Protein AF-A0A442WU80-F1 (afdb_monomer)

Secondary structure (DSSP, 8-state):
-HHHHHHHHHHHHHHHTT------S-TTS-EEEEESSTTTIIIIIHHHHHHHGGGS----EEE------S-TTTT-HHHHHHHHHHHHHHHHHTT--S--EE--PPTT-GGG-HHHHHHHHHHHHHHH--SEEEEE-TT--SHHHHHHHHHHHHHHHHH-S--EEEEE-S-GGGGGGS-STT-SSHHHHHHHHHHHHHHHHHHHHHHHHTTSSS----------S--PPPPPGGGGGGSS---HHHHHHHHHHHHHHHHHHHTTSS--S---B-SS---EEEEEEESS--SEEEEE-SSSSSS-EEEEE-STTSPEEEE-TTT--EEEEE--SS-EEEEEEEE-SSSSSS-EEEEEETTSSS-EEEEE--TTTS-TTSGGG-EEEEEE--SS--EEEEEE-SSSSSSPEEEEEETTEEEEEEEEETTEEEEEEE-SS---SB--EEE-SSSSSSPEEEETTEEEE---GGGGG-TTT-EEEE-----SBEEEEEE-SSSSSS-EEEEEESSSEEEEEEEEESSSTTS-EEEEEEEEEEE-EEEEEEE-SSSSSS-EEEEEE-TTSSS--EEEEE-TTSSSS--EEEEEESS--SS-EEE-SSSSSSPEEEE---TT-PPEEEEEE-SS-TTPPPS--EEEEEEES-----S-EEEE--SSSSPPEEEEBTEEEEPPSS-TTSPPEEEE--TT-EEEEEE-SSSSSSPEEEEEE-SSSEEEEEEEEESSTT---EEEEEEEEEEPPSSSS--S-EEEE--STTSSPEEEEEETTEEEEE---SSTTSSSPPEEE--SSEEEEEEEEE-SSSSSSPEEEEEETTTTEEEEEE--SSS-S-PEEEEEEE-TT-SEEEEEEEE-SSSSSS-EEEEEEE---SS-EEEEEEE--SSTTSPPEEEEEEEES---EEEEE-SSSSSS-EEEEE-SSTT--EEEEEE-STT-EEEEEEESSS--EEEEEEE-SSSSSSPEEEEE-SSSTT-EEEEEE-SEEE-TTS-EEE-

Nearest PDB structures (foldseek):
  8bgo-assembly1_C  TM=6.823E-01  e=4.270E-05  Thermococcus chitonophagus
  4xm0-assembly1_C  TM=6.322E-01  e=7.912E-05  Pyrococcus furiosus DSM 3638
  5bmo-assembly1_A  TM=6.542E-01  e=2.716E-04  Streptomyces atroolivaceus
  5b2e-assembly1_A  TM=6.205E-01  e=1.896E-04  Pyrococcus horikoshii OT3
  6vw9-assembly1_A-2  TM=5.152E-01  e=9.043E-02  Caenorhabditis elegans

Structure (mmCIF, N/CA/C/O backbone):
data_AF-A0A442WU80-F1
#
_entry.id   AF-A0A442WU80-F1
#
loop_
_atom_site.group_PDB
_atom_site.id
_atom_site.type_symbol
_atom_site.label_atom_id
_atom_site.label_alt_id
_atom_site.label_comp_id
_atom_site.label_asym_id
_atom_site.label_entity_id
_atom_site.label_seq_id
_atom_site.pdbx_PDB_ins_code
_atom_site.Cartn_x
_atom_site.Cartn_y
_atom_site.Cartn_z
_atom_site.occupancy
_atom_site.B_iso_or_equiv
_atom_site.auth_seq_id
_atom_site.auth_comp_id
_atom_site.auth_asym_id
_atom_site.auth_atom_id
_atom_site.pdbx_PDB_model_num
ATOM 1 N N . MET A 1 1 ? 24.934 41.112 -0.570 1.00 31.86 1 MET A N 1
ATOM 2 C CA . MET A 1 1 ? 24.767 39.639 -0.599 1.00 31.86 1 MET A CA 1
ATOM 3 C C . MET A 1 1 ? 25.919 38.930 -1.301 1.00 31.86 1 MET A C 1
ATOM 5 O O . MET A 1 1 ? 26.468 38.017 -0.704 1.00 31.86 1 MET A O 1
ATOM 9 N N . TRP A 1 2 ? 26.358 39.385 -2.480 1.00 26.98 2 TRP A N 1
ATOM 10 C CA . TRP A 1 2 ? 27.470 38.781 -3.233 1.00 26.98 2 TRP A CA 1
ATOM 11 C C . TRP A 1 2 ? 28.799 38.711 -2.445 1.00 26.98 2 TRP A C 1
ATOM 13 O O . TRP A 1 2 ? 29.273 37.617 -2.181 1.00 26.98 2 TRP A O 1
ATOM 23 N N . ILE A 1 3 ? 29.297 39.828 -1.887 1.00 30.05 3 ILE A N 1
ATOM 24 C CA . ILE A 1 3 ? 30.523 39.859 -1.046 1.00 30.05 3 ILE A CA 1
ATOM 25 C C . ILE A 1 3 ? 30.436 38.919 0.177 1.00 30.05 3 ILE A C 1
ATOM 27 O O . ILE A 1 3 ? 31.436 38.325 0.567 1.00 30.05 3 ILE A O 1
ATOM 31 N N . ARG A 1 4 ? 29.240 38.738 0.764 1.00 33.38 4 ARG A N 1
ATOM 32 C CA . ARG A 1 4 ? 29.003 37.819 1.898 1.00 33.38 4 ARG A CA 1
ATOM 33 C C . ARG A 1 4 ? 29.084 36.348 1.478 1.00 33.38 4 ARG A C 1
ATOM 35 O O . ARG A 1 4 ? 29.643 35.558 2.230 1.00 33.38 4 ARG A O 1
ATOM 42 N N . ARG A 1 5 ? 28.561 35.988 0.299 1.00 34.16 5 ARG A N 1
ATOM 43 C CA . ARG A 1 5 ? 28.655 34.626 -0.254 1.00 34.16 5 ARG A CA 1
ATOM 44 C C . ARG A 1 5 ? 30.109 34.315 -0.615 1.00 34.16 5 ARG A C 1
ATOM 46 O O . ARG A 1 5 ? 30.650 33.350 -0.097 1.00 34.16 5 ARG A O 1
ATOM 53 N N . THR A 1 6 ? 30.783 35.206 -1.344 1.00 34.53 6 THR A N 1
ATOM 54 C CA . THR A 1 6 ? 32.167 35.003 -1.807 1.00 34.53 6 THR A CA 1
ATOM 55 C C . THR A 1 6 ? 33.175 34.863 -0.657 1.00 34.53 6 THR A C 1
ATOM 57 O O . THR A 1 6 ? 34.039 33.993 -0.713 1.00 34.53 6 THR A O 1
ATOM 60 N N . PHE A 1 7 ? 33.049 35.643 0.428 1.00 34.81 7 PHE A N 1
ATOM 61 C CA . PHE A 1 7 ? 33.939 35.524 1.599 1.00 34.81 7 PHE A CA 1
ATOM 62 C C . PHE A 1 7 ? 33.657 34.280 2.453 1.00 34.81 7 PHE A C 1
ATOM 64 O O . PHE A 1 7 ? 34.583 33.700 3.019 1.00 34.81 7 PHE A O 1
ATOM 71 N N . SER A 1 8 ? 32.391 33.854 2.539 1.00 37.12 8 SER A N 1
ATOM 72 C CA . SER A 1 8 ? 32.007 32.651 3.282 1.00 37.12 8 SER A CA 1
ATOM 73 C C . SER A 1 8 ? 32.473 31.385 2.567 1.00 37.12 8 SER A C 1
ATOM 75 O O . SER A 1 8 ? 32.979 30.472 3.219 1.00 37.12 8 SER A O 1
ATOM 77 N N . THR A 1 9 ? 32.396 31.366 1.234 1.00 39.72 9 THR A N 1
ATOM 78 C CA . THR A 1 9 ? 33.007 30.320 0.412 1.00 39.72 9 THR A CA 1
ATOM 79 C C . THR A 1 9 ? 34.523 30.348 0.579 1.00 39.72 9 THR A C 1
ATOM 81 O O . THR A 1 9 ? 35.099 29.325 0.895 1.00 39.72 9 THR A O 1
ATOM 84 N N . MET A 1 10 ? 35.177 31.512 0.516 1.00 36.22 10 MET A N 1
ATOM 85 C CA . MET A 1 10 ? 36.639 31.622 0.635 1.00 36.22 10 MET A CA 1
ATOM 86 C C . MET A 1 10 ? 37.195 31.173 2.005 1.00 36.22 10 MET A C 1
ATOM 88 O O . MET A 1 10 ? 38.254 30.546 2.052 1.00 36.22 10 MET A O 1
ATOM 92 N N . LEU A 1 11 ? 36.483 31.428 3.113 1.00 38.72 11 LEU A N 1
ATOM 93 C CA . LEU A 1 11 ? 36.855 30.955 4.457 1.00 38.72 11 LEU A CA 1
ATOM 94 C C . LEU A 1 11 ? 36.619 29.443 4.622 1.00 38.72 11 LEU A C 1
ATOM 96 O O . LEU A 1 11 ? 37.481 28.752 5.162 1.00 38.72 11 LEU A O 1
ATOM 100 N N . ALA A 1 12 ? 35.498 28.919 4.112 1.00 41.97 12 ALA A N 1
ATOM 101 C CA . ALA A 1 12 ? 35.227 27.480 4.076 1.00 41.97 12 ALA A CA 1
ATOM 102 C C . ALA A 1 12 ? 36.238 26.734 3.186 1.00 41.97 12 ALA A C 1
ATOM 104 O O . ALA A 1 12 ? 36.711 25.664 3.563 1.00 41.97 12 ALA A O 1
ATOM 105 N N . SER A 1 13 ? 36.644 27.329 2.060 1.00 40.22 13 SER A N 1
ATOM 106 C CA . SER A 1 13 ? 37.677 26.811 1.158 1.00 40.22 13 SER A CA 1
ATOM 107 C C . SER A 1 13 ? 39.065 26.836 1.795 1.00 40.22 13 SER A C 1
ATOM 109 O O . SER A 1 13 ? 39.786 25.848 1.708 1.00 40.22 13 SER A O 1
ATOM 111 N N . GLN A 1 14 ? 39.452 27.924 2.475 1.00 38.31 14 GLN A N 1
ATOM 112 C CA . GLN A 1 14 ? 40.739 28.000 3.183 1.00 38.31 14 GLN A CA 1
ATOM 113 C C . GLN A 1 14 ? 40.821 27.046 4.381 1.00 38.31 14 GLN A C 1
ATOM 115 O O . GLN A 1 14 ? 41.902 26.527 4.663 1.00 38.31 14 GLN A O 1
ATOM 120 N N . LEU A 1 15 ? 39.701 26.798 5.067 1.00 41.19 15 LEU A N 1
ATOM 121 C CA . LEU A 1 15 ? 39.614 25.779 6.110 1.00 41.19 15 LEU A CA 1
ATOM 122 C C . LEU A 1 15 ? 39.694 24.374 5.493 1.00 41.19 15 LEU A C 1
ATOM 124 O O . LEU A 1 15 ? 40.549 23.602 5.906 1.00 41.19 15 LEU A O 1
ATOM 128 N N . ARG A 1 16 ? 38.927 24.060 4.438 1.00 40.31 16 ARG A N 1
ATOM 129 C CA . ARG A 1 16 ? 38.999 22.761 3.732 1.00 40.31 16 ARG A CA 1
ATOM 130 C C . ARG A 1 16 ? 40.387 22.454 3.147 1.00 40.31 16 ARG A C 1
ATOM 132 O O . ARG A 1 16 ? 40.828 21.318 3.232 1.00 40.31 16 ARG A O 1
ATOM 139 N N . LEU A 1 17 ? 41.113 23.451 2.632 1.00 36.78 17 LEU A N 1
ATOM 140 C CA . LEU A 1 17 ? 42.459 23.284 2.052 1.00 36.78 17 LEU A CA 1
ATOM 141 C C . LEU A 1 17 ? 43.568 22.988 3.080 1.00 36.78 17 LEU A C 1
ATOM 143 O O . LEU A 1 17 ? 44.657 22.565 2.695 1.00 36.78 17 LEU A O 1
ATOM 147 N N . ARG A 1 18 ? 43.335 23.231 4.378 1.00 37.75 18 ARG A N 1
ATOM 148 C CA . ARG A 1 18 ? 44.318 22.991 5.456 1.00 37.75 18 ARG A CA 1
ATOM 149 C C . ARG A 1 18 ? 43.954 21.830 6.380 1.00 37.75 18 ARG A C 1
ATOM 151 O O . ARG A 1 18 ? 44.746 21.499 7.260 1.00 37.75 18 ARG A O 1
ATOM 158 N N . LEU A 1 19 ? 42.783 21.227 6.197 1.00 40.38 19 LEU A N 1
ATOM 159 C CA . LEU A 1 19 ? 42.244 20.173 7.051 1.00 40.38 19 LEU A CA 1
ATOM 160 C C . LEU A 1 19 ? 42.282 18.846 6.285 1.00 40.38 19 LEU A C 1
ATOM 162 O O . LEU A 1 19 ? 41.737 18.746 5.191 1.00 40.38 19 LEU A O 1
ATOM 166 N N . ARG A 1 20 ? 42.930 17.820 6.849 1.00 36.91 20 ARG A N 1
ATOM 167 C CA . ARG A 1 20 ? 42.794 16.446 6.340 1.00 36.91 20 ARG A CA 1
ATOM 168 C C . ARG A 1 20 ? 41.479 15.851 6.865 1.00 36.91 20 ARG A C 1
ATOM 170 O O . ARG A 1 20 ? 41.198 16.048 8.049 1.00 36.91 20 ARG A O 1
ATOM 177 N N . PRO A 1 21 ? 40.704 15.116 6.048 1.00 38.59 21 PRO A N 1
ATOM 178 C CA . PRO A 1 21 ? 39.615 14.283 6.548 1.00 38.59 21 PRO A CA 1
ATOM 179 C C . PRO A 1 21 ? 40.170 13.284 7.569 1.00 38.59 21 PRO A C 1
ATOM 181 O O . PRO A 1 21 ? 41.242 12.715 7.360 1.00 38.59 21 PRO A O 1
ATOM 184 N N . PHE A 1 22 ? 39.475 13.109 8.690 1.00 43.66 22 PHE A N 1
ATOM 185 C CA . PHE A 1 22 ? 39.847 12.140 9.716 1.00 43.66 22 PHE A CA 1
ATOM 186 C C . PHE A 1 22 ? 38.821 11.013 9.725 1.00 43.66 22 PHE A C 1
ATOM 188 O O . PHE A 1 22 ? 37.701 11.185 10.204 1.00 43.66 22 PHE A O 1
ATOM 195 N N . GLU A 1 23 ? 39.215 9.868 9.177 1.00 45.03 23 GLU A N 1
ATOM 196 C CA . GLU A 1 23 ? 38.469 8.621 9.291 1.00 45.03 23 GLU A CA 1
ATOM 197 C C . GLU A 1 23 ? 38.860 7.935 10.598 1.00 45.03 23 GLU A C 1
ATOM 199 O O . GLU A 1 23 ? 39.982 7.451 10.766 1.00 45.03 23 GLU A O 1
ATOM 204 N N . VAL A 1 24 ? 37.935 7.903 11.556 1.00 50.47 24 VAL A N 1
ATOM 205 C CA . VAL A 1 24 ? 38.026 6.926 12.637 1.00 50.47 24 VAL A CA 1
ATOM 206 C C . VAL A 1 24 ? 37.652 5.591 12.009 1.00 50.47 24 VAL A C 1
ATOM 208 O O . VAL A 1 24 ? 36.506 5.403 11.614 1.00 50.47 24 VAL A O 1
ATOM 211 N N . GLY A 1 25 ? 38.624 4.688 11.873 1.00 48.47 25 GLY A N 1
ATOM 212 C CA . GLY A 1 25 ? 38.346 3.306 11.503 1.00 48.47 25 GLY A CA 1
ATOM 213 C C . GLY A 1 25 ? 37.405 2.708 12.545 1.00 48.47 25 GLY A C 1
ATOM 214 O O . GLY A 1 25 ? 37.832 2.488 13.679 1.00 48.47 25 GLY A O 1
ATOM 215 N N . ASP A 1 26 ? 36.153 2.491 12.134 1.00 54.31 26 ASP A N 1
ATOM 216 C CA . ASP A 1 26 ? 35.024 1.934 12.890 1.00 54.31 26 ASP A CA 1
ATOM 217 C C . ASP A 1 26 ? 34.220 2.926 13.770 1.00 54.31 26 ASP A C 1
ATOM 219 O O . ASP A 1 26 ? 34.484 3.126 14.961 1.00 54.31 26 ASP A O 1
ATOM 223 N N . TRP A 1 27 ? 33.184 3.530 13.168 1.00 55.00 27 TRP A N 1
ATOM 224 C CA . TRP A 1 27 ? 32.216 4.427 13.822 1.00 55.00 27 TRP A CA 1
ATOM 225 C C . TRP A 1 27 ? 31.140 3.699 14.650 1.00 55.00 27 TRP A C 1
ATOM 227 O O . TRP A 1 27 ? 30.403 4.369 15.371 1.00 55.00 27 TRP A O 1
ATOM 237 N N . SER A 1 28 ? 31.081 2.362 14.603 1.00 52.53 28 SER A N 1
ATOM 238 C CA . SER A 1 28 ? 30.081 1.539 15.308 1.00 52.53 28 SER A CA 1
ATOM 239 C C . SER A 1 28 ? 30.478 1.157 16.746 1.00 52.53 28 SER A C 1
ATOM 241 O O . SER A 1 28 ? 29.714 0.539 17.483 1.00 52.53 28 SER A O 1
ATOM 243 N N . ALA A 1 29 ? 31.686 1.526 17.186 1.00 61.47 29 ALA A N 1
ATOM 244 C CA . ALA A 1 29 ? 32.219 1.120 18.484 1.00 61.47 29 ALA A CA 1
ATOM 245 C C . ALA A 1 29 ? 31.664 1.940 19.670 1.00 61.47 29 ALA A C 1
ATOM 247 O O . ALA A 1 29 ? 31.342 3.123 19.539 1.00 61.47 29 ALA A O 1
ATOM 248 N N . SER A 1 30 ? 31.687 1.372 20.880 1.00 68.06 30 SER A N 1
ATOM 249 C CA . SER A 1 30 ? 31.224 2.030 22.113 1.00 68.06 30 SER A CA 1
ATOM 250 C C . SER A 1 30 ? 32.090 3.233 22.534 1.00 68.06 30 SER A C 1
ATOM 252 O O . SER A 1 30 ? 33.324 3.227 22.403 1.00 68.06 30 SER A O 1
ATOM 254 N N . ALA A 1 31 ? 31.456 4.285 23.064 1.00 71.62 31 ALA A N 1
ATOM 255 C CA . ALA A 1 31 ? 32.131 5.464 23.617 1.00 71.62 31 ALA A CA 1
ATOM 256 C C . ALA A 1 31 ? 31.453 6.018 24.863 1.00 71.62 31 ALA A C 1
ATOM 258 O O . ALA A 1 31 ? 30.249 5.885 25.016 1.00 71.62 31 ALA A O 1
ATOM 259 N N . VAL A 1 32 ? 32.241 6.714 25.685 1.00 76.25 32 VAL A N 1
ATOM 260 C CA . VAL A 1 32 ? 31.763 7.540 26.804 1.00 76.25 32 VAL A CA 1
ATOM 261 C C . VAL A 1 32 ? 31.979 9.015 26.473 1.00 76.25 32 VAL A C 1
ATOM 263 O O . VAL A 1 32 ? 33.061 9.393 26.018 1.00 76.25 32 VAL A O 1
ATOM 266 N N . VAL A 1 33 ? 30.982 9.863 26.726 1.00 74.19 33 VAL A N 1
ATOM 267 C CA . VAL A 1 33 ? 31.077 11.317 26.505 1.00 74.19 33 VAL A CA 1
ATOM 268 C C . VAL A 1 33 ? 31.028 12.037 27.847 1.00 74.19 33 VAL A C 1
ATOM 270 O O . VAL A 1 33 ? 30.100 11.849 28.624 1.00 74.19 33 VAL A O 1
ATOM 273 N N . VAL A 1 34 ? 32.018 12.877 28.144 1.00 77.94 34 VAL A N 1
ATOM 274 C CA . VAL A 1 34 ? 32.085 13.628 29.405 1.00 77.94 34 VAL A CA 1
ATOM 275 C C . VAL A 1 34 ? 31.955 15.113 29.113 1.00 77.94 34 VAL A C 1
ATOM 277 O O . VAL A 1 34 ? 32.796 15.681 28.409 1.00 77.94 34 VAL A O 1
ATOM 280 N N . VAL A 1 35 ? 30.911 15.741 29.659 1.00 75.50 35 VAL A N 1
ATOM 281 C CA . VAL A 1 35 ? 30.597 17.157 29.464 1.00 75.50 35 VAL A CA 1
ATOM 282 C C . VAL A 1 35 ? 30.637 17.932 30.792 1.00 75.50 35 VAL A C 1
ATOM 284 O O . VAL A 1 35 ? 29.986 17.548 31.766 1.00 75.50 35 VAL A O 1
ATOM 287 N N . PRO A 1 36 ? 31.389 19.049 30.849 1.00 73.62 36 PRO A N 1
ATOM 288 C CA . PRO A 1 36 ? 31.490 19.875 32.052 1.00 73.62 36 PRO A CA 1
ATOM 289 C C . PRO A 1 36 ? 30.188 20.583 32.457 1.00 73.62 36 PRO A C 1
ATOM 291 O O . PRO A 1 36 ? 29.924 20.705 33.647 1.00 73.62 36 PRO A O 1
ATOM 294 N N . HIS A 1 37 ? 29.357 21.034 31.507 1.00 70.06 37 HIS A N 1
ATOM 295 C CA . HIS A 1 37 ? 28.097 21.729 31.815 1.00 70.06 37 HIS A CA 1
ATOM 296 C C . HIS A 1 37 ? 26.953 21.346 30.862 1.00 70.06 37 HIS A C 1
ATOM 298 O O . HIS A 1 37 ? 27.220 21.171 29.678 1.00 70.06 37 HIS A O 1
ATOM 304 N N . PRO A 1 38 ? 25.687 21.319 31.332 1.00 60.00 38 PRO A N 1
ATOM 305 C CA . PRO A 1 38 ? 24.490 21.097 30.504 1.00 60.00 38 PRO A CA 1
ATOM 306 C C . PRO A 1 38 ? 24.124 22.216 29.513 1.00 60.00 38 PRO A C 1
ATOM 308 O O . PRO A 1 38 ? 22.971 22.302 29.113 1.00 60.00 38 PRO A O 1
ATOM 311 N N . ASP A 1 39 ? 25.031 23.137 29.203 1.00 59.28 39 ASP A N 1
ATOM 312 C CA . ASP A 1 39 ? 24.936 24.067 28.073 1.00 59.28 39 ASP A CA 1
ATOM 313 C C . ASP A 1 39 ? 26.131 23.942 27.104 1.00 59.28 39 ASP A C 1
ATOM 315 O O . ASP A 1 39 ? 26.150 24.564 26.038 1.00 59.28 39 ASP A O 1
ATOM 319 N N . ASP A 1 40 ? 27.126 23.119 27.452 1.00 59.78 40 ASP A N 1
ATOM 320 C CA . ASP A 1 40 ? 28.317 22.858 26.642 1.00 59.78 40 ASP A CA 1
ATOM 321 C C . ASP A 1 40 ? 28.070 21.732 25.612 1.00 59.78 40 ASP A C 1
ATOM 323 O O . ASP A 1 40 ? 28.811 21.611 24.629 1.00 59.78 40 ASP A O 1
ATOM 327 N N . GLU A 1 41 ? 27.017 20.924 25.786 1.00 56.38 41 GLU A N 1
ATOM 328 C CA . GLU A 1 41 ? 26.603 19.889 24.834 1.00 56.38 41 GLU A CA 1
ATOM 329 C C . GLU A 1 41 ? 26.148 20.491 23.504 1.00 56.38 41 GLU A C 1
ATOM 331 O O . GLU A 1 41 ? 26.484 19.950 22.457 1.00 56.38 41 GLU A O 1
ATOM 336 N N . MET A 1 42 ? 25.495 21.655 23.510 1.00 50.59 42 MET A N 1
ATOM 337 C CA . MET A 1 42 ? 24.954 22.279 22.293 1.00 50.59 42 MET A CA 1
ATOM 338 C C . MET A 1 42 ? 26.019 22.936 21.403 1.00 50.59 42 MET A C 1
ATOM 340 O O . MET A 1 42 ? 25.807 23.082 20.202 1.00 50.59 42 MET A O 1
ATOM 344 N N . LEU A 1 43 ? 27.153 23.361 21.973 1.00 47.22 43 LEU A N 1
ATOM 345 C CA . LEU A 1 43 ? 28.149 24.203 21.286 1.00 47.22 43 LEU A CA 1
ATOM 346 C C . LEU A 1 43 ? 29.399 23.448 20.812 1.00 47.22 43 LEU A C 1
ATOM 348 O O . LEU A 1 43 ? 30.212 24.016 20.082 1.00 47.22 43 LEU A O 1
ATOM 352 N N . GLY A 1 44 ? 29.556 22.180 21.200 1.00 53.25 44 GLY A N 1
ATOM 353 C CA . GLY A 1 44 ? 30.695 21.364 20.771 1.00 53.25 44 GLY A CA 1
ATOM 354 C C . GLY A 1 44 ? 30.415 19.866 20.700 1.00 53.25 44 GLY A C 1
ATOM 355 O O . GLY A 1 44 ? 30.752 19.224 19.709 1.00 53.25 44 GLY A O 1
ATOM 356 N N . CYS A 1 45 ? 29.789 19.299 21.733 1.00 52.44 45 CYS A N 1
ATOM 357 C CA . CYS A 1 45 ? 29.610 17.850 21.872 1.00 52.44 45 CYS A CA 1
ATOM 358 C C . CYS A 1 45 ? 28.470 17.258 21.030 1.00 52.44 45 CYS A C 1
ATOM 360 O O . CYS A 1 45 ? 28.565 16.116 20.584 1.00 52.44 45 CYS A O 1
ATOM 362 N N . GLY A 1 46 ? 27.409 18.027 20.792 1.00 52.66 46 GLY A N 1
ATOM 363 C CA . GLY A 1 46 ? 26.170 17.553 20.181 1.00 52.66 46 GLY A CA 1
ATOM 364 C C . GLY A 1 46 ? 26.351 17.094 18.739 1.00 52.66 46 GLY A C 1
ATOM 365 O O . GLY A 1 46 ? 25.833 16.049 18.369 1.00 52.66 46 GLY A O 1
ATOM 366 N N . GLY A 1 47 ? 27.179 17.792 17.954 1.00 51.75 47 GLY A N 1
ATOM 367 C CA . GLY A 1 47 ? 27.492 17.383 16.577 1.00 51.75 47 GLY A CA 1
ATOM 368 C C . GLY A 1 47 ? 28.354 16.120 16.482 1.00 51.75 47 GLY A C 1
ATOM 369 O O . GLY A 1 47 ? 28.196 15.325 15.562 1.00 51.75 47 GLY A O 1
ATOM 370 N N . VAL A 1 48 ? 29.244 15.910 17.454 1.00 51.84 48 VAL A N 1
ATOM 371 C CA . VAL A 1 48 ? 30.109 14.720 17.541 1.00 51.84 48 VAL A CA 1
ATOM 372 C C . VAL A 1 48 ? 29.292 13.493 17.957 1.00 51.84 48 VAL A C 1
ATOM 374 O O . VAL A 1 48 ? 29.462 12.412 17.396 1.00 51.84 48 VAL A O 1
ATOM 377 N N . ALA A 1 49 ? 28.403 13.671 18.939 1.00 52.19 49 ALA A N 1
ATOM 378 C CA . ALA A 1 49 ? 27.491 12.639 19.410 1.00 52.19 49 ALA A CA 1
ATOM 379 C C . ALA A 1 49 ? 26.490 12.249 18.309 1.00 52.19 49 ALA A C 1
ATOM 381 O O . ALA A 1 49 ? 26.421 11.075 17.962 1.00 52.19 49 ALA A O 1
ATOM 382 N N . ALA A 1 50 ? 25.823 13.216 17.668 1.00 51.53 50 ALA A N 1
ATOM 383 C CA . ALA A 1 50 ? 24.851 12.961 16.597 1.00 51.53 50 ALA A CA 1
ATOM 384 C C . ALA A 1 50 ? 25.427 12.209 15.390 1.00 51.53 50 ALA A C 1
ATOM 386 O O . ALA A 1 50 ? 24.728 11.418 14.773 1.00 51.53 50 ALA A O 1
ATOM 387 N N . LYS A 1 51 ? 26.712 12.397 15.056 1.00 50.84 51 LYS A N 1
ATOM 388 C CA . LYS A 1 51 ? 27.344 11.658 13.949 1.00 50.84 51 LYS A CA 1
ATOM 389 C C . LYS A 1 51 ? 27.655 10.192 14.297 1.00 50.84 51 LYS A C 1
ATOM 391 O O . LYS A 1 51 ? 27.833 9.374 13.399 1.00 50.84 51 LYS A O 1
ATOM 396 N N . ARG A 1 52 ? 27.753 9.858 15.588 1.00 52.97 52 ARG A N 1
ATOM 397 C CA . ARG A 1 52 ? 28.105 8.518 16.088 1.00 52.97 52 ARG A CA 1
ATOM 398 C C . ARG A 1 52 ? 26.889 7.673 16.469 1.00 52.97 52 ARG A C 1
ATOM 400 O O . ARG A 1 52 ? 26.963 6.453 16.416 1.00 52.97 52 ARG A O 1
ATOM 407 N N . LEU A 1 53 ? 25.800 8.320 16.868 1.00 49.72 53 LEU A N 1
ATOM 408 C CA . LEU A 1 53 ? 24.616 7.677 17.438 1.00 49.72 53 LEU A CA 1
ATOM 409 C C . LEU A 1 53 ? 23.733 6.860 16.465 1.00 49.72 53 LEU A C 1
ATOM 411 O O . LEU A 1 53 ? 23.148 5.891 16.934 1.00 49.72 53 LEU A O 1
ATOM 415 N N . PRO A 1 54 ? 23.692 7.106 15.140 1.00 46.12 54 PRO A N 1
ATOM 416 C CA . PRO A 1 54 ? 22.841 6.326 14.232 1.00 46.12 54 PRO A CA 1
ATOM 417 C C . PRO A 1 54 ? 23.302 4.886 13.906 1.00 46.12 54 PRO A C 1
ATOM 419 O O . PRO A 1 54 ? 22.664 4.253 13.076 1.00 46.12 54 PRO A O 1
ATOM 422 N N . ARG A 1 55 ? 24.427 4.364 14.439 1.00 49.06 55 ARG A N 1
ATOM 423 C CA . ARG A 1 55 ? 25.073 3.130 13.905 1.00 49.06 55 ARG A CA 1
ATOM 424 C C . ARG A 1 55 ? 25.543 2.062 14.930 1.00 49.06 55 ARG A C 1
ATOM 426 O O . ARG A 1 55 ? 26.567 1.424 14.695 1.00 49.06 55 ARG A O 1
ATOM 433 N N . GLY A 1 56 ? 24.825 1.814 16.035 1.00 45.28 56 GLY A N 1
ATOM 434 C CA . GLY A 1 56 ? 25.034 0.624 16.908 1.00 45.28 56 GLY A CA 1
ATOM 435 C C . GLY A 1 56 ? 25.245 0.895 18.419 1.00 45.28 56 GLY A C 1
ATOM 436 O O . GLY A 1 56 ? 25.370 2.052 18.821 1.00 45.28 56 GLY A O 1
ATOM 437 N N . PRO A 1 57 ? 25.255 -0.140 19.299 1.00 44.59 57 PRO A N 1
ATOM 438 C CA . PRO A 1 57 ? 24.842 0.011 20.703 1.00 44.59 57 PRO A CA 1
ATOM 439 C C . PRO A 1 57 ? 25.917 0.527 21.700 1.00 44.59 57 PRO A C 1
ATOM 441 O O . PRO A 1 57 ? 27.023 -0.011 21.777 1.00 44.59 57 PRO A O 1
ATOM 444 N N . ARG A 1 58 ? 25.474 1.468 22.570 1.00 53.84 58 ARG A N 1
ATOM 445 C CA . ARG A 1 58 ? 25.854 1.764 23.991 1.00 53.84 58 ARG A CA 1
ATOM 446 C C . ARG A 1 58 ? 27.195 2.496 24.316 1.00 53.84 58 ARG A C 1
ATOM 448 O O . ARG A 1 58 ? 28.258 2.005 23.956 1.00 53.84 58 ARG A O 1
ATOM 455 N N . SER A 1 59 ? 27.350 3.601 25.083 1.00 56.22 59 SER A N 1
ATOM 456 C CA . SER A 1 59 ? 26.465 4.545 25.801 1.00 56.22 59 SER A CA 1
ATOM 457 C C . SER A 1 59 ? 27.191 5.829 26.294 1.00 56.22 59 SER A C 1
ATOM 459 O O . SER A 1 59 ? 28.215 5.760 26.963 1.00 56.22 59 SER A O 1
ATOM 461 N N . VAL A 1 60 ? 26.553 6.981 26.063 1.00 54.16 60 VAL A N 1
ATOM 462 C CA . VAL A 1 60 ? 26.102 8.004 27.037 1.00 54.16 60 VAL A CA 1
ATOM 463 C C . VAL A 1 60 ? 27.049 8.985 27.768 1.00 54.16 60 VAL A C 1
ATOM 465 O O . VAL A 1 60 ? 28.139 8.701 28.265 1.00 54.16 60 VAL A O 1
ATOM 468 N N . LEU A 1 61 ? 26.492 10.200 27.807 1.00 54.88 61 LEU A N 1
ATOM 469 C CA . LEU A 1 61 ? 26.880 11.490 28.339 1.00 54.88 61 LEU A CA 1
ATOM 470 C C . LEU A 1 61 ? 26.844 11.600 29.875 1.00 54.88 61 LEU A C 1
ATOM 472 O O . LEU A 1 61 ? 25.830 11.347 30.527 1.00 54.88 61 LEU A O 1
ATOM 476 N N . PHE A 1 62 ? 27.937 12.102 30.437 1.00 54.03 62 PHE A N 1
ATOM 477 C CA . PHE A 1 62 ? 28.054 12.523 31.828 1.00 54.03 62 PHE A CA 1
ATOM 478 C C . PHE A 1 62 ? 28.029 14.048 31.936 1.00 54.03 62 PHE A C 1
ATOM 480 O O . PHE A 1 62 ? 28.824 14.712 31.270 1.00 54.03 62 PHE A O 1
ATOM 487 N N . LEU A 1 63 ? 27.170 14.598 32.797 1.00 54.62 63 LEU A N 1
ATOM 488 C CA . LEU A 1 63 ? 27.008 16.044 32.987 1.00 54.62 63 LEU A CA 1
ATOM 489 C C . LEU A 1 63 ? 27.237 16.449 34.447 1.00 54.62 63 LEU A C 1
ATOM 491 O O . LEU A 1 63 ? 26.481 16.053 35.334 1.00 54.62 63 LEU A O 1
ATOM 495 N N . SER A 1 64 ? 28.249 17.280 34.727 1.00 50.69 64 SER A N 1
ATOM 496 C CA . SER A 1 64 ? 28.382 17.915 36.050 1.00 50.69 64 SER A CA 1
ATOM 497 C C . SER A 1 64 ? 29.363 19.105 36.116 1.00 50.69 64 SER A C 1
ATOM 499 O O . SER A 1 64 ? 30.537 18.873 35.825 1.00 50.69 64 SER A O 1
ATOM 501 N N . PRO A 1 65 ? 29.009 20.277 36.711 1.00 50.94 65 PRO A N 1
ATOM 502 C CA . PRO A 1 65 ? 27.666 20.803 36.989 1.00 50.94 65 PRO A CA 1
ATOM 503 C C . PRO A 1 65 ? 27.414 22.319 36.725 1.00 50.94 65 PRO A C 1
ATOM 505 O O . PRO A 1 65 ? 28.281 23.109 36.386 1.00 50.94 65 PRO A O 1
ATOM 508 N N . MET A 1 66 ? 26.175 22.714 37.036 1.00 53.31 66 MET A N 1
ATOM 509 C CA . MET A 1 66 ? 25.438 23.973 36.865 1.00 53.31 66 MET A CA 1
ATOM 510 C C . MET A 1 66 ? 26.022 25.245 37.509 1.00 53.31 66 MET A C 1
ATOM 512 O O . MET A 1 66 ? 26.161 25.342 38.726 1.00 53.31 66 MET A O 1
ATOM 516 N N . ALA A 1 67 ? 26.217 26.287 36.697 1.00 39.09 67 ALA A N 1
ATOM 517 C CA . ALA A 1 67 ? 26.712 27.604 37.105 1.00 39.09 67 ALA A CA 1
ATOM 518 C C . ALA A 1 67 ? 25.998 28.247 38.323 1.00 39.09 67 ALA A C 1
ATOM 520 O O . ALA A 1 67 ? 24.769 28.369 38.313 1.00 39.09 67 ALA A O 1
ATOM 521 N N . PRO A 1 68 ? 26.737 28.869 39.265 1.00 38.81 68 PRO A N 1
ATOM 522 C CA . PRO A 1 68 ? 26.211 29.957 40.070 1.00 38.81 68 PRO A CA 1
ATOM 523 C C . PRO A 1 68 ? 26.226 31.229 39.211 1.00 38.81 68 PRO A C 1
ATOM 525 O O . PRO A 1 68 ? 27.249 31.880 39.013 1.00 38.81 68 PRO A O 1
ATOM 528 N N . SER A 1 69 ? 25.072 31.618 38.670 1.00 37.09 69 SER A N 1
ATOM 529 C CA . SER A 1 69 ? 24.851 33.043 38.396 1.00 37.09 69 SER A CA 1
ATOM 530 C C . SER A 1 69 ? 24.585 33.743 39.731 1.00 37.09 69 SER A C 1
ATOM 532 O O . SER A 1 69 ? 23.921 33.142 40.571 1.00 37.09 69 SER A O 1
ATOM 534 N N . PRO A 1 70 ? 24.980 35.010 39.938 1.00 36.69 70 PRO A N 1
ATOM 535 C CA . PRO A 1 70 ? 24.782 35.723 41.209 1.00 36.69 70 PRO A CA 1
ATOM 536 C C . PRO A 1 70 ? 23.307 36.033 41.552 1.00 36.69 70 PRO A C 1
ATOM 538 O O . PRO A 1 70 ? 23.032 36.819 42.456 1.00 36.69 70 PRO A O 1
ATOM 541 N N . HIS A 1 71 ? 22.341 35.439 40.848 1.00 36.53 71 HIS A N 1
ATOM 542 C CA . HIS A 1 71 ? 20.918 35.674 41.059 1.00 36.53 71 HIS A CA 1
ATOM 543 C C . HIS A 1 71 ? 20.374 34.722 42.129 1.00 36.53 71 HIS A C 1
ATOM 545 O O . HIS A 1 71 ? 20.473 33.501 42.009 1.00 36.53 71 HIS A O 1
ATOM 551 N N . ARG A 1 72 ? 19.807 35.312 43.188 1.00 36.59 72 ARG A N 1
ATOM 552 C CA . ARG A 1 72 ? 19.286 34.637 44.389 1.00 36.59 72 ARG A CA 1
ATOM 553 C C . ARG A 1 72 ? 18.158 33.622 44.121 1.00 36.59 72 ARG A C 1
ATOM 555 O O . ARG A 1 72 ? 17.938 32.784 44.989 1.00 36.59 72 ARG A O 1
ATOM 562 N N . ASP A 1 73 ? 17.540 33.630 42.938 1.00 40.78 73 ASP A N 1
ATOM 563 C CA . ASP A 1 73 ? 16.353 32.817 42.609 1.00 40.78 73 ASP A CA 1
ATOM 564 C C . ASP A 1 73 ? 16.649 31.409 42.055 1.00 40.78 73 ASP A C 1
ATOM 566 O O . ASP A 1 73 ? 15.739 30.616 41.838 1.00 40.78 73 ASP A O 1
ATOM 570 N N . LEU A 1 74 ? 17.919 31.036 41.856 1.00 43.16 74 LEU A N 1
ATOM 571 C CA . LEU A 1 74 ? 18.299 29.730 41.279 1.00 43.16 74 LEU A CA 1
ATOM 572 C C . LEU A 1 74 ? 18.476 28.604 42.316 1.00 43.16 74 LEU A C 1
ATOM 574 O O . LEU A 1 74 ? 19.103 27.590 42.029 1.00 43.16 74 LEU A O 1
ATOM 578 N N . ARG A 1 75 ? 17.926 28.769 43.524 1.00 44.94 75 ARG A N 1
ATOM 579 C CA . ARG A 1 75 ? 17.942 27.739 44.583 1.00 44.94 75 ARG A CA 1
ATOM 580 C C . ARG A 1 75 ? 16.709 26.825 44.559 1.00 44.94 75 ARG A C 1
ATOM 582 O O . ARG A 1 75 ? 16.595 25.961 45.421 1.00 44.94 75 ARG A O 1
ATOM 589 N N . HIS A 1 76 ? 15.790 27.025 43.610 1.00 47.88 76 HIS A N 1
ATOM 590 C CA . HIS A 1 76 ? 14.540 26.269 43.527 1.00 47.88 76 HIS A CA 1
ATOM 591 C C . HIS A 1 76 ? 14.744 24.902 42.833 1.00 47.88 76 HIS A C 1
ATOM 593 O O . HIS A 1 76 ? 15.257 24.872 41.710 1.00 47.88 76 HIS A O 1
ATOM 599 N N . PRO A 1 77 ? 14.314 23.777 43.443 1.00 49.28 77 PRO A N 1
ATOM 600 C CA . PRO A 1 77 ? 14.409 22.430 42.860 1.00 49.28 77 PRO A CA 1
ATOM 601 C C . PRO A 1 77 ? 13.753 22.285 41.478 1.00 49.28 77 PRO A C 1
ATOM 603 O O . PRO A 1 77 ? 14.191 21.482 40.659 1.00 49.28 77 PRO A O 1
ATOM 606 N N . GLU A 1 78 ? 12.724 23.081 41.192 1.00 42.56 78 GLU A N 1
ATOM 607 C CA . GLU A 1 78 ? 11.983 23.057 39.923 1.00 42.56 78 GLU A CA 1
ATOM 608 C C . GLU A 1 78 ? 12.824 23.559 38.737 1.00 42.56 78 GLU A C 1
ATOM 610 O O . GLU A 1 78 ? 12.778 22.992 37.642 1.00 42.56 78 GLU A O 1
ATOM 615 N N . THR A 1 79 ? 13.682 24.558 38.958 1.00 50.50 79 THR A N 1
ATOM 616 C CA . THR A 1 79 ? 14.600 25.079 37.932 1.00 50.50 79 THR A CA 1
ATOM 617 C C . THR A 1 79 ? 15.709 24.075 37.602 1.00 50.50 79 THR A C 1
ATOM 619 O O . THR A 1 79 ? 16.190 24.034 36.468 1.00 50.50 79 THR A O 1
ATOM 622 N N . LEU A 1 80 ? 16.089 23.240 38.577 1.00 52.94 80 LEU A N 1
ATOM 623 C CA . LEU A 1 80 ? 17.062 22.156 38.411 1.00 52.94 80 LEU A CA 1
ATOM 624 C C . LEU A 1 80 ? 16.490 21.028 37.545 1.00 52.94 80 LEU A C 1
ATOM 626 O O . LEU A 1 80 ? 17.097 20.674 36.534 1.00 52.94 80 LEU A O 1
ATOM 630 N N . ARG A 1 81 ? 15.278 20.548 37.869 1.00 56.56 81 ARG A N 1
ATOM 631 C CA . ARG A 1 81 ? 14.572 19.527 37.069 1.00 56.56 81 ARG A CA 1
ATOM 632 C C . ARG A 1 81 ? 14.362 19.977 35.623 1.00 56.56 81 ARG A C 1
ATOM 634 O O . ARG A 1 81 ? 14.567 19.202 34.698 1.00 56.56 81 ARG A O 1
ATOM 641 N N . THR A 1 82 ? 14.039 21.255 35.419 1.00 56.28 82 THR A N 1
ATOM 642 C CA . THR A 1 82 ? 13.810 21.824 34.080 1.00 56.28 82 THR A CA 1
ATOM 643 C C . THR A 1 82 ? 15.069 21.808 33.199 1.00 56.28 82 THR A C 1
ATOM 645 O O . THR A 1 82 ? 14.964 21.651 31.981 1.00 56.28 82 THR A O 1
ATOM 648 N N . ARG A 1 83 ? 16.265 21.966 33.788 1.00 55.47 83 ARG A N 1
ATOM 649 C CA . ARG A 1 83 ? 17.544 21.942 33.054 1.00 55.47 83 ARG A CA 1
ATOM 650 C C . ARG A 1 83 ? 18.035 20.528 32.764 1.00 55.47 83 ARG A C 1
ATOM 652 O O . ARG A 1 83 ? 18.461 20.285 31.641 1.00 55.47 83 ARG A O 1
ATOM 659 N N . GLU A 1 84 ? 17.930 19.608 33.725 1.00 65.56 84 GLU A N 1
ATOM 660 C CA . GLU A 1 84 ? 18.247 18.187 33.495 1.00 65.56 84 GLU A CA 1
ATOM 661 C C . GLU A 1 84 ? 17.331 17.604 32.404 1.00 65.56 84 GLU A C 1
ATOM 663 O O . GLU A 1 84 ? 17.825 17.003 31.454 1.00 65.56 84 GLU A O 1
ATOM 668 N N . ALA A 1 85 ? 16.026 17.908 32.445 1.00 59.69 85 ALA A N 1
ATOM 669 C CA . ALA A 1 85 ? 15.079 17.534 31.390 1.00 59.69 85 ALA A CA 1
ATOM 670 C C . ALA A 1 85 ? 15.427 18.152 30.024 1.00 59.69 85 ALA A C 1
ATOM 672 O O . ALA A 1 85 ? 15.206 17.542 28.984 1.00 59.69 85 ALA A O 1
ATOM 673 N N . GLY A 1 86 ? 15.981 19.370 30.004 1.00 57.31 86 GLY A N 1
ATOM 674 C CA . GLY A 1 86 ? 16.451 20.009 28.774 1.00 57.31 86 GLY A CA 1
ATOM 675 C C . GLY A 1 86 ? 17.647 19.307 28.137 1.00 57.31 86 GLY A C 1
ATOM 676 O O . GLY A 1 86 ? 17.659 19.130 26.922 1.00 57.31 86 GLY A O 1
ATOM 677 N N . ALA A 1 87 ? 18.613 18.883 28.950 1.00 60.06 87 ALA A N 1
ATOM 678 C CA . ALA A 1 87 ? 19.793 18.171 28.475 1.00 60.06 87 ALA A CA 1
ATOM 679 C C . ALA A 1 87 ? 19.473 16.730 28.048 1.00 60.06 87 ALA A C 1
ATOM 681 O O . ALA A 1 87 ? 19.982 16.283 27.026 1.00 60.06 87 ALA A O 1
ATOM 682 N N . ILE A 1 88 ? 18.593 16.026 28.772 1.00 65.00 88 ILE A N 1
ATOM 683 C CA . ILE A 1 88 ? 18.112 14.687 28.386 1.00 65.00 88 ILE A CA 1
ATOM 684 C C . ILE A 1 88 ? 17.404 14.746 27.027 1.00 65.00 88 ILE A C 1
ATOM 686 O O . ILE A 1 88 ? 17.742 13.989 26.126 1.00 65.00 88 ILE A O 1
ATOM 690 N N . GLU A 1 89 ? 16.486 15.695 26.843 1.00 57.97 89 GLU A N 1
ATOM 691 C CA . GLU A 1 89 ? 15.774 15.898 25.574 1.00 57.97 89 GLU A CA 1
ATOM 692 C C . GLU A 1 89 ? 16.726 16.223 24.411 1.00 57.97 89 GLU A C 1
ATOM 694 O O . GLU A 1 89 ? 16.563 15.709 23.307 1.00 57.97 89 GLU A O 1
ATOM 699 N N . ALA A 1 90 ? 17.741 17.063 24.645 1.00 56.94 90 ALA A N 1
ATOM 700 C CA . ALA A 1 90 ? 18.749 17.361 23.632 1.00 56.94 90 ALA A CA 1
ATOM 701 C C . ALA A 1 90 ? 19.535 16.102 23.236 1.00 56.94 90 ALA A C 1
ATOM 703 O O . ALA A 1 90 ? 19.785 15.894 22.057 1.00 56.94 90 ALA A O 1
ATOM 704 N N . VAL A 1 91 ? 19.880 15.241 24.197 1.00 59.78 91 VAL A N 1
ATOM 705 C CA . VAL A 1 91 ? 20.555 13.955 23.951 1.00 59.78 91 VAL A CA 1
ATOM 706 C C . VAL A 1 91 ? 19.659 12.982 23.176 1.00 59.78 91 VAL A C 1
ATOM 708 O O . VAL A 1 91 ? 20.135 12.380 22.215 1.00 59.78 91 VAL A O 1
ATOM 711 N N . HIS A 1 92 ? 18.369 12.896 23.519 1.00 57.84 92 HIS A N 1
ATOM 712 C CA . HIS A 1 92 ? 17.386 12.082 22.791 1.00 57.84 92 HIS A CA 1
ATOM 713 C C . HIS A 1 92 ? 17.257 12.510 21.328 1.00 57.84 92 HIS A C 1
ATOM 715 O O . HIS A 1 92 ? 17.365 11.680 20.432 1.00 57.84 92 HIS A O 1
ATOM 721 N N . ARG A 1 93 ? 17.118 13.815 21.063 1.00 53.50 93 ARG A N 1
ATOM 722 C CA . ARG A 1 93 ? 17.029 14.349 19.690 1.00 53.50 93 ARG A CA 1
ATOM 723 C C . ARG A 1 93 ? 18.293 14.144 18.861 1.00 53.50 93 ARG A C 1
ATOM 725 O O . ARG A 1 93 ? 18.242 14.257 17.644 1.00 53.50 93 ARG A O 1
ATOM 732 N N . LEU A 1 94 ? 19.426 13.883 19.508 1.00 51.66 94 LEU A N 1
ATOM 733 C CA . LEU A 1 94 ? 20.681 13.551 18.837 1.00 51.66 94 LEU A CA 1
ATOM 734 C C . LEU A 1 94 ? 20.836 12.032 18.619 1.00 51.66 94 LEU A C 1
ATOM 736 O O . LEU A 1 94 ? 21.888 11.609 18.148 1.00 51.66 94 LEU A O 1
ATOM 740 N N . GLY A 1 95 ? 19.818 11.222 18.944 1.00 48.81 95 GLY A N 1
ATOM 741 C CA . GLY A 1 95 ? 19.773 9.777 18.691 1.00 48.81 95 GLY A CA 1
ATOM 742 C C . GLY A 1 95 ? 20.348 8.895 19.807 1.00 48.81 95 GLY A C 1
ATOM 743 O O . GLY A 1 95 ? 20.644 7.731 19.564 1.00 48.81 95 GLY A O 1
ATOM 744 N N . ALA A 1 96 ? 20.561 9.418 21.021 1.00 54.88 96 ALA A N 1
ATOM 745 C CA . ALA A 1 96 ? 21.049 8.630 22.161 1.00 54.88 96 ALA A CA 1
ATOM 746 C C . ALA A 1 96 ? 19.897 8.202 23.079 1.00 54.88 96 ALA A C 1
ATOM 748 O O . ALA A 1 96 ? 19.220 9.057 23.644 1.00 54.88 96 ALA A O 1
ATOM 749 N N . SER A 1 97 ? 19.732 6.889 23.276 1.00 50.38 97 SER A N 1
ATOM 750 C CA . SER A 1 97 ? 18.597 6.280 23.992 1.00 50.38 97 SER A CA 1
ATOM 751 C C . SER A 1 97 ? 18.910 5.680 25.378 1.00 50.38 97 SER A C 1
ATOM 753 O O . SER A 1 97 ? 18.006 5.159 26.019 1.00 50.38 97 SER A O 1
ATOM 755 N N . GLU A 1 98 ? 20.144 5.769 25.905 1.00 54.66 98 GLU A N 1
ATOM 756 C CA . GLU A 1 98 ? 20.494 5.198 27.229 1.00 54.66 98 GLU A CA 1
ATOM 757 C C . GLU A 1 98 ? 21.040 6.236 28.261 1.00 54.66 98 GLU A C 1
ATOM 759 O O . GLU A 1 98 ? 21.197 7.418 27.970 1.00 54.66 98 GLU A O 1
ATOM 764 N N . SER A 1 99 ? 21.327 5.787 29.495 1.00 58.62 99 SER A N 1
ATOM 765 C CA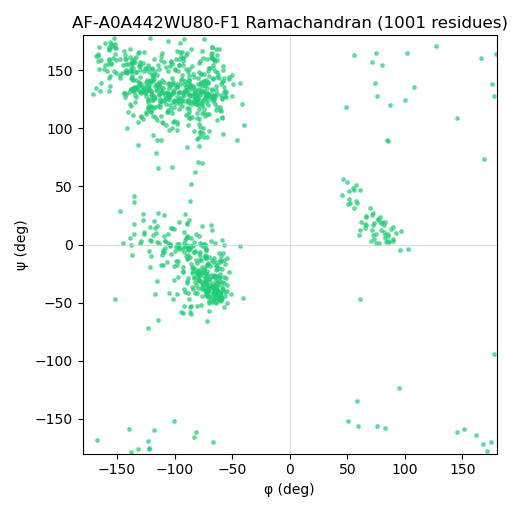 . SER A 1 99 ? 21.492 6.460 30.814 1.00 58.62 99 SER A CA 1
ATOM 766 C C . SER A 1 99 ? 22.326 7.761 30.975 1.00 58.62 99 SER A C 1
ATOM 768 O O . SER A 1 99 ? 23.513 7.709 31.318 1.00 58.62 99 SER A O 1
ATOM 770 N N . VAL A 1 100 ? 21.729 8.959 30.828 1.00 68.31 100 VAL A N 1
ATOM 771 C CA . VAL A 1 100 ? 22.405 10.242 31.157 1.00 68.31 100 VAL A CA 1
ATOM 772 C C . VAL A 1 100 ? 22.646 10.332 32.664 1.00 68.31 100 VAL A C 1
ATOM 774 O O . VAL A 1 100 ? 21.709 10.263 33.457 1.00 68.31 100 VAL A O 1
ATOM 777 N N . THR A 1 101 ? 23.903 10.513 33.079 1.00 71.00 101 THR A N 1
ATOM 778 C CA . THR A 1 101 ? 24.260 10.598 34.506 1.00 71.00 101 THR A CA 1
ATOM 779 C C . THR A 1 101 ? 24.673 12.014 34.887 1.00 71.00 101 THR A C 1
ATOM 781 O O . THR A 1 101 ? 25.630 12.565 34.337 1.00 71.00 101 THR A O 1
ATOM 784 N N . PHE A 1 102 ? 23.988 12.583 35.883 1.00 73.12 102 PHE A N 1
ATOM 785 C CA . PHE A 1 102 ? 24.327 13.878 36.471 1.00 73.12 102 PHE A CA 1
ATOM 786 C C . PHE A 1 102 ? 25.009 13.691 37.835 1.00 73.12 102 PHE A C 1
ATOM 788 O O . PHE A 1 102 ? 24.374 13.165 38.747 1.00 73.12 102 PHE A O 1
ATOM 795 N N . LEU A 1 103 ? 26.255 14.159 38.037 1.00 70.38 103 LEU A N 1
ATOM 796 C CA . LEU A 1 103 ? 26.832 14.171 39.406 1.00 70.38 103 LEU A CA 1
ATOM 797 C C . LEU A 1 103 ? 26.292 15.307 40.276 1.00 70.38 103 LEU A C 1
ATOM 799 O O . LEU A 1 103 ? 26.513 15.304 41.483 1.00 70.38 103 LEU A O 1
ATOM 803 N N . ARG A 1 104 ? 25.615 16.298 39.681 1.00 70.69 104 ARG A N 1
ATOM 804 C CA . ARG A 1 104 ? 24.978 17.408 40.413 1.00 70.69 104 ARG A CA 1
ATOM 805 C C . ARG A 1 104 ? 25.923 18.138 41.376 1.00 70.69 104 ARG A C 1
ATOM 807 O O . ARG A 1 104 ? 25.505 18.594 42.440 1.00 70.69 104 ARG A O 1
ATOM 814 N N . LEU A 1 105 ? 27.194 18.274 41.001 1.00 68.38 105 LEU A N 1
ATOM 815 C CA . LEU A 1 105 ? 28.156 19.070 41.762 1.00 68.38 105 LEU A CA 1
ATOM 816 C C . LEU A 1 105 ? 27.708 20.564 41.812 1.00 68.38 105 LEU A C 1
ATOM 818 O O . LEU A 1 105 ? 26.800 20.980 41.098 1.00 68.38 105 LEU A O 1
ATOM 822 N N . PRO A 1 106 ? 28.300 21.439 42.632 1.00 62.03 106 PRO A N 1
ATOM 823 C CA . PRO A 1 106 ? 28.074 22.887 42.516 1.00 62.03 106 PRO A CA 1
ATOM 824 C C . PRO A 1 106 ? 28.881 23.502 41.354 1.00 62.03 106 PRO A C 1
ATOM 826 O O . PRO A 1 106 ? 30.049 23.164 41.175 1.00 62.03 106 PRO A O 1
ATOM 829 N N . GLY A 1 107 ? 28.311 24.420 40.563 1.00 62.06 107 GLY A N 1
ATOM 830 C CA . GLY A 1 107 ? 29.059 25.075 39.475 1.00 62.06 107 GLY A CA 1
ATOM 831 C C . GLY A 1 107 ? 30.257 25.879 39.968 1.00 62.06 107 GLY A C 1
ATOM 832 O O . GLY A 1 107 ? 30.205 26.525 41.017 1.00 62.06 107 GLY A O 1
ATOM 833 N N . GLY A 1 108 ? 31.337 25.856 39.196 1.00 64.56 108 GLY A N 1
ATOM 834 C CA . GLY A 1 108 ? 32.637 26.410 39.565 1.00 64.56 108 GLY A CA 1
ATOM 835 C C . GLY A 1 108 ? 33.420 25.563 40.571 1.00 64.56 108 GLY A C 1
ATOM 836 O O . GLY A 1 108 ? 34.491 25.998 40.996 1.00 64.56 108 GLY A O 1
ATOM 837 N N . ALA A 1 109 ? 32.895 24.408 40.999 1.00 69.75 109 ALA A N 1
ATOM 838 C CA . ALA A 1 109 ? 33.510 23.569 42.023 1.00 69.75 109 ALA A CA 1
ATOM 839 C C . ALA A 1 109 ? 34.119 22.268 41.483 1.00 69.75 109 ALA A C 1
ATOM 841 O O . ALA A 1 109 ? 34.635 21.487 42.281 1.00 69.75 109 ALA A O 1
ATOM 842 N N . ALA A 1 110 ? 34.126 22.004 40.169 1.00 74.12 110 ALA A N 1
ATOM 843 C CA . ALA A 1 110 ? 34.634 20.728 39.647 1.00 74.12 110 ALA A CA 1
ATOM 844 C C . ALA A 1 110 ? 36.117 20.496 40.009 1.00 74.12 110 ALA A C 1
ATOM 846 O O . ALA A 1 110 ? 36.545 19.363 40.222 1.00 74.12 110 ALA A O 1
ATOM 847 N N . ASN A 1 111 ? 36.887 21.573 40.186 1.00 77.19 111 ASN A N 1
ATOM 848 C CA . ASN A 1 111 ? 38.264 21.550 40.690 1.00 77.19 111 ASN A CA 1
ATOM 849 C C . ASN A 1 111 ? 38.415 21.001 42.125 1.00 77.19 111 ASN A C 1
ATOM 851 O O . ASN A 1 111 ? 39.466 20.449 42.445 1.00 77.19 111 ASN A O 1
ATOM 855 N N . HIS A 1 112 ? 37.389 21.104 42.972 1.00 79.31 112 HIS A N 1
ATOM 856 C CA . HIS A 1 112 ? 37.370 20.538 44.328 1.00 79.31 112 HIS A CA 1
ATOM 857 C C . HIS A 1 112 ? 36.848 19.092 44.361 1.00 79.31 112 HIS A C 1
ATOM 859 O O . HIS A 1 112 ? 37.020 18.401 45.361 1.00 79.31 112 HIS A O 1
ATOM 865 N N . HIS A 1 113 ? 36.263 18.615 43.258 1.00 79.06 113 HIS A N 1
ATOM 866 C CA . HIS A 1 113 ? 35.625 17.300 43.135 1.00 79.06 113 HIS A CA 1
ATOM 867 C C . HIS A 1 113 ? 36.310 16.398 42.093 1.00 79.06 113 HIS A C 1
ATOM 869 O O . HIS A 1 113 ? 35.739 15.416 41.625 1.00 79.06 113 HIS A O 1
ATOM 875 N N . VAL A 1 114 ? 37.572 16.684 41.747 1.00 81.69 114 VAL A N 1
ATOM 876 C CA . VAL A 1 114 ? 38.346 15.917 40.751 1.00 81.69 114 VAL A CA 1
ATOM 877 C C . VAL A 1 114 ? 38.388 14.423 41.084 1.00 81.69 114 VAL A C 1
ATOM 879 O O . VAL A 1 114 ? 38.256 13.599 40.182 1.00 81.69 114 VAL A O 1
ATOM 882 N N . HIS A 1 115 ? 38.527 14.053 42.362 1.00 81.50 115 HIS A N 1
ATOM 883 C CA . HIS A 1 115 ? 38.510 12.649 42.793 1.00 81.50 115 HIS A CA 1
ATOM 884 C C . HIS A 1 115 ? 37.157 11.964 42.545 1.00 81.50 115 HIS A C 1
ATOM 886 O O . HIS A 1 115 ? 37.129 10.814 42.114 1.00 81.50 115 HIS A O 1
ATOM 892 N N . GLU A 1 116 ? 36.048 12.666 42.772 1.00 81.00 116 GLU A N 1
ATOM 893 C CA . GLU A 1 116 ? 34.688 12.158 42.567 1.00 81.00 116 GLU A CA 1
ATOM 894 C C . GLU A 1 116 ? 34.391 11.953 41.077 1.00 81.00 116 GLU A C 1
ATOM 896 O O . GLU A 1 116 ? 33.982 10.865 40.671 1.00 81.00 116 GLU A O 1
ATOM 901 N N . ILE A 1 117 ? 34.725 12.949 40.248 1.00 83.69 117 ILE A N 1
ATOM 902 C CA . ILE A 1 117 ? 34.622 12.868 38.783 1.00 83.69 117 ILE A CA 1
ATOM 903 C C . ILE A 1 117 ? 35.500 11.725 38.255 1.00 83.69 117 ILE A C 1
ATOM 905 O O . ILE A 1 117 ? 35.052 10.916 37.446 1.00 83.69 117 ILE A O 1
ATOM 909 N N . THR A 1 118 ? 36.738 11.611 38.749 1.00 87.88 118 THR A N 1
ATOM 910 C CA . THR A 1 118 ? 37.666 10.537 38.359 1.00 87.88 118 THR A CA 1
ATOM 911 C C . THR A 1 118 ? 37.087 9.161 38.687 1.00 87.88 118 THR A C 1
ATOM 913 O O . THR A 1 118 ? 37.089 8.283 37.828 1.00 87.88 118 THR A O 1
ATOM 916 N N . ASN A 1 119 ? 36.562 8.960 39.899 1.00 85.19 119 ASN A N 1
ATOM 917 C CA . ASN A 1 119 ? 35.996 7.676 40.320 1.00 85.19 119 ASN A CA 1
ATOM 918 C C . ASN A 1 119 ? 34.752 7.292 39.510 1.00 85.19 119 ASN A C 1
ATOM 920 O O . ASN A 1 119 ? 34.625 6.132 39.114 1.00 85.19 119 ASN A O 1
ATOM 924 N N . ALA A 1 120 ? 33.873 8.255 39.222 1.00 82.12 120 ALA A N 1
ATOM 925 C CA . ALA A 1 120 ? 32.695 8.028 38.391 1.00 82.12 120 ALA A CA 1
ATOM 926 C C . ALA A 1 120 ? 33.087 7.576 36.975 1.00 82.12 120 ALA A C 1
ATOM 928 O O . ALA A 1 120 ? 32.606 6.549 36.494 1.00 82.12 120 ALA A O 1
ATOM 929 N N . VAL A 1 121 ? 34.052 8.265 36.355 1.00 84.12 121 VAL A N 1
ATOM 930 C CA . VAL A 1 121 ? 34.565 7.892 35.029 1.00 84.12 121 VAL A CA 1
ATOM 931 C C . VAL A 1 121 ? 35.263 6.525 35.073 1.00 84.12 121 VAL A C 1
ATOM 933 O O . VAL A 1 121 ? 35.023 5.703 34.196 1.00 84.12 121 VAL A O 1
ATOM 936 N N . VAL A 1 122 ? 36.066 6.210 36.100 1.00 87.94 122 VAL A N 1
ATOM 937 C CA . VAL A 1 122 ? 36.683 4.871 36.255 1.00 87.94 122 VAL A CA 1
ATOM 938 C C . VAL A 1 122 ? 35.627 3.770 36.357 1.00 87.94 122 VAL A C 1
ATOM 940 O O . VAL A 1 122 ? 35.798 2.715 35.743 1.00 87.94 122 VAL A O 1
ATOM 943 N N . SER A 1 123 ? 34.555 3.994 37.121 1.00 82.88 123 SER A N 1
ATOM 944 C CA . SER A 1 123 ? 33.449 3.039 37.257 1.00 82.88 123 SER A CA 1
ATOM 945 C C . SER A 1 123 ? 32.809 2.744 35.898 1.00 82.88 123 SER A C 1
ATOM 947 O O . SER A 1 123 ? 32.670 1.583 35.510 1.00 82.88 123 SER A O 1
ATOM 949 N N . MET A 1 124 ? 32.539 3.791 35.111 1.00 77.56 124 MET A N 1
ATOM 950 C CA . MET A 1 124 ? 31.982 3.653 33.764 1.00 77.56 124 MET A CA 1
ATOM 951 C C . MET A 1 124 ? 32.947 2.945 32.810 1.00 77.56 124 MET A C 1
ATOM 953 O O . MET A 1 124 ? 32.558 1.995 32.138 1.00 77.56 124 MET A O 1
ATOM 957 N N . LEU A 1 125 ? 34.226 3.324 32.790 1.00 83.50 125 LEU A N 1
ATOM 958 C CA . LEU A 1 125 ? 35.225 2.654 31.951 1.00 83.50 125 LEU A CA 1
ATOM 959 C C . LEU A 1 125 ? 35.328 1.151 32.273 1.00 83.50 125 LEU A C 1
ATOM 961 O O . LEU A 1 125 ? 35.463 0.326 31.367 1.00 83.50 125 LEU A O 1
ATOM 965 N N . LYS A 1 126 ? 35.230 0.771 33.554 1.00 84.06 126 LYS A N 1
ATOM 966 C CA . LYS A 1 126 ? 35.239 -0.635 33.996 1.00 84.06 126 LYS A CA 1
ATOM 967 C C . LYS A 1 126 ? 33.980 -1.397 33.605 1.00 84.06 126 LYS A C 1
ATOM 969 O O . LYS A 1 126 ? 34.115 -2.529 33.142 1.00 84.06 126 LYS A O 1
ATOM 974 N N . SER A 1 127 ? 32.812 -0.785 33.784 1.00 78.00 127 SER A N 1
ATOM 975 C CA . SER A 1 127 ? 31.518 -1.405 33.490 1.00 78.00 127 SER A CA 1
ATOM 976 C C . SER A 1 127 ? 31.294 -1.559 31.982 1.00 78.00 127 SER A C 1
ATOM 978 O O . SER A 1 127 ? 30.959 -2.640 31.514 1.00 78.00 127 SER A O 1
ATOM 980 N N . TRP A 1 128 ? 31.582 -0.514 31.202 1.00 75.19 128 TRP A N 1
ATOM 981 C CA . TRP A 1 128 ? 31.191 -0.433 29.789 1.00 75.19 128 TRP A CA 1
ATOM 982 C C . TRP A 1 128 ? 32.315 -0.763 28.805 1.00 75.19 128 TRP A C 1
ATOM 984 O O . TRP A 1 128 ? 32.050 -1.056 27.646 1.00 75.19 128 TRP A O 1
ATOM 994 N N . ARG A 1 129 ? 33.578 -0.713 29.250 1.00 80.75 129 ARG A N 1
ATOM 995 C CA . ARG A 1 129 ? 34.770 -0.991 28.427 1.00 80.75 129 ARG A CA 1
ATOM 996 C C . ARG A 1 129 ? 34.748 -0.297 27.047 1.00 80.75 129 ARG A C 1
ATOM 998 O O . ARG A 1 129 ? 34.873 -0.981 26.031 1.00 80.75 129 ARG A O 1
ATOM 1005 N N . PRO A 1 130 ? 34.612 1.044 26.989 1.00 78.81 130 PRO A N 1
ATOM 1006 C CA . PRO A 1 130 ? 34.458 1.748 25.723 1.00 78.81 130 PRO A CA 1
ATOM 1007 C C . PRO A 1 130 ? 35.742 1.749 24.889 1.00 78.81 130 PRO A C 1
ATOM 1009 O O . PRO A 1 130 ? 36.852 1.770 25.430 1.00 78.81 130 PRO A O 1
ATOM 1012 N N . ARG A 1 131 ? 35.597 1.814 23.561 1.00 75.31 131 ARG A N 1
ATOM 1013 C CA . ARG A 1 131 ? 36.730 1.949 22.629 1.00 75.31 131 ARG A CA 1
ATOM 1014 C C . ARG A 1 131 ? 37.251 3.387 22.556 1.00 75.31 131 ARG A C 1
ATOM 1016 O O . ARG A 1 131 ? 38.420 3.604 22.233 1.00 75.31 131 ARG A O 1
ATOM 1023 N N . SER A 1 132 ? 36.412 4.376 22.878 1.00 75.00 132 SER A N 1
ATOM 1024 C CA . SER A 1 132 ? 36.802 5.796 22.946 1.00 75.00 132 SER A CA 1
ATOM 1025 C C . SER A 1 132 ? 36.131 6.592 24.067 1.00 75.00 132 SER A C 1
ATOM 1027 O O . SER A 1 132 ? 35.078 6.226 24.580 1.00 75.00 132 SER A O 1
ATOM 1029 N N . VAL A 1 133 ? 36.745 7.719 24.430 1.00 78.81 133 VAL A N 1
ATOM 1030 C CA . VAL A 1 133 ? 36.198 8.724 25.347 1.00 78.81 133 VAL A CA 1
ATOM 1031 C C . VAL A 1 133 ? 36.264 10.100 24.701 1.00 78.81 133 VAL A C 1
ATOM 1033 O O . VAL A 1 133 ? 37.323 10.499 24.214 1.00 78.81 133 VAL A O 1
ATOM 1036 N N . PHE A 1 134 ? 35.161 10.841 24.762 1.00 75.88 134 PHE A N 1
ATOM 1037 C CA . PHE A 1 134 ? 35.098 12.248 24.381 1.00 75.88 134 PHE A CA 1
ATOM 1038 C C . PHE A 1 134 ? 35.140 13.148 25.612 1.00 75.88 134 PHE A C 1
ATOM 1040 O O . PHE A 1 134 ? 34.410 12.926 26.578 1.00 75.88 134 PHE A O 1
ATOM 1047 N N . VAL A 1 135 ? 35.972 14.185 25.576 1.00 78.06 135 VAL A N 1
ATOM 1048 C CA . VAL A 1 135 ? 36.108 15.160 26.666 1.00 78.06 135 VAL A CA 1
ATOM 1049 C C . VAL A 1 135 ? 36.382 16.558 26.116 1.00 78.06 135 VAL A C 1
ATOM 1051 O O . VAL A 1 135 ? 36.889 16.707 25.008 1.00 78.06 135 VAL A O 1
ATOM 1054 N N . ASN A 1 136 ? 36.029 17.608 26.856 1.00 76.06 136 ASN A N 1
ATOM 1055 C CA . ASN A 1 136 ? 36.292 18.982 26.431 1.00 76.06 136 ASN A CA 1
ATOM 1056 C C . ASN A 1 136 ? 37.793 19.213 26.186 1.00 76.06 136 ASN A C 1
ATOM 1058 O O . ASN A 1 136 ? 38.636 18.576 26.814 1.00 76.06 136 ASN A O 1
ATOM 1062 N N . TYR A 1 137 ? 38.138 20.170 25.329 1.00 72.94 137 TYR A N 1
ATOM 1063 C CA . TYR A 1 137 ? 39.526 20.512 25.019 1.00 72.94 137 TYR A CA 1
ATOM 1064 C C . TYR A 1 137 ? 40.338 20.883 26.269 1.00 72.94 137 TYR A C 1
ATOM 1066 O O . TYR A 1 137 ? 39.910 21.717 27.072 1.00 72.94 137 TYR A O 1
ATOM 1074 N N . ALA A 1 138 ? 41.537 20.305 26.415 1.00 68.19 138 ALA A N 1
ATOM 1075 C CA . ALA A 1 138 ? 42.367 20.464 27.615 1.00 68.19 138 ALA A CA 1
ATOM 1076 C C . ALA A 1 138 ? 42.824 21.906 27.891 1.00 68.19 138 ALA A C 1
ATOM 1078 O O . ALA A 1 138 ? 43.190 22.219 29.023 1.00 68.19 138 ALA A O 1
ATOM 1079 N N . LYS A 1 139 ? 42.835 22.784 26.877 1.00 65.69 139 LYS A N 1
ATOM 1080 C CA . LYS A 1 139 ? 43.218 24.200 27.032 1.00 65.69 139 LYS A CA 1
ATOM 1081 C C . LYS A 1 139 ? 42.026 25.160 27.043 1.00 65.69 139 LYS A C 1
ATOM 1083 O O . LYS A 1 139 ? 42.226 26.363 26.882 1.00 65.69 139 LYS A O 1
ATOM 1088 N N . ASP A 1 140 ? 40.800 24.662 27.202 1.00 68.50 140 ASP A N 1
ATOM 1089 C CA . ASP A 1 140 ? 39.655 25.535 27.465 1.00 68.50 140 ASP A CA 1
ATOM 1090 C C . ASP A 1 140 ? 39.850 26.214 28.840 1.00 68.50 140 ASP A C 1
ATOM 1092 O O . ASP A 1 140 ? 40.021 25.514 29.837 1.00 68.50 140 ASP A O 1
ATOM 1096 N N . PRO A 1 141 ? 39.890 27.558 28.923 1.00 62.41 141 PRO A N 1
ATOM 1097 C CA . PRO A 1 141 ? 40.444 28.282 30.071 1.00 62.41 141 PRO A CA 1
ATOM 1098 C C . PRO A 1 141 ? 39.544 28.302 31.316 1.00 62.41 141 PRO A C 1
ATOM 1100 O O . PRO A 1 141 ? 39.893 28.930 32.316 1.00 62.41 141 PRO A O 1
ATOM 1103 N N . THR A 1 142 ? 38.372 27.670 31.277 1.00 69.88 142 THR A N 1
ATOM 1104 C CA . THR A 1 142 ? 37.434 27.679 32.406 1.00 69.88 142 THR A CA 1
ATOM 1105 C C . THR A 1 142 ? 37.803 26.619 33.450 1.00 69.88 142 THR A C 1
ATOM 1107 O O . THR A 1 142 ? 38.085 25.470 33.120 1.00 69.88 142 THR A O 1
ATOM 1110 N N . SER A 1 143 ? 37.790 27.008 34.734 1.00 71.69 143 SER A N 1
ATOM 1111 C CA . SER A 1 143 ? 38.229 26.164 35.864 1.00 71.69 143 SER A CA 1
ATOM 1112 C C . SER A 1 143 ? 37.580 24.774 35.871 1.00 71.69 143 SER A C 1
ATOM 1114 O O . SER A 1 143 ? 38.273 23.778 36.072 1.00 71.69 143 SER A O 1
ATOM 1116 N N . ASP A 1 144 ? 36.275 24.692 35.596 1.00 73.00 144 ASP A N 1
ATOM 1117 C CA . ASP A 1 144 ? 35.560 23.414 35.583 1.00 73.00 144 ASP A CA 1
ATOM 1118 C C . ASP A 1 144 ? 35.947 22.532 34.394 1.00 73.00 144 ASP A C 1
ATOM 1120 O O . ASP A 1 144 ? 36.162 21.333 34.555 1.00 73.00 144 ASP A O 1
ATOM 1124 N N . ARG A 1 145 ? 36.134 23.115 33.207 1.00 78.69 145 ARG A N 1
ATOM 1125 C CA . ARG A 1 145 ? 36.529 22.370 32.004 1.00 78.69 145 ARG A CA 1
ATOM 1126 C C . ARG A 1 145 ? 37.969 21.860 32.103 1.00 78.69 145 ARG A C 1
ATOM 1128 O O . ARG A 1 145 ? 38.247 20.728 31.703 1.00 78.69 145 ARG A O 1
ATOM 1135 N N . VAL A 1 146 ? 38.875 22.636 32.704 1.00 78.69 146 VAL A N 1
ATOM 1136 C CA . VAL A 1 146 ? 40.236 22.171 33.031 1.00 78.69 146 VAL A CA 1
ATOM 1137 C C . VAL A 1 146 ? 40.184 20.995 34.010 1.00 78.69 146 VAL A C 1
ATOM 1139 O O . VAL A 1 146 ? 40.846 19.978 33.792 1.00 78.69 146 VAL A O 1
ATOM 1142 N N . ALA A 1 147 ? 39.379 21.108 35.071 1.00 79.44 147 ALA A N 1
ATOM 1143 C CA . ALA A 1 147 ? 39.247 20.072 36.090 1.00 79.44 147 ALA A CA 1
ATOM 1144 C C . ALA A 1 147 ? 38.643 18.769 35.540 1.00 79.44 147 ALA A C 1
ATOM 1146 O O . ALA A 1 147 ? 39.163 17.690 35.826 1.00 79.44 147 ALA A O 1
ATOM 1147 N N . VAL A 1 148 ? 37.599 18.856 34.711 1.00 83.50 148 VAL A N 1
ATOM 1148 C CA . VAL A 1 148 ? 36.939 17.694 34.092 1.00 83.50 148 VAL A CA 1
ATOM 1149 C C . VAL A 1 148 ? 37.875 16.972 33.122 1.00 83.50 148 VAL A C 1
ATOM 1151 O O . VAL A 1 148 ? 38.025 15.754 33.225 1.00 83.50 148 VAL A O 1
ATOM 1154 N N . ASN A 1 149 ? 38.588 17.690 32.245 1.00 85.25 149 ASN A N 1
ATOM 1155 C CA . ASN A 1 149 ? 39.578 17.059 31.361 1.00 85.25 149 ASN A CA 1
ATOM 1156 C C . ASN A 1 149 ? 40.686 16.356 32.165 1.00 85.25 149 ASN A C 1
ATOM 1158 O O . ASN A 1 149 ? 41.017 15.196 31.897 1.00 85.25 149 ASN A O 1
ATOM 1162 N N . ALA A 1 150 ? 41.217 17.015 33.201 1.00 84.56 150 ALA A N 1
ATOM 1163 C CA . ALA A 1 150 ? 42.229 16.425 34.073 1.00 84.56 150 ALA A CA 1
ATOM 1164 C C . ALA A 1 150 ? 41.722 15.159 34.792 1.00 84.56 150 ALA A C 1
ATOM 1166 O O . ALA A 1 150 ? 42.459 14.169 34.866 1.00 84.56 150 ALA A O 1
ATOM 1167 N N . ALA A 1 151 ? 40.470 15.165 35.265 1.00 86.88 151 ALA A N 1
ATOM 1168 C CA . ALA A 1 151 ? 39.821 14.025 35.914 1.00 86.88 151 ALA A CA 1
ATOM 1169 C C . ALA A 1 151 ? 39.641 12.836 34.956 1.00 86.88 151 ALA A C 1
ATOM 1171 O O . ALA A 1 151 ? 40.008 11.712 35.296 1.00 86.88 151 ALA A O 1
ATOM 1172 N N . VAL A 1 152 ? 39.180 13.070 33.722 1.00 88.12 152 VAL A N 1
ATOM 1173 C CA . VAL A 1 152 ? 39.058 12.016 32.695 1.00 88.12 152 VAL A CA 1
ATOM 1174 C C . VAL A 1 152 ? 40.421 11.403 32.375 1.00 88.12 152 VAL A C 1
ATOM 1176 O O . VAL A 1 152 ? 40.566 10.181 32.315 1.00 88.12 152 VAL A O 1
ATOM 1179 N N . ARG A 1 153 ? 41.469 12.225 32.245 1.00 90.06 153 ARG A N 1
ATOM 1180 C CA . ARG A 1 153 ? 42.837 11.729 32.019 1.00 90.06 153 ARG A CA 1
ATOM 1181 C C . ARG A 1 153 ? 43.374 10.928 33.205 1.00 90.06 153 ARG A C 1
ATOM 1183 O O . ARG A 1 153 ? 44.115 9.967 32.998 1.00 90.06 153 ARG A O 1
ATOM 1190 N N . ALA A 1 154 ? 43.030 11.305 34.435 1.00 89.00 154 ALA A N 1
ATOM 1191 C CA . ALA A 1 154 ? 43.360 10.524 35.626 1.00 89.00 154 ALA A CA 1
ATOM 1192 C C . ALA A 1 154 ? 42.610 9.185 35.652 1.00 89.00 154 ALA A C 1
ATOM 1194 O O . ALA A 1 154 ? 43.223 8.156 35.940 1.00 89.00 154 ALA A O 1
ATOM 1195 N N . ALA A 1 155 ? 41.334 9.180 35.263 1.00 90.31 155 ALA A N 1
ATOM 1196 C CA . ALA A 1 155 ? 40.511 7.978 35.193 1.00 90.31 155 ALA A CA 1
ATOM 1197 C C . ALA A 1 155 ? 41.050 6.972 34.170 1.00 90.31 155 ALA A C 1
ATOM 1199 O O . ALA A 1 155 ? 41.163 5.787 34.468 1.00 90.31 155 ALA A O 1
ATOM 1200 N N . LEU A 1 156 ? 41.481 7.446 33.000 1.00 89.00 156 LEU A N 1
ATOM 1201 C CA . LEU A 1 156 ? 42.102 6.607 31.971 1.00 89.00 156 LEU A CA 1
ATOM 1202 C C . LEU A 1 156 ? 43.414 5.963 32.448 1.00 89.00 156 LEU A C 1
ATOM 1204 O O . LEU A 1 156 ? 43.644 4.781 32.195 1.00 89.00 156 LEU A O 1
ATOM 1208 N N . ARG A 1 157 ? 44.250 6.697 33.201 1.00 90.44 157 ARG A N 1
ATOM 1209 C CA . ARG A 1 157 ? 45.460 6.126 33.828 1.00 90.44 157 ARG A CA 1
ATOM 1210 C C . ARG A 1 157 ? 45.117 5.044 34.854 1.00 90.44 157 ARG A C 1
ATOM 1212 O O . ARG A 1 157 ? 45.801 4.029 34.903 1.00 90.44 157 ARG A O 1
ATOM 1219 N N . ALA A 1 158 ? 44.063 5.248 35.643 1.00 88.38 158 ALA A N 1
ATOM 1220 C CA . ALA A 1 158 ? 43.585 4.271 36.622 1.00 88.38 158 ALA A CA 1
ATOM 1221 C C . ALA A 1 158 ? 42.870 3.064 35.980 1.00 88.38 158 ALA A C 1
ATOM 1223 O O . ALA A 1 158 ? 42.820 1.991 36.581 1.00 88.38 158 ALA A O 1
ATOM 1224 N N . TYR A 1 159 ? 42.324 3.221 34.771 1.00 93.19 159 TYR A N 1
ATOM 1225 C CA . TYR A 1 159 ? 41.659 2.154 34.023 1.00 93.19 159 TYR A CA 1
ATOM 1226 C C . TYR A 1 159 ? 42.647 1.125 33.448 1.00 93.19 159 TYR A C 1
ATOM 1228 O O . TYR A 1 159 ? 42.328 -0.060 33.376 1.00 93.19 159 TYR A O 1
ATOM 1236 N N . GLY A 1 160 ? 43.859 1.557 33.080 1.00 83.19 160 GLY A N 1
ATOM 1237 C CA . GLY A 1 160 ? 44.967 0.660 32.724 1.00 83.19 160 GLY A CA 1
ATOM 1238 C C . GLY A 1 160 ? 44.821 -0.078 31.385 1.00 83.19 160 GLY A C 1
ATOM 1239 O O . GLY A 1 160 ? 45.590 -0.998 31.119 1.00 83.19 160 GLY A O 1
ATOM 1240 N N . ARG A 1 161 ? 43.859 0.312 30.536 1.00 82.62 161 ARG A N 1
ATOM 1241 C CA . ARG A 1 161 ? 43.650 -0.219 29.177 1.00 82.62 161 ARG A CA 1
ATOM 1242 C C . ARG A 1 161 ? 43.704 0.900 28.129 1.00 82.62 161 ARG A C 1
ATOM 1244 O O . ARG A 1 161 ? 43.313 2.026 28.442 1.00 82.62 161 ARG A O 1
ATOM 1251 N N . PRO A 1 162 ? 44.166 0.615 26.898 1.00 77.75 162 PRO A N 1
ATOM 1252 C CA . PRO A 1 162 ? 44.184 1.602 25.824 1.00 77.75 162 PRO A CA 1
ATOM 1253 C C . PRO A 1 162 ? 42.755 1.957 25.389 1.00 77.75 162 PRO A C 1
ATOM 1255 O O . PRO A 1 162 ? 41.971 1.079 25.045 1.00 77.75 162 PRO A O 1
ATOM 1258 N N . VAL A 1 163 ? 42.438 3.253 25.401 1.00 78.81 163 VAL A N 1
ATOM 1259 C CA . VAL A 1 163 ? 41.161 3.828 24.951 1.00 78.81 163 VAL A CA 1
ATOM 1260 C C . VAL A 1 163 ? 41.475 5.091 24.153 1.00 78.81 163 VAL A C 1
ATOM 1262 O O . VAL A 1 163 ? 42.306 5.897 24.583 1.00 78.81 163 VAL A O 1
ATOM 1265 N N . ALA A 1 164 ? 40.846 5.274 22.992 1.00 74.81 164 ALA A N 1
ATOM 1266 C CA . ALA A 1 164 ? 41.066 6.469 22.179 1.00 74.81 164 ALA A CA 1
ATOM 1267 C C . ALA A 1 164 ? 40.438 7.703 22.852 1.00 74.81 164 ALA A C 1
ATOM 1269 O O . ALA A 1 164 ? 39.264 7.686 23.209 1.00 74.81 164 ALA A O 1
ATOM 1270 N N . VAL A 1 165 ? 41.209 8.779 23.030 1.00 75.25 165 VAL A N 1
ATOM 1271 C CA . VAL A 1 165 ? 40.729 10.025 23.653 1.00 75.25 165 VAL A CA 1
ATOM 1272 C C . VAL A 1 165 ? 40.527 11.080 22.583 1.00 75.25 165 VAL A C 1
ATOM 1274 O O . VAL A 1 165 ? 41.460 11.399 21.847 1.00 75.25 165 VAL A O 1
ATOM 1277 N N . LEU A 1 166 ? 39.324 11.637 22.528 1.00 69.88 166 LEU A N 1
ATOM 1278 C CA . LEU A 1 166 ? 38.914 12.624 21.541 1.00 69.88 166 LEU A CA 1
ATOM 1279 C C . LEU A 1 166 ? 38.497 13.907 22.260 1.00 69.88 166 LEU A C 1
ATOM 1281 O O . LEU A 1 166 ? 37.704 13.878 23.200 1.00 69.88 166 LEU A O 1
ATOM 1285 N N . GLU A 1 167 ? 39.063 15.037 21.839 1.00 70.06 167 GLU A N 1
ATOM 1286 C CA . GLU A 1 167 ? 38.808 16.332 22.467 1.00 70.06 167 GLU A CA 1
ATOM 1287 C C . GLU A 1 167 ? 37.911 17.213 21.596 1.00 70.06 167 GLU A C 1
ATOM 1289 O O . GLU A 1 167 ? 38.191 17.385 20.410 1.00 70.06 167 GLU A O 1
ATOM 1294 N N . TYR A 1 168 ? 36.865 17.806 22.181 1.00 67.44 168 TYR A N 1
ATOM 1295 C CA . TYR A 1 168 ? 35.975 18.743 21.485 1.00 67.44 168 TYR A CA 1
ATOM 1296 C C . TYR A 1 168 ? 36.100 20.171 22.051 1.00 67.44 168 TYR A C 1
ATOM 1298 O O . TYR A 1 168 ? 36.221 20.356 23.268 1.00 67.44 168 TYR A O 1
ATOM 1306 N N . PRO A 1 169 ? 36.088 21.213 21.199 1.00 60.50 169 PRO A N 1
ATOM 1307 C CA . PRO A 1 169 ? 36.092 22.593 21.663 1.00 60.50 169 PRO A CA 1
ATOM 1308 C C . PRO A 1 169 ? 34.690 23.036 22.089 1.00 60.50 169 PRO A C 1
ATOM 1310 O O . PRO A 1 169 ? 33.711 22.705 21.431 1.00 60.50 169 PRO A O 1
ATOM 1313 N N . VAL A 1 170 ? 34.604 23.844 23.147 1.00 60.03 170 VAL A N 1
ATOM 1314 C CA . VAL A 1 170 ? 33.346 24.487 23.566 1.00 60.03 170 VAL A CA 1
ATOM 1315 C C . VAL A 1 170 ? 33.348 25.975 23.192 1.00 60.03 170 VAL A C 1
ATOM 1317 O O . VAL A 1 170 ? 32.367 26.490 22.667 1.00 60.03 170 VAL A O 1
ATOM 1320 N N . TRP A 1 171 ? 34.475 26.675 23.387 1.00 58.84 171 TRP A N 1
ATOM 1321 C CA . TRP A 1 171 ? 34.649 28.073 22.963 1.00 58.84 171 TRP A CA 1
ATOM 1322 C C . TRP A 1 171 ? 35.658 28.184 21.814 1.00 58.84 171 TRP A C 1
ATOM 1324 O O . TRP A 1 171 ? 36.875 28.108 22.005 1.00 58.84 171 TRP A O 1
ATOM 1334 N N . ILE A 1 172 ? 35.141 28.411 20.602 1.00 49.19 172 ILE A N 1
ATOM 1335 C CA . ILE A 1 172 ? 35.917 28.442 19.346 1.00 49.19 172 ILE A CA 1
ATOM 1336 C C . ILE A 1 172 ? 36.930 29.604 19.304 1.00 49.19 172 ILE A C 1
ATOM 1338 O O . ILE A 1 172 ? 38.003 29.473 18.716 1.00 49.19 172 ILE A O 1
ATOM 1342 N N . GLY A 1 173 ? 36.651 30.724 19.986 1.00 47.22 173 GLY A N 1
ATOM 1343 C CA . GLY A 1 173 ? 37.532 31.904 20.017 1.00 47.22 173 GLY A CA 1
ATOM 1344 C C . GLY A 1 173 ? 38.928 31.654 20.609 1.00 47.22 173 GLY A C 1
ATOM 1345 O O . GLY A 1 173 ? 39.863 32.396 20.321 1.00 47.22 173 GLY A O 1
ATOM 1346 N N . THR A 1 174 ? 39.088 30.585 21.389 1.00 46.84 174 THR A N 1
ATOM 1347 C CA . THR A 1 174 ? 40.344 30.189 22.047 1.00 46.84 174 THR A CA 1
ATOM 1348 C C . THR A 1 174 ? 41.262 29.321 21.176 1.00 46.84 174 THR A C 1
ATOM 1350 O O . THR A 1 174 ? 42.423 29.125 21.523 1.00 46.84 174 THR A O 1
ATOM 1353 N N . ILE A 1 175 ? 40.778 28.824 20.029 1.00 46.22 175 ILE A N 1
ATOM 1354 C CA . ILE A 1 175 ? 41.525 27.930 19.118 1.00 46.22 175 ILE A CA 1
ATOM 1355 C C . ILE A 1 175 ? 42.504 28.716 18.228 1.00 46.22 175 ILE A C 1
ATOM 1357 O O . ILE A 1 175 ? 43.517 28.179 17.785 1.00 46.22 175 ILE A O 1
ATOM 1361 N N . ALA A 1 176 ? 42.261 30.015 18.023 1.00 41.09 176 ALA A N 1
ATOM 1362 C CA . ALA A 1 176 ? 43.031 30.868 17.113 1.00 41.09 176 ALA A CA 1
ATOM 1363 C C . ALA A 1 176 ? 44.488 31.155 17.548 1.00 41.09 176 ALA A C 1
ATOM 1365 O O . ALA A 1 176 ? 45.186 31.910 16.873 1.00 41.09 176 ALA A O 1
ATOM 1366 N N . SER A 1 177 ? 44.967 30.574 18.653 1.00 40.53 177 SER A N 1
ATOM 1367 C CA . SER A 1 177 ? 46.306 30.817 19.205 1.00 40.53 177 SER A CA 1
ATOM 1368 C C . SER A 1 177 ? 47.157 29.561 19.453 1.00 40.53 177 SER A C 1
ATOM 1370 O O . SER A 1 177 ? 48.215 29.679 20.072 1.00 40.53 177 SER A O 1
ATOM 1372 N N . SER A 1 178 ? 46.778 28.362 18.980 1.00 36.97 178 SER A N 1
ATOM 1373 C CA . SER A 1 178 ? 47.623 27.164 19.178 1.00 36.97 178 SER A CA 1
ATOM 1374 C C . SER A 1 178 ? 47.664 26.165 18.005 1.00 36.97 178 SER A C 1
ATOM 1376 O O . SER A 1 178 ? 46.896 26.261 17.057 1.00 36.97 178 SER A O 1
ATOM 1378 N N . THR A 1 179 ? 48.681 25.294 18.035 1.00 37.56 179 THR A N 1
ATOM 1379 C CA . THR A 1 179 ? 49.358 24.608 16.914 1.00 37.56 179 THR A CA 1
ATOM 1380 C C . THR A 1 179 ? 48.547 23.561 16.111 1.00 37.56 179 THR A C 1
ATOM 1382 O O . THR A 1 179 ? 47.567 23.017 16.614 1.00 37.56 179 THR A O 1
ATOM 1385 N N . PRO A 1 180 ? 48.991 23.211 14.875 1.00 35.47 180 PRO A N 1
ATOM 1386 C CA . PRO A 1 180 ? 48.169 22.586 13.819 1.00 35.47 180 PRO A CA 1
ATOM 1387 C C . PRO A 1 180 ? 47.670 21.148 14.048 1.00 35.47 180 PRO A C 1
ATOM 1389 O O . PRO A 1 180 ? 46.784 20.699 13.330 1.00 35.47 180 PRO A O 1
ATOM 1392 N N . ASN A 1 181 ? 48.192 20.408 15.027 1.00 35.31 181 ASN A N 1
ATOM 1393 C CA . ASN A 1 181 ? 47.974 18.954 15.119 1.00 35.31 181 ASN A CA 1
ATOM 1394 C C . ASN A 1 181 ? 46.697 18.529 15.878 1.00 35.31 181 ASN A C 1
ATOM 1396 O O . ASN A 1 181 ? 46.621 17.402 16.353 1.00 35.31 181 ASN A O 1
ATOM 1400 N N . SER A 1 182 ? 45.697 19.405 16.021 1.00 37.84 182 SER A N 1
ATOM 1401 C CA . SER A 1 182 ? 44.423 19.077 16.706 1.00 37.84 182 SER A CA 1
ATOM 1402 C C . SER A 1 182 ? 43.165 19.561 15.964 1.00 37.84 182 SER A C 1
ATOM 1404 O O . SER A 1 182 ? 42.082 19.635 16.532 1.00 37.84 182 SER A O 1
ATOM 1406 N N . LEU A 1 183 ? 43.291 19.870 14.671 1.00 43.66 183 LEU A N 1
ATOM 1407 C CA . LEU A 1 18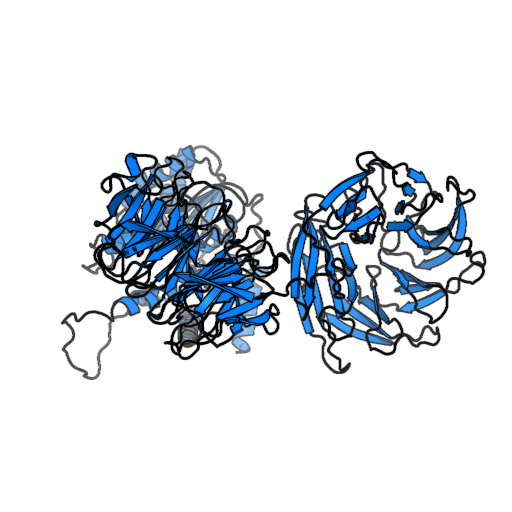3 ? 42.228 20.434 13.839 1.00 43.66 183 LEU A CA 1
ATOM 1408 C C . LEU A 1 183 ? 41.778 19.418 12.783 1.00 43.66 183 LEU A C 1
ATOM 1410 O O . LEU A 1 183 ? 42.326 19.382 11.687 1.00 43.66 183 LEU A O 1
ATOM 1414 N N . ALA A 1 184 ? 40.788 18.589 13.118 1.00 39.88 184 ALA A N 1
ATOM 1415 C CA . ALA A 1 184 ? 40.196 17.636 12.172 1.00 39.88 184 ALA A CA 1
ATOM 1416 C C . ALA A 1 184 ? 38.658 17.510 12.252 1.00 39.88 184 ALA A C 1
ATOM 1418 O O . ALA A 1 184 ? 38.090 16.681 11.556 1.00 39.88 184 ALA A O 1
ATOM 1419 N N . TYR A 1 185 ? 37.963 18.321 13.065 1.00 46.44 185 TYR A N 1
ATOM 1420 C CA . TYR A 1 185 ? 36.560 18.037 13.429 1.00 46.44 185 TYR A CA 1
ATOM 1421 C C . TYR A 1 185 ? 35.558 19.201 13.253 1.00 46.44 185 TYR A C 1
ATOM 1423 O O . TYR A 1 185 ? 34.384 19.063 13.567 1.00 46.44 185 TYR A O 1
ATOM 1431 N N . LEU A 1 186 ? 35.971 20.377 12.762 1.00 41.03 186 LEU A N 1
ATOM 1432 C CA . LEU A 1 186 ? 35.110 21.577 12.810 1.00 41.03 186 LEU A CA 1
ATOM 1433 C C . LEU A 1 186 ? 34.080 21.717 11.672 1.00 41.03 186 LEU A C 1
ATOM 1435 O O . LEU A 1 186 ? 33.131 22.476 11.835 1.00 41.03 186 LEU A O 1
ATOM 1439 N N . GLY A 1 187 ? 34.244 21.024 10.539 1.00 40.84 187 GLY A N 1
ATOM 1440 C CA . GLY A 1 187 ? 33.334 21.156 9.389 1.00 40.84 187 GLY A CA 1
ATOM 1441 C C . GLY A 1 187 ? 31.922 20.638 9.674 1.00 40.84 187 GLY A C 1
ATOM 1442 O O . GLY A 1 187 ? 30.949 21.354 9.452 1.00 40.84 187 GLY A O 1
ATOM 1443 N N . ASP A 1 188 ? 31.834 19.439 10.247 1.00 42.84 188 ASP A N 1
ATOM 1444 C CA . ASP A 1 188 ? 30.561 18.756 10.513 1.00 42.84 188 ASP A CA 1
ATOM 1445 C C . ASP A 1 188 ? 29.854 19.308 11.760 1.00 42.84 188 ASP A C 1
ATOM 1447 O O . ASP A 1 188 ? 28.629 19.386 11.817 1.00 42.84 188 ASP A O 1
ATOM 1451 N N . VAL A 1 189 ? 30.625 19.793 12.741 1.00 42.72 189 VAL A N 1
ATOM 1452 C CA . VAL A 1 189 ? 30.090 20.389 13.975 1.00 42.72 189 VAL A CA 1
ATOM 1453 C C . VAL A 1 189 ? 29.287 21.657 13.685 1.00 42.72 189 VAL A C 1
ATOM 1455 O O . VAL A 1 189 ? 28.271 21.884 14.333 1.00 42.72 189 VAL A O 1
ATOM 1458 N N . ILE A 1 190 ? 29.679 22.475 12.704 1.00 43.31 190 ILE A N 1
ATOM 1459 C CA . ILE A 1 190 ? 29.001 23.752 12.414 1.00 43.31 190 ILE A CA 1
ATOM 1460 C C . ILE A 1 190 ? 27.590 23.543 11.839 1.00 43.31 190 ILE A C 1
ATOM 1462 O O . ILE A 1 190 ? 26.687 24.304 12.188 1.00 43.31 190 ILE A O 1
ATOM 1466 N N . GLY A 1 191 ? 27.390 22.524 10.996 1.00 43.72 191 GLY A N 1
ATOM 1467 C CA . GLY A 1 191 ? 26.076 22.190 10.430 1.00 43.72 191 GLY A CA 1
ATOM 1468 C C . GLY A 1 191 ? 25.081 21.761 11.508 1.00 43.72 191 GLY A C 1
ATOM 1469 O O . GLY A 1 191 ? 24.022 22.365 11.646 1.00 43.72 191 GLY A O 1
ATOM 1470 N N . VAL A 1 192 ? 25.485 20.821 12.363 1.00 43.03 192 VAL A N 1
ATOM 1471 C CA . VAL A 1 192 ? 24.631 20.277 13.433 1.00 43.03 192 VAL A CA 1
ATOM 1472 C C . VAL A 1 192 ? 24.441 21.273 14.589 1.00 43.03 192 VAL A C 1
ATOM 1474 O O . VAL A 1 192 ? 23.363 21.368 15.171 1.00 43.03 192 VAL A O 1
ATOM 1477 N N . THR A 1 193 ? 25.439 22.122 14.876 1.00 40.97 193 THR A N 1
ATOM 1478 C CA . THR A 1 193 ? 25.281 23.241 15.833 1.00 40.97 193 THR A CA 1
ATOM 1479 C C . THR A 1 193 ? 24.182 24.212 15.375 1.00 40.97 193 THR A C 1
ATOM 1481 O O . THR A 1 193 ? 23.485 24.795 16.205 1.00 40.97 193 THR A O 1
ATOM 1484 N N . ARG A 1 194 ? 23.978 24.373 14.057 1.00 44.88 194 ARG A N 1
ATOM 1485 C CA . ARG A 1 194 ? 22.916 25.219 13.485 1.00 44.88 194 ARG A CA 1
ATOM 1486 C C . ARG A 1 194 ? 21.521 24.669 13.800 1.00 44.88 194 ARG A C 1
ATOM 1488 O O . ARG A 1 194 ? 20.634 25.443 14.154 1.00 44.88 194 ARG A O 1
ATOM 1495 N N . GLU A 1 195 ? 21.346 23.355 13.718 1.00 43.50 195 GLU A N 1
ATOM 1496 C CA . GLU A 1 195 ? 20.086 22.658 14.017 1.00 43.50 195 GLU A CA 1
ATOM 1497 C C . GLU A 1 195 ? 19.782 22.641 15.519 1.00 43.50 195 GLU A C 1
ATOM 1499 O O . GLU A 1 195 ? 18.668 22.973 15.936 1.00 43.50 195 GLU A O 1
ATOM 1504 N N . ALA A 1 196 ? 20.794 22.371 16.346 1.00 41.41 196 ALA A N 1
ATOM 1505 C CA . ALA A 1 196 ? 20.680 22.405 17.801 1.00 41.41 196 ALA A CA 1
ATOM 1506 C C . ALA A 1 196 ? 20.305 23.814 18.313 1.00 41.41 196 ALA A C 1
ATOM 1508 O O . ALA A 1 196 ? 19.393 23.975 19.130 1.00 41.41 196 ALA A O 1
ATOM 1509 N N . LEU A 1 197 ? 20.938 24.870 17.786 1.00 41.16 197 LEU A N 1
ATOM 1510 C CA . LEU A 1 197 ? 20.594 26.258 18.124 1.00 41.16 197 LEU A CA 1
ATOM 1511 C C . LEU A 1 197 ? 19.171 26.640 17.682 1.00 41.16 197 LEU A C 1
ATOM 1513 O O . LEU A 1 197 ? 18.484 27.352 18.418 1.00 41.16 197 LEU A O 1
ATOM 1517 N N . ALA A 1 198 ? 18.702 26.142 16.533 1.00 42.03 198 ALA A N 1
ATOM 1518 C CA . ALA A 1 198 ? 17.323 26.338 16.082 1.00 42.03 198 ALA A CA 1
ATOM 1519 C C . ALA A 1 198 ? 16.311 25.671 17.034 1.00 42.03 198 ALA A C 1
ATOM 1521 O O . ALA A 1 198 ? 15.293 26.273 17.377 1.00 42.03 198 ALA A O 1
ATOM 1522 N N . ALA A 1 199 ? 16.619 24.475 17.547 1.00 38.56 199 ALA A N 1
ATOM 1523 C CA . ALA A 1 199 ? 15.795 23.793 18.548 1.00 38.56 199 ALA A CA 1
ATOM 1524 C C . ALA A 1 199 ? 15.742 24.544 19.893 1.00 38.56 199 ALA A C 1
ATOM 1526 O O . ALA A 1 199 ? 14.672 24.681 20.488 1.00 38.56 199 ALA A O 1
ATOM 1527 N N . HIS A 1 200 ? 16.865 25.106 20.354 1.00 37.25 200 HIS A N 1
ATOM 1528 C CA . HIS A 1 200 ? 16.901 25.927 21.571 1.00 37.25 200 HIS A CA 1
ATOM 1529 C C . HIS A 1 200 ? 16.104 27.238 21.424 1.00 37.25 200 HIS A C 1
ATOM 1531 O O . HIS A 1 200 ? 15.399 27.655 22.351 1.00 37.25 200 HIS A O 1
ATOM 1537 N N . ALA A 1 201 ? 16.163 27.869 20.246 1.00 37.78 201 ALA A N 1
ATOM 1538 C CA . ALA A 1 201 ? 15.399 29.076 19.933 1.00 37.78 201 ALA A CA 1
ATOM 1539 C C . ALA A 1 201 ? 13.877 28.827 19.958 1.00 37.78 201 ALA A C 1
ATOM 1541 O O . ALA A 1 201 ? 13.148 29.624 20.553 1.00 37.78 201 ALA A O 1
ATOM 1542 N N . ARG A 1 202 ? 13.416 27.682 19.426 1.00 38.91 202 ARG A N 1
ATOM 1543 C CA . ARG A 1 202 ? 12.007 27.230 19.479 1.00 38.91 202 ARG A CA 1
ATOM 1544 C C . ARG A 1 202 ? 11.471 27.039 20.905 1.00 38.91 202 ARG A C 1
ATOM 1546 O O . ARG A 1 202 ? 10.279 27.168 21.145 1.00 38.91 202 ARG A O 1
ATOM 1553 N N . ARG A 1 203 ? 12.341 26.782 21.885 1.00 35.59 203 ARG A N 1
ATOM 1554 C CA . ARG A 1 203 ? 11.944 26.581 23.290 1.00 35.59 203 ARG A CA 1
ATOM 1555 C C . ARG A 1 203 ? 11.907 27.881 24.100 1.00 35.59 203 ARG A C 1
ATOM 1557 O O . ARG A 1 203 ? 11.079 28.027 24.999 1.00 35.59 203 ARG A O 1
ATOM 1564 N N . CYS A 1 204 ? 12.762 28.854 23.775 1.00 31.34 204 CYS A N 1
ATOM 1565 C CA . CYS A 1 204 ? 12.709 30.184 24.395 1.00 31.34 204 CYS A CA 1
ATOM 1566 C C . CYS A 1 204 ? 11.419 30.951 24.048 1.00 31.34 204 CYS A C 1
ATOM 1568 O O . CYS A 1 204 ? 10.983 31.782 24.848 1.00 31.34 204 CYS A O 1
ATOM 1570 N N . SER A 1 205 ? 10.794 30.673 22.896 1.00 32.41 205 SER A N 1
ATOM 1571 C CA . SER A 1 205 ? 9.471 31.213 22.556 1.00 32.41 205 SER A CA 1
ATOM 1572 C C . SER A 1 205 ? 8.360 30.555 23.384 1.00 32.41 205 SER A C 1
ATOM 1574 O O . SER A 1 205 ? 7.564 31.279 23.977 1.00 32.41 205 SER A O 1
ATOM 1576 N N . ALA A 1 206 ? 8.383 29.226 23.548 1.00 29.48 206 ALA A N 1
ATOM 1577 C CA . ALA A 1 206 ? 7.415 28.470 24.357 1.00 29.48 206 ALA A CA 1
ATOM 1578 C C . ALA A 1 206 ? 7.416 28.854 25.854 1.00 29.48 206 ALA A C 1
ATOM 1580 O O . ALA A 1 206 ? 6.391 28.787 26.532 1.00 29.48 206 ALA A O 1
ATOM 1581 N N . TRP A 1 207 ? 8.553 29.321 26.385 1.00 27.22 207 TRP A N 1
ATOM 1582 C CA . TRP A 1 207 ? 8.645 29.802 27.770 1.00 27.22 207 TRP A CA 1
ATOM 1583 C C . TRP A 1 207 ? 7.992 31.177 27.995 1.00 27.22 207 TRP A C 1
ATOM 1585 O O . TRP A 1 207 ? 7.630 31.499 29.126 1.00 27.22 207 TRP A O 1
ATOM 1595 N N . ARG A 1 208 ? 7.812 31.999 26.948 1.00 26.62 208 ARG A N 1
ATOM 1596 C CA . ARG A 1 208 ? 7.090 33.283 27.063 1.00 26.62 208 ARG A CA 1
ATOM 1597 C C . ARG A 1 208 ? 5.577 33.097 27.057 1.00 26.62 208 ARG A C 1
ATOM 1599 O O . ARG A 1 208 ? 4.882 33.869 27.710 1.00 26.62 208 ARG A O 1
ATOM 1606 N N . THR A 1 209 ? 5.072 32.069 26.382 1.00 29.09 209 THR A N 1
ATOM 1607 C CA . THR A 1 209 ? 3.631 31.807 26.270 1.00 29.09 209 THR A CA 1
ATOM 1608 C C . THR A 1 209 ? 3.018 31.308 27.585 1.00 29.09 209 THR A C 1
ATOM 1610 O O . THR A 1 209 ? 1.872 31.632 27.876 1.00 29.09 209 THR A O 1
ATOM 1613 N N . LYS A 1 210 ? 3.802 30.654 28.460 1.00 31.03 210 LYS A N 1
ATOM 1614 C CA . LYS A 1 210 ? 3.363 30.216 29.805 1.00 31.03 210 LYS A CA 1
ATOM 1615 C C . LYS A 1 210 ? 3.233 31.328 30.865 1.00 31.03 210 LYS A C 1
ATOM 1617 O O . LYS A 1 210 ? 2.808 31.036 31.976 1.00 31.03 210 LYS A O 1
ATOM 1622 N N . MET A 1 211 ? 3.550 32.594 30.559 1.00 27.67 211 MET A N 1
ATOM 1623 C CA . MET A 1 211 ? 3.329 33.726 31.486 1.00 27.67 211 MET A CA 1
ATOM 1624 C C . MET A 1 211 ? 2.055 34.544 31.206 1.00 27.67 211 MET A C 1
ATOM 1626 O O . MET A 1 211 ? 1.758 35.467 31.963 1.00 27.67 211 MET A O 1
ATOM 1630 N N . ASN A 1 212 ? 1.283 34.225 30.160 1.00 30.92 212 ASN A N 1
ATOM 1631 C CA . ASN A 1 212 ? 0.126 35.038 29.754 1.00 30.92 212 ASN A CA 1
ATOM 1632 C C . ASN A 1 212 ? -1.226 34.633 30.376 1.00 30.92 212 ASN A C 1
ATOM 1634 O O . ASN A 1 212 ? -2.255 35.185 29.996 1.00 30.92 212 ASN A O 1
ATOM 1638 N N . GLY A 1 213 ? -1.242 33.758 31.383 1.00 33.19 213 GLY A N 1
ATOM 1639 C CA . GLY A 1 213 ? -2.456 33.389 32.116 1.00 33.19 213 GLY A CA 1
ATOM 1640 C C . GLY A 1 213 ? -2.249 33.436 33.627 1.00 33.19 213 GLY A C 1
ATOM 1641 O O . GLY A 1 213 ? -1.932 32.423 34.234 1.00 33.19 213 GLY A O 1
ATOM 1642 N N . GLY A 1 214 ? -2.413 34.608 34.249 1.00 28.22 214 GLY A N 1
ATOM 1643 C CA . GLY A 1 214 ? -2.433 34.732 35.713 1.00 28.22 214 GLY A CA 1
ATOM 1644 C C . GLY A 1 214 ? -1.814 36.026 36.238 1.00 28.22 214 GLY A C 1
ATOM 1645 O O . GLY A 1 214 ? -0.605 36.225 36.208 1.00 28.22 214 GLY A O 1
ATOM 1646 N N . ARG A 1 215 ? -2.658 36.924 36.755 1.00 29.88 215 ARG A N 1
ATOM 1647 C CA . ARG A 1 215 ? -2.274 38.220 37.337 1.00 29.88 215 ARG A CA 1
ATOM 1648 C C . ARG A 1 215 ? -1.310 38.037 38.521 1.00 29.88 215 ARG A C 1
ATOM 1650 O O . ARG A 1 215 ? -1.755 37.674 39.605 1.00 29.88 215 ARG A O 1
ATOM 1657 N N . CYS A 1 216 ? -0.037 38.408 38.365 1.00 25.36 216 CYS A N 1
ATOM 1658 C CA . CYS A 1 216 ? 0.863 38.661 39.494 1.00 25.36 216 CYS A CA 1
ATOM 1659 C C . CYS A 1 216 ? 1.233 40.153 39.557 1.00 25.36 216 CYS A C 1
ATOM 1661 O O . CYS A 1 216 ? 1.731 40.747 38.601 1.00 25.36 216 CYS A O 1
ATOM 1663 N N . ARG A 1 217 ? 0.900 40.783 40.689 1.00 26.91 217 ARG A N 1
ATOM 1664 C CA . ARG A 1 217 ? 1.013 42.222 40.960 1.00 26.91 217 ARG A CA 1
ATOM 1665 C C . ARG A 1 217 ? 2.455 42.607 41.315 1.00 26.91 217 ARG A C 1
ATOM 1667 O O . ARG A 1 217 ? 2.789 42.617 42.492 1.00 26.91 217 ARG A O 1
ATOM 1674 N N . THR A 1 218 ? 3.284 42.996 40.350 1.00 25.17 218 THR A N 1
ATOM 1675 C CA . THR A 1 218 ? 4.549 43.716 40.650 1.00 25.17 218 THR A CA 1
ATOM 1676 C C . THR A 1 218 ? 4.956 44.783 39.630 1.00 25.17 218 THR A C 1
ATOM 1678 O O . THR A 1 218 ? 5.952 45.467 39.846 1.00 25.17 218 THR A O 1
ATOM 1681 N N . CYS A 1 219 ? 4.178 45.026 38.572 1.00 25.08 219 CYS A N 1
ATOM 1682 C CA . CYS A 1 219 ? 4.487 46.073 37.593 1.00 25.08 219 CYS A CA 1
ATOM 1683 C C . CYS A 1 219 ? 3.419 47.175 37.576 1.00 25.08 219 CYS A C 1
ATOM 1685 O O . CYS A 1 219 ? 2.574 47.235 36.689 1.00 25.08 219 CYS A O 1
ATOM 1687 N N . GLN A 1 220 ? 3.490 48.078 38.552 1.00 24.45 220 GLN A N 1
ATOM 1688 C CA . GLN A 1 220 ? 3.087 49.472 38.361 1.00 24.45 220 GLN A CA 1
ATOM 1689 C C . GLN A 1 220 ? 4.305 50.350 38.656 1.00 24.45 220 GLN A C 1
ATOM 1691 O O . GLN A 1 220 ? 4.844 50.313 39.758 1.00 24.45 220 GLN A O 1
ATOM 1696 N N . GLY A 1 221 ? 4.752 51.093 37.643 1.00 22.97 221 GLY A N 1
ATOM 1697 C CA . GLY A 1 221 ? 5.918 51.971 37.716 1.00 22.97 221 GLY A CA 1
ATOM 1698 C C . GLY A 1 221 ? 6.344 52.480 36.339 1.00 22.97 221 GLY A C 1
ATOM 1699 O O . GLY A 1 221 ? 7.323 52.001 35.789 1.00 22.97 221 GLY A O 1
ATOM 1700 N N . GLU A 1 222 ? 5.541 53.404 35.810 1.00 22.56 222 GLU A N 1
ATOM 1701 C CA . GLU A 1 222 ? 5.877 54.504 34.891 1.00 22.56 222 GLU A CA 1
ATOM 1702 C C . GLU A 1 222 ? 6.719 54.257 33.624 1.00 22.56 222 GLU A C 1
ATOM 1704 O O . GLU A 1 222 ? 7.925 54.018 33.629 1.00 22.56 222 GLU A O 1
ATOM 1709 N N . ILE A 1 223 ? 6.060 54.537 32.497 1.00 29.27 223 ILE A N 1
ATOM 1710 C CA . ILE A 1 223 ? 6.680 55.012 31.264 1.00 29.27 223 ILE A CA 1
ATOM 1711 C C . ILE A 1 223 ? 7.312 56.379 31.563 1.00 29.27 223 ILE A C 1
ATOM 1713 O O . ILE A 1 223 ? 6.608 57.379 31.683 1.00 29.27 223 ILE A O 1
ATOM 1717 N N . SER A 1 224 ? 8.640 56.444 31.639 1.00 21.94 224 SER A N 1
ATOM 1718 C CA . SER A 1 224 ? 9.374 57.671 31.338 1.00 21.94 224 SER A CA 1
ATOM 1719 C C . SER A 1 224 ? 10.745 57.366 30.731 1.00 21.94 224 SER A C 1
ATOM 1721 O O . SER A 1 224 ? 11.406 56.368 31.006 1.00 21.94 224 SER A O 1
ATOM 1723 N N . SER A 1 225 ? 11.102 58.233 29.798 1.00 26.62 225 SER A N 1
ATOM 1724 C CA . SER A 1 225 ? 12.313 58.305 28.992 1.00 26.62 225 SER A CA 1
ATOM 1725 C C . SER A 1 225 ? 13.636 58.063 29.734 1.00 26.62 225 SER A C 1
ATOM 1727 O O . SER A 1 225 ? 13.898 58.684 30.757 1.00 26.62 225 SER A O 1
ATOM 1729 N N . GLY A 1 226 ? 14.539 57.312 29.090 1.00 28.59 226 GLY A N 1
ATOM 1730 C CA . GLY A 1 226 ? 15.990 57.419 29.285 1.00 28.59 226 GLY A CA 1
ATOM 1731 C C . GLY A 1 226 ? 16.582 56.620 30.452 1.00 28.59 226 GLY A C 1
ATOM 1732 O O . GLY A 1 226 ? 16.806 57.155 31.528 1.00 28.59 226 GLY A O 1
ATOM 1733 N N . GLY A 1 227 ? 16.970 55.364 30.211 1.00 21.55 227 GLY A N 1
ATOM 1734 C CA . GLY A 1 227 ? 17.770 54.593 31.170 1.00 21.55 227 GLY A CA 1
ATOM 1735 C C . GLY A 1 227 ? 18.047 53.161 30.712 1.00 21.55 227 GLY A C 1
ATOM 1736 O O . GLY A 1 227 ? 17.139 52.440 30.319 1.00 21.55 227 GLY A O 1
ATOM 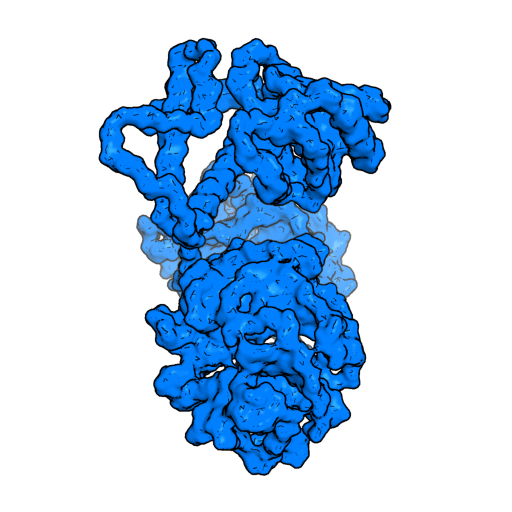1737 N N . ARG A 1 228 ? 19.322 52.755 30.726 1.00 24.55 228 ARG A N 1
ATOM 1738 C CA . ARG A 1 228 ? 19.817 51.420 30.342 1.00 24.55 228 ARG A CA 1
ATOM 1739 C C . ARG A 1 228 ? 19.165 50.299 31.164 1.00 24.55 228 ARG A C 1
ATOM 1741 O O . ARG A 1 228 ? 19.264 50.320 32.386 1.00 24.55 228 ARG A O 1
ATOM 1748 N N . TRP A 1 229 ? 18.674 49.256 30.493 1.00 20.19 229 TRP A N 1
ATOM 1749 C CA . TRP A 1 229 ? 18.472 47.937 31.103 1.00 20.19 229 TRP A CA 1
ATOM 1750 C C . TRP A 1 229 ? 19.768 47.100 31.021 1.00 20.19 229 TRP A C 1
ATOM 1752 O O . TRP A 1 229 ? 20.436 47.119 29.981 1.00 20.19 229 TRP A O 1
ATOM 1762 N N . PRO A 1 230 ? 20.164 46.373 32.086 1.00 23.89 230 PRO A N 1
ATOM 1763 C CA . PRO A 1 230 ? 21.337 45.511 32.077 1.00 23.89 230 PRO A CA 1
ATOM 1764 C C . PRO A 1 230 ? 21.038 44.213 31.321 1.00 23.89 230 PRO A C 1
ATOM 1766 O O . PRO A 1 230 ? 20.169 43.429 31.685 1.00 23.89 230 PRO A O 1
ATOM 1769 N N . THR A 1 231 ? 21.804 44.000 30.259 1.00 26.08 231 THR A N 1
ATOM 1770 C CA . THR A 1 231 ? 21.863 42.793 29.429 1.00 26.08 231 THR A CA 1
ATOM 1771 C C . THR A 1 231 ? 22.027 41.509 30.249 1.00 26.08 231 THR A C 1
ATOM 1773 O O . THR A 1 231 ? 22.985 41.383 31.016 1.00 26.08 231 THR A O 1
ATOM 1776 N N . THR A 1 232 ? 21.154 40.537 30.000 1.00 27.14 232 THR A N 1
ATOM 1777 C CA . THR A 1 232 ? 21.334 39.115 30.314 1.00 27.14 232 THR A CA 1
ATOM 1778 C C . THR A 1 232 ? 22.520 38.522 29.530 1.00 27.14 232 THR A C 1
ATOM 1780 O O . THR A 1 232 ? 22.978 39.078 28.532 1.00 27.14 232 THR A O 1
ATOM 1783 N N . LYS A 1 233 ? 23.054 37.409 30.046 1.00 28.03 233 LYS A N 1
ATOM 1784 C CA . LYS A 1 233 ? 24.383 36.780 29.859 1.00 28.03 233 LYS A CA 1
ATOM 1785 C C . LYS A 1 233 ? 25.041 36.663 28.463 1.00 28.03 233 LYS A C 1
ATOM 1787 O O . LYS A 1 233 ? 26.196 36.250 28.422 1.00 28.03 233 LYS A O 1
ATOM 1792 N N . CYS A 1 234 ? 24.441 37.089 27.353 1.00 27.52 234 CYS A N 1
ATOM 1793 C CA . CYS A 1 234 ? 25.127 37.157 26.049 1.00 27.52 234 CYS A CA 1
ATOM 1794 C C . CYS A 1 234 ? 26.163 38.300 25.941 1.00 27.52 234 CYS A C 1
ATOM 1796 O O . CYS A 1 234 ? 26.962 38.319 25.010 1.00 27.52 234 CYS A O 1
ATOM 1798 N N . SER A 1 235 ? 26.197 39.255 26.879 1.00 26.20 235 SER A N 1
ATOM 1799 C CA . SER A 1 235 ? 27.066 40.444 26.790 1.00 26.20 235 SER A CA 1
ATOM 1800 C C . SER A 1 235 ? 28.401 40.359 27.544 1.00 26.20 235 SER A C 1
ATOM 1802 O O . SER A 1 235 ? 29.214 41.281 27.449 1.00 26.20 235 SER A O 1
ATOM 1804 N N . HIS A 1 236 ? 28.675 39.284 28.290 1.00 25.81 236 HIS A N 1
ATOM 1805 C CA . HIS A 1 236 ? 29.923 39.181 29.066 1.00 25.81 236 HIS A CA 1
ATOM 1806 C C . HIS A 1 236 ? 31.140 38.699 28.263 1.00 25.81 236 HIS A C 1
ATOM 1808 O O . HIS A 1 236 ? 32.262 38.814 28.748 1.00 25.81 236 HIS A O 1
ATOM 1814 N N . ALA A 1 237 ? 30.966 38.298 27.001 1.00 29.55 237 ALA A N 1
ATOM 1815 C CA . ALA A 1 237 ? 32.085 38.035 26.091 1.00 29.55 237 ALA A CA 1
ATOM 1816 C C . ALA A 1 237 ? 32.803 39.317 25.599 1.00 29.55 237 ALA A C 1
ATOM 1818 O O . ALA A 1 237 ? 33.819 39.234 24.916 1.00 29.55 237 ALA A O 1
ATOM 1819 N N . ALA A 1 238 ? 32.308 40.516 25.936 1.00 27.41 238 ALA A N 1
ATOM 1820 C CA . ALA A 1 238 ? 32.778 41.776 25.348 1.00 27.41 238 ALA A CA 1
ATOM 1821 C C . ALA A 1 238 ? 33.730 42.614 26.230 1.00 27.41 238 ALA A C 1
ATOM 1823 O O . ALA A 1 238 ? 33.937 43.793 25.935 1.00 27.41 238 ALA A O 1
ATOM 1824 N N . LYS A 1 239 ? 34.308 42.066 27.312 1.00 26.34 239 LYS A N 1
ATOM 1825 C CA . LYS A 1 239 ? 35.178 42.843 28.227 1.00 26.34 239 LYS A CA 1
ATOM 1826 C C . LYS A 1 239 ? 36.614 42.349 28.416 1.00 26.34 239 LYS A C 1
ATOM 1828 O O . LYS A 1 239 ? 37.310 42.881 29.275 1.00 26.34 239 LYS A O 1
ATOM 1833 N N . SER A 1 240 ? 37.115 41.459 27.565 1.00 29.31 240 SER A N 1
ATOM 1834 C CA . SER A 1 240 ? 38.564 41.301 27.390 1.00 29.31 240 SER A CA 1
ATOM 1835 C C . SER A 1 240 ? 38.966 41.800 26.006 1.00 29.31 240 SER A C 1
ATOM 1837 O O . SER A 1 240 ? 38.329 41.480 25.009 1.00 29.31 240 SER A O 1
ATOM 1839 N N . THR A 1 241 ? 39.994 42.638 25.968 1.00 31.30 241 THR A N 1
ATOM 1840 C CA . THR A 1 241 ? 40.595 43.292 24.798 1.00 31.30 241 THR A CA 1
ATOM 1841 C C . THR A 1 241 ? 40.695 42.388 23.561 1.00 31.30 241 THR A C 1
ATOM 1843 O O . THR A 1 241 ? 41.600 41.565 23.470 1.00 31.30 241 THR A O 1
ATOM 1846 N N . PHE A 1 242 ? 39.802 42.583 22.586 1.00 29.16 242 PHE A N 1
ATOM 1847 C CA . PHE A 1 242 ? 39.876 41.973 21.253 1.00 29.16 242 PHE A CA 1
ATOM 1848 C C . PHE A 1 242 ? 39.977 43.053 20.169 1.00 29.16 242 PHE A C 1
ATOM 1850 O O . PHE A 1 242 ? 39.346 44.111 20.260 1.00 29.16 242 PHE A O 1
ATOM 1857 N N . SER A 1 243 ? 40.807 42.787 19.157 1.00 37.34 243 SER A N 1
ATOM 1858 C CA . SER A 1 243 ? 41.112 43.708 18.059 1.00 37.34 243 SER A CA 1
ATOM 1859 C C . SER A 1 243 ? 39.913 43.934 17.128 1.00 37.34 243 SER A C 1
ATOM 1861 O O . SER A 1 243 ? 38.935 43.184 17.122 1.00 37.34 243 SER A O 1
ATOM 1863 N N . MET A 1 244 ? 40.010 44.991 16.318 1.00 29.66 244 MET A N 1
ATOM 1864 C CA . MET A 1 244 ? 38.966 45.518 15.430 1.00 29.66 244 MET A CA 1
ATOM 1865 C C . MET A 1 244 ? 38.345 44.467 14.480 1.00 29.66 244 MET A C 1
ATOM 1867 O O . MET A 1 244 ? 37.187 44.611 14.098 1.00 29.66 244 MET A O 1
ATOM 1871 N N . PHE A 1 245 ? 39.054 43.370 14.182 1.00 32.72 245 PHE A N 1
ATOM 1872 C CA . PHE A 1 245 ? 38.557 42.256 13.360 1.00 32.72 245 PHE A CA 1
ATOM 1873 C C . PHE A 1 245 ? 37.461 41.414 14.048 1.00 32.72 245 PHE A C 1
ATOM 1875 O O . PHE A 1 245 ? 36.563 40.909 13.378 1.00 32.72 245 PHE A O 1
ATOM 1882 N N . GLY A 1 246 ? 37.461 41.313 15.383 1.00 30.62 246 GLY A N 1
ATOM 1883 C CA . GLY A 1 246 ? 36.465 40.532 16.135 1.00 30.62 246 GLY A CA 1
ATOM 1884 C C . GLY A 1 246 ? 35.080 41.188 16.218 1.00 30.62 246 GLY A C 1
ATOM 1885 O O . GLY A 1 246 ? 34.071 40.502 16.371 1.00 30.62 246 GLY A O 1
ATOM 1886 N N . ARG A 1 247 ? 34.999 42.518 16.064 1.00 32.06 247 ARG A N 1
ATOM 1887 C CA . ARG A 1 247 ? 33.725 43.261 16.129 1.00 32.06 247 ARG A CA 1
ATOM 1888 C C . ARG A 1 247 ? 32.850 43.063 14.890 1.00 32.06 247 ARG A C 1
ATOM 1890 O O . ARG A 1 247 ? 31.630 43.113 15.011 1.00 32.06 247 ARG A O 1
ATOM 1897 N N . LEU A 1 248 ? 33.447 42.800 13.726 1.00 31.48 248 LEU A N 1
ATOM 1898 C CA . LEU A 1 248 ? 32.698 42.612 12.479 1.00 31.48 248 LEU A CA 1
ATOM 1899 C C . LEU A 1 248 ? 31.928 41.279 12.473 1.00 31.48 248 LEU A C 1
ATOM 1901 O O . LEU A 1 248 ? 30.790 41.226 12.016 1.00 31.48 248 LEU A O 1
ATOM 1905 N N . ILE A 1 249 ? 32.515 40.227 13.056 1.00 35.06 249 ILE A N 1
ATOM 1906 C CA . ILE A 1 249 ? 31.909 38.890 13.161 1.00 35.06 249 ILE A CA 1
ATOM 1907 C C . ILE A 1 249 ? 30.747 38.893 14.170 1.00 35.06 249 ILE A C 1
ATOM 1909 O O . ILE A 1 249 ? 29.687 38.343 13.885 1.00 35.06 249 ILE A O 1
ATOM 1913 N N . ALA A 1 250 ? 30.884 39.589 15.304 1.00 31.62 250 ALA A N 1
ATOM 1914 C CA . ALA A 1 250 ? 29.830 39.672 16.322 1.00 31.62 250 ALA A CA 1
ATOM 1915 C C . ALA A 1 250 ? 28.570 40.426 15.843 1.00 31.62 250 ALA A C 1
ATOM 1917 O O . ALA A 1 250 ? 27.451 40.028 16.161 1.00 31.62 250 ALA A O 1
ATOM 1918 N N . VAL A 1 251 ? 28.731 41.479 15.032 1.00 30.84 251 VAL A N 1
ATOM 1919 C CA . VAL A 1 251 ? 27.599 42.219 14.436 1.00 30.84 251 VAL A CA 1
ATOM 1920 C C . VAL A 1 251 ? 26.910 41.403 13.328 1.00 30.84 251 VAL A C 1
ATOM 1922 O O . VAL A 1 251 ? 25.698 41.509 13.149 1.00 30.84 251 VAL A O 1
ATOM 1925 N N . LEU A 1 252 ? 27.646 40.532 12.628 1.00 33.38 252 LEU A N 1
ATOM 1926 C CA . LEU A 1 252 ? 27.099 39.627 11.608 1.00 33.38 252 LEU A CA 1
ATOM 1927 C C . LEU A 1 252 ? 26.276 38.472 12.201 1.00 33.38 252 LEU A C 1
ATOM 1929 O O . LEU A 1 252 ? 25.274 38.095 11.600 1.00 33.38 252 LEU A O 1
ATOM 1933 N N . VAL A 1 253 ? 26.641 37.963 13.383 1.00 33.56 253 VAL A N 1
ATOM 1934 C CA . VAL A 1 253 ? 25.896 36.893 14.077 1.00 33.56 253 VAL A CA 1
ATOM 1935 C C . VAL A 1 253 ? 24.579 37.411 14.666 1.00 33.56 253 VAL A C 1
ATOM 1937 O O . VAL A 1 253 ? 23.552 36.760 14.500 1.00 33.56 253 VAL A O 1
ATOM 1940 N N . ILE A 1 254 ? 24.573 38.614 15.258 1.00 32.31 254 ILE A N 1
ATOM 1941 C CA . ILE A 1 254 ? 23.356 39.253 15.805 1.00 32.31 254 ILE A CA 1
ATOM 1942 C C . ILE A 1 254 ? 22.383 39.659 14.683 1.00 32.31 254 ILE A C 1
ATOM 1944 O O . ILE A 1 254 ? 21.168 39.524 14.825 1.00 32.31 254 ILE A O 1
ATOM 1948 N N . GLY A 1 255 ? 22.907 40.101 13.533 1.00 26.52 255 GLY A N 1
ATOM 1949 C CA . GLY A 1 255 ? 22.091 40.383 12.348 1.00 26.52 255 GLY A CA 1
ATOM 1950 C C . GLY A 1 255 ? 21.435 39.137 11.737 1.00 26.52 255 GLY A C 1
ATOM 1951 O O . GLY A 1 255 ? 20.367 39.248 11.147 1.00 26.52 255 GLY A O 1
ATOM 1952 N N . TYR A 1 256 ? 22.037 37.955 11.909 1.00 29.25 256 TYR A N 1
ATOM 1953 C CA . TYR A 1 256 ? 21.471 36.675 11.464 1.00 29.25 256 TYR A CA 1
ATOM 1954 C C . TYR A 1 256 ? 20.355 36.177 12.406 1.00 29.25 256 TYR A C 1
ATOM 1956 O O . TYR A 1 256 ? 19.388 35.562 11.962 1.00 29.25 256 TYR A O 1
ATOM 1964 N N . THR A 1 257 ? 20.440 36.494 13.706 1.00 28.80 257 THR A N 1
ATOM 1965 C CA . THR A 1 257 ? 19.442 36.083 14.714 1.00 28.80 257 THR A CA 1
ATOM 1966 C C . THR A 1 257 ? 18.149 36.897 14.638 1.00 28.80 257 THR A C 1
ATOM 1968 O O . THR A 1 257 ? 17.076 36.350 14.867 1.00 28.80 257 THR A O 1
ATOM 1971 N N . LEU A 1 258 ? 18.222 38.186 14.284 1.00 25.56 258 LEU A N 1
ATOM 1972 C CA . LEU A 1 258 ? 17.032 39.036 14.135 1.00 25.56 258 LEU A CA 1
ATOM 1973 C C . LEU A 1 258 ? 16.194 38.666 12.899 1.00 25.56 258 LEU A C 1
ATOM 1975 O O . LEU A 1 258 ? 14.975 38.602 13.010 1.00 25.56 258 LEU A O 1
ATOM 1979 N N . ALA A 1 259 ? 16.831 38.313 11.777 1.00 26.36 259 ALA A N 1
ATOM 1980 C CA . ALA A 1 259 ? 16.131 37.841 10.575 1.00 26.36 259 ALA A CA 1
ATOM 1981 C C . ALA A 1 259 ? 15.464 36.461 10.767 1.00 26.36 259 ALA A C 1
ATOM 1983 O O . ALA A 1 259 ? 14.439 36.177 10.158 1.00 26.36 259 ALA A O 1
ATOM 1984 N N . SER A 1 260 ? 16.004 35.625 11.663 1.00 29.66 260 SER A N 1
ATOM 1985 C CA . SER A 1 260 ? 15.433 34.308 11.996 1.00 29.66 260 SER A CA 1
ATOM 1986 C C . SER A 1 260 ? 14.193 34.397 12.907 1.00 29.66 260 SER A C 1
ATOM 1988 O O . SER A 1 260 ? 13.411 33.456 12.969 1.00 29.66 260 SER A O 1
ATOM 1990 N N . CYS A 1 261 ? 13.994 35.519 13.612 1.00 25.53 261 CYS A N 1
ATOM 1991 C CA . CYS A 1 261 ? 12.821 35.750 14.468 1.00 25.53 261 CYS A CA 1
ATOM 1992 C C . CYS A 1 261 ? 11.604 36.295 13.704 1.00 25.53 261 CYS A C 1
ATOM 1994 O O . CYS A 1 261 ? 10.480 36.123 14.168 1.00 25.53 261 CYS A O 1
ATOM 1996 N N . GLU A 1 262 ? 11.803 36.955 12.560 1.00 25.72 262 GLU A N 1
ATOM 1997 C CA . GLU A 1 262 ? 10.700 37.449 11.721 1.00 25.72 262 GLU A CA 1
ATOM 1998 C C . GLU A 1 262 ? 10.078 36.338 10.860 1.00 25.72 262 GLU A C 1
ATOM 2000 O O . GLU A 1 262 ? 8.874 36.367 10.633 1.00 25.72 262 GLU A O 1
ATOM 2005 N N . ALA A 1 263 ? 10.847 35.303 10.500 1.00 27.95 263 ALA A N 1
ATOM 2006 C CA . ALA A 1 263 ? 10.348 34.104 9.813 1.00 27.95 263 ALA A CA 1
ATOM 2007 C C . ALA A 1 263 ? 9.533 33.147 10.715 1.00 27.95 263 ALA A C 1
ATOM 2009 O O . ALA A 1 263 ? 8.884 32.241 10.215 1.00 27.95 263 ALA A O 1
ATOM 2010 N N . ALA A 1 264 ? 9.534 33.344 12.040 1.00 29.28 264 ALA A N 1
ATOM 2011 C CA . ALA A 1 264 ? 8.818 32.502 13.009 1.00 29.28 264 ALA A CA 1
ATOM 2012 C C . ALA A 1 264 ? 7.435 33.062 13.410 1.00 29.28 264 ALA A C 1
ATOM 2014 O O . ALA A 1 264 ? 6.921 32.736 14.481 1.00 29.28 264 ALA A O 1
ATOM 2015 N N . ARG A 1 265 ? 6.858 33.969 12.607 1.00 26.45 265 ARG A N 1
ATOM 2016 C CA . ARG A 1 265 ? 5.598 34.673 12.916 1.00 26.45 265 ARG A CA 1
ATOM 2017 C C . ARG A 1 265 ? 4.365 34.220 12.130 1.00 26.45 265 ARG A C 1
ATOM 2019 O O . ARG A 1 265 ? 3.318 34.835 12.294 1.00 26.45 265 ARG A O 1
ATOM 2026 N N . GLY A 1 266 ? 4.428 33.141 11.366 1.00 29.48 266 GLY A N 1
ATOM 2027 C CA . GLY A 1 266 ? 3.236 32.570 10.749 1.00 29.48 266 GLY A CA 1
ATOM 2028 C C . GLY A 1 266 ? 3.584 31.401 9.846 1.00 29.48 266 GLY A C 1
ATOM 2029 O O . GLY A 1 266 ? 4.539 31.507 9.087 1.00 29.48 266 GLY A O 1
ATOM 2030 N N . GLN A 1 267 ? 2.757 30.361 9.937 1.00 27.73 267 GLN A N 1
ATOM 2031 C CA . GLN A 1 267 ? 2.768 29.098 9.191 1.00 27.73 267 GLN A CA 1
ATOM 2032 C C . GLN A 1 267 ? 3.649 27.992 9.799 1.00 27.73 267 GLN A C 1
ATOM 2034 O O . GLN A 1 267 ? 4.847 28.161 10.027 1.00 27.73 267 GLN A O 1
ATOM 2039 N N . GLY A 1 268 ? 2.986 26.878 10.137 1.00 29.86 268 GLY A N 1
ATOM 2040 C CA . GLY A 1 268 ? 3.608 25.591 10.447 1.00 29.86 268 GLY A CA 1
ATOM 2041 C C . GLY A 1 268 ? 4.287 24.992 9.206 1.00 29.86 268 GLY A C 1
ATOM 2042 O O . GLY A 1 268 ? 4.456 25.708 8.215 1.00 29.86 268 GLY A O 1
ATOM 2043 N N . PRO A 1 269 ? 4.727 23.719 9.243 1.00 30.42 269 PRO A N 1
ATOM 2044 C CA . PRO A 1 269 ? 5.184 23.054 8.024 1.00 30.42 269 PRO A CA 1
ATOM 2045 C C . PRO A 1 269 ? 4.099 23.181 6.936 1.00 30.42 269 PRO A C 1
ATOM 2047 O O . PRO A 1 269 ? 2.916 23.194 7.284 1.00 30.42 269 PRO A O 1
ATOM 2050 N N . PRO A 1 270 ? 4.479 23.374 5.660 1.00 33.34 270 PRO A N 1
ATOM 2051 C CA . PRO A 1 270 ? 3.509 23.459 4.577 1.00 33.34 270 PRO A CA 1
ATOM 2052 C C . PRO A 1 270 ? 2.651 22.191 4.569 1.00 33.34 270 PRO A C 1
ATOM 2054 O O . PRO A 1 270 ? 3.182 21.087 4.626 1.00 33.34 270 PRO A O 1
ATOM 2057 N N . GLU A 1 271 ? 1.336 22.391 4.568 1.00 40.34 271 GLU A N 1
ATOM 2058 C CA . GLU A 1 271 ? 0.332 21.346 4.398 1.00 40.34 271 GLU A CA 1
ATOM 2059 C C . GLU A 1 271 ? 0.520 20.766 2.990 1.00 40.34 271 GLU A C 1
ATOM 2061 O O . GLU A 1 271 ? 0.395 21.492 2.000 1.00 40.34 271 GLU A O 1
ATOM 2066 N N . GLU A 1 272 ? 0.894 19.492 2.893 1.00 38.84 272 GLU A N 1
ATOM 2067 C CA . GLU A 1 272 ? 0.916 18.771 1.623 1.00 38.84 272 GLU A CA 1
ATOM 2068 C C . GLU A 1 272 ? -0.534 18.371 1.322 1.00 38.84 272 GLU A C 1
ATOM 2070 O O . GLU A 1 272 ? -1.028 17.325 1.740 1.00 38.84 272 GLU A O 1
ATOM 2075 N N . ILE A 1 273 ? -1.267 19.309 0.715 1.00 38.94 273 ILE A N 1
ATOM 2076 C CA . ILE A 1 273 ? -2.615 19.063 0.201 1.00 38.94 273 ILE A CA 1
ATOM 2077 C C . ILE A 1 273 ? -2.446 18.238 -1.069 1.00 38.94 273 ILE A C 1
ATOM 2079 O O . ILE A 1 273 ? -1.866 18.723 -2.044 1.00 38.94 273 ILE A O 1
ATOM 2083 N N . LEU A 1 274 ? -2.961 17.012 -1.054 1.00 42.41 274 LEU A N 1
ATOM 2084 C CA . LEU A 1 274 ? -2.944 16.141 -2.223 1.00 42.41 274 LEU A CA 1
ATOM 2085 C C . LEU A 1 274 ? -3.784 16.763 -3.352 1.00 42.41 274 LEU A C 1
ATOM 2087 O O . LEU A 1 274 ? -4.920 17.187 -3.130 1.00 42.41 274 LEU A O 1
ATOM 2091 N N . GLN A 1 275 ? -3.212 16.849 -4.559 1.00 35.84 275 GLN A N 1
ATOM 2092 C CA . GLN A 1 275 ? -3.924 17.323 -5.756 1.00 35.84 275 GLN A CA 1
ATOM 2093 C C . GLN A 1 275 ? -4.810 16.225 -6.374 1.00 35.84 275 GLN A C 1
ATOM 2095 O O . GLN A 1 275 ? -5.825 16.545 -6.991 1.00 35.84 275 GLN A O 1
ATOM 2100 N N . SER A 1 276 ? -4.466 14.955 -6.142 1.00 45.56 276 SER A N 1
ATOM 2101 C CA . SER A 1 276 ? -5.243 13.750 -6.446 1.00 45.56 276 SER A CA 1
ATOM 2102 C C . SER A 1 276 ? -5.165 12.804 -5.241 1.00 45.56 276 SER A C 1
ATOM 2104 O O . SER A 1 276 ? -4.101 12.608 -4.660 1.00 45.56 276 SER A O 1
ATOM 2106 N N . GLY A 1 277 ? -6.310 12.285 -4.811 1.00 60.03 277 GLY A N 1
ATOM 2107 C CA . GLY A 1 277 ? -6.453 11.423 -3.639 1.00 60.03 277 GLY A CA 1
ATOM 2108 C C . GLY A 1 277 ? -7.285 10.184 -3.975 1.00 60.03 277 GLY A C 1
ATOM 2109 O O . GLY A 1 277 ? -7.651 10.011 -5.137 1.00 60.03 277 GLY A O 1
ATOM 2110 N N . LEU A 1 278 ? -7.590 9.331 -2.995 1.00 77.00 278 LEU A N 1
ATOM 2111 C CA . LEU A 1 278 ? -8.536 8.223 -3.173 1.00 77.00 278 LEU A CA 1
ATOM 2112 C C . LEU A 1 278 ? -9.867 8.727 -3.739 1.00 77.00 278 LEU A C 1
ATOM 2114 O O . LEU A 1 278 ? -10.324 9.835 -3.423 1.00 77.00 278 LEU A O 1
ATOM 2118 N N . VAL A 1 279 ? -10.487 7.928 -4.598 1.00 80.88 279 VAL A N 1
ATOM 2119 C CA . VAL A 1 279 ? -11.768 8.272 -5.212 1.00 80.88 279 VAL A CA 1
ATOM 2120 C C . VAL A 1 279 ? -12.875 7.639 -4.388 1.00 80.88 279 VAL A C 1
ATOM 2122 O O . VAL A 1 279 ? -12.874 6.438 -4.180 1.00 80.88 279 VAL A O 1
ATOM 2125 N N . PHE A 1 280 ? -13.843 8.449 -3.961 1.00 86.56 280 PHE A N 1
ATOM 2126 C CA . PHE A 1 280 ? -14.987 7.961 -3.200 1.00 86.56 280 PHE A CA 1
ATOM 2127 C C . PHE A 1 280 ? -16.285 8.084 -3.995 1.00 86.56 280 PHE A C 1
ATOM 2129 O O . PHE A 1 280 ? -16.632 9.166 -4.486 1.00 86.56 280 PHE A O 1
ATOM 2136 N N . GLU A 1 281 ? -17.057 7.002 -4.056 1.00 89.19 281 GLU A N 1
ATOM 2137 C CA . GLU A 1 281 ? -18.444 7.027 -4.507 1.00 89.19 281 GLU A CA 1
ATOM 2138 C C . GLU A 1 281 ? -19.374 7.279 -3.316 1.00 89.19 281 GLU A C 1
ATOM 2140 O O . GLU A 1 281 ? -19.485 6.483 -2.389 1.00 89.19 281 GLU A O 1
ATOM 2145 N N . ARG A 1 282 ? -20.103 8.396 -3.340 1.00 91.19 282 ARG A N 1
ATOM 2146 C CA . ARG A 1 282 ? -21.022 8.754 -2.254 1.00 91.19 282 ARG A CA 1
ATOM 2147 C C . ARG A 1 282 ? -22.447 8.286 -2.539 1.00 91.19 282 ARG A C 1
ATOM 2149 O O . ARG A 1 282 ? -23.063 8.752 -3.500 1.00 91.19 282 ARG A O 1
ATOM 2156 N N . LYS A 1 283 ? -23.026 7.492 -1.636 1.00 91.69 283 LYS A N 1
ATOM 2157 C CA . LYS A 1 283 ? -24.413 7.001 -1.719 1.00 91.69 283 LYS A CA 1
ATOM 2158 C C . LYS A 1 283 ? -25.209 7.348 -0.463 1.00 91.69 283 LYS A C 1
ATOM 2160 O O . LYS A 1 283 ? -24.714 7.235 0.652 1.00 91.69 283 LYS A O 1
ATOM 2165 N N . GLU A 1 284 ? -26.456 7.784 -0.638 1.00 92.38 284 GLU A N 1
ATOM 2166 C CA . GLU A 1 284 ? -27.383 7.993 0.483 1.00 92.38 284 GLU A CA 1
ATOM 2167 C C . GLU A 1 284 ? -28.043 6.662 0.873 1.00 92.38 284 GLU A C 1
ATOM 2169 O O . GLU A 1 284 ? -28.546 5.939 0.012 1.00 92.38 284 GLU A O 1
ATOM 2174 N N . ILE A 1 285 ? -28.027 6.348 2.169 1.00 90.50 285 ILE A N 1
ATOM 2175 C CA . ILE A 1 285 ? -28.516 5.084 2.742 1.00 90.50 285 ILE A CA 1
ATOM 2176 C C . ILE A 1 285 ? -29.897 5.269 3.365 1.00 90.50 285 ILE A C 1
ATOM 2178 O O . ILE A 1 285 ? -30.812 4.492 3.109 1.00 90.50 285 ILE A O 1
ATOM 2182 N N . ALA A 1 286 ? -30.062 6.334 4.151 1.00 88.31 286 ALA A N 1
ATOM 2183 C CA . ALA A 1 286 ? -31.301 6.645 4.848 1.00 88.31 286 ALA A CA 1
ATOM 2184 C C . ALA A 1 286 ? -31.602 8.148 4.769 1.00 88.31 286 ALA A C 1
ATOM 2186 O O . ALA A 1 286 ? -30.675 8.961 4.751 1.00 88.31 286 ALA A O 1
ATOM 2187 N N . PRO A 1 287 ? -32.885 8.554 4.759 1.00 87.06 287 PRO A N 1
ATOM 2188 C CA . PRO A 1 287 ? -33.264 9.959 4.611 1.00 87.06 287 PRO A CA 1
ATOM 2189 C C . PRO A 1 287 ? -33.086 10.803 5.888 1.00 87.06 287 PRO A C 1
ATOM 2191 O O . PRO A 1 287 ? -33.386 11.994 5.856 1.00 87.06 287 PRO A O 1
ATOM 2194 N N . TYR A 1 288 ? -32.624 10.206 6.990 1.00 85.62 288 TYR A N 1
ATOM 2195 C CA . TYR A 1 288 ? -32.447 10.824 8.309 1.00 85.62 288 TYR A CA 1
ATOM 2196 C C . TYR A 1 288 ? -31.189 10.277 8.991 1.00 85.62 288 TYR A C 1
ATOM 2198 O O . TYR A 1 288 ? -30.844 9.118 8.769 1.00 85.62 288 TYR A O 1
ATOM 2206 N N . SER A 1 289 ? -30.528 11.096 9.817 1.00 77.75 289 SER A N 1
ATOM 2207 C CA . SER A 1 289 ? -29.161 10.882 10.311 1.00 77.75 289 SER A CA 1
ATOM 2208 C C . SER A 1 289 ? -29.052 9.841 11.415 1.00 77.75 289 SER A C 1
ATOM 2210 O O . SER A 1 289 ? -28.047 9.136 11.482 1.00 77.75 289 SER A O 1
ATOM 2212 N N . GLY A 1 290 ? -30.054 9.795 12.301 1.00 77.62 290 GLY A N 1
ATOM 2213 C CA . GLY A 1 290 ? -29.951 9.112 13.591 1.00 77.62 290 GLY A CA 1
ATOM 2214 C C . GLY A 1 290 ? -28.771 9.605 14.450 1.00 77.62 290 GLY A C 1
ATOM 2215 O O . GLY A 1 290 ? -27.824 10.249 13.985 1.00 77.62 290 GLY A O 1
ATOM 2216 N N . ASP A 1 291 ? -28.824 9.292 15.734 1.00 80.44 291 ASP A N 1
ATOM 2217 C CA . ASP A 1 291 ? -27.745 9.552 16.681 1.00 80.44 291 ASP A CA 1
ATOM 2218 C C . ASP A 1 291 ? -26.813 8.333 16.760 1.00 80.44 291 ASP A C 1
ATOM 2220 O O . ASP A 1 291 ? -25.626 8.468 16.447 1.00 80.44 291 ASP A O 1
ATOM 2224 N N . VAL A 1 292 ? -27.370 7.144 17.010 1.00 87.19 292 VAL A N 1
ATOM 2225 C CA . VAL A 1 292 ? -26.727 5.827 16.888 1.00 87.19 292 VAL A CA 1
ATOM 2226 C C . VAL A 1 292 ? -26.416 5.517 15.424 1.00 87.19 292 VAL A C 1
ATOM 2228 O O . VAL A 1 292 ? -27.312 5.561 14.578 1.00 87.19 292 VAL A O 1
ATOM 2231 N N . LYS A 1 293 ? -25.160 5.158 15.143 1.00 89.94 293 LYS A N 1
ATOM 2232 C CA . LYS A 1 293 ? -24.667 4.710 13.832 1.00 89.94 293 LYS A CA 1
ATOM 2233 C C . LYS A 1 293 ? -23.765 3.502 14.047 1.00 89.94 293 LYS A C 1
ATOM 2235 O O . LYS A 1 293 ? -22.699 3.654 14.632 1.00 89.94 293 LYS A O 1
ATOM 2240 N N . LEU A 1 294 ? -24.201 2.324 13.610 1.00 93.56 294 LEU A N 1
ATOM 2241 C CA . LEU A 1 294 ? -23.429 1.081 13.723 1.00 93.56 294 LEU A CA 1
ATOM 2242 C C . LEU A 1 294 ? -23.380 0.371 12.374 1.00 93.56 294 LEU A C 1
ATOM 2244 O O . LEU A 1 294 ? -24.279 0.553 11.547 1.00 93.56 294 LEU A O 1
ATOM 2248 N N . VAL A 1 295 ? -22.340 -0.438 12.195 1.00 94.75 295 VAL A N 1
ATOM 2249 C CA . VAL A 1 295 ? -22.113 -1.271 11.014 1.00 94.75 295 VAL A CA 1
ATOM 2250 C C . VAL A 1 295 ? -21.817 -2.698 11.477 1.00 94.75 295 VAL A C 1
ATOM 2252 O O . VAL A 1 295 ? -21.008 -2.871 12.388 1.00 94.75 295 VAL A O 1
ATOM 2255 N N . GLY A 1 296 ? -22.475 -3.705 10.899 1.00 94.31 296 GLY A N 1
ATOM 2256 C CA . GLY A 1 296 ? -22.278 -5.117 11.260 1.00 94.31 296 GLY A CA 1
ATOM 2257 C C . GLY A 1 296 ? -23.168 -6.081 10.472 1.00 94.31 296 GLY A C 1
ATOM 2258 O O . GLY A 1 296 ? -24.137 -5.650 9.861 1.00 94.31 296 GLY A O 1
ATOM 2259 N N . ASP A 1 297 ? -22.850 -7.376 10.487 1.00 93.81 297 ASP A N 1
ATOM 2260 C CA . ASP A 1 297 ? -23.614 -8.420 9.781 1.00 93.81 297 ASP A CA 1
ATOM 2261 C C . ASP A 1 297 ? -24.865 -8.847 10.577 1.00 93.81 297 ASP A C 1
ATOM 2263 O O . ASP A 1 297 ? -24.822 -9.739 11.435 1.00 93.81 297 ASP A O 1
ATOM 2267 N N . ILE A 1 298 ? -25.991 -8.177 10.316 1.00 94.88 298 ILE A N 1
ATOM 2268 C CA . ILE A 1 298 ? -27.228 -8.335 11.093 1.00 94.88 298 ILE A CA 1
ATOM 2269 C C . ILE A 1 298 ? -28.055 -9.536 10.627 1.00 94.88 298 ILE A C 1
ATOM 2271 O O . ILE A 1 298 ? -28.732 -10.153 11.457 1.00 94.88 298 ILE A O 1
ATOM 2275 N N . ASP A 1 299 ? -27.991 -9.947 9.354 1.00 93.06 299 ASP A N 1
ATOM 2276 C CA . ASP A 1 299 ? -28.782 -11.073 8.819 1.00 93.06 299 ASP A CA 1
ATOM 2277 C C . ASP A 1 299 ? -28.002 -12.358 8.483 1.00 93.06 299 ASP A C 1
ATOM 2279 O O . ASP A 1 299 ? -28.621 -13.410 8.297 1.00 93.06 299 ASP A O 1
ATOM 2283 N N . GLY A 1 300 ? -26.675 -12.324 8.577 1.00 91.44 300 GLY A N 1
ATOM 2284 C CA . GLY A 1 300 ? -25.796 -13.492 8.566 1.00 91.44 300 GLY A CA 1
ATOM 2285 C C . GLY A 1 300 ? -25.403 -13.866 7.150 1.00 91.44 300 GLY A C 1
ATOM 2286 O O . GLY A 1 300 ? -24.906 -14.970 6.910 1.00 91.44 300 GLY A O 1
ATOM 2287 N N . ASP A 1 301 ? -25.666 -12.970 6.200 1.00 90.75 301 ASP A N 1
ATOM 2288 C CA . ASP A 1 301 ? -25.319 -13.125 4.799 1.00 90.75 301 ASP A CA 1
ATOM 2289 C C . ASP A 1 301 ? -23.840 -12.847 4.528 1.00 90.75 301 ASP A C 1
ATOM 2291 O O . ASP A 1 301 ? -23.390 -12.984 3.386 1.00 90.75 301 ASP A O 1
ATOM 2295 N N . SER A 1 302 ? -23.071 -12.530 5.577 1.00 87.56 302 SER A N 1
ATOM 2296 C CA . SER A 1 302 ? -21.692 -12.107 5.443 1.00 87.56 302 SER A CA 1
ATOM 2297 C C . SER A 1 302 ? -21.609 -10.873 4.543 1.00 87.56 302 SER A C 1
ATOM 2299 O O . SER A 1 302 ? -20.829 -10.835 3.598 1.00 87.56 302 SER A O 1
ATOM 2301 N N . ARG A 1 303 ? -22.397 -9.842 4.824 1.00 90.12 303 ARG A N 1
ATOM 2302 C CA . ARG A 1 303 ? -22.207 -8.461 4.368 1.00 90.12 303 ARG A CA 1
ATOM 2303 C C . ARG A 1 303 ? -22.457 -7.543 5.553 1.00 90.12 303 ARG A C 1
ATOM 2305 O O . ARG A 1 303 ? -23.142 -7.905 6.503 1.00 90.12 303 ARG A O 1
ATOM 2312 N N . LEU A 1 304 ? -21.809 -6.383 5.555 1.00 94.56 304 LEU A N 1
ATOM 2313 C CA . LEU A 1 304 ? -22.013 -5.432 6.637 1.00 94.56 304 LEU A CA 1
ATOM 2314 C C . LEU A 1 304 ? -23.237 -4.571 6.335 1.00 94.56 304 LEU A C 1
ATOM 2316 O O . LEU A 1 304 ? -23.342 -3.956 5.276 1.00 94.56 304 LEU A O 1
ATOM 2320 N N . ASP A 1 305 ? -24.143 -4.513 7.298 1.00 94.06 305 ASP A N 1
ATOM 2321 C CA . ASP A 1 305 ? -25.360 -3.722 7.252 1.00 94.06 305 ASP A CA 1
ATOM 2322 C C . ASP A 1 305 ? -25.267 -2.492 8.146 1.00 94.06 305 ASP A C 1
ATOM 2324 O O . ASP A 1 305 ? -24.332 -2.326 8.927 1.00 94.06 305 ASP A O 1
ATOM 2328 N N . PHE A 1 306 ? -26.297 -1.649 8.091 1.00 94.25 306 PHE A N 1
ATOM 2329 C CA . PHE A 1 306 ? -26.347 -0.403 8.839 1.00 94.25 306 PHE A CA 1
ATOM 2330 C C . PHE A 1 306 ? -27.442 -0.401 9.901 1.00 94.25 306 PHE A C 1
ATOM 2332 O O . PHE A 1 306 ? -28.599 -0.725 9.623 1.00 94.25 306 PHE A O 1
ATOM 2339 N N . VAL A 1 307 ? -27.113 0.075 11.102 1.00 92.94 307 VAL A N 1
ATOM 2340 C CA . VAL A 1 307 ? -28.086 0.368 12.165 1.00 92.94 307 VAL A CA 1
ATOM 2341 C C . VAL A 1 307 ? -28.097 1.866 12.457 1.00 92.94 307 VAL A C 1
ATOM 2343 O O . VAL A 1 307 ? -27.049 2.500 12.605 1.00 92.94 307 VAL A O 1
ATOM 2346 N N . LEU A 1 308 ? -29.305 2.425 12.541 1.00 90.44 308 LEU A N 1
ATOM 2347 C CA . LEU A 1 308 ? -29.585 3.840 12.770 1.00 90.44 308 LEU A CA 1
ATOM 2348 C C . LEU A 1 308 ? -30.677 4.018 13.816 1.00 90.44 308 LEU A C 1
ATOM 2350 O O . LEU A 1 308 ? -31.762 3.473 13.651 1.00 90.44 308 LEU A O 1
ATOM 2354 N N . GLY A 1 309 ? -30.459 4.835 14.841 1.00 80.12 309 GLY A N 1
ATOM 2355 C CA . GLY A 1 309 ? -31.485 5.180 15.838 1.00 80.12 309 GLY A CA 1
ATOM 2356 C C . GLY A 1 309 ? -31.185 6.518 16.498 1.00 80.12 309 GLY A C 1
ATOM 2357 O O . GLY A 1 309 ? -30.044 6.945 16.474 1.00 80.12 309 GLY A O 1
ATOM 2358 N N . GLY A 1 310 ? -32.166 7.232 17.050 1.00 70.94 310 GLY A N 1
ATOM 2359 C CA . GLY A 1 310 ? -31.876 8.509 17.717 1.00 70.94 310 GLY A CA 1
ATOM 2360 C C . GLY A 1 310 ? -33.117 9.209 18.240 1.00 70.94 310 GLY A C 1
ATOM 2361 O O . GLY A 1 310 ? -33.569 8.907 19.344 1.00 70.94 310 GLY A O 1
ATOM 2362 N N . PHE A 1 311 ? -33.673 10.113 17.428 1.00 69.06 311 PHE A N 1
ATOM 2363 C CA . PHE A 1 311 ? -34.733 11.026 17.848 1.00 69.06 311 PHE A CA 1
ATOM 2364 C C . PHE A 1 311 ? -35.985 10.313 18.389 1.00 69.06 311 PHE A C 1
ATOM 2366 O O . PHE A 1 311 ? -36.323 9.228 17.920 1.00 69.06 311 PHE A O 1
ATOM 2373 N N . PRO A 1 312 ? -36.737 10.933 19.320 1.00 65.81 312 PRO A N 1
ATOM 2374 C CA . PRO A 1 312 ? -37.921 10.324 19.940 1.00 65.81 312 PRO A CA 1
ATOM 2375 C C . PRO A 1 312 ? -38.983 9.823 18.941 1.00 65.81 312 PRO A C 1
ATOM 2377 O O . PRO A 1 312 ? -39.669 8.825 19.178 1.00 65.81 312 PRO A O 1
ATOM 2380 N N . GLU A 1 313 ? -39.149 10.523 17.818 1.00 70.25 313 GLU A N 1
ATOM 2381 C CA . GLU A 1 313 ? -40.040 10.150 16.715 1.00 70.25 313 GLU A CA 1
ATOM 2382 C C . GLU A 1 313 ? -39.496 9.028 15.810 1.00 70.25 313 GLU A C 1
ATOM 2384 O O . GLU A 1 313 ? -40.287 8.295 15.191 1.00 70.25 313 GLU A O 1
ATOM 2389 N N . ASP A 1 314 ? -38.176 8.856 15.777 1.00 77.06 314 ASP A N 1
ATOM 2390 C CA . ASP A 1 314 ? -37.467 7.947 14.888 1.00 77.06 314 ASP A CA 1
ATOM 2391 C C . ASP A 1 314 ? -37.181 6.620 15.595 1.00 77.06 314 ASP A C 1
ATOM 2393 O O . ASP A 1 314 ? -36.722 6.536 16.732 1.00 77.06 314 ASP A O 1
ATOM 2397 N N . ALA A 1 315 ? -37.503 5.527 14.912 1.00 87.31 315 ALA A N 1
ATOM 2398 C CA . ALA A 1 315 ? -37.236 4.207 15.449 1.00 87.31 315 ALA A CA 1
ATOM 2399 C C . ALA A 1 315 ? -35.784 3.811 15.166 1.00 87.31 315 ALA A C 1
ATOM 2401 O O . ALA A 1 315 ? -35.279 4.070 14.069 1.00 87.31 315 ALA A O 1
ATOM 2402 N N . MET A 1 316 ? -35.156 3.102 16.105 1.00 91.75 316 MET A N 1
ATOM 2403 C CA . MET A 1 316 ? -33.956 2.345 15.786 1.00 91.75 316 MET A CA 1
ATOM 2404 C C . MET A 1 316 ? -34.298 1.346 14.683 1.00 91.75 316 MET A C 1
ATOM 2406 O O . MET A 1 316 ? -35.283 0.609 14.772 1.00 91.75 316 MET A O 1
ATOM 2410 N N . SER A 1 317 ? -33.530 1.402 13.610 1.00 91.69 317 SER A N 1
ATOM 2411 C CA . SER A 1 317 ? -33.811 0.783 12.330 1.00 91.69 317 SER A CA 1
ATOM 2412 C C . SER A 1 317 ? -32.553 0.136 11.782 1.00 91.69 317 SER A C 1
ATOM 2414 O O . SER A 1 317 ? -31.466 0.697 11.889 1.00 91.69 317 SER A O 1
ATOM 2416 N N . TRP A 1 318 ? -32.734 -1.007 11.146 1.00 93.12 318 TRP A N 1
ATOM 2417 C CA . TRP A 1 318 ? -31.719 -1.711 10.383 1.00 93.12 318 TRP A CA 1
ATOM 2418 C C . TRP A 1 318 ? -31.985 -1.514 8.885 1.00 93.12 318 TRP A C 1
ATOM 2420 O O . TRP A 1 318 ? -33.143 -1.518 8.449 1.00 93.12 318 TRP A O 1
ATOM 2430 N N . TRP A 1 319 ? -30.919 -1.302 8.119 1.00 93.44 319 TRP A N 1
ATOM 2431 C CA . TRP A 1 319 ? -30.920 -1.182 6.666 1.00 93.44 319 TRP A CA 1
ATOM 2432 C C . TRP A 1 319 ? -29.939 -2.192 6.091 1.00 93.44 319 TRP A C 1
ATOM 2434 O O . TRP A 1 319 ? -28.730 -2.045 6.273 1.00 93.44 319 TRP A O 1
ATOM 2444 N N . ARG A 1 320 ? -30.469 -3.188 5.381 1.00 93.56 320 ARG A N 1
ATOM 2445 C CA . ARG A 1 320 ? -29.649 -4.225 4.760 1.00 93.56 320 ARG A CA 1
ATOM 2446 C C . ARG A 1 320 ? -28.868 -3.690 3.570 1.00 93.56 320 ARG A C 1
ATOM 2448 O O . ARG A 1 320 ? -29.446 -3.024 2.710 1.00 93.56 320 ARG A O 1
ATOM 2455 N N . TRP A 1 321 ? -27.589 -4.003 3.461 1.00 91.44 321 TRP A N 1
ATOM 2456 C CA . TRP A 1 321 ? -26.804 -3.681 2.273 1.00 91.44 321 TRP A CA 1
ATOM 2457 C C . TRP A 1 321 ? -26.794 -4.855 1.274 1.00 91.44 321 TRP A C 1
ATOM 2459 O O . TRP A 1 321 ? -26.743 -6.007 1.685 1.00 91.44 321 TRP A O 1
ATOM 2469 N N . PRO A 1 322 ? -26.839 -4.624 -0.057 1.00 90.12 322 PRO A N 1
ATOM 2470 C CA . PRO A 1 322 ? -26.923 -3.344 -0.766 1.00 90.12 322 PRO A CA 1
ATOM 2471 C C . PRO A 1 322 ? -28.337 -2.919 -1.176 1.00 90.12 322 PRO A C 1
ATOM 2473 O O . PRO A 1 322 ? -28.505 -1.850 -1.775 1.00 90.12 322 PRO A O 1
ATOM 2476 N N . ASP A 1 323 ? -29.346 -3.750 -0.908 1.00 91.75 323 ASP A N 1
ATOM 2477 C CA . ASP A 1 323 ? -30.717 -3.542 -1.385 1.00 91.75 323 ASP A CA 1
ATOM 2478 C C . ASP A 1 323 ? -31.550 -2.584 -0.522 1.00 91.75 323 ASP A C 1
ATOM 2480 O O . ASP A 1 323 ? -32.645 -2.184 -0.928 1.00 91.75 323 ASP A O 1
ATOM 2484 N N . LEU A 1 324 ? -30.998 -2.161 0.615 1.00 91.94 324 LEU A N 1
ATOM 2485 C CA . LEU A 1 324 ? -31.548 -1.176 1.542 1.00 91.94 324 LEU A CA 1
ATOM 2486 C C . LEU A 1 324 ? -32.924 -1.576 2.077 1.00 91.94 324 LEU A C 1
ATOM 2488 O O . LEU A 1 324 ? -33.789 -0.722 2.296 1.00 91.94 324 LEU A O 1
ATOM 2492 N N . VAL A 1 325 ? -33.140 -2.877 2.306 1.00 92.62 325 VAL A N 1
ATOM 2493 C CA . VAL A 1 325 ? -34.336 -3.348 3.014 1.00 92.62 325 VAL A CA 1
ATOM 2494 C C . VAL A 1 325 ? -34.350 -2.748 4.417 1.00 92.62 325 VAL A C 1
ATOM 2496 O O . VAL A 1 325 ? -33.457 -2.985 5.226 1.00 92.62 325 VAL A O 1
ATOM 2499 N N . HIS A 1 326 ? -35.388 -1.958 4.690 1.00 92.44 326 HIS A N 1
ATOM 2500 C CA . HIS A 1 326 ? -35.570 -1.237 5.946 1.00 92.44 326 HIS A CA 1
ATOM 2501 C C . HIS A 1 326 ? -36.422 -2.037 6.928 1.00 92.44 326 HIS A C 1
ATOM 2503 O O . HIS A 1 326 ? -37.568 -2.385 6.628 1.00 92.44 326 HIS A O 1
ATOM 2509 N N . THR A 1 327 ? -35.896 -2.240 8.133 1.00 92.94 327 THR A N 1
ATOM 2510 C CA . THR A 1 327 ? -36.622 -2.851 9.246 1.00 92.94 327 THR A CA 1
ATOM 2511 C C . THR A 1 327 ? -36.567 -1.962 10.476 1.00 92.94 327 THR A C 1
ATOM 2513 O O . THR A 1 327 ? -35.508 -1.504 10.887 1.00 92.94 327 THR A O 1
ATOM 2516 N N . VAL A 1 328 ? -37.718 -1.745 11.109 1.00 92.44 328 VAL A N 1
ATOM 2517 C CA . VAL A 1 328 ? -37.793 -1.073 12.410 1.00 92.44 328 VAL A CA 1
ATOM 2518 C C . VAL A 1 328 ? -37.558 -2.095 13.522 1.00 92.44 328 VAL A C 1
ATOM 2520 O O . VAL A 1 328 ? -38.340 -3.035 13.649 1.00 92.44 328 VAL A O 1
ATOM 2523 N N . ILE A 1 329 ? -36.528 -1.873 14.338 1.00 92.31 329 ILE A N 1
ATOM 2524 C CA . ILE A 1 329 ? -36.139 -2.727 15.469 1.00 92.31 329 ILE A CA 1
ATOM 2525 C C . ILE A 1 329 ? -36.918 -2.324 16.721 1.00 92.31 329 ILE A C 1
ATOM 2527 O O . ILE A 1 329 ? -37.657 -3.117 17.299 1.00 92.31 329 ILE A O 1
ATOM 2531 N N . ALA A 1 330 ? -36.795 -1.061 17.133 1.00 90.69 330 ALA A N 1
ATOM 2532 C CA . ALA A 1 330 ? -37.406 -0.580 18.364 1.00 90.69 330 ALA A CA 1
ATOM 2533 C C . ALA A 1 330 ? -37.648 0.927 18.340 1.00 90.69 330 ALA A C 1
ATOM 2535 O O . ALA A 1 330 ? -36.966 1.678 17.650 1.00 90.69 330 ALA A O 1
ATOM 2536 N N . ARG A 1 331 ? -38.619 1.386 19.131 1.00 89.12 331 ARG A N 1
ATOM 2537 C CA . ARG A 1 331 ? -38.828 2.816 19.390 1.00 89.12 331 ARG A CA 1
ATOM 2538 C C . ARG A 1 331 ? -38.261 3.168 20.763 1.00 89.12 331 ARG A C 1
ATOM 2540 O O . ARG A 1 331 ? -38.482 2.376 21.685 1.00 89.12 331 ARG A O 1
ATOM 2547 N N . PRO A 1 332 ? -37.578 4.315 20.909 1.00 87.81 332 PRO A N 1
ATOM 2548 C CA . PRO A 1 332 ? -37.086 4.736 22.212 1.00 87.81 332 PRO A CA 1
ATOM 2549 C C . PRO A 1 332 ? -38.265 5.014 23.151 1.00 87.81 332 PRO A C 1
ATOM 2551 O O . PRO A 1 332 ? -39.343 5.430 22.710 1.00 87.81 332 PRO A O 1
ATOM 2554 N N . ARG A 1 333 ? -38.084 4.790 24.455 1.00 86.12 333 ARG A N 1
ATOM 2555 C CA . ARG A 1 333 ? -39.042 5.273 25.464 1.00 86.12 333 ARG A CA 1
ATOM 2556 C C . ARG A 1 333 ? -38.887 6.773 25.665 1.00 86.12 333 ARG A C 1
ATOM 2558 O O . ARG A 1 333 ? -39.885 7.452 25.912 1.00 86.12 333 ARG A O 1
ATOM 2565 N N . VAL A 1 334 ? -37.654 7.265 25.562 1.00 85.56 334 VAL A N 1
ATOM 2566 C CA . VAL A 1 334 ? -37.303 8.679 25.671 1.00 85.56 334 VAL A CA 1
ATOM 2567 C C . VAL A 1 334 ? -36.580 9.126 24.406 1.00 85.56 334 VAL A C 1
ATOM 2569 O O . VAL A 1 334 ? -37.166 9.864 23.622 1.00 85.56 334 VAL A O 1
ATOM 2572 N N . GLU A 1 335 ? -35.339 8.684 24.211 1.00 86.56 335 GLU A N 1
ATOM 2573 C CA . GLU A 1 335 ? -34.467 9.049 23.086 1.00 86.56 335 GLU A CA 1
ATOM 2574 C C . GLU A 1 335 ? -33.227 8.151 23.131 1.00 86.56 335 GLU A C 1
ATOM 2576 O O . GLU A 1 335 ? -32.610 8.028 24.193 1.00 86.56 335 GLU A O 1
ATOM 2581 N N . PHE A 1 336 ? -32.859 7.516 22.016 1.00 86.88 336 PHE A N 1
ATOM 2582 C CA . PHE A 1 336 ? -31.612 6.750 21.980 1.00 86.88 336 PHE A CA 1
ATOM 2583 C C . PHE A 1 336 ? -30.423 7.712 21.946 1.00 86.88 336 PHE A C 1
ATOM 2585 O O . PHE A 1 336 ? -30.475 8.728 21.260 1.00 86.88 336 PHE A O 1
ATOM 2592 N N . THR A 1 337 ? -29.360 7.425 22.698 1.00 83.31 337 THR A N 1
ATOM 2593 C CA . THR A 1 337 ? -28.181 8.302 22.734 1.00 83.31 337 THR A CA 1
ATOM 2594 C C . THR A 1 337 ? -27.331 8.183 21.469 1.00 83.31 337 THR A C 1
ATOM 2596 O O . THR A 1 337 ? -27.604 7.393 20.575 1.00 83.31 337 THR A O 1
ATOM 2599 N N . THR A 1 338 ? -26.276 8.992 21.371 1.00 79.69 338 THR A N 1
ATOM 2600 C CA . THR A 1 338 ? -25.376 9.061 20.207 1.00 79.69 338 THR A CA 1
ATOM 2601 C C . THR A 1 338 ? -24.490 7.846 20.001 1.00 79.69 338 THR A C 1
ATOM 2603 O O . THR A 1 338 ? -23.845 7.744 18.959 1.00 79.69 338 THR A O 1
ATOM 2606 N N . ASP A 1 339 ? -24.431 6.948 20.978 1.00 87.75 339 ASP A N 1
ATOM 2607 C CA . ASP A 1 339 ? -23.484 5.847 20.996 1.00 87.75 339 ASP A CA 1
ATOM 2608 C C . ASP A 1 339 ? -24.210 4.512 21.188 1.00 87.75 339 ASP A C 1
ATOM 2610 O O . ASP A 1 339 ? -25.258 4.402 21.833 1.00 87.75 339 ASP A O 1
ATOM 2614 N N . GLY A 1 340 ? -23.616 3.478 20.615 1.00 92.25 340 GLY A N 1
ATOM 2615 C CA . GLY A 1 340 ? -24.049 2.101 20.738 1.00 92.25 340 GLY A CA 1
ATOM 2616 C C . GLY A 1 340 ? -22.903 1.175 20.369 1.00 92.25 340 GLY A C 1
ATOM 2617 O O . GLY A 1 340 ? -21.845 1.624 19.922 1.00 92.25 340 GLY A O 1
ATOM 2618 N N . VAL A 1 341 ? -23.116 -0.115 20.564 1.00 95.62 341 VAL A N 1
ATOM 2619 C CA . VAL A 1 341 ? -22.153 -1.149 20.195 1.00 95.62 341 VAL A CA 1
ATOM 2620 C C . VAL A 1 341 ? -22.903 -2.397 19.747 1.00 95.62 341 VAL A C 1
ATOM 2622 O O . VAL A 1 341 ? -24.013 -2.652 20.221 1.00 95.62 341 VAL A O 1
ATOM 2625 N N . LEU A 1 342 ? -22.305 -3.131 18.810 1.00 96.44 342 LEU A N 1
ATOM 2626 C CA . LEU A 1 342 ? -22.757 -4.460 18.422 1.00 96.44 342 LEU A CA 1
ATOM 2627 C C . LEU A 1 342 ? -21.957 -5.507 19.191 1.00 96.44 342 LEU A C 1
ATOM 2629 O O . LEU A 1 342 ? -20.729 -5.418 19.229 1.00 96.44 342 LEU A O 1
ATOM 2633 N N . ALA A 1 343 ? -22.635 -6.474 19.799 1.00 96.62 343 ALA A N 1
ATOM 2634 C CA . ALA A 1 343 ? -21.998 -7.601 20.473 1.00 96.62 343 ALA A CA 1
ATOM 2635 C C . ALA A 1 343 ? -22.974 -8.771 20.612 1.00 96.62 343 ALA A C 1
ATOM 2637 O O . ALA A 1 343 ? -24.164 -8.536 20.761 1.00 96.62 343 ALA A O 1
ATOM 2638 N N . ASP A 1 344 ? -22.471 -10.002 20.595 1.00 96.25 344 ASP A N 1
ATOM 2639 C CA . ASP A 1 344 ? -23.255 -11.209 20.889 1.00 96.25 344 ASP A CA 1
ATOM 2640 C C . ASP A 1 344 ? -23.434 -11.329 22.413 1.00 96.25 344 ASP A C 1
ATOM 2642 O O . ASP A 1 344 ? -22.510 -11.726 23.131 1.00 96.25 344 ASP A O 1
ATOM 2646 N N . ILE A 1 345 ? -24.576 -10.870 22.931 1.00 97.31 345 ILE A N 1
ATOM 2647 C CA . ILE A 1 345 ? -24.812 -10.778 24.377 1.00 97.31 345 ILE A CA 1
ATOM 2648 C C . ILE A 1 345 ? -25.223 -12.130 24.948 1.00 97.31 345 ILE A C 1
ATOM 2650 O O . ILE A 1 345 ? -24.863 -12.420 26.092 1.00 97.31 345 ILE A O 1
ATOM 2654 N N . ASP A 1 346 ? -25.969 -12.945 24.200 1.00 95.06 346 ASP A N 1
ATOM 2655 C CA . ASP A 1 346 ? -26.485 -14.228 24.682 1.00 95.06 346 ASP A CA 1
ATOM 2656 C C . ASP A 1 346 ? -25.759 -15.484 24.177 1.00 95.06 346 ASP A C 1
ATOM 2658 O O . ASP A 1 346 ? -26.040 -16.589 24.665 1.00 95.06 346 ASP A O 1
ATOM 2662 N N . GLY A 1 347 ? -24.726 -15.302 23.357 1.00 94.69 347 GLY A N 1
ATOM 2663 C CA . GLY A 1 347 ? -23.782 -16.330 22.932 1.00 94.69 347 GLY A CA 1
ATOM 2664 C C . GLY A 1 347 ? -24.328 -17.235 21.833 1.00 94.69 347 GLY A C 1
ATOM 2665 O O . GLY A 1 347 ? -23.906 -18.398 21.744 1.00 94.69 347 GLY A O 1
ATOM 2666 N N . ASP A 1 348 ? -25.303 -16.769 21.056 1.00 93.81 348 ASP A N 1
ATOM 2667 C CA . ASP A 1 348 ? -25.937 -17.542 19.989 1.00 93.81 348 ASP A CA 1
ATOM 2668 C C . ASP A 1 348 ? -25.282 -17.361 18.608 1.00 93.81 348 ASP A C 1
ATOM 2670 O O . ASP A 1 348 ? -25.593 -18.108 17.669 1.00 93.81 348 ASP A O 1
ATOM 2674 N N . GLY A 1 349 ? -24.265 -16.499 18.529 1.00 91.94 349 GLY A N 1
ATOM 2675 C CA . GLY A 1 349 ? -23.439 -16.271 17.353 1.00 91.94 349 GLY A CA 1
ATOM 2676 C C . GLY A 1 349 ? -23.931 -15.139 16.458 1.00 91.94 349 GLY A C 1
ATOM 2677 O O . GLY A 1 349 ? -23.412 -15.003 15.343 1.00 91.94 349 GLY A O 1
ATOM 2678 N N . ASP A 1 350 ? -24.902 -14.337 16.898 1.00 93.12 350 ASP A N 1
ATOM 2679 C CA . ASP A 1 350 ? -25.333 -13.144 16.181 1.00 93.12 350 ASP A CA 1
ATOM 2680 C C . ASP A 1 350 ? -25.176 -11.829 16.957 1.00 93.12 350 ASP A C 1
ATOM 2682 O O . ASP A 1 350 ? -25.245 -11.796 18.179 1.00 93.12 350 ASP A O 1
ATOM 2686 N N . PRO A 1 351 ? -24.858 -10.718 16.261 1.00 95.38 351 PRO A N 1
ATOM 2687 C CA . PRO A 1 351 ? -24.634 -9.452 16.937 1.00 95.38 351 PRO A CA 1
ATOM 2688 C C . PRO A 1 351 ? -25.959 -8.824 17.374 1.00 95.38 351 PRO A C 1
ATOM 2690 O O . PRO A 1 351 ? -26.822 -8.510 16.545 1.00 95.38 351 PRO A O 1
ATOM 2693 N N . ASP A 1 352 ? -26.056 -8.537 18.667 1.00 96.62 352 ASP A N 1
ATOM 2694 C CA . ASP A 1 352 ? -27.107 -7.731 19.272 1.00 96.62 352 ASP A CA 1
ATOM 2695 C C . ASP A 1 352 ? -26.750 -6.249 19.286 1.00 96.62 352 ASP A C 1
ATOM 2697 O O . ASP A 1 352 ? -25.590 -5.859 19.156 1.00 96.62 352 ASP A O 1
ATOM 2701 N N . ILE A 1 353 ? -27.751 -5.396 19.516 1.00 96.25 353 ILE A N 1
ATOM 2702 C CA . ILE A 1 353 ? -27.551 -3.944 19.589 1.00 96.25 353 ILE A CA 1
ATOM 2703 C C . ILE A 1 353 ? -27.667 -3.465 21.029 1.00 96.25 353 ILE A C 1
ATOM 2705 O O . ILE A 1 353 ? -28.738 -3.561 21.628 1.00 96.25 353 ILE A O 1
ATOM 2709 N N . VAL A 1 354 ? -26.609 -2.850 21.556 1.00 96.06 354 VAL A N 1
ATOM 2710 C CA . VAL A 1 354 ? -26.607 -2.203 22.874 1.00 96.06 354 VAL A CA 1
ATOM 2711 C C . VAL A 1 354 ? -26.600 -0.686 22.720 1.00 96.06 354 VAL A C 1
ATOM 2713 O O . VAL A 1 354 ? -25.770 -0.124 22.006 1.00 96.06 354 VAL A O 1
ATOM 2716 N N . THR A 1 355 ? -27.506 0.001 23.417 1.00 94.00 355 THR A N 1
ATOM 2717 C CA . THR A 1 355 ? -27.565 1.471 23.453 1.00 94.00 355 THR A CA 1
ATOM 2718 C C . THR A 1 355 ? -28.214 1.980 24.748 1.00 94.00 355 THR A C 1
ATOM 2720 O O . THR A 1 355 ? -28.741 1.203 25.549 1.00 94.00 355 THR A O 1
ATOM 2723 N N . ALA A 1 356 ? -28.176 3.292 24.981 1.00 91.69 356 ALA A N 1
ATOM 2724 C CA . ALA A 1 356 ? -28.879 3.934 26.084 1.00 91.69 356 ALA A CA 1
ATOM 2725 C C . ALA A 1 356 ? -30.141 4.664 25.589 1.00 91.69 356 ALA A C 1
ATOM 2727 O O . ALA A 1 356 ? -30.116 5.341 24.569 1.00 91.69 356 ALA A O 1
ATOM 2728 N N . ASP A 1 357 ? -31.239 4.547 26.335 1.00 89.56 357 ASP A N 1
ATOM 2729 C CA . ASP A 1 357 ? -32.556 5.130 26.050 1.00 89.56 357 ASP A CA 1
ATOM 2730 C C . ASP A 1 357 ? -32.928 6.165 27.125 1.00 89.56 357 ASP A C 1
ATOM 2732 O O . ASP A 1 357 ? -33.520 5.851 28.164 1.00 89.56 357 ASP A O 1
ATOM 2736 N N . GLY A 1 358 ? -32.545 7.417 26.883 1.00 82.25 358 GLY A N 1
ATOM 2737 C CA . GLY A 1 358 ? -32.868 8.567 27.719 1.00 82.25 358 GLY A CA 1
ATOM 2738 C C . GLY A 1 358 ? -32.077 8.669 29.018 1.00 82.25 358 GLY A C 1
ATOM 2739 O O . GLY A 1 358 ? -30.977 8.142 29.165 1.00 82.25 358 GLY A O 1
ATOM 2740 N N . SER A 1 359 ? -32.660 9.378 29.989 1.00 79.12 359 SER A N 1
ATOM 2741 C CA . SER A 1 359 ? -32.081 9.625 31.323 1.00 79.12 359 SER A CA 1
ATOM 2742 C C . SER A 1 359 ? -32.877 8.986 32.471 1.00 79.12 359 SER A C 1
ATOM 2744 O O . SER A 1 359 ? -32.701 9.352 33.635 1.00 79.12 359 SER A O 1
ATOM 2746 N N . ASP A 1 360 ? -33.758 8.037 32.144 1.00 78.06 360 ASP A N 1
ATOM 2747 C CA . ASP A 1 360 ? -34.599 7.324 33.107 1.00 78.06 360 ASP A CA 1
ATOM 2748 C C . ASP A 1 360 ? -33.791 6.401 34.039 1.00 78.06 360 ASP A C 1
ATOM 2750 O O . ASP A 1 360 ? -32.598 6.158 33.859 1.00 78.06 360 ASP A O 1
ATOM 2754 N N . ALA A 1 361 ? -34.457 5.879 35.077 1.00 71.75 361 ALA A N 1
ATOM 2755 C CA . ALA A 1 361 ? -33.808 5.113 36.141 1.00 71.75 361 ALA A CA 1
ATOM 2756 C C . ALA A 1 361 ? -33.136 3.814 35.662 1.00 71.75 361 ALA A C 1
ATOM 2758 O O . ALA A 1 361 ? -32.134 3.434 36.249 1.00 71.75 361 ALA A O 1
ATOM 2759 N N . VAL A 1 362 ? -33.662 3.144 34.632 1.00 82.38 362 VAL A N 1
ATOM 2760 C CA . VAL A 1 362 ? -33.024 2.006 33.950 1.00 82.38 362 VAL A CA 1
ATOM 2761 C C . VAL A 1 362 ? -33.060 2.325 32.473 1.00 82.38 362 VAL A C 1
ATOM 2763 O O . VAL A 1 362 ? -34.142 2.381 31.899 1.00 82.38 362 VAL A O 1
ATOM 2766 N N . ASN A 1 363 ? -31.907 2.608 31.883 1.00 90.19 363 ASN A N 1
ATOM 2767 C CA . ASN A 1 363 ? -31.830 3.187 30.548 1.00 90.19 363 ASN A CA 1
ATOM 2768 C C . ASN A 1 363 ? -30.763 2.554 29.657 1.00 90.19 363 ASN A C 1
ATOM 2770 O O . ASN A 1 363 ? -30.786 2.829 28.469 1.00 90.19 363 ASN A O 1
ATOM 2774 N N . LEU A 1 364 ? -29.879 1.695 30.170 1.00 95.06 364 LEU A N 1
ATOM 2775 C CA . LEU A 1 364 ? -29.027 0.872 29.313 1.00 95.06 364 LEU A CA 1
ATOM 2776 C C . LEU A 1 364 ? -29.809 -0.374 28.891 1.00 95.06 364 LEU A C 1
ATOM 2778 O O . LEU A 1 364 ? -30.299 -1.118 29.750 1.00 95.06 364 LEU A O 1
ATOM 2782 N N . VAL A 1 365 ? -29.949 -0.577 27.586 1.00 94.31 365 VAL A N 1
ATOM 2783 C CA . VAL A 1 365 ? -30.771 -1.634 26.991 1.00 94.31 365 VAL A CA 1
ATOM 2784 C C . VAL A 1 365 ? -30.007 -2.344 25.881 1.00 94.31 365 VAL A C 1
ATOM 2786 O O . VAL A 1 365 ? -29.197 -1.731 25.187 1.00 94.31 365 VAL A O 1
ATOM 2789 N N . TRP A 1 366 ? -30.295 -3.628 25.702 1.00 95.94 366 TRP A N 1
ATOM 2790 C CA . TRP A 1 366 ? -29.880 -4.377 24.523 1.00 95.94 366 TRP A CA 1
ATOM 2791 C C . TRP A 1 366 ? -31.091 -4.920 23.776 1.00 95.94 366 TRP A C 1
ATOM 2793 O O . TRP A 1 366 ? -32.149 -5.146 24.370 1.00 95.94 366 TRP A O 1
ATOM 2803 N N . PHE A 1 367 ? -30.954 -5.078 22.468 1.00 96.06 367 PHE A N 1
ATOM 2804 C CA . PHE A 1 367 ? -31.986 -5.594 21.584 1.00 96.06 367 PHE A CA 1
ATOM 2805 C C . PHE A 1 367 ? -31.489 -6.887 20.959 1.00 96.06 367 PHE A C 1
ATOM 2807 O O . PHE A 1 367 ? -30.587 -6.842 20.128 1.00 96.06 367 PHE A O 1
ATOM 2814 N N . GLU A 1 368 ? -32.110 -7.988 21.384 1.00 96.62 368 GLU A N 1
ATOM 2815 C CA . GLU A 1 368 ? -31.827 -9.351 20.927 1.00 96.62 368 GLU A CA 1
ATOM 2816 C C . GLU A 1 368 ? -32.132 -9.461 19.442 1.00 96.62 368 GLU A C 1
ATOM 2818 O O . GLU A 1 368 ? -33.287 -9.241 19.028 1.00 96.62 368 GLU A O 1
ATOM 2823 N N . ASN A 1 369 ? -31.097 -9.772 18.668 1.00 96.50 369 ASN A N 1
ATOM 2824 C CA . ASN A 1 369 ? -31.240 -10.145 17.280 1.00 96.50 369 ASN A CA 1
ATOM 2825 C C . ASN A 1 369 ? -32.016 -11.474 17.233 1.00 96.50 369 ASN A C 1
ATOM 2827 O O . ASN A 1 369 ? -31.761 -12.402 17.990 1.00 96.50 369 ASN A O 1
ATOM 2831 N N . PRO A 1 370 ? -33.107 -11.551 16.451 1.00 95.81 370 PRO A N 1
ATOM 2832 C CA . PRO A 1 370 ? -34.002 -12.700 16.510 1.00 95.81 370 PRO A CA 1
ATOM 2833 C C . PRO A 1 370 ? -33.421 -13.973 15.888 1.00 95.81 370 PRO A C 1
ATOM 2835 O O . PRO A 1 370 ? -34.107 -15.005 15.899 1.00 95.81 370 PRO A O 1
ATOM 2838 N N . ARG A 1 371 ? -32.220 -13.913 15.305 1.00 94.25 371 ARG A N 1
ATOM 2839 C CA . ARG A 1 371 ? -31.525 -15.094 14.809 1.00 94.25 371 ARG A CA 1
ATOM 2840 C C . ARG A 1 371 ? -31.110 -16.001 15.991 1.00 94.25 371 ARG A C 1
ATOM 2842 O O . ARG A 1 371 ? -31.548 -15.813 17.122 1.00 94.25 371 ARG A O 1
ATOM 2849 N N . PRO A 1 372 ? -30.655 -17.223 15.679 1.00 89.25 372 PRO A N 1
ATOM 2850 C CA . PRO A 1 372 ? -31.015 -17.992 14.482 1.00 89.25 372 PRO A CA 1
ATOM 2851 C C . PRO A 1 372 ? -32.508 -18.397 14.438 1.00 89.25 372 PRO A C 1
ATOM 2853 O O . PRO A 1 372 ? -32.934 -19.114 13.528 1.00 89.25 372 PRO A O 1
ATOM 2856 N N . ASN A 1 373 ? -33.312 -18.013 15.434 1.00 89.94 373 ASN A N 1
ATOM 2857 C CA . ASN A 1 373 ? -34.647 -18.573 15.658 1.00 89.94 373 ASN A CA 1
ATOM 2858 C C . ASN A 1 373 ? -35.751 -17.961 14.780 1.00 89.94 373 ASN A C 1
ATOM 2860 O O . ASN A 1 373 ? -36.779 -18.605 14.552 1.00 89.94 373 ASN A O 1
ATOM 2864 N N . ASP A 1 374 ? -35.565 -16.735 14.303 1.00 91.56 374 ASP A N 1
ATOM 2865 C CA . ASP A 1 374 ? -36.494 -15.996 13.454 1.00 91.56 374 ASP A CA 1
ATOM 2866 C C . ASP A 1 374 ? -35.729 -14.999 12.556 1.00 91.56 374 ASP A C 1
ATOM 2868 O O . ASP A 1 374 ? -34.513 -14.842 12.647 1.00 91.56 374 ASP A O 1
ATOM 2872 N N . ASN A 1 375 ? -36.429 -14.368 11.616 1.00 88.69 375 ASN A N 1
ATOM 2873 C CA . ASN A 1 375 ? -35.829 -13.493 10.615 1.00 88.69 375 ASN A CA 1
ATOM 2874 C C . ASN A 1 375 ? -35.719 -12.040 11.131 1.00 88.69 375 ASN A C 1
ATOM 2876 O O . ASN A 1 375 ? -36.749 -11.467 11.507 1.00 88.69 375 ASN A O 1
ATOM 2880 N N . PRO A 1 376 ? -34.537 -11.391 11.061 1.00 90.62 376 PRO A N 1
ATOM 2881 C CA . PRO A 1 376 ? -34.344 -10.017 11.532 1.00 90.62 376 PRO A CA 1
ATOM 2882 C C . PRO A 1 376 ? -35.171 -8.977 10.774 1.00 90.62 376 PRO A C 1
ATOM 2884 O O . PRO A 1 376 ? -35.408 -7.900 11.316 1.00 90.62 376 PRO A O 1
ATOM 2887 N N . THR A 1 377 ? -35.695 -9.293 9.579 1.00 89.38 377 THR A N 1
ATOM 2888 C CA . THR A 1 377 ? -36.610 -8.410 8.820 1.00 89.38 377 THR A CA 1
ATOM 2889 C C . THR A 1 377 ? -38.001 -8.310 9.442 1.00 89.38 377 THR A C 1
ATOM 2891 O O . THR A 1 377 ? -38.767 -7.383 9.157 1.00 89.38 377 THR A O 1
ATOM 2894 N N . HIS A 1 378 ? -38.356 -9.242 10.326 1.00 87.62 378 HIS A N 1
ATOM 2895 C CA . HIS A 1 378 ? -39.595 -9.181 11.081 1.00 87.62 378 HIS A CA 1
ATOM 2896 C C . HIS A 1 378 ? -39.365 -8.401 12.380 1.00 87.62 378 HIS A C 1
ATOM 2898 O O . HIS A 1 378 ? -39.155 -8.975 13.441 1.00 87.62 378 HIS A O 1
ATOM 2904 N N . GLY A 1 379 ? -39.448 -7.069 12.298 1.00 83.94 379 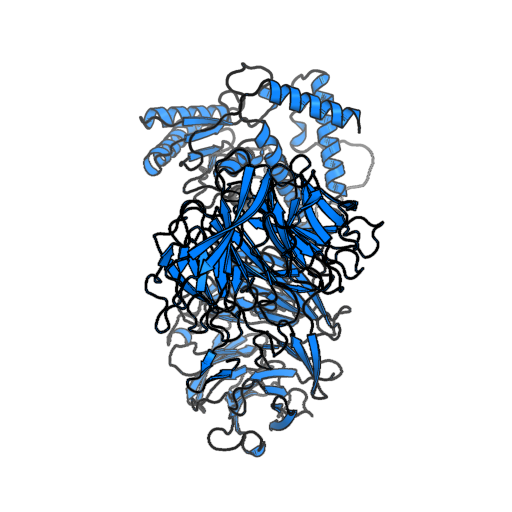GLY A N 1
ATOM 2905 C CA . GLY A 1 379 ? -39.215 -6.145 13.423 1.00 83.94 379 GLY A CA 1
ATOM 2906 C C . GLY A 1 379 ? -39.779 -6.577 14.794 1.00 83.94 379 GLY A C 1
ATOM 2907 O O . GLY A 1 379 ? -39.041 -6.536 15.772 1.00 83.94 379 GLY A O 1
ATOM 2908 N N . PRO A 1 380 ? -41.039 -7.055 14.912 1.00 88.38 380 PRO A N 1
ATOM 2909 C CA . PRO A 1 380 ? -41.599 -7.535 16.184 1.00 88.38 380 PRO A CA 1
ATOM 2910 C C . PRO A 1 380 ? -40.885 -8.726 16.844 1.00 88.38 380 PRO A C 1
ATOM 2912 O O . PRO A 1 380 ? -41.207 -9.042 17.991 1.00 88.38 380 PRO A O 1
ATOM 2915 N N . SER A 1 381 ? -39.992 -9.415 16.134 1.00 91.62 381 SER A N 1
ATOM 2916 C CA . SER A 1 381 ? -39.198 -10.523 16.671 1.00 91.62 381 SER A CA 1
ATOM 2917 C C . SER A 1 381 ? -38.009 -10.047 17.507 1.00 91.62 381 SER A C 1
ATOM 2919 O O . SER A 1 381 ? -37.572 -10.791 18.384 1.00 91.62 381 SER A O 1
ATOM 2921 N N . TRP A 1 382 ? -37.553 -8.804 17.315 1.00 94.94 382 TRP A N 1
ATOM 2922 C CA . TRP A 1 382 ? -36.529 -8.174 18.148 1.00 94.94 382 TRP A CA 1
ATOM 2923 C C . TRP A 1 382 ? -37.055 -7.920 19.562 1.00 94.94 382 TRP A C 1
ATOM 2925 O O . TRP A 1 382 ? -38.155 -7.383 19.750 1.00 94.94 382 TRP A O 1
ATOM 2935 N N . LYS A 1 383 ? -36.267 -8.277 20.581 1.00 93.81 383 LYS A N 1
ATOM 2936 C CA . LYS A 1 383 ? -36.670 -8.125 21.990 1.00 93.81 383 LYS A CA 1
ATOM 2937 C C . LYS A 1 383 ? -35.726 -7.195 22.732 1.00 93.81 383 LYS A C 1
ATOM 2939 O O . LYS A 1 383 ? -34.562 -7.507 22.932 1.00 93.81 383 LYS A O 1
ATOM 2944 N N . GLY A 1 384 ? -36.264 -6.077 23.213 1.00 93.50 384 GLY A N 1
ATOM 2945 C CA . GLY A 1 384 ? -35.546 -5.184 24.120 1.00 93.50 384 GLY A CA 1
ATOM 2946 C C . GLY A 1 384 ? -35.449 -5.763 25.532 1.00 93.50 384 GLY A C 1
ATOM 2947 O O . GLY A 1 384 ? -36.454 -6.196 26.107 1.00 93.50 384 GLY A O 1
ATOM 2948 N N . ARG A 1 385 ? -34.249 -5.733 26.106 1.00 93.88 385 ARG A N 1
ATOM 2949 C CA . ARG A 1 385 ? -33.922 -6.208 27.452 1.00 93.88 385 ARG A CA 1
ATOM 2950 C C . ARG A 1 385 ? -33.129 -5.141 28.193 1.00 93.88 385 ARG A C 1
ATOM 2952 O O . ARG A 1 385 ? -32.264 -4.476 27.635 1.00 93.88 385 ARG A O 1
ATOM 2959 N N . GLU A 1 386 ? -33.452 -4.955 29.466 1.00 93.50 386 GLU A N 1
ATOM 2960 C CA . GLU A 1 386 ? -32.775 -3.972 30.308 1.00 93.50 386 GLU A CA 1
ATOM 2961 C C . GLU A 1 386 ? -31.476 -4.559 30.871 1.00 93.50 386 GLU A C 1
ATOM 2963 O O . GLU A 1 386 ? -31.487 -5.640 31.461 1.00 93.50 386 GLU A O 1
ATOM 2968 N N . ILE A 1 387 ? -30.371 -3.826 30.718 1.00 95.69 387 ILE A N 1
ATOM 2969 C CA . ILE A 1 387 ? -29.083 -4.140 31.352 1.00 95.69 387 ILE A CA 1
ATOM 2970 C C . ILE A 1 387 ? -29.054 -3.516 32.744 1.00 95.69 387 ILE A C 1
ATOM 2972 O O . ILE A 1 387 ? -28.833 -4.188 33.751 1.00 95.69 387 ILE A O 1
ATOM 2976 N N . GLY A 1 388 ? -29.320 -2.209 32.823 1.00 93.81 388 GLY A N 1
ATOM 2977 C CA . GLY A 1 388 ? -29.322 -1.526 34.105 1.00 93.81 388 GLY A CA 1
ATOM 2978 C C . GLY A 1 388 ? -29.354 -0.003 34.053 1.00 93.81 388 GLY A C 1
ATOM 2979 O O . GLY A 1 388 ? -29.579 0.644 33.031 1.00 93.81 388 GLY A O 1
ATOM 2980 N N . ALA A 1 389 ? -29.180 0.566 35.241 1.00 92.12 389 ALA A N 1
ATOM 2981 C CA . ALA A 1 389 ? -29.276 1.990 35.514 1.00 92.12 389 ALA A CA 1
ATOM 2982 C C . ALA A 1 389 ? -27.949 2.717 35.265 1.00 92.12 389 ALA A C 1
ATOM 2984 O O . ALA A 1 389 ? -27.024 2.605 36.080 1.00 92.12 389 ALA A O 1
ATOM 2985 N N . VAL A 1 390 ? -27.872 3.531 34.206 1.00 90.56 390 VAL A N 1
ATOM 2986 C CA . VAL A 1 390 ? -26.791 4.525 34.065 1.00 90.56 390 VAL A CA 1
ATOM 2987 C C . VAL A 1 390 ? -27.037 5.687 35.030 1.00 90.56 390 VAL A C 1
ATOM 2989 O O . VAL A 1 390 ? -26.108 6.177 35.668 1.00 90.56 390 VAL A O 1
ATOM 2992 N N . GLY A 1 391 ? -28.302 6.098 35.194 1.00 82.62 391 GLY A N 1
ATOM 2993 C CA . GLY A 1 391 ? -28.708 7.187 36.096 1.00 82.62 391 GLY A CA 1
ATOM 2994 C C . GLY A 1 391 ? -28.546 8.597 35.510 1.00 82.62 391 GLY A C 1
ATOM 2995 O O . GLY A 1 391 ? -28.700 9.583 36.229 1.00 82.62 391 GLY A O 1
ATOM 2996 N N . SER A 1 392 ? -28.220 8.692 34.219 1.00 86.62 392 SER A N 1
ATOM 2997 C CA . SER A 1 392 ? -28.202 9.903 33.385 1.00 86.62 392 SER A CA 1
ATOM 2998 C C . SER A 1 392 ? -28.067 9.487 31.909 1.00 86.62 392 SER A C 1
ATOM 3000 O O . SER A 1 392 ? -28.187 8.301 31.615 1.00 86.62 392 SER A O 1
ATOM 3002 N N . TRP A 1 393 ? -27.789 10.420 30.994 1.00 87.06 393 TRP A N 1
ATOM 3003 C CA . TRP A 1 393 ? -27.465 10.103 29.599 1.00 87.06 393 TRP A CA 1
ATOM 3004 C C . TRP A 1 393 ? -26.209 9.222 29.505 1.00 87.06 393 TRP A C 1
ATOM 3006 O O . TRP A 1 393 ? -25.124 9.665 29.885 1.00 87.06 393 TRP A O 1
ATOM 3016 N N . GLY A 1 394 ? -26.365 7.989 29.018 1.00 88.44 394 GLY A N 1
ATOM 3017 C CA . GLY A 1 394 ? -25.249 7.080 28.746 1.00 88.44 394 GLY A CA 1
ATOM 3018 C C . GLY A 1 394 ? -24.585 7.407 27.413 1.00 88.44 394 GLY A C 1
ATOM 3019 O O . GLY A 1 394 ? -25.262 7.447 26.387 1.00 88.44 394 GLY A O 1
ATOM 3020 N N . LYS A 1 395 ? -23.276 7.652 27.434 1.00 89.75 395 LYS A N 1
ATOM 3021 C CA . LYS A 1 395 ? -22.447 7.961 26.261 1.00 89.75 395 LYS A CA 1
ATOM 3022 C C . LYS A 1 395 ? -21.237 7.029 26.182 1.00 89.75 395 LYS A C 1
ATOM 3024 O O . LYS A 1 395 ? -20.896 6.374 27.169 1.00 89.75 395 LYS A O 1
ATOM 3029 N N . ASP A 1 396 ? -20.593 7.012 25.018 1.00 91.00 396 ASP A N 1
ATOM 3030 C CA . ASP A 1 396 ? -19.355 6.279 24.727 1.00 91.00 396 ASP A CA 1
ATOM 3031 C C . ASP A 1 396 ? -19.436 4.781 25.114 1.00 91.00 396 ASP A C 1
ATOM 3033 O O . ASP A 1 396 ? -18.545 4.249 25.764 1.00 91.00 396 ASP A O 1
ATOM 3037 N N . ILE A 1 397 ? -20.526 4.094 24.755 1.00 94.75 397 ILE A N 1
ATOM 3038 C CA . ILE A 1 397 ? -20.757 2.680 25.112 1.00 94.75 397 ILE A CA 1
ATOM 3039 C C . ILE A 1 397 ? -19.755 1.771 24.382 1.00 94.75 397 ILE A C 1
ATOM 3041 O O . ILE A 1 397 ? -19.556 1.922 23.175 1.00 94.75 397 ILE A O 1
ATOM 3045 N N . LYS A 1 398 ? -19.143 0.821 25.100 1.00 96.81 398 LYS A N 1
ATOM 3046 C CA . LYS A 1 398 ? -18.233 -0.200 24.548 1.00 96.81 398 LYS A CA 1
ATOM 3047 C C . LYS A 1 398 ? -18.520 -1.574 25.160 1.00 96.81 398 LYS A C 1
ATOM 3049 O O . LYS A 1 398 ? -19.033 -1.656 26.275 1.00 96.81 398 LYS A O 1
ATOM 3054 N N . ALA A 1 399 ? -18.169 -2.627 24.427 1.00 97.62 399 ALA A N 1
ATOM 3055 C CA . ALA A 1 399 ? -18.350 -4.019 24.823 1.00 97.62 399 ALA A CA 1
ATOM 3056 C C . ALA A 1 399 ? -17.001 -4.749 24.827 1.00 97.62 399 ALA A C 1
ATOM 3058 O O . ALA A 1 399 ? -16.218 -4.573 23.893 1.00 97.62 399 ALA A O 1
ATOM 3059 N N . ALA A 1 400 ? -16.734 -5.524 25.875 1.00 97.38 400 ALA A N 1
ATOM 3060 C CA . ALA A 1 400 ? -15.559 -6.385 26.025 1.00 97.38 400 ALA A CA 1
ATOM 3061 C C . ALA A 1 400 ? -15.782 -7.360 27.190 1.00 97.38 400 ALA A C 1
ATOM 3063 O O . ALA A 1 400 ? -16.625 -7.098 28.036 1.00 97.38 400 ALA A O 1
ATOM 3064 N N . ASP A 1 401 ? -15.017 -8.444 27.261 1.00 97.00 401 ASP A N 1
ATOM 3065 C CA . ASP A 1 401 ? -14.925 -9.280 28.465 1.00 97.00 401 ASP A CA 1
ATOM 3066 C C . ASP A 1 401 ? -13.894 -8.645 29.417 1.00 97.00 401 ASP A C 1
ATOM 3068 O O . ASP A 1 401 ? -12.686 -8.756 29.196 1.00 97.00 401 ASP A O 1
ATOM 3072 N N . PHE A 1 402 ? -14.349 -7.879 30.416 1.00 97.75 402 PHE A N 1
ATOM 3073 C CA . PHE A 1 402 ? -13.451 -7.128 31.303 1.00 97.75 402 PHE A CA 1
ATOM 3074 C C . PHE A 1 402 ? -12.930 -7.972 32.467 1.00 97.75 402 PHE A C 1
ATOM 3076 O O . PHE A 1 402 ? -11.938 -7.576 33.084 1.00 97.75 402 PHE A O 1
ATOM 3083 N N . ASP A 1 403 ? -13.586 -9.080 32.815 1.00 97.00 403 ASP A N 1
ATOM 3084 C CA . ASP A 1 403 ? -13.192 -9.947 33.930 1.00 97.00 403 ASP A CA 1
ATOM 3085 C C . ASP A 1 403 ? -12.772 -11.367 33.522 1.00 97.00 403 ASP A C 1
ATOM 3087 O O . ASP A 1 403 ? -12.536 -12.212 34.396 1.00 97.00 403 ASP A O 1
ATOM 3091 N N . GLY A 1 404 ? -12.616 -11.611 32.223 1.00 95.75 404 GLY A N 1
ATOM 3092 C CA . GLY A 1 404 ? -12.083 -12.840 31.649 1.00 95.75 404 GLY A CA 1
ATOM 3093 C C . GLY A 1 404 ? -12.973 -14.059 31.883 1.00 95.75 404 GLY A C 1
ATOM 3094 O O . GLY A 1 404 ? -12.450 -15.179 31.960 1.00 95.75 404 GLY A O 1
ATOM 3095 N N . ASP A 1 405 ? -14.279 -13.868 32.091 1.00 95.81 405 ASP A N 1
ATOM 3096 C CA . ASP A 1 405 ? -15.223 -14.959 32.351 1.00 95.81 405 ASP A CA 1
ATOM 3097 C C . ASP A 1 405 ? -15.837 -15.564 31.074 1.00 95.81 405 ASP A C 1
ATOM 3099 O O . ASP A 1 405 ? -16.481 -16.622 31.131 1.00 95.81 405 ASP A O 1
ATOM 3103 N N . GLY A 1 406 ? -15.532 -14.973 29.916 1.00 94.44 406 GLY A N 1
ATOM 3104 C CA . GLY A 1 406 ? -15.995 -15.375 28.594 1.00 94.44 406 GLY A CA 1
ATOM 3105 C C . GLY A 1 406 ? -17.357 -14.801 28.207 1.00 94.44 406 GLY A C 1
ATOM 3106 O O . GLY A 1 406 ? -17.861 -15.159 27.140 1.00 94.44 406 GLY A O 1
ATOM 3107 N N . LEU A 1 407 ? -17.970 -13.959 29.043 1.00 96.69 407 LEU A N 1
ATOM 3108 C CA . LEU A 1 407 ? -19.192 -13.227 28.729 1.00 96.69 407 LEU A CA 1
ATOM 3109 C C . LEU A 1 407 ? -18.867 -11.788 28.318 1.00 96.69 407 LEU A C 1
ATOM 3111 O O . LEU A 1 407 ? -17.884 -11.188 28.740 1.00 96.69 407 LEU A O 1
ATOM 3115 N N . VAL A 1 408 ? -19.722 -11.210 27.475 1.00 97.38 408 VAL A N 1
ATOM 3116 C CA . VAL A 1 408 ? -19.566 -9.814 27.063 1.00 97.38 408 VAL A CA 1
ATOM 3117 C C . VAL A 1 408 ? -20.093 -8.887 28.153 1.00 97.38 408 VAL A C 1
ATOM 3119 O O . VAL A 1 408 ? -21.291 -8.891 28.452 1.00 97.38 408 VAL A O 1
ATOM 3122 N N . ASP A 1 409 ? -19.226 -8.027 28.673 1.00 98.25 409 ASP A N 1
ATOM 3123 C CA . ASP A 1 409 ? -19.573 -6.939 29.578 1.00 98.25 409 ASP A CA 1
ATOM 3124 C C . ASP A 1 409 ? -19.741 -5.616 28.826 1.00 98.25 409 ASP A C 1
ATOM 3126 O O . ASP A 1 409 ? -19.198 -5.406 27.737 1.00 98.25 409 ASP A O 1
ATOM 3130 N N . ILE A 1 410 ? -20.456 -4.672 29.443 1.00 98.25 410 ILE A N 1
ATOM 3131 C CA . ILE A 1 410 ? -20.719 -3.356 28.849 1.00 98.25 410 ILE A CA 1
ATOM 3132 C C . ILE A 1 410 ? -20.163 -2.245 29.729 1.00 98.25 410 ILE A C 1
ATOM 3134 O O . ILE A 1 410 ? -20.622 -2.043 30.855 1.00 98.25 410 ILE A O 1
ATOM 3138 N N . VAL A 1 411 ? -19.233 -1.457 29.190 1.00 97.50 411 VAL A N 1
ATOM 3139 C CA . VAL A 1 411 ? -18.779 -0.210 29.813 1.00 97.50 411 VAL A CA 1
ATOM 3140 C C . VAL A 1 411 ? -19.496 0.980 29.186 1.00 97.50 411 VAL A C 1
ATOM 3142 O O . VAL A 1 411 ? -19.659 1.082 27.970 1.00 97.50 411 VAL A O 1
ATOM 3145 N N . VAL A 1 412 ? -19.951 1.901 30.027 1.00 95.75 412 VAL A N 1
ATOM 3146 C CA . VAL A 1 412 ? -20.643 3.120 29.608 1.00 95.75 412 VAL A CA 1
ATOM 3147 C C . VAL A 1 412 ? -20.222 4.284 30.488 1.00 95.75 412 VAL A C 1
ATOM 3149 O O . VAL A 1 412 ? -19.918 4.128 31.675 1.00 95.75 412 VAL A O 1
ATOM 3152 N N . ARG A 1 413 ? -20.214 5.476 29.898 1.00 91.81 413 ARG A N 1
ATOM 3153 C CA . ARG A 1 413 ? -19.896 6.720 30.585 1.00 91.81 413 ARG A CA 1
ATOM 3154 C C . ARG A 1 413 ? -21.158 7.532 30.867 1.00 91.81 413 ARG A C 1
ATOM 3156 O O . ARG A 1 413 ? -22.011 7.730 30.007 1.00 91.81 413 ARG A O 1
ATOM 3163 N N . ALA A 1 414 ? -21.221 8.073 32.075 1.00 88.25 414 ALA A N 1
ATOM 3164 C CA . ALA A 1 414 ? -22.102 9.153 32.500 1.00 88.25 414 ALA A CA 1
ATOM 3165 C C . ALA A 1 414 ? -21.265 10.425 32.773 1.00 88.25 414 ALA A C 1
ATOM 3167 O O . ALA A 1 414 ? -20.054 10.328 32.980 1.00 88.25 414 ALA A O 1
ATOM 3168 N N . PRO A 1 415 ? -21.863 11.632 32.875 1.00 82.56 415 PRO A N 1
ATOM 3169 C CA . PRO A 1 415 ? -21.111 12.876 33.094 1.00 82.56 415 PRO A CA 1
ATOM 3170 C C . PRO A 1 415 ? -20.200 12.920 34.337 1.00 82.56 415 PRO A C 1
ATOM 3172 O O . PRO A 1 415 ? -19.356 13.805 34.436 1.00 82.56 415 PRO A O 1
ATOM 3175 N N . GLY A 1 416 ? -20.377 12.020 35.312 1.00 83.25 416 GLY A N 1
ATOM 3176 C CA . GLY A 1 416 ? -19.583 11.986 36.547 1.00 83.25 416 GLY A CA 1
ATOM 3177 C C . GLY A 1 416 ? -19.105 10.598 36.976 1.00 83.25 416 GLY A C 1
ATOM 3178 O O . GLY A 1 416 ? -18.627 10.458 38.100 1.00 83.25 416 GLY A O 1
ATOM 3179 N N . GLU A 1 417 ? -19.268 9.583 36.132 1.00 89.44 417 GLU A N 1
ATOM 3180 C CA . GLU A 1 417 ? -18.929 8.192 36.442 1.00 89.44 417 GLU A CA 1
ATOM 3181 C C . GLU A 1 417 ? -18.699 7.424 35.140 1.00 89.44 417 GLU A C 1
ATOM 3183 O O . GLU A 1 417 ? -19.423 7.627 34.168 1.00 89.44 417 GLU A O 1
ATOM 3188 N N . VAL A 1 418 ? -17.735 6.510 35.143 1.00 93.81 418 VAL A N 1
ATOM 3189 C CA . VAL A 1 418 ? -17.695 5.399 34.187 1.00 93.81 418 VAL A CA 1
ATOM 3190 C C . VAL A 1 418 ? -18.124 4.149 34.935 1.00 93.81 418 VAL A C 1
ATOM 3192 O O . VAL A 1 418 ? -17.686 3.931 36.064 1.00 93.81 418 VAL A O 1
ATOM 3195 N N . MET A 1 419 ? -18.994 3.341 34.346 1.00 94.62 419 MET A N 1
ATOM 3196 C CA . MET A 1 419 ? -19.466 2.105 34.959 1.00 94.62 419 MET A CA 1
ATOM 3197 C C . MET A 1 419 ? -19.340 0.932 34.000 1.00 94.62 419 MET A C 1
ATOM 3199 O O . MET A 1 419 ? -19.574 1.081 32.804 1.00 94.62 419 MET A O 1
ATOM 3203 N N . ILE A 1 420 ? -19.018 -0.229 34.560 1.00 97.75 420 ILE A N 1
ATOM 3204 C CA . ILE A 1 420 ? -19.010 -1.515 33.869 1.00 97.75 420 ILE A CA 1
ATOM 3205 C C . ILE A 1 420 ? -20.196 -2.325 34.396 1.00 97.75 420 ILE A C 1
ATOM 3207 O O . ILE A 1 420 ? -20.397 -2.450 35.609 1.00 97.75 420 ILE A O 1
ATOM 3211 N N . PHE A 1 421 ? -21.013 -2.832 33.485 1.00 98.12 421 PHE A N 1
ATOM 3212 C CA . PHE A 1 421 ? -22.049 -3.818 33.745 1.00 98.12 421 PHE A CA 1
ATOM 3213 C C . PHE A 1 421 ? -21.475 -5.177 33.383 1.00 98.12 421 PHE A C 1
ATOM 3215 O O . PHE A 1 421 ? -21.453 -5.540 32.210 1.00 98.12 421 PHE A O 1
ATOM 3222 N N . PHE A 1 422 ? -21.010 -5.892 34.403 1.00 98.38 422 PHE A N 1
ATOM 3223 C CA . PHE A 1 422 ? -20.505 -7.243 34.241 1.00 98.38 422 PHE A CA 1
ATOM 3224 C C . PHE A 1 422 ? -21.660 -8.207 34.008 1.00 98.38 422 PHE A C 1
ATOM 3226 O O . PHE A 1 422 ? -22.643 -8.179 34.768 1.00 98.38 422 PHE A O 1
ATOM 3233 N N . GLN A 1 423 ? -21.571 -9.036 32.978 1.00 98.06 423 GLN A N 1
ATOM 3234 C CA . GLN A 1 423 ? -22.609 -10.005 32.679 1.00 98.06 423 GLN A CA 1
ATOM 3235 C C . GLN A 1 423 ? -22.545 -11.173 33.674 1.00 98.06 423 GLN A C 1
ATOM 3237 O O . GLN A 1 423 ? -21.488 -11.612 34.104 1.00 98.06 423 GLN A O 1
ATOM 3242 N N . GLU A 1 424 ? -23.708 -11.658 34.106 1.00 97.19 424 GLU A N 1
ATOM 3243 C CA . GLU A 1 424 ? -23.833 -12.929 34.847 1.00 97.19 424 GLU A CA 1
ATOM 3244 C C . GLU A 1 424 ? -24.635 -13.951 34.031 1.00 97.19 424 GLU A C 1
ATOM 3246 O O . GLU A 1 424 ? -24.509 -15.166 34.174 1.00 97.19 424 GLU A O 1
ATOM 3251 N N . SER A 1 425 ? -25.567 -13.427 33.237 1.00 95.56 425 SER A N 1
ATOM 3252 C CA . SER A 1 425 ? -26.371 -14.110 32.229 1.00 95.56 425 SER A CA 1
ATOM 3253 C C . SER A 1 425 ? -27.033 -13.033 31.356 1.00 95.56 425 SER A C 1
ATOM 3255 O O . SER A 1 425 ? -27.146 -11.893 31.820 1.00 95.56 425 SER A O 1
ATOM 3257 N N . PRO A 1 426 ? -27.667 -13.386 30.225 1.00 92.19 426 PRO A N 1
ATOM 3258 C CA . PRO A 1 426 ? -28.327 -12.410 29.339 1.00 92.19 426 PRO A CA 1
ATOM 3259 C C . PRO A 1 426 ? -29.458 -11.585 29.991 1.00 92.19 426 PRO A C 1
ATOM 3261 O O . PRO A 1 426 ? -29.997 -10.638 29.417 1.00 92.19 426 PRO A O 1
ATOM 3264 N N . SER A 1 427 ? -29.868 -11.957 31.208 1.00 91.69 427 SER A N 1
ATOM 3265 C CA . SER A 1 427 ? -30.923 -11.297 31.986 1.00 91.69 427 SER A CA 1
ATOM 3266 C C . SER A 1 427 ? -30.475 -10.775 33.357 1.00 91.69 427 SER A C 1
ATOM 3268 O O . SER A 1 427 ? -31.311 -10.293 34.121 1.00 91.69 427 SER A O 1
ATOM 3270 N N . SER A 1 428 ? -29.188 -10.887 33.702 1.00 95.81 428 SER A N 1
ATOM 3271 C CA . SER A 1 428 ? -28.666 -10.507 35.019 1.00 95.81 428 SER A CA 1
ATOM 3272 C C . SER A 1 428 ? -27.277 -9.896 34.898 1.00 95.81 428 SER A C 1
ATOM 3274 O O . SER A 1 428 ? -26.387 -10.505 34.314 1.00 95.81 428 SER A O 1
ATOM 3276 N N . TRP A 1 429 ? -27.100 -8.734 35.525 1.00 97.81 429 TRP A N 1
ATOM 3277 C CA . TRP A 1 429 ? -25.905 -7.905 35.398 1.00 97.81 429 TRP A CA 1
ATOM 3278 C C . TRP A 1 429 ? -25.469 -7.353 36.753 1.00 97.81 429 TRP A C 1
ATOM 3280 O O . TRP A 1 429 ? -26.303 -6.952 37.575 1.00 97.81 429 TRP A O 1
ATOM 3290 N N . THR A 1 430 ? -24.160 -7.266 36.962 1.00 97.56 430 THR A N 1
ATOM 3291 C CA . THR A 1 430 ? -23.549 -6.635 38.132 1.00 97.56 430 THR A CA 1
ATOM 3292 C C . THR A 1 430 ? -22.945 -5.292 37.734 1.00 97.56 430 THR A C 1
ATOM 3294 O O . THR A 1 430 ? -21.970 -5.219 36.998 1.00 97.56 430 THR A O 1
ATOM 3297 N N . ARG A 1 431 ? -23.501 -4.194 38.257 1.00 96.12 431 ARG A N 1
ATOM 3298 C CA . ARG A 1 431 ? -22.997 -2.836 38.001 1.00 96.12 431 ARG A CA 1
ATOM 3299 C C . ARG A 1 431 ? -21.847 -2.481 38.946 1.00 96.12 431 ARG A C 1
ATOM 3301 O O . ARG A 1 431 ? -22.049 -2.414 40.161 1.00 96.12 431 ARG A O 1
ATOM 3308 N N . VAL A 1 432 ? -20.697 -2.121 38.389 1.00 96.62 432 VAL A N 1
ATOM 3309 C CA . VAL A 1 432 ? -19.524 -1.602 39.106 1.00 96.62 432 VAL A CA 1
ATOM 3310 C C . VAL A 1 432 ? -19.199 -0.199 38.604 1.00 96.62 432 VAL A C 1
ATOM 3312 O O . VAL A 1 432 ? -19.073 0.030 37.409 1.00 96.62 432 VAL A O 1
ATOM 3315 N N . GLY A 1 433 ? -19.086 0.756 39.527 1.00 94.06 433 GLY A N 1
ATOM 3316 C CA . GLY A 1 433 ? -18.771 2.148 39.210 1.00 94.06 433 GLY A CA 1
ATOM 3317 C C . GLY A 1 433 ? -17.312 2.502 39.478 1.00 94.06 433 GLY A C 1
ATOM 3318 O O . GLY A 1 433 ? -16.802 2.279 40.580 1.00 94.06 433 GLY A O 1
ATOM 3319 N N . LEU A 1 434 ? -16.663 3.114 38.494 1.00 92.00 434 LEU A N 1
ATOM 3320 C CA . LEU A 1 434 ? -15.341 3.719 38.581 1.00 92.00 434 LEU A CA 1
ATOM 3321 C C . LEU A 1 434 ? -15.532 5.227 38.791 1.00 92.00 434 LEU A C 1
ATOM 3323 O O . LEU A 1 434 ? -15.866 5.950 37.860 1.00 92.00 434 LEU A O 1
ATOM 3327 N N . PHE A 1 435 ? -15.342 5.715 40.023 1.00 84.56 435 PHE A N 1
ATOM 3328 C CA . PHE A 1 435 ? -15.643 7.112 40.406 1.00 84.56 435 PHE A CA 1
ATOM 3329 C C . PHE A 1 435 ? -14.409 7.974 40.702 1.00 84.56 435 PHE A C 1
ATOM 3331 O O . PHE A 1 435 ? -14.528 9.173 40.950 1.00 84.56 435 PHE A O 1
ATOM 3338 N N . PHE A 1 436 ? -13.223 7.367 40.767 1.00 84.81 436 PHE A N 1
ATOM 3339 C CA . PHE A 1 436 ? -12.018 8.022 41.289 1.00 84.81 436 PHE A CA 1
ATOM 3340 C C . PHE A 1 436 ? -11.157 8.687 40.208 1.00 84.81 436 PHE A C 1
ATOM 3342 O O . PHE A 1 436 ? -10.154 9.323 40.540 1.00 84.81 436 PHE A O 1
ATOM 3349 N N . PHE A 1 437 ? -11.533 8.550 38.934 1.00 85.38 437 PHE A N 1
ATOM 3350 C CA . PHE A 1 437 ? -10.799 9.111 37.804 1.00 85.38 437 PHE A CA 1
ATOM 3351 C C . PHE A 1 437 ? -11.331 10.486 37.393 1.00 85.38 437 PHE A C 1
ATOM 3353 O O . PHE A 1 437 ? -12.404 10.930 37.798 1.00 85.38 437 PHE A O 1
ATOM 3360 N N . ASN A 1 438 ? -10.541 11.182 36.581 1.00 84.69 438 ASN A N 1
ATOM 3361 C CA . ASN A 1 438 ? -10.991 12.369 35.876 1.00 84.69 438 ASN A CA 1
ATOM 3362 C C . ASN A 1 438 ? -11.611 11.925 34.546 1.00 84.69 438 ASN A C 1
ATOM 3364 O O . ASN A 1 438 ? -10.904 11.396 33.697 1.00 84.69 438 ASN A O 1
ATOM 3368 N N . PHE A 1 439 ? -12.914 12.138 34.376 1.00 85.81 439 PHE A N 1
ATOM 3369 C CA . PHE A 1 439 ? -13.663 11.663 33.205 1.00 85.81 439 PHE A CA 1
ATOM 3370 C C . PHE A 1 439 ? -13.815 12.712 32.100 1.00 85.81 439 PHE A C 1
ATOM 3372 O O . PHE A 1 439 ? -14.481 12.437 31.105 1.00 85.81 439 PHE A O 1
ATOM 3379 N N . GLY A 1 440 ? -13.263 13.917 32.289 1.00 88.69 440 GLY A N 1
ATOM 3380 C CA . GLY A 1 440 ? -13.443 15.021 31.345 1.00 88.69 440 GLY A CA 1
ATOM 3381 C C . GLY A 1 440 ? -14.914 15.406 31.146 1.00 88.69 440 GLY A C 1
ATOM 3382 O O . GLY A 1 440 ? -15.765 15.165 32.002 1.00 88.69 440 GLY A O 1
ATOM 3383 N N . GLU A 1 441 ? -15.198 16.013 30.005 1.00 91.00 441 GLU A N 1
ATOM 3384 C CA . GLU A 1 441 ? -16.532 16.362 29.516 1.00 91.00 441 GLU A CA 1
ATOM 3385 C C . GLU A 1 441 ? -17.114 15.232 28.658 1.00 91.00 441 GLU A C 1
ATOM 3387 O O . GLU A 1 441 ? -18.271 14.859 28.875 1.00 91.00 441 GLU A O 1
ATOM 3392 N N . GLU A 1 442 ? -16.298 14.602 27.803 1.00 89.62 442 GLU A N 1
ATOM 3393 C CA . GLU A 1 442 ? -16.656 13.498 26.892 1.00 89.62 442 GLU A CA 1
ATOM 3394 C C . GLU A 1 442 ? -15.451 12.615 26.565 1.00 89.62 442 GLU A C 1
ATOM 3396 O O . GLU A 1 442 ? -14.320 13.072 26.720 1.00 89.62 442 GLU A O 1
ATOM 3401 N N . GLY A 1 443 ? -15.701 11.390 26.089 1.00 92.06 443 GLY A N 1
ATOM 3402 C CA . GLY A 1 443 ? -14.672 10.512 25.547 1.00 92.06 443 GLY A CA 1
ATOM 3403 C C . GLY A 1 443 ? -14.336 9.326 26.440 1.00 92.06 443 GLY A C 1
ATOM 3404 O O . GLY A 1 443 ? -14.139 9.454 27.653 1.00 92.06 443 GLY A O 1
ATOM 3405 N N . MET A 1 444 ? -14.229 8.163 25.805 1.00 95.12 444 MET A N 1
ATOM 3406 C CA . MET A 1 444 ? -13.656 6.939 26.352 1.00 95.12 444 MET A CA 1
ATOM 3407 C C . MET A 1 444 ? -13.192 6.060 25.187 1.00 95.12 444 MET A C 1
ATOM 3409 O O . MET A 1 444 ? -13.841 6.025 24.140 1.00 95.12 444 MET A O 1
ATOM 3413 N N . ALA A 1 445 ? -12.094 5.335 25.375 1.00 96.56 445 ALA A N 1
ATOM 3414 C CA . ALA A 1 445 ? -11.697 4.243 24.489 1.00 96.56 445 ALA A CA 1
ATOM 3415 C C . ALA A 1 445 ? -11.329 3.011 25.312 1.00 96.56 445 ALA A C 1
ATOM 3417 O O . ALA A 1 445 ? -11.130 3.116 26.524 1.00 96.56 445 ALA A O 1
ATOM 3418 N N . ILE A 1 446 ? -11.255 1.865 24.646 1.00 97.69 446 ILE A N 1
ATOM 3419 C CA . ILE A 1 446 ? -10.847 0.594 25.241 1.00 97.69 446 ILE A CA 1
ATOM 3420 C C . ILE A 1 446 ? -9.773 -0.051 24.370 1.00 97.69 446 ILE A C 1
ATOM 3422 O O . ILE A 1 446 ? -9.730 0.216 23.168 1.00 97.69 446 ILE A O 1
ATOM 3426 N N . GLY A 1 447 ? -8.922 -0.872 24.970 1.00 96.62 447 GLY A N 1
ATOM 3427 C CA . GLY A 1 447 ? -7.887 -1.630 24.270 1.00 96.62 447 GLY A CA 1
ATOM 3428 C C . GLY A 1 447 ? -6.871 -2.205 25.247 1.00 96.62 447 GLY A C 1
ATOM 3429 O O . GLY A 1 447 ? -6.782 -1.728 26.372 1.00 96.62 447 GLY A O 1
ATOM 3430 N N . ASP A 1 448 ? -6.122 -3.217 24.824 1.00 95.75 448 ASP A N 1
ATOM 3431 C CA . ASP A 1 448 ? -4.997 -3.758 25.593 1.00 95.75 448 ASP A CA 1
ATOM 3432 C C . ASP A 1 448 ? -3.786 -2.826 25.421 1.00 95.75 448 ASP A C 1
ATOM 3434 O O . ASP A 1 448 ? -3.178 -2.766 24.348 1.00 95.75 448 ASP A O 1
ATOM 3438 N N . ILE A 1 449 ? -3.487 -2.019 26.442 1.00 96.44 449 ILE A N 1
ATOM 3439 C CA . ILE A 1 449 ? -2.463 -0.967 26.352 1.00 96.44 449 ILE A CA 1
ATOM 3440 C C . ILE A 1 449 ? -1.098 -1.468 26.832 1.00 96.44 449 ILE A C 1
ATOM 3442 O O . ILE A 1 449 ? -0.066 -0.907 26.439 1.00 96.44 449 ILE A O 1
ATOM 3446 N N . ASP A 1 450 ? -1.058 -2.507 27.668 1.00 94.25 450 ASP A N 1
ATOM 3447 C CA . ASP A 1 450 ? 0.180 -3.062 28.220 1.00 94.25 450 ASP A CA 1
ATOM 3448 C C . ASP A 1 450 ? 0.558 -4.473 27.780 1.00 94.25 450 ASP A C 1
ATOM 3450 O O . ASP A 1 450 ? 1.668 -4.926 28.096 1.00 94.25 450 ASP A O 1
ATOM 3454 N N . GLY A 1 451 ? -0.250 -5.072 26.913 1.00 93.50 451 GLY A N 1
ATOM 3455 C CA . GLY A 1 451 ? 0.003 -6.356 26.279 1.00 93.50 451 GLY A CA 1
ATOM 3456 C C . GLY A 1 451 ? -0.249 -7.533 27.214 1.00 93.50 451 GLY A C 1
ATOM 3457 O O . GLY A 1 451 ? 0.366 -8.589 27.018 1.00 93.50 451 GLY A O 1
ATOM 3458 N N . ASP A 1 452 ? -1.056 -7.354 28.263 1.00 94.25 452 ASP A N 1
ATOM 3459 C CA . ASP A 1 452 ? -1.408 -8.414 29.210 1.00 94.25 452 ASP A CA 1
ATOM 3460 C C . ASP A 1 452 ? -2.685 -9.188 28.834 1.00 94.25 452 ASP A C 1
ATOM 3462 O O . ASP A 1 452 ? -2.975 -10.212 29.460 1.00 94.25 452 ASP A O 1
ATOM 3466 N N . ALA A 1 453 ? -3.328 -8.794 27.727 1.00 93.31 453 ALA A N 1
ATOM 3467 C CA . ALA A 1 453 ? -4.577 -9.314 27.175 1.00 93.31 453 ALA A CA 1
ATOM 3468 C C . ALA A 1 453 ? -5.847 -8.984 27.977 1.00 93.31 453 ALA A C 1
ATOM 3470 O O . ALA A 1 453 ? -6.932 -9.404 27.564 1.00 93.31 453 ALA A O 1
ATOM 3471 N N . ASP A 1 454 ? -5.750 -8.219 29.065 1.00 95.81 454 ASP A N 1
ATOM 3472 C CA . ASP A 1 454 ? -6.909 -7.660 29.748 1.00 95.81 454 ASP A CA 1
ATOM 3473 C C . ASP A 1 454 ? -7.297 -6.320 29.087 1.00 95.81 454 ASP A C 1
ATOM 3475 O O . ASP A 1 454 ? -6.467 -5.477 28.750 1.00 95.81 454 ASP A O 1
ATOM 3479 N N . VAL A 1 455 ? -8.594 -6.099 28.851 1.00 97.25 455 VAL A N 1
ATOM 3480 C CA . VAL A 1 455 ? -9.043 -4.871 28.174 1.00 97.25 455 VAL A CA 1
ATOM 3481 C C . VAL A 1 455 ? -9.007 -3.689 29.140 1.00 97.25 455 VAL A C 1
ATOM 3483 O O . VAL A 1 455 ? -9.719 -3.675 30.149 1.00 97.25 455 VAL A O 1
ATOM 3486 N N . ASP A 1 456 ? -8.234 -2.661 28.793 1.00 97.50 456 ASP A N 1
ATOM 3487 C CA . ASP A 1 456 ? -8.086 -1.440 29.580 1.00 97.50 456 ASP A CA 1
ATOM 3488 C C . ASP A 1 456 ? -9.018 -0.309 29.132 1.00 97.50 456 ASP A C 1
ATOM 3490 O O . ASP A 1 456 ? -9.690 -0.381 28.101 1.00 97.50 456 ASP A O 1
ATOM 3494 N N . LEU A 1 457 ? -9.020 0.792 29.898 1.00 97.38 457 LEU A N 1
ATOM 3495 C CA . LEU A 1 457 ? -9.755 2.014 29.569 1.00 97.38 457 LEU A CA 1
ATOM 3496 C C . LEU A 1 457 ? -8.819 3.204 29.318 1.00 97.38 457 LEU A C 1
ATOM 3498 O O . LEU A 1 457 ? -7.908 3.486 30.099 1.00 97.38 457 LEU A O 1
ATOM 3502 N N . VAL A 1 458 ? -9.127 4.002 28.297 1.00 96.81 458 VAL A N 1
ATOM 3503 C CA . VAL A 1 458 ? -8.578 5.351 28.100 1.00 96.81 458 VAL A CA 1
ATOM 3504 C C . VAL A 1 458 ? -9.612 6.375 28.535 1.00 96.81 458 VAL A C 1
ATOM 3506 O O . VAL A 1 458 ? -10.721 6.434 28.003 1.00 96.81 458 VAL A O 1
ATOM 3509 N N . LEU A 1 459 ? -9.223 7.218 29.485 1.00 94.69 459 LEU A N 1
ATOM 3510 C CA . LEU A 1 459 ? -10.014 8.327 30.012 1.00 94.69 459 LEU A CA 1
ATOM 3511 C C . LEU A 1 459 ? -9.237 9.641 29.822 1.00 94.69 459 LEU A C 1
ATOM 3513 O O . LEU A 1 459 ? -8.162 9.668 29.226 1.00 94.69 459 LEU A O 1
ATOM 3517 N N . HIS A 1 460 ? -9.764 10.757 30.330 1.00 93.62 460 HIS A N 1
ATOM 3518 C CA . HIS A 1 460 ? -9.205 12.097 30.113 1.00 93.62 460 HIS A CA 1
ATOM 3519 C C . HIS A 1 460 ? -7.740 12.230 30.592 1.00 93.62 460 HIS A C 1
ATOM 3521 O O . HIS A 1 460 ? -7.457 12.519 31.760 1.00 93.62 460 HIS A O 1
ATOM 3527 N N . GLY A 1 461 ? -6.809 12.043 29.651 1.00 93.56 461 GLY A N 1
ATOM 3528 C CA . GLY A 1 461 ? -5.359 12.124 29.825 1.00 93.56 461 GLY A CA 1
ATOM 3529 C C . GLY A 1 461 ? -4.721 10.939 30.549 1.00 93.56 461 GLY A C 1
ATOM 3530 O O . GLY A 1 461 ? -3.542 11.012 30.915 1.00 93.56 461 GLY A O 1
ATOM 3531 N N . VAL A 1 462 ? -5.480 9.869 30.795 1.00 94.25 462 VAL A N 1
ATOM 3532 C CA . VAL A 1 462 ? -5.030 8.724 31.591 1.00 94.25 462 VAL A CA 1
ATOM 3533 C C . VAL A 1 462 ? -5.425 7.401 30.954 1.00 94.25 462 VAL A C 1
ATOM 3535 O O . VAL A 1 462 ? -6.506 7.265 30.390 1.00 94.25 462 VAL A O 1
ATOM 3538 N N . TRP A 1 463 ? -4.557 6.417 31.129 1.00 94.88 463 TRP A N 1
ATOM 3539 C CA . TRP A 1 463 ? -4.854 5.008 30.919 1.00 94.88 463 TRP A CA 1
ATOM 3540 C C . TRP A 1 463 ? -5.201 4.393 32.277 1.00 94.88 463 TRP A C 1
ATOM 3542 O O . TRP A 1 463 ? -4.439 4.549 33.235 1.00 94.88 463 TRP A O 1
ATOM 3552 N N . ALA A 1 464 ? -6.368 3.766 32.390 1.00 96.12 464 ALA A N 1
ATOM 3553 C CA . ALA A 1 464 ? -6.785 3.004 33.554 1.00 96.12 464 ALA A CA 1
ATOM 3554 C C . ALA A 1 464 ? -6.605 1.509 33.267 1.00 96.12 464 ALA A C 1
ATOM 3556 O O . ALA A 1 464 ? -7.394 0.924 32.531 1.00 96.12 464 ALA A O 1
ATOM 3557 N N . SER A 1 465 ? -5.566 0.941 33.878 1.00 96.75 465 SER A N 1
ATOM 3558 C CA . SER A 1 465 ? -5.191 -0.468 33.782 1.00 96.75 465 SER A CA 1
ATOM 3559 C C . SER A 1 465 ? -6.204 -1.345 34.510 1.00 96.75 465 SER A C 1
ATOM 3561 O O . SER A 1 465 ? -6.530 -1.087 35.687 1.00 96.75 465 SER A O 1
ATOM 3563 N N . ASN A 1 466 ? -6.682 -2.355 33.793 1.00 97.38 466 ASN A N 1
ATOM 3564 C CA . ASN A 1 466 ? -7.537 -3.414 34.285 1.00 97.38 466 ASN A CA 1
ATOM 3565 C C . ASN A 1 466 ? -6.700 -4.372 35.153 1.00 97.38 466 ASN A C 1
ATOM 3567 O O . ASN A 1 466 ? -5.650 -4.838 34.731 1.00 97.38 466 ASN A O 1
ATOM 3571 N N . PRO A 1 467 ? -7.100 -4.660 36.406 1.00 96.56 467 PRO A N 1
ATOM 3572 C CA . PRO A 1 467 ? -6.365 -5.599 37.258 1.00 96.56 467 PRO A CA 1
ATOM 3573 C C . PRO A 1 467 ? -6.512 -7.077 36.845 1.00 96.56 467 PRO A C 1
ATOM 3575 O O . PRO A 1 467 ? -5.907 -7.929 37.507 1.00 96.56 467 PRO A O 1
ATOM 3578 N N . GLY A 1 468 ? -7.341 -7.364 35.837 1.00 94.19 468 GLY A N 1
ATOM 3579 C CA . GLY A 1 468 ? -7.532 -8.679 35.243 1.00 94.19 468 GLY A CA 1
ATOM 3580 C C . GLY A 1 468 ? -8.451 -9.604 36.031 1.00 94.19 468 GLY A C 1
ATOM 3581 O O . GLY A 1 468 ? -8.586 -9.523 37.263 1.00 94.19 468 GLY A O 1
ATOM 3582 N N . ALA A 1 469 ? -9.065 -10.543 35.315 1.00 93.50 469 ALA A N 1
ATOM 3583 C CA . ALA A 1 469 ? -9.945 -11.566 35.871 1.00 93.50 469 ALA A CA 1
ATOM 3584 C C . ALA A 1 469 ? -11.052 -10.986 36.800 1.00 93.50 469 ALA A C 1
ATOM 3586 O O . ALA A 1 469 ? -11.416 -9.811 36.758 1.00 93.50 469 ALA A O 1
ATOM 3587 N N . ALA A 1 470 ? -11.515 -11.774 37.777 1.00 93.56 470 ALA A N 1
ATOM 3588 C CA . ALA A 1 470 ? -12.482 -11.332 38.790 1.00 93.56 470 ALA A CA 1
ATOM 3589 C C . ALA A 1 470 ? -12.043 -10.102 39.627 1.00 93.56 470 ALA A C 1
ATOM 3591 O O . ALA A 1 470 ? -12.866 -9.535 40.352 1.00 93.56 470 ALA A O 1
ATOM 3592 N N . ALA A 1 471 ? -10.766 -9.690 39.581 1.00 96.88 471 ALA A N 1
ATOM 3593 C CA . ALA A 1 471 ? -10.304 -8.476 40.254 1.00 96.88 471 ALA A CA 1
ATOM 3594 C C . ALA A 1 471 ? -10.808 -7.200 39.559 1.00 96.88 471 ALA A C 1
ATOM 3596 O O . ALA A 1 471 ? -10.944 -6.175 40.232 1.00 96.88 471 ALA A O 1
ATOM 3597 N N . ALA A 1 472 ? -11.160 -7.269 38.268 1.00 96.88 472 ALA A N 1
ATOM 3598 C CA . ALA A 1 472 ? -11.761 -6.172 37.505 1.00 96.88 472 ALA A CA 1
ATOM 3599 C C . ALA A 1 472 ? -13.059 -5.655 38.147 1.00 96.88 472 ALA A C 1
ATOM 3601 O O . ALA A 1 472 ? -13.377 -4.465 38.081 1.00 96.88 472 ALA A O 1
ATOM 3602 N N . ARG A 1 473 ? -13.771 -6.527 38.872 1.00 96.94 473 ARG A N 1
ATOM 3603 C CA . ARG A 1 473 ? -15.008 -6.196 39.593 1.00 96.94 473 ARG A CA 1
ATOM 3604 C C . ARG A 1 473 ? -14.792 -5.359 40.861 1.00 96.94 473 ARG A C 1
ATOM 3606 O O . ARG A 1 473 ? -15.766 -4.861 41.428 1.00 96.94 473 ARG A O 1
ATOM 3613 N N . ASP A 1 474 ? -13.552 -5.190 41.331 1.00 96.25 474 ASP A N 1
ATOM 3614 C CA . ASP A 1 474 ? -13.223 -4.314 42.462 1.00 96.25 474 ASP A CA 1
ATOM 3615 C C . ASP A 1 474 ? -12.648 -2.969 41.966 1.00 96.25 474 ASP A C 1
ATOM 3617 O O . ASP A 1 474 ? -11.473 -2.885 41.591 1.00 96.25 474 ASP A O 1
ATOM 3621 N N . PRO A 1 475 ? -13.420 -1.866 42.030 1.00 94.00 475 PRO A N 1
ATOM 3622 C CA . PRO A 1 475 ? -12.990 -0.563 41.525 1.00 94.00 475 PRO A CA 1
ATOM 3623 C C . PRO A 1 475 ? -11.773 0.008 42.274 1.00 94.00 475 PRO A C 1
ATOM 3625 O O . PRO A 1 475 ? -11.141 0.946 41.792 1.00 94.00 475 PRO A O 1
ATOM 3628 N N . ALA A 1 476 ? -11.421 -0.522 43.453 1.00 94.69 476 ALA A N 1
ATOM 3629 C CA . ALA A 1 476 ? -10.236 -0.098 44.200 1.00 94.69 476 ALA A CA 1
ATOM 3630 C C . ALA A 1 476 ? -8.917 -0.673 43.646 1.00 94.69 476 ALA A C 1
ATOM 3632 O O . ALA A 1 476 ? -7.836 -0.218 44.050 1.00 94.69 476 ALA A O 1
ATOM 3633 N N . LEU A 1 477 ? -8.994 -1.678 42.770 1.00 96.25 477 LEU A N 1
ATOM 3634 C CA . LEU A 1 477 ? -7.833 -2.357 42.196 1.00 96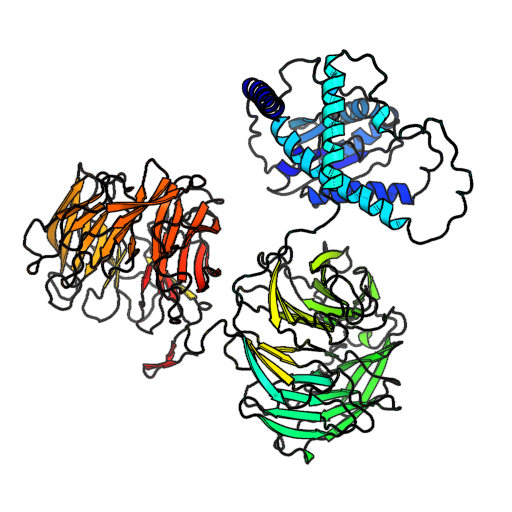.25 477 LEU A CA 1
ATOM 3635 C C . LEU A 1 477 ? -7.376 -1.753 40.866 1.00 96.25 477 LEU A C 1
ATOM 3637 O O . LEU A 1 477 ? -6.186 -1.836 40.570 1.00 96.25 477 LEU A O 1
ATOM 3641 N N . TRP A 1 478 ? -8.262 -1.055 40.155 1.00 96.00 478 TRP A N 1
ATOM 3642 C CA . TRP A 1 478 ? -7.933 -0.300 38.945 1.00 96.00 478 TRP A CA 1
ATOM 3643 C C . TRP A 1 478 ? -6.888 0.790 39.216 1.00 96.00 478 TRP A C 1
ATOM 3645 O O . TRP A 1 478 ? -6.934 1.506 40.229 1.00 96.00 478 TRP A O 1
ATOM 3655 N N . ARG A 1 479 ? -5.923 0.934 38.304 1.00 94.81 479 ARG A N 1
ATOM 3656 C CA . ARG A 1 479 ? -4.803 1.883 38.435 1.00 94.81 479 ARG A CA 1
ATOM 3657 C C . ARG A 1 479 ? -4.763 2.838 37.257 1.00 94.81 479 ARG A C 1
ATOM 3659 O O . ARG A 1 479 ? -4.813 2.403 36.125 1.00 94.81 479 ARG A O 1
ATOM 3666 N N . SER A 1 480 ? -4.606 4.136 37.519 1.00 93.25 480 SER A N 1
ATOM 3667 C CA . SER A 1 480 ? -4.401 5.129 36.458 1.00 93.25 480 SER A CA 1
ATOM 3668 C C . SER A 1 480 ? -2.930 5.470 36.259 1.00 93.25 480 SER A C 1
ATOM 3670 O O . SER A 1 480 ? -2.229 5.770 37.234 1.00 93.25 480 SER A O 1
ATOM 3672 N N . TYR A 1 481 ? -2.525 5.583 35.003 1.00 94.12 481 TYR A N 1
ATOM 3673 C CA . TYR A 1 481 ? -1.230 6.080 34.560 1.00 94.12 481 TYR A CA 1
ATOM 3674 C C . TYR A 1 481 ? -1.427 7.304 33.662 1.00 94.12 481 TYR A C 1
ATOM 3676 O O . TYR A 1 481 ? -2.380 7.384 32.891 1.00 94.12 481 TYR A O 1
ATOM 3684 N N . GLU A 1 482 ? -0.550 8.297 33.801 1.00 93.31 482 GLU A N 1
ATOM 3685 C CA . GLU A 1 482 ? -0.621 9.528 33.010 1.00 93.31 482 GLU A CA 1
ATOM 3686 C C . GLU A 1 482 ? -0.112 9.268 31.590 1.00 93.31 482 GLU A C 1
ATOM 3688 O O . GLU A 1 482 ? 1.035 8.859 31.410 1.00 93.31 482 GLU A O 1
ATOM 3693 N N . VAL A 1 483 ? -0.952 9.562 30.597 1.00 94.75 483 VAL A N 1
ATOM 3694 C CA . VAL A 1 483 ? -0.585 9.503 29.177 1.00 94.75 483 VAL A CA 1
ATOM 3695 C C . VAL A 1 483 ? -0.147 10.893 28.728 1.00 94.75 483 VAL A C 1
ATOM 3697 O O . VAL A 1 483 ? 0.993 11.121 28.329 1.00 94.75 483 VAL A O 1
ATOM 3700 N N . GLY A 1 484 ? -1.022 11.884 28.873 1.00 90.19 484 GLY A N 1
ATOM 3701 C CA . GLY A 1 484 ? -0.699 13.244 28.477 1.00 90.19 484 GLY A CA 1
ATOM 3702 C C . GLY A 1 484 ? -1.887 14.192 28.533 1.00 90.19 484 GLY A C 1
ATOM 3703 O O . GLY A 1 484 ? -2.975 13.817 28.959 1.00 90.19 484 GLY A O 1
ATOM 3704 N N . PRO A 1 485 ? -1.688 15.460 28.142 1.00 89.94 485 PRO A N 1
ATOM 3705 C CA . PRO A 1 485 ? -2.767 16.433 28.132 1.00 89.94 485 PRO A CA 1
ATOM 3706 C C . PRO A 1 485 ? -3.738 16.114 26.996 1.00 89.94 485 PRO A C 1
ATOM 3708 O O . PRO A 1 485 ? -3.384 16.264 25.827 1.00 89.94 485 PRO A O 1
ATOM 3711 N N . PHE A 1 486 ? -4.949 15.697 27.351 1.00 91.69 486 PHE A N 1
ATOM 3712 C CA . PHE A 1 486 ? -6.061 15.562 26.415 1.00 91.69 486 PHE A CA 1
ATOM 3713 C C . PHE A 1 486 ? -6.965 16.789 26.527 1.00 91.69 486 PHE A C 1
ATOM 3715 O O . PHE A 1 486 ? -6.958 17.499 27.540 1.00 91.69 486 PHE A O 1
ATOM 3722 N N . ASN A 1 487 ? -7.755 17.032 25.488 1.00 94.06 487 ASN A N 1
ATOM 3723 C CA . ASN A 1 487 ? -8.892 17.926 25.612 1.00 94.06 487 ASN A CA 1
ATOM 3724 C C . ASN A 1 487 ? -9.932 17.288 26.558 1.00 94.06 487 ASN A C 1
ATOM 3726 O O . ASN A 1 487 ? -10.096 16.069 26.519 1.00 94.06 487 ASN A O 1
ATOM 3730 N N . PRO A 1 488 ? -10.643 18.052 27.406 1.00 92.88 488 PRO A N 1
ATOM 3731 C CA . PRO A 1 488 ? -11.680 17.475 28.258 1.00 92.88 488 PRO A CA 1
ATOM 3732 C C . PRO A 1 488 ? -12.837 16.860 27.462 1.00 92.88 488 PRO A C 1
ATOM 3734 O O . PRO A 1 488 ? -13.420 15.894 27.939 1.00 92.88 488 PRO A O 1
ATOM 3737 N N . ALA A 1 489 ? -13.161 17.385 26.280 1.00 93.50 489 ALA A N 1
ATOM 3738 C CA . ALA A 1 489 ? -14.104 16.776 25.348 1.00 93.50 489 ALA A CA 1
ATOM 3739 C C . ALA A 1 489 ? -13.300 16.156 24.201 1.00 93.50 489 ALA A C 1
ATOM 3741 O O . ALA A 1 489 ? -12.826 16.877 23.311 1.00 93.50 489 ALA A O 1
ATOM 3742 N N . PHE A 1 490 ? -13.063 14.845 24.277 1.00 94.69 490 PHE A N 1
ATOM 3743 C CA . PHE A 1 490 ? -12.186 14.138 23.349 1.00 94.69 490 PHE A CA 1
ATOM 3744 C C . PHE A 1 490 ? -12.857 12.922 22.710 1.00 94.69 490 PHE A C 1
ATOM 3746 O O . PHE A 1 490 ? -13.779 12.330 23.265 1.00 94.69 490 PHE A O 1
ATOM 3753 N N . LYS A 1 491 ? -12.348 12.523 21.544 1.00 95.38 491 LYS A N 1
ATOM 3754 C CA . LYS A 1 491 ? -12.440 11.139 21.065 1.00 95.38 491 LYS A CA 1
ATOM 3755 C C . LYS A 1 491 ? -11.069 10.497 21.204 1.00 95.38 491 LYS A C 1
ATOM 3757 O O . LYS A 1 491 ? -10.057 11.199 21.135 1.00 95.38 491 LYS A O 1
ATOM 3762 N N . ALA A 1 492 ? -11.043 9.191 21.441 1.00 96.19 492 ALA A N 1
ATOM 3763 C CA . ALA A 1 492 ? -9.808 8.429 21.511 1.00 96.19 492 ALA A CA 1
ATOM 3764 C C . ALA A 1 492 ? -9.948 7.065 20.842 1.00 96.19 492 ALA A C 1
ATOM 3766 O O . ALA A 1 492 ? -11.050 6.519 20.772 1.00 96.19 492 ALA A O 1
ATOM 3767 N N . LEU A 1 493 ? -8.815 6.529 20.400 1.00 97.00 493 LEU A N 1
ATOM 3768 C CA . LEU A 1 493 ? -8.651 5.168 19.901 1.00 97.00 493 LEU A CA 1
ATOM 3769 C C . LEU A 1 493 ? -7.340 4.598 20.434 1.00 97.00 493 LEU A C 1
ATOM 3771 O O . LEU A 1 493 ? -6.384 5.348 20.644 1.00 97.00 493 LEU A O 1
ATOM 3775 N N . VAL A 1 494 ? -7.316 3.283 20.624 1.00 97.38 494 VAL A N 1
ATOM 3776 C CA . VAL A 1 494 ? -6.103 2.521 20.916 1.00 97.38 494 VAL A CA 1
ATOM 3777 C C . VAL A 1 494 ? -5.735 1.765 19.644 1.00 97.38 494 VAL A C 1
ATOM 3779 O O . VAL A 1 494 ? -6.532 0.961 19.171 1.00 97.38 494 VAL A O 1
ATOM 3782 N N . THR A 1 495 ? -4.587 2.078 19.052 1.00 95.50 495 THR A N 1
ATOM 3783 C CA . THR A 1 495 ? -4.102 1.459 17.806 1.00 95.50 495 THR A CA 1
ATOM 3784 C C . THR A 1 495 ? -2.585 1.629 17.705 1.00 95.50 495 THR A C 1
ATOM 3786 O O . THR A 1 495 ? -2.050 2.534 18.333 1.00 95.50 495 THR A O 1
ATOM 3789 N N . ASP A 1 496 ? -1.893 0.768 16.967 1.00 94.31 496 ASP A N 1
ATOM 3790 C CA . ASP A 1 496 ? -0.458 0.895 16.680 1.00 94.31 496 ASP A CA 1
ATOM 3791 C C . ASP A 1 496 ? -0.284 1.758 15.416 1.00 94.31 496 ASP A C 1
ATOM 3793 O O . ASP A 1 496 ? -0.589 1.311 14.307 1.00 94.31 496 ASP A O 1
ATOM 3797 N N . LEU A 1 497 ? 0.100 3.029 15.585 1.00 94.38 497 LEU A N 1
ATOM 3798 C CA . LEU A 1 497 ? 0.240 3.990 14.477 1.00 94.38 497 LEU A CA 1
ATOM 3799 C C . LEU A 1 497 ? 1.658 4.034 13.909 1.00 94.38 497 LEU A C 1
ATOM 3801 O O . LEU A 1 497 ? 1.853 4.542 12.802 1.00 94.38 497 LEU A O 1
ATOM 3805 N N . ASP A 1 498 ? 2.649 3.561 14.663 1.00 91.50 498 ASP A N 1
ATOM 3806 C CA . ASP A 1 498 ? 4.046 3.540 14.231 1.00 91.50 498 ASP A CA 1
ATOM 3807 C C . ASP A 1 498 ? 4.603 2.146 13.922 1.00 91.50 498 ASP A C 1
ATOM 3809 O O . ASP A 1 498 ? 5.799 2.011 13.631 1.00 91.50 498 ASP A O 1
ATOM 3813 N N . GLN A 1 499 ? 3.717 1.147 13.936 1.00 88.69 499 GLN A N 1
ATOM 3814 C CA . GLN A 1 499 ? 3.972 -0.259 13.638 1.00 88.69 499 GLN A CA 1
ATOM 3815 C C . GLN A 1 499 ? 5.080 -0.868 14.499 1.00 88.69 499 GLN A C 1
ATOM 3817 O O . GLN A 1 499 ? 5.833 -1.747 14.058 1.00 88.69 499 GLN A O 1
ATOM 3822 N N . ASP A 1 500 ? 5.235 -0.391 15.733 1.00 88.38 500 ASP A N 1
ATOM 3823 C CA . ASP A 1 500 ? 6.271 -0.887 16.633 1.00 88.38 500 ASP A CA 1
ATOM 3824 C C . ASP A 1 500 ? 5.817 -2.053 17.528 1.00 88.38 500 ASP A C 1
ATOM 3826 O O . ASP A 1 500 ? 6.599 -2.573 18.343 1.00 88.38 500 ASP A O 1
ATOM 3830 N N . GLY A 1 501 ? 4.582 -2.514 17.316 1.00 89.25 501 GLY A N 1
ATOM 3831 C CA . GLY A 1 501 ? 3.936 -3.620 18.007 1.00 89.25 501 GLY A CA 1
ATOM 3832 C C . GLY A 1 501 ? 3.403 -3.240 19.384 1.00 89.25 501 GLY A C 1
ATOM 3833 O O . GLY A 1 501 ? 3.114 -4.137 20.181 1.00 89.25 501 GLY A O 1
ATOM 3834 N N . ARG A 1 502 ? 3.328 -1.945 19.717 1.00 91.00 502 ARG A N 1
ATOM 3835 C CA . ARG A 1 502 ? 2.760 -1.452 20.979 1.00 91.00 502 ARG A CA 1
ATOM 3836 C C . ARG A 1 502 ? 1.563 -0.558 20.706 1.00 91.00 502 ARG A C 1
ATOM 3838 O O . ARG A 1 502 ? 1.519 0.183 19.739 1.00 91.00 502 ARG A O 1
ATOM 3845 N N . ALA A 1 503 ? 0.603 -0.609 21.619 1.00 94.38 503 ALA A N 1
ATOM 3846 C CA . ALA A 1 503 ? -0.571 0.238 21.559 1.00 94.38 503 ALA A CA 1
ATOM 3847 C C . ALA A 1 503 ? -0.210 1.722 21.749 1.00 94.38 503 ALA A C 1
ATOM 3849 O O . ALA A 1 503 ? 0.346 2.115 22.783 1.00 94.38 503 ALA A O 1
ATOM 3850 N N . ASP A 1 504 ? -0.611 2.552 20.789 1.00 96.81 504 ASP A N 1
ATOM 3851 C CA . ASP A 1 504 ? -0.636 4.003 20.910 1.00 96.81 504 ASP A CA 1
ATOM 3852 C C . ASP A 1 504 ? -2.032 4.505 21.278 1.00 96.81 504 ASP A C 1
ATOM 3854 O O . ASP A 1 504 ? -3.033 3.794 21.188 1.00 96.81 504 ASP A O 1
ATOM 3858 N N . ILE A 1 505 ? -2.110 5.774 21.687 1.00 97.88 505 ILE A N 1
ATOM 3859 C CA . ILE A 1 505 ? -3.389 6.438 21.956 1.00 97.88 505 ILE A CA 1
ATOM 3860 C C . ILE A 1 505 ? -3.551 7.632 21.021 1.00 97.88 505 ILE A C 1
ATOM 3862 O O . ILE A 1 505 ? -2.872 8.650 21.176 1.00 97.88 505 ILE A O 1
ATOM 3866 N N . LEU A 1 506 ? -4.478 7.524 20.073 1.00 98.12 506 LEU A N 1
ATOM 3867 C CA . LEU A 1 506 ? -4.873 8.588 19.151 1.00 98.12 506 LEU A CA 1
ATOM 3868 C C . LEU A 1 506 ? -6.006 9.413 19.765 1.00 98.12 506 LEU A C 1
ATOM 3870 O O . LEU A 1 506 ? -6.914 8.857 20.372 1.00 98.12 506 LEU A O 1
ATOM 3874 N N . THR A 1 507 ? -5.963 10.738 19.618 1.00 97.50 507 THR A N 1
ATOM 3875 C CA . THR A 1 507 ? -6.929 11.660 20.229 1.00 97.50 507 THR A CA 1
ATOM 3876 C C . THR A 1 507 ? -7.305 12.828 19.317 1.00 97.50 507 THR A C 1
ATOM 3878 O O . THR A 1 507 ? -6.483 13.335 18.549 1.00 97.50 507 THR A O 1
ATOM 3881 N N . SER A 1 508 ? -8.539 13.305 19.461 1.00 96.69 508 SER A N 1
ATOM 3882 C CA . SER A 1 508 ? -9.043 14.555 18.877 1.00 96.69 508 SER A CA 1
ATOM 3883 C C . SER A 1 508 ? -9.910 15.303 19.892 1.00 96.69 508 SER A C 1
ATOM 3885 O O . SER A 1 508 ? -10.293 14.738 20.917 1.00 96.69 508 SER A O 1
ATOM 3887 N N . SER A 1 509 ? -10.250 16.568 19.618 1.00 94.75 509 SER A N 1
ATOM 3888 C CA . SER A 1 509 ? -11.262 17.283 20.404 1.00 94.75 509 SER A CA 1
ATOM 3889 C C . SER A 1 509 ? -12.638 17.198 19.750 1.00 94.75 509 SER A C 1
ATOM 3891 O O . SER A 1 509 ? -12.811 17.660 18.622 1.00 94.75 509 SER A O 1
ATOM 3893 N N . SER A 1 510 ? -13.613 16.645 20.476 1.00 92.12 510 SER A N 1
ATOM 3894 C CA . SER A 1 510 ? -14.979 16.433 19.986 1.00 92.12 510 SER A CA 1
ATOM 3895 C C . SER A 1 510 ? -15.804 17.723 19.956 1.00 92.12 510 SER A C 1
ATOM 3897 O O . SER A 1 510 ? -16.530 17.951 18.995 1.00 92.12 510 SER A O 1
ATOM 3899 N N . GLU A 1 511 ? -15.636 18.597 20.955 1.00 91.25 511 GLU A N 1
ATOM 3900 C CA . GLU A 1 511 ? -16.473 19.799 21.150 1.00 91.25 511 GLU A CA 1
ATOM 3901 C C . GLU A 1 511 ? -15.692 21.125 21.118 1.00 91.25 511 GLU A C 1
ATOM 3903 O O . GLU A 1 511 ? -16.272 22.214 21.086 1.00 91.25 511 GLU A O 1
ATOM 3908 N N . HIS A 1 512 ? -14.358 21.069 21.118 1.00 91.81 512 HIS A N 1
ATOM 3909 C CA . HIS A 1 512 ? -13.499 22.252 21.146 1.00 91.81 512 HIS A CA 1
ATOM 3910 C C . HIS A 1 512 ? -12.550 22.300 19.946 1.00 91.81 512 HIS A C 1
ATOM 3912 O O . HIS A 1 512 ? -12.622 21.498 19.018 1.00 91.81 512 HIS A O 1
ATOM 3918 N N . THR A 1 513 ? -11.672 23.303 19.949 1.00 92.19 513 THR A N 1
ATOM 3919 C CA . THR A 1 513 ? -10.548 23.397 19.018 1.00 92.19 513 THR A CA 1
ATOM 3920 C C . THR A 1 513 ? -9.279 22.936 19.715 1.00 92.19 513 THR A C 1
ATOM 3922 O O . THR A 1 513 ? -8.849 23.563 20.686 1.00 92.19 513 THR A O 1
ATOM 3925 N N . ASP A 1 514 ? -8.673 21.872 19.202 1.00 94.25 514 ASP A N 1
ATOM 3926 C CA . ASP A 1 514 ? -7.393 21.332 19.668 1.00 94.25 514 ASP A CA 1
ATOM 3927 C C . ASP A 1 514 ? -6.688 20.600 18.517 1.00 94.25 514 ASP A C 1
ATOM 3929 O O . ASP A 1 514 ? -7.220 20.522 17.413 1.00 94.25 514 ASP A O 1
ATOM 3933 N N . ASP A 1 515 ? -5.483 20.085 18.732 1.00 95.50 515 ASP A N 1
ATOM 3934 C CA . ASP A 1 515 ? -4.834 19.265 17.705 1.00 95.50 515 ASP A CA 1
ATOM 3935 C C . ASP A 1 515 ? -5.433 17.848 17.662 1.00 95.50 515 ASP A C 1
ATOM 3937 O O . ASP A 1 515 ? -5.755 17.272 18.702 1.00 95.50 515 ASP A O 1
ATOM 3941 N N . VAL A 1 516 ? -5.477 17.255 16.469 1.00 97.62 516 VAL A N 1
ATOM 3942 C CA . VAL A 1 516 ? -5.516 15.797 16.300 1.00 97.62 516 VAL A CA 1
ATOM 3943 C C . VAL A 1 516 ? -4.095 15.283 16.522 1.00 97.62 516 VAL A C 1
ATOM 3945 O O . VAL A 1 516 ? -3.147 15.743 15.873 1.00 97.62 516 VAL A O 1
ATOM 3948 N N . ALA A 1 517 ? -3.923 14.392 17.492 1.00 97.06 517 ALA A N 1
ATOM 3949 C CA . ALA A 1 517 ? -2.611 13.982 17.976 1.00 97.06 517 ALA A CA 1
ATOM 3950 C C . ALA A 1 517 ? -2.636 12.563 18.538 1.00 97.06 517 ALA A C 1
ATOM 3952 O O . ALA A 1 517 ? -3.629 12.157 19.142 1.00 97.06 517 ALA A O 1
ATOM 3953 N N . TRP A 1 518 ? -1.514 11.861 18.425 1.00 97.19 518 TRP A N 1
ATOM 3954 C CA . TRP A 1 518 ? -1.321 10.543 19.018 1.00 97.19 518 TRP A CA 1
ATOM 3955 C C . TRP A 1 518 ? -0.194 10.543 20.052 1.00 97.19 518 TRP A C 1
ATOM 3957 O O . TRP A 1 518 ? 0.637 11.460 20.106 1.00 97.19 518 TRP A O 1
ATOM 3967 N N . PHE A 1 519 ? -0.209 9.544 20.926 1.00 97.12 519 PHE A N 1
ATOM 3968 C CA . PHE A 1 519 ? 0.725 9.390 22.029 1.00 97.12 519 PHE A CA 1
ATOM 3969 C C . PHE A 1 519 ? 1.425 8.038 21.931 1.00 97.12 519 PHE A C 1
ATOM 3971 O O . PHE A 1 519 ? 0.756 7.017 21.991 1.00 97.12 519 PHE A O 1
ATOM 3978 N N . GLN A 1 520 ? 2.759 8.069 21.879 1.00 95.12 520 GLN A N 1
ATOM 3979 C CA . GLN A 1 520 ? 3.639 6.904 21.761 1.00 95.12 520 GLN A CA 1
ATOM 3980 C C . GLN A 1 520 ? 4.269 6.514 23.110 1.00 95.12 520 GLN A C 1
ATOM 3982 O O . GLN A 1 520 ? 4.892 7.383 23.749 1.00 95.12 520 GLN A O 1
ATOM 3987 N N . PRO A 1 521 ? 4.227 5.244 23.548 1.00 92.31 521 PRO A N 1
ATOM 3988 C CA . PRO A 1 521 ? 4.907 4.796 24.759 1.00 92.31 521 PRO A CA 1
ATOM 3989 C C . PRO A 1 521 ? 6.407 4.522 24.512 1.00 92.31 521 PRO A C 1
ATOM 3991 O O . PRO A 1 521 ? 6.789 3.654 23.729 1.00 92.31 521 PRO A O 1
ATOM 3994 N N . LEU A 1 522 ? 7.303 5.210 25.240 1.00 81.75 522 LEU A N 1
ATOM 3995 C CA . LEU A 1 522 ? 8.765 5.121 25.021 1.00 81.75 522 LEU A CA 1
ATOM 3996 C C . LEU A 1 522 ? 9.459 3.854 25.542 1.00 81.75 522 LEU A C 1
ATOM 3998 O O . LEU A 1 522 ? 10.527 3.487 25.057 1.00 81.75 522 LEU A O 1
ATOM 4002 N N . ALA A 1 523 ? 8.966 3.293 26.642 1.00 74.94 523 ALA A N 1
ATOM 4003 C CA . ALA A 1 523 ? 9.628 2.204 27.370 1.00 74.94 523 ALA A CA 1
ATOM 4004 C C . ALA A 1 523 ? 8.597 1.265 28.016 1.00 74.94 523 ALA A C 1
ATOM 4006 O O . ALA A 1 523 ? 8.850 0.704 29.083 1.00 74.94 523 ALA A O 1
ATOM 4007 N N . GLY A 1 524 ? 7.420 1.174 27.390 1.00 80.31 524 GLY A N 1
ATOM 4008 C CA . GLY A 1 524 ? 6.197 0.590 27.939 1.00 80.31 524 GLY A CA 1
ATOM 4009 C C . GLY A 1 524 ? 5.194 1.649 28.431 1.00 80.31 524 GLY A C 1
ATOM 4010 O O . GLY A 1 524 ? 5.568 2.814 28.629 1.00 80.31 524 GLY A O 1
ATOM 4011 N N . PRO A 1 525 ? 3.932 1.256 28.658 1.00 83.31 525 PRO A N 1
ATOM 4012 C CA . PRO A 1 525 ? 2.804 2.181 28.843 1.00 83.31 525 PRO A CA 1
ATOM 4013 C C . PRO A 1 525 ? 2.762 2.861 30.216 1.00 83.31 525 PRO A C 1
ATOM 4015 O O . PRO A 1 525 ? 2.262 3.974 30.355 1.00 83.31 525 PRO A O 1
ATOM 4018 N N . THR A 1 526 ? 3.383 2.263 31.238 1.00 87.75 526 THR A N 1
ATOM 4019 C CA . THR A 1 526 ? 3.612 2.929 32.541 1.00 87.75 526 THR A CA 1
ATOM 4020 C C . THR A 1 526 ? 4.718 3.996 32.490 1.00 87.75 526 THR A C 1
ATOM 4022 O O . THR A 1 526 ? 4.968 4.704 33.472 1.00 87.75 526 THR A O 1
ATOM 4025 N N . GLY A 1 527 ? 5.440 4.059 31.367 1.00 82.12 527 GLY A N 1
ATOM 4026 C CA . GLY A 1 527 ? 6.543 4.970 31.124 1.00 82.12 527 GLY A CA 1
ATOM 4027 C C . GLY A 1 527 ? 6.082 6.361 30.698 1.00 82.12 527 GLY A C 1
ATOM 4028 O O . GLY A 1 527 ? 4.955 6.789 30.915 1.00 82.12 527 GLY A O 1
ATOM 4029 N N . ARG A 1 528 ? 7.005 7.115 30.098 1.00 87.44 528 ARG A N 1
ATOM 4030 C CA . ARG A 1 528 ? 6.686 8.426 29.529 1.00 87.44 528 ARG A CA 1
ATOM 4031 C C . ARG A 1 528 ? 6.132 8.249 28.120 1.00 87.44 528 ARG A C 1
ATOM 4033 O O . ARG A 1 528 ? 6.769 7.586 27.307 1.00 87.44 528 ARG A O 1
ATOM 4040 N N . TRP A 1 529 ? 5.059 8.970 27.826 1.00 93.12 529 TRP A N 1
ATOM 4041 C CA . TRP A 1 529 ? 4.497 9.068 26.487 1.00 93.12 529 TRP A CA 1
ATOM 4042 C C . TRP A 1 529 ? 5.046 10.284 25.724 1.00 93.12 529 TRP A C 1
ATOM 4044 O O . TRP A 1 529 ? 5.345 11.339 26.312 1.00 93.12 529 TRP A O 1
ATOM 4054 N N . ILE A 1 530 ? 5.213 10.141 24.411 1.00 92.75 530 ILE A N 1
ATOM 4055 C CA . ILE A 1 530 ? 5.543 11.230 23.485 1.00 92.75 530 ILE A CA 1
ATOM 4056 C C . ILE A 1 530 ? 4.293 11.589 22.700 1.00 92.75 530 ILE A C 1
ATOM 4058 O O . ILE A 1 530 ? 3.694 10.730 22.082 1.00 92.75 530 ILE A O 1
ATOM 4062 N N . ARG A 1 531 ? 3.940 12.876 22.689 1.00 94.12 531 ARG A N 1
ATOM 4063 C CA . ARG A 1 531 ? 2.855 13.398 21.858 1.00 94.12 531 ARG A CA 1
ATOM 4064 C C . ARG A 1 531 ? 3.367 13.778 20.472 1.00 94.12 531 ARG A C 1
ATOM 4066 O O . ARG A 1 531 ? 4.280 14.608 20.380 1.00 94.12 531 ARG A O 1
ATOM 4073 N N . HIS A 1 532 ? 2.696 13.289 19.441 1.00 94.19 532 HIS A N 1
ATOM 4074 C CA . HIS A 1 532 ? 2.906 13.611 18.032 1.00 94.19 532 HIS A CA 1
ATOM 4075 C C . HIS A 1 532 ? 1.651 14.284 17.469 1.00 94.19 532 HIS A C 1
ATOM 4077 O O . HIS A 1 532 ? 0.535 13.892 17.792 1.00 94.19 532 HIS A O 1
ATOM 4083 N N . VAL A 1 533 ? 1.818 15.356 16.692 1.00 95.12 533 VAL A N 1
ATOM 4084 C CA . VAL A 1 533 ? 0.690 16.118 16.124 1.00 95.12 533 VAL A CA 1
ATOM 4085 C C . VAL A 1 533 ? 0.490 15.702 14.678 1.00 95.12 533 VAL A C 1
ATOM 4087 O O . VAL A 1 533 ? 1.424 15.845 13.893 1.00 95.12 533 VAL A O 1
ATOM 4090 N N . ILE A 1 534 ? -0.727 15.269 14.352 1.00 95.44 534 ILE A N 1
ATOM 4091 C CA . ILE A 1 534 ? -1.166 14.948 12.990 1.00 95.44 534 ILE A CA 1
ATOM 4092 C C . ILE A 1 534 ? -1.657 16.231 12.321 1.00 95.44 534 ILE A C 1
ATOM 4094 O O . ILE A 1 534 ? -1.073 16.708 11.351 1.00 95.44 534 ILE A O 1
ATOM 4098 N N . GLN A 1 535 ? -2.675 16.861 12.915 1.00 93.94 535 GLN A N 1
ATOM 4099 C CA . GLN A 1 535 ? -3.263 18.096 12.408 1.00 93.94 535 GLN A CA 1
ATOM 4100 C C . GLN A 1 535 ? -3.458 19.102 13.548 1.00 93.94 535 GLN A C 1
ATOM 4102 O O . GLN A 1 535 ? -4.152 18.801 14.519 1.00 93.94 535 GLN A O 1
ATOM 4107 N N . PRO A 1 536 ? -2.879 20.313 13.470 1.00 92.81 536 PRO A N 1
ATOM 4108 C CA . PRO A 1 536 ? -3.058 21.306 14.515 1.00 92.81 536 PRO A CA 1
ATOM 4109 C C . PRO A 1 536 ? -4.407 22.030 14.413 1.00 92.81 536 PRO A C 1
ATOM 4111 O O . PRO A 1 536 ? -4.871 22.337 13.318 1.00 92.81 536 PRO A O 1
ATOM 4114 N N . SER A 1 537 ? -4.955 22.437 15.563 1.00 91.38 537 SER A N 1
ATOM 4115 C CA . SER A 1 537 ? -6.087 23.386 15.651 1.00 91.38 537 SER A CA 1
ATOM 41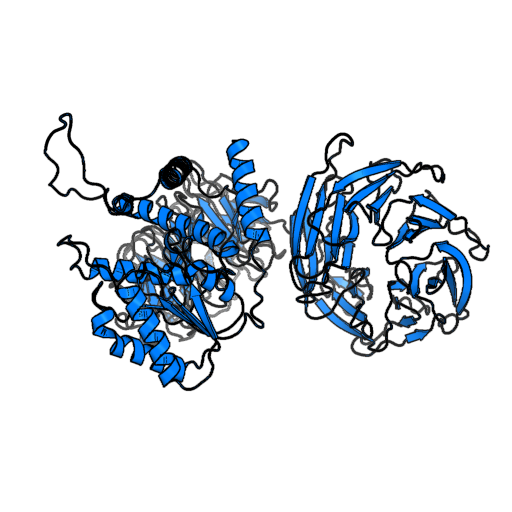16 C C . SER A 1 537 ? -7.353 22.985 14.873 1.00 91.38 537 SER A C 1
ATOM 4118 O O . SER A 1 537 ? -7.957 23.811 14.188 1.00 91.38 537 SER A O 1
ATOM 4120 N N . VAL A 1 538 ? -7.781 21.734 15.009 1.00 93.19 538 VAL A N 1
ATOM 4121 C CA . VAL A 1 538 ? -9.022 21.217 14.429 1.00 93.19 538 VAL A CA 1
ATOM 4122 C C . VAL A 1 538 ? -10.176 21.465 15.393 1.00 93.19 538 VAL A C 1
ATOM 4124 O O . VAL A 1 538 ? -10.126 21.086 16.561 1.00 93.19 538 VAL A O 1
ATOM 4127 N N . ALA A 1 539 ? -11.220 22.137 14.915 1.00 91.94 539 ALA A N 1
ATOM 4128 C CA . ALA A 1 539 ? -12.441 22.345 15.682 1.00 91.94 539 ALA A CA 1
ATOM 4129 C C . ALA A 1 539 ? -13.403 21.167 15.497 1.00 91.94 539 ALA A C 1
ATOM 4131 O O . ALA A 1 539 ? -13.585 20.716 14.365 1.00 91.94 539 ALA A O 1
ATOM 4132 N N . GLY A 1 540 ? -14.040 20.720 16.581 1.00 91.56 540 GLY A N 1
ATOM 4133 C CA . GLY A 1 540 ? -15.204 19.829 16.548 1.00 91.56 540 GLY A CA 1
ATOM 4134 C C . GLY A 1 540 ? -14.971 18.500 15.826 1.00 91.56 540 GLY A C 1
ATOM 4135 O O . GLY A 1 540 ? -15.852 18.054 15.091 1.00 91.56 540 GLY A O 1
ATOM 4136 N N . ALA A 1 541 ? -13.779 17.917 15.965 1.00 94.75 541 ALA A N 1
ATOM 4137 C CA . ALA A 1 541 ? -13.359 16.659 15.348 1.00 94.75 541 ALA A CA 1
ATOM 4138 C C . ALA A 1 541 ? -13.981 15.456 16.077 1.00 94.75 541 ALA A C 1
ATOM 4140 O O . ALA A 1 541 ? -13.309 14.720 16.800 1.00 94.75 541 ALA A O 1
ATOM 4141 N N . HIS A 1 542 ? -15.291 15.292 15.916 1.00 93.44 542 HIS A N 1
ATOM 4142 C CA . HIS A 1 542 ? -16.104 14.324 16.654 1.00 93.44 542 HIS A CA 1
ATOM 4143 C C . HIS A 1 542 ? -16.172 12.940 15.992 1.00 93.44 542 HIS A C 1
ATOM 4145 O O . HIS A 1 542 ? -16.682 11.990 16.584 1.00 93.44 542 HIS A O 1
ATOM 4151 N N . THR A 1 543 ? -15.660 12.804 14.770 1.00 94.69 543 THR A N 1
ATOM 4152 C CA . THR A 1 543 ? -15.332 11.495 14.198 1.00 94.69 543 THR A CA 1
ATOM 4153 C C . THR A 1 543 ? -13.821 11.342 14.175 1.00 94.69 543 THR A C 1
ATOM 4155 O O . THR A 1 543 ? -13.131 12.214 13.646 1.00 94.69 543 THR A O 1
ATOM 4158 N N . LEU A 1 544 ? -13.342 10.249 14.761 1.00 96.94 544 LEU A N 1
ATOM 4159 C CA . LEU A 1 544 ? -11.947 9.836 14.796 1.00 96.94 544 LEU A CA 1
ATOM 4160 C C . LEU A 1 544 ? -11.944 8.317 14.618 1.00 96.94 544 LEU A C 1
ATOM 4162 O O . LEU A 1 544 ? -12.496 7.620 15.468 1.00 96.94 544 LEU A O 1
ATOM 4166 N N . GLN A 1 545 ? -11.400 7.843 13.502 1.00 97.38 545 GLN A N 1
ATOM 4167 C CA . GLN A 1 545 ? -11.238 6.426 13.146 1.00 97.38 545 GLN A CA 1
ATOM 4168 C C . GLN A 1 545 ? -9.819 6.223 12.602 1.00 97.38 545 GLN A C 1
ATOM 4170 O O . GLN A 1 545 ? -9.203 7.191 12.141 1.00 97.38 545 GLN A O 1
ATOM 4175 N N . ALA A 1 546 ? -9.311 4.995 12.670 1.00 96.88 546 ALA A N 1
ATOM 4176 C CA . ALA A 1 546 ? -8.039 4.619 12.067 1.00 96.88 546 ALA A CA 1
ATOM 4177 C C . ALA A 1 546 ? -8.189 3.286 11.329 1.00 96.88 546 ALA A C 1
ATOM 4179 O O . ALA A 1 546 ? -8.784 2.360 11.881 1.00 96.88 546 ALA A O 1
ATOM 4180 N N . ALA A 1 547 ? -7.700 3.240 10.096 1.00 94.56 547 ALA A N 1
ATOM 4181 C CA . ALA A 1 547 ? -7.691 2.080 9.211 1.00 94.56 547 ALA A CA 1
ATOM 4182 C C . ALA A 1 547 ? -6.703 2.354 8.072 1.00 94.56 547 ALA A C 1
ATOM 4184 O O . ALA A 1 547 ? -6.423 3.517 7.796 1.00 94.56 547 ALA A O 1
ATOM 4185 N N . ASP A 1 548 ? -6.218 1.308 7.420 1.00 90.44 548 ASP A N 1
ATOM 4186 C CA . ASP A 1 548 ? -5.422 1.400 6.194 1.00 90.44 548 ASP A CA 1
ATOM 4187 C C . ASP A 1 548 ? -6.330 1.820 5.027 1.00 90.44 548 ASP A C 1
ATOM 4189 O O . ASP A 1 548 ? -7.049 0.995 4.464 1.00 90.44 548 ASP A O 1
ATOM 4193 N N . MET A 1 549 ? -6.432 3.127 4.759 1.00 90.12 549 MET A N 1
ATOM 4194 C CA . MET A 1 549 ? -7.413 3.644 3.797 1.00 90.12 549 MET A CA 1
ATOM 4195 C C . MET A 1 549 ? -6.896 3.540 2.365 1.00 90.12 549 MET A C 1
ATOM 4197 O O . MET A 1 549 ? -7.714 3.466 1.446 1.00 90.12 549 MET A O 1
ATOM 4201 N N . ASP A 1 550 ? -5.579 3.586 2.160 1.00 80.50 550 ASP A N 1
ATOM 4202 C CA . ASP A 1 550 ? -4.959 3.483 0.840 1.00 80.50 550 ASP A CA 1
ATOM 4203 C C . ASP A 1 550 ? -4.306 2.124 0.544 1.00 80.50 550 ASP A C 1
ATOM 4205 O O . ASP A 1 550 ? -3.893 1.902 -0.591 1.00 80.50 550 ASP A O 1
ATOM 4209 N N . GLY A 1 551 ? -4.338 1.174 1.477 1.00 77.88 551 GLY A N 1
ATOM 4210 C CA . GLY A 1 551 ? -3.919 -0.212 1.263 1.00 77.88 551 GLY A CA 1
ATOM 4211 C C . GLY A 1 551 ? -2.404 -0.409 1.294 1.00 77.88 551 GLY A C 1
ATOM 4212 O O . GLY A 1 551 ? -1.913 -1.413 0.768 1.00 77.88 551 GLY A O 1
ATOM 4213 N N . ASP A 1 552 ? -1.645 0.536 1.856 1.00 67.50 552 ASP A N 1
ATOM 4214 C CA . ASP A 1 552 ? -0.182 0.469 1.931 1.00 67.50 552 ASP A CA 1
ATOM 4215 C C . ASP A 1 552 ? 0.346 -0.343 3.133 1.00 67.50 552 ASP A C 1
ATOM 4217 O O . ASP A 1 552 ? 1.555 -0.585 3.267 1.00 67.50 552 ASP A O 1
ATOM 4221 N N . GLY A 1 553 ? -0.567 -0.854 3.962 1.00 74.44 553 GLY A N 1
ATOM 4222 C CA . GLY A 1 553 ? -0.290 -1.683 5.125 1.00 74.44 553 GLY A CA 1
ATOM 4223 C C . GLY A 1 553 ? -0.084 -0.894 6.414 1.00 74.44 553 GLY A C 1
ATOM 4224 O O . GLY A 1 553 ? 0.230 -1.512 7.441 1.00 74.44 553 GLY A O 1
ATOM 4225 N N . ASP A 1 554 ? -0.228 0.432 6.403 1.00 82.44 554 ASP A N 1
ATOM 4226 C CA . ASP A 1 554 ? -0.188 1.270 7.592 1.00 82.44 554 ASP A CA 1
ATOM 4227 C C . ASP A 1 554 ? -1.539 1.907 7.954 1.00 82.44 554 ASP A C 1
ATOM 4229 O O . ASP A 1 554 ? -2.510 1.858 7.218 1.00 82.44 554 ASP A O 1
ATOM 4233 N N . ASN A 1 555 ? -1.666 2.375 9.200 1.00 91.38 555 ASN A N 1
ATOM 4234 C CA . ASN A 1 555 ? -2.927 2.944 9.668 1.00 91.38 555 ASN A CA 1
ATOM 4235 C C . ASN A 1 555 ? -3.002 4.440 9.340 1.00 91.38 555 ASN A C 1
ATOM 4237 O O . ASN A 1 555 ? -2.293 5.253 9.950 1.00 91.38 555 ASN A O 1
ATOM 4241 N N . ASP A 1 556 ? -3.981 4.810 8.521 1.00 94.75 556 ASP A N 1
ATOM 4242 C CA . ASP A 1 556 ? -4.381 6.190 8.275 1.00 94.75 556 ASP A CA 1
ATOM 4243 C C . ASP A 1 556 ? -5.382 6.697 9.311 1.00 94.75 556 ASP A C 1
ATOM 4245 O O . ASP A 1 556 ? -5.962 5.946 10.099 1.00 94.75 556 ASP A O 1
ATOM 4249 N N . VAL A 1 557 ? -5.622 8.013 9.316 1.00 97.88 557 VAL A N 1
ATOM 4250 C CA . VAL A 1 557 ? -6.532 8.651 10.278 1.00 97.88 557 VAL A CA 1
ATOM 4251 C C . VAL A 1 557 ? -7.666 9.407 9.594 1.00 97.88 557 VAL A C 1
ATOM 4253 O O . VAL A 1 557 ? -7.471 10.457 8.969 1.00 97.88 557 VAL A O 1
ATOM 4256 N N . VAL A 1 558 ? -8.896 8.938 9.819 1.00 97.94 558 VAL A N 1
ATOM 4257 C CA . VAL A 1 558 ? -10.129 9.582 9.350 1.00 97.94 558 VAL A CA 1
ATOM 4258 C C . VAL A 1 558 ? -10.652 10.550 10.407 1.00 97.94 558 VAL A C 1
ATOM 4260 O O . VAL A 1 558 ? -10.940 10.179 11.548 1.00 97.94 558 VAL A O 1
ATOM 4263 N N . VAL A 1 559 ? -10.815 11.813 10.011 1.00 97.44 559 VAL A N 1
ATOM 4264 C CA . VAL A 1 559 ? -11.287 12.905 10.868 1.00 97.44 559 VAL A CA 1
ATOM 4265 C C . VAL A 1 559 ? -12.531 13.549 10.270 1.00 97.44 559 VAL A C 1
ATOM 4267 O O . VAL A 1 559 ? -12.520 14.040 9.140 1.00 97.44 559 VAL A O 1
ATOM 4270 N N . GLY A 1 560 ? -13.599 13.612 11.063 1.00 95.62 560 GLY A N 1
ATOM 4271 C CA . GLY A 1 560 ? -14.843 14.288 10.700 1.00 95.62 560 GLY A CA 1
ATOM 4272 C C . GLY A 1 560 ? -15.170 15.434 11.647 1.00 95.62 560 GLY A C 1
ATOM 4273 O O . GLY A 1 560 ? -15.283 15.236 12.859 1.00 95.62 560 GLY A O 1
ATOM 4274 N N . GLN A 1 561 ? -15.351 16.630 11.089 1.00 94.50 561 GLN A N 1
ATOM 4275 C CA . GLN A 1 561 ? -15.788 17.809 11.830 1.00 94.50 561 GLN A CA 1
ATOM 4276 C C . GLN A 1 561 ? -17.319 17.905 11.888 1.00 94.50 561 GLN A C 1
ATOM 4278 O O . GLN A 1 561 ? -18.020 17.648 10.905 1.00 94.50 561 GLN A O 1
ATOM 4283 N N . MET A 1 562 ? -17.856 18.337 13.026 1.00 90.00 562 MET A N 1
ATOM 4284 C CA . MET A 1 562 ? -19.296 18.525 13.226 1.00 90.00 562 MET A CA 1
ATOM 4285 C C . MET A 1 562 ? -19.852 19.783 12.551 1.00 90.00 562 MET A C 1
ATOM 4287 O O . MET A 1 562 ? -19.124 20.702 12.179 1.00 90.00 562 MET A O 1
ATOM 4291 N N . HIS A 1 563 ? -21.187 19.860 12.465 1.00 82.06 563 HIS A N 1
ATOM 4292 C CA . HIS A 1 563 ? -21.940 21.013 11.944 1.00 82.06 563 HIS A CA 1
ATOM 4293 C C . HIS A 1 563 ? -21.685 22.324 12.708 1.00 82.06 563 HIS A C 1
ATOM 4295 O O . HIS A 1 563 ? -21.960 23.399 12.173 1.00 82.06 563 HIS A O 1
ATOM 4301 N N . THR A 1 564 ? -21.211 22.239 13.957 1.00 81.19 564 THR A N 1
ATOM 4302 C CA . THR A 1 564 ? -20.848 23.387 14.803 1.00 81.19 564 THR A CA 1
ATOM 4303 C C . THR A 1 564 ? -19.634 24.143 14.267 1.00 81.19 564 THR A C 1
ATOM 4305 O O . THR A 1 564 ? -19.400 25.284 14.665 1.00 81.19 564 THR A O 1
ATOM 4308 N N . THR A 1 565 ? -18.893 23.539 13.338 1.00 84.12 565 THR A N 1
ATOM 4309 C CA . THR A 1 565 ? -17.749 24.144 12.657 1.00 84.12 565 THR A CA 1
ATOM 4310 C C . THR A 1 565 ? -18.171 24.815 11.350 1.00 84.12 565 THR A C 1
ATOM 4312 O O . THR A 1 565 ? -19.194 24.472 10.742 1.00 84.12 565 THR A O 1
ATOM 4315 N N . GLU A 1 566 ? -17.397 25.810 10.917 1.00 81.88 566 GLU A N 1
ATOM 4316 C CA . GLU A 1 566 ? -17.614 26.463 9.621 1.00 81.88 566 GLU A CA 1
ATOM 4317 C C . GLU A 1 566 ? -17.178 25.536 8.479 1.00 81.88 566 GLU A C 1
ATOM 4319 O O . GLU A 1 566 ? -17.811 25.508 7.426 1.00 81.88 566 GLU A O 1
ATOM 4324 N N . GLU A 1 567 ? -16.134 24.741 8.714 1.00 82.81 567 GLU A N 1
ATOM 4325 C CA . GLU A 1 567 ? -15.440 23.957 7.702 1.00 82.81 567 GLU A CA 1
ATOM 4326 C C . GLU A 1 567 ? -16.104 22.609 7.405 1.00 82.81 567 GLU A C 1
ATOM 4328 O O . GLU A 1 567 ? -16.130 22.216 6.238 1.00 82.81 567 GLU A O 1
ATOM 4333 N N . ARG A 1 568 ? -16.629 21.919 8.434 1.00 90.25 568 ARG A N 1
ATOM 4334 C CA . ARG A 1 568 ? -17.395 20.654 8.334 1.00 90.25 568 ARG A CA 1
ATOM 4335 C C . ARG A 1 568 ? -16.704 19.577 7.496 1.00 90.25 568 ARG A C 1
ATOM 4337 O O . ARG A 1 568 ? -17.355 18.823 6.778 1.00 90.25 568 ARG A O 1
ATOM 4344 N N . LYS A 1 569 ? -15.375 19.516 7.548 1.00 93.31 569 LYS A N 1
ATOM 4345 C CA . LYS A 1 569 ? -14.610 18.614 6.689 1.00 93.31 569 LYS A CA 1
ATOM 4346 C C . LYS A 1 569 ? -14.691 17.178 7.181 1.00 93.31 569 LYS A C 1
ATOM 4348 O O . LYS A 1 569 ? -14.538 16.919 8.372 1.00 93.31 569 LYS A O 1
ATOM 4353 N N . LEU A 1 570 ? -14.891 16.273 6.234 1.00 94.62 570 LEU A N 1
ATOM 4354 C CA . LEU A 1 570 ? -14.494 14.877 6.330 1.00 94.62 570 LEU A CA 1
ATOM 4355 C C . LEU A 1 570 ? -13.155 14.743 5.604 1.00 94.62 570 LEU A C 1
ATOM 4357 O O . LEU A 1 570 ? -13.051 15.145 4.444 1.00 94.62 570 LEU A O 1
ATOM 4361 N N . ALA A 1 571 ? -12.127 14.251 6.286 1.00 94.00 571 ALA A N 1
ATOM 4362 C CA . ALA A 1 571 ? -10.783 14.150 5.733 1.00 94.00 571 ALA A CA 1
ATOM 4363 C C . ALA A 1 571 ? -10.064 12.878 6.183 1.00 94.00 571 ALA A C 1
ATOM 4365 O O . ALA A 1 571 ? -10.274 12.416 7.303 1.00 94.00 571 ALA A O 1
ATOM 4366 N N . ILE A 1 572 ? -9.177 12.389 5.321 1.00 94.62 572 ILE A N 1
ATOM 4367 C CA . ILE A 1 572 ? -8.220 11.316 5.598 1.00 94.62 572 ILE A CA 1
ATOM 4368 C C . ILE A 1 572 ? -6.837 11.948 5.742 1.00 94.62 572 ILE A C 1
ATOM 4370 O O . ILE A 1 572 ? -6.490 12.875 4.996 1.00 94.62 572 ILE A O 1
ATOM 4374 N N . HIS A 1 573 ? -6.081 11.484 6.730 1.00 94.69 573 HIS A N 1
ATOM 4375 C CA . HIS A 1 573 ? -4.672 11.796 6.910 1.00 94.69 573 HIS A CA 1
ATOM 4376 C C . HIS A 1 573 ? -3.872 10.526 6.658 1.00 94.69 573 HIS A C 1
ATOM 4378 O O . HIS A 1 573 ? -3.950 9.616 7.478 1.00 94.69 573 HIS A O 1
ATOM 4384 N N . TYR A 1 574 ? -3.128 10.514 5.555 1.00 88.50 574 TYR A N 1
ATOM 4385 C CA . TYR A 1 574 ? -2.326 9.378 5.124 1.00 88.50 574 TYR A CA 1
ATOM 4386 C C . TYR A 1 574 ? -1.010 9.324 5.881 1.00 88.50 574 TYR A C 1
ATOM 4388 O O . TYR A 1 574 ? -0.308 10.349 5.922 1.00 88.50 574 TYR A O 1
ATOM 4396 N N . ASN A 1 575 ? -0.662 8.185 6.464 1.00 85.31 575 ASN A N 1
ATOM 4397 C CA . ASN A 1 575 ? 0.565 8.000 7.235 1.00 85.31 575 ASN A CA 1
ATOM 4398 C C . ASN A 1 575 ? 1.767 7.705 6.324 1.00 85.31 575 ASN A C 1
ATOM 4400 O O . ASN A 1 575 ? 2.461 6.722 6.461 1.00 85.31 575 ASN A O 1
ATOM 4404 N N . VAL A 1 576 ? 2.125 8.645 5.450 1.00 77.00 576 VAL A N 1
ATOM 4405 C CA . VAL A 1 576 ? 3.119 8.466 4.364 1.00 77.00 576 VAL A CA 1
ATOM 4406 C C . VAL A 1 576 ? 4.547 8.010 4.752 1.00 77.00 576 VAL A C 1
ATOM 4408 O O . VAL A 1 576 ? 5.435 7.968 3.895 1.00 77.00 576 VAL A O 1
ATOM 4411 N N . ASP A 1 577 ? 4.852 7.795 6.033 1.00 69.69 577 ASP A N 1
ATOM 4412 C CA . ASP A 1 577 ? 6.108 7.203 6.491 1.00 69.69 577 ASP A CA 1
ATOM 4413 C C . ASP A 1 577 ? 5.976 5.902 7.298 1.00 69.69 577 ASP A C 1
ATOM 4415 O O . ASP A 1 577 ? 7.015 5.417 7.773 1.00 69.69 577 ASP A O 1
ATOM 4419 N N . GLY A 1 578 ? 4.766 5.355 7.475 1.00 78.12 578 GLY A N 1
ATOM 4420 C CA . GLY A 1 578 ? 4.490 4.159 8.278 1.00 78.12 578 GLY A CA 1
ATOM 4421 C C . GLY A 1 578 ? 4.858 4.283 9.749 1.00 78.12 578 GLY A C 1
ATOM 4422 O O . GLY A 1 578 ? 4.976 3.283 10.450 1.00 78.12 578 GLY A O 1
ATOM 4423 N N . ARG A 1 579 ? 5.144 5.499 10.230 1.00 83.06 579 ARG A N 1
ATOM 4424 C CA . ARG A 1 579 ? 5.674 5.754 11.583 1.00 83.06 579 ARG A CA 1
ATOM 4425 C C . ARG A 1 579 ? 4.889 6.816 12.337 1.00 83.06 579 ARG A C 1
ATOM 4427 O O . ARG A 1 579 ? 5.308 7.247 13.414 1.00 83.06 579 ARG A O 1
ATOM 4434 N N . GLY A 1 580 ? 3.820 7.327 11.743 1.00 84.12 580 GLY A N 1
ATOM 4435 C CA . GLY A 1 580 ? 2.984 8.377 12.295 1.00 84.12 580 GLY A CA 1
ATOM 4436 C C . GLY A 1 580 ? 3.701 9.720 12.435 1.00 84.12 580 GLY A C 1
ATOM 4437 O O . GLY A 1 580 ? 3.236 10.577 13.204 1.00 84.12 580 GLY A O 1
ATOM 4438 N N . THR A 1 581 ? 4.837 9.942 11.750 1.00 82.75 581 THR A N 1
ATOM 4439 C CA . THR A 1 581 ? 5.622 11.189 11.886 1.00 82.75 581 THR A CA 1
ATOM 4440 C C . THR A 1 581 ? 5.523 12.131 10.695 1.00 82.75 581 THR A C 1
ATOM 4442 O O . THR A 1 581 ? 5.839 13.323 10.833 1.00 82.75 581 THR A O 1
ATOM 4445 N N . ARG A 1 582 ? 5.025 11.648 9.556 1.00 80.75 582 ARG A N 1
ATOM 4446 C CA . ARG A 1 582 ? 4.682 12.452 8.383 1.00 80.75 582 ARG A CA 1
ATOM 4447 C C . ARG A 1 582 ? 3.283 12.096 7.910 1.00 80.75 582 ARG A C 1
ATOM 4449 O O . ARG A 1 582 ? 2.924 10.935 7.885 1.00 80.75 582 ARG A O 1
ATOM 4456 N N . TRP A 1 583 ? 2.534 13.121 7.513 1.00 84.19 583 TRP A N 1
ATOM 4457 C CA . TRP A 1 583 ? 1.137 12.975 7.128 1.00 84.19 583 TRP A CA 1
ATOM 4458 C C . TRP A 1 583 ? 0.846 13.760 5.852 1.00 84.19 583 TRP A C 1
ATOM 4460 O O . TRP A 1 583 ? 1.238 14.930 5.760 1.00 84.19 583 TRP A O 1
ATOM 4470 N N . ALA A 1 584 ? 0.138 13.146 4.907 1.00 80.38 584 ALA A N 1
ATOM 4471 C CA . ALA A 1 584 ? -0.530 13.838 3.802 1.00 80.38 584 ALA A CA 1
ATOM 4472 C C . ALA A 1 584 ? -2.034 13.918 4.087 1.00 80.38 584 ALA A C 1
ATOM 4474 O O . ALA A 1 584 ? -2.551 13.142 4.881 1.00 80.38 584 ALA A O 1
ATOM 4475 N N . ARG A 1 585 ? -2.760 14.873 3.495 1.00 86.62 585 ARG A N 1
ATOM 4476 C CA . ARG A 1 585 ? -4.188 15.066 3.806 1.00 86.62 585 ARG A CA 1
ATOM 4477 C C . ARG A 1 585 ? -5.036 15.197 2.552 1.00 86.62 585 ARG A C 1
ATOM 4479 O O . ARG A 1 585 ? -4.737 16.012 1.678 1.00 86.62 585 ARG A O 1
ATOM 4486 N N . GLN A 1 586 ? -6.165 14.493 2.540 1.00 87.25 586 GLN A N 1
ATOM 4487 C CA . GLN A 1 586 ? -7.227 14.655 1.552 1.00 87.25 586 GLN A CA 1
ATOM 4488 C C . GLN A 1 586 ? -8.553 14.983 2.233 1.00 87.25 586 GLN A C 1
ATOM 4490 O O . GLN A 1 586 ? -8.968 14.334 3.187 1.00 87.25 586 GLN A O 1
ATOM 4495 N N . VAL A 1 587 ? -9.247 15.995 1.717 1.00 90.50 587 VAL A N 1
ATOM 4496 C CA . VAL A 1 587 ? -10.640 16.268 2.084 1.00 90.50 587 VAL A CA 1
ATOM 4497 C C . VAL A 1 587 ? -11.547 15.462 1.161 1.00 90.50 587 VAL A C 1
ATOM 4499 O O . VAL A 1 587 ? -11.482 15.635 -0.053 1.00 90.50 587 VAL A O 1
ATOM 4502 N N . ILE A 1 588 ? -12.400 14.625 1.745 1.00 89.75 588 ILE A N 1
ATOM 4503 C CA . ILE A 1 588 ? -13.341 13.763 1.019 1.00 89.75 588 ILE A CA 1
ATOM 4504 C C . ILE A 1 588 ? -14.663 14.492 0.772 1.00 89.75 588 ILE A C 1
ATOM 4506 O O . ILE A 1 588 ? -15.237 14.416 -0.311 1.00 89.75 588 ILE A O 1
ATOM 4510 N N . ASP A 1 589 ? -15.150 15.230 1.773 1.00 90.69 589 ASP A N 1
ATOM 4511 C CA . ASP A 1 589 ? -16.435 15.932 1.711 1.00 90.69 589 ASP A CA 1
ATOM 4512 C C . ASP A 1 589 ? -16.480 17.106 2.711 1.00 90.69 589 ASP A C 1
ATOM 4514 O O . ASP A 1 589 ? -15.602 17.261 3.569 1.00 90.69 589 ASP A O 1
ATOM 4518 N N . ASP A 1 590 ? -17.511 17.946 2.620 1.00 90.75 590 ASP A N 1
ATOM 4519 C CA . ASP A 1 590 ? -17.741 19.098 3.506 1.00 90.75 590 ASP A CA 1
ATOM 4520 C C . ASP A 1 590 ? -19.141 19.146 4.146 1.00 90.75 590 ASP A C 1
ATOM 4522 O O . ASP A 1 590 ? -19.598 20.178 4.646 1.00 90.75 590 ASP A O 1
ATOM 4526 N N . VAL A 1 591 ? -19.813 17.994 4.194 1.00 88.31 591 VAL A N 1
ATOM 4527 C CA . VAL A 1 591 ? -21.115 17.823 4.865 1.00 88.31 591 VAL A CA 1
ATOM 4528 C C . VAL A 1 591 ? -21.008 17.623 6.387 1.00 88.31 591 VAL A C 1
ATOM 4530 O O . VAL A 1 591 ? -21.998 17.766 7.115 1.00 88.31 591 VAL A O 1
ATOM 4533 N N . GLY A 1 592 ? -19.803 17.346 6.887 1.00 88.56 592 GLY A N 1
ATOM 4534 C CA . GLY A 1 592 ? -19.499 17.044 8.283 1.00 88.56 592 GLY A CA 1
ATOM 4535 C C . GLY A 1 592 ? -19.999 15.674 8.744 1.00 88.56 592 GLY A C 1
ATOM 4536 O O . GLY A 1 592 ? -20.936 15.107 8.180 1.00 88.56 592 GLY A O 1
ATOM 4537 N N . LEU A 1 593 ? -19.374 15.144 9.794 1.00 92.00 593 LEU A N 1
ATOM 4538 C CA . LEU A 1 593 ? -19.598 13.770 10.248 1.00 92.00 593 LEU A CA 1
ATOM 4539 C C . LEU A 1 593 ? -19.551 13.681 11.777 1.00 92.00 593 LEU A C 1
ATOM 4541 O O . LEU A 1 593 ? -18.589 14.127 12.404 1.00 92.00 593 LEU A O 1
ATOM 4545 N N . HIS A 1 594 ? -20.599 13.109 12.373 1.00 90.94 594 HIS A N 1
ATOM 4546 C CA . HIS A 1 594 ? -20.751 12.951 13.818 1.00 90.94 594 HIS A CA 1
ATOM 4547 C C . HIS A 1 594 ? -20.892 11.471 14.181 1.00 90.94 594 HIS A C 1
ATOM 4549 O O . HIS A 1 594 ? -21.903 10.848 13.832 1.00 90.94 594 HIS A O 1
ATOM 4555 N N . ASN A 1 595 ? -19.896 10.947 14.906 1.00 89.31 595 ASN A N 1
ATOM 4556 C CA . ASN A 1 595 ? -19.766 9.523 15.224 1.00 89.31 595 ASN A CA 1
ATOM 4557 C C . ASN A 1 595 ? -19.790 8.650 13.954 1.00 89.31 595 ASN A C 1
ATOM 4559 O O . ASN A 1 595 ? -20.561 7.699 13.859 1.00 89.31 595 ASN A O 1
ATOM 4563 N N . GLY A 1 596 ? -18.992 9.018 12.947 1.00 92.88 596 GLY A N 1
ATOM 4564 C CA . GLY A 1 596 ? -18.812 8.186 11.760 1.00 92.88 596 GLY A CA 1
ATOM 4565 C C . GLY A 1 596 ? -18.098 6.868 12.066 1.00 92.88 596 GLY A C 1
ATOM 4566 O O . GLY A 1 596 ? -17.325 6.768 13.026 1.00 92.88 596 GLY A O 1
ATOM 4567 N N . VAL A 1 597 ? -18.357 5.873 11.226 1.00 94.50 597 VAL A N 1
ATOM 4568 C CA . VAL A 1 597 ? -17.789 4.522 11.305 1.00 94.50 597 VAL A CA 1
ATOM 4569 C C . VAL A 1 597 ? -16.971 4.270 10.043 1.00 94.50 597 VAL A C 1
ATOM 4571 O O . VAL A 1 597 ? -17.362 4.728 8.971 1.00 94.50 597 VAL A O 1
ATOM 4574 N N . VAL A 1 598 ? -15.846 3.573 10.188 1.00 96.44 598 VAL A N 1
ATOM 4575 C CA . VAL A 1 598 ? -15.022 3.091 9.074 1.00 96.44 598 VAL A CA 1
ATOM 4576 C C . VAL A 1 598 ? -15.091 1.568 9.059 1.00 96.44 598 VAL A C 1
ATOM 4578 O O . VAL A 1 598 ? -14.949 0.954 10.117 1.00 96.44 598 VAL A O 1
ATOM 4581 N N . ALA A 1 599 ? -15.389 0.982 7.902 1.00 94.56 599 ALA A N 1
ATOM 4582 C CA . ALA A 1 599 ? -15.511 -0.462 7.699 1.00 94.56 599 ALA A CA 1
ATOM 4583 C C . ALA A 1 599 ? -15.511 -0.778 6.198 1.00 94.56 599 ALA A C 1
ATOM 4585 O O . ALA A 1 599 ? -16.002 0.033 5.428 1.00 94.56 599 ALA A O 1
ATOM 4586 N N . ASP A 1 600 ? -15.039 -1.957 5.804 1.00 91.75 600 ASP A N 1
ATOM 4587 C CA . ASP A 1 600 ? -15.202 -2.493 4.444 1.00 91.75 600 ASP A CA 1
ATOM 4588 C C . ASP A 1 600 ? -16.658 -2.975 4.253 1.00 91.75 600 ASP A C 1
ATOM 4590 O O . ASP A 1 600 ? -17.036 -4.076 4.677 1.00 91.75 600 ASP A O 1
ATOM 4594 N N . VAL A 1 601 ? -17.532 -2.100 3.743 1.00 90.44 601 VAL A N 1
ATOM 4595 C CA . VAL A 1 601 ? -18.984 -2.342 3.701 1.00 90.44 601 VAL A CA 1
ATOM 4596 C C . VAL A 1 601 ? -19.363 -3.209 2.509 1.00 90.44 601 VAL A C 1
ATOM 4598 O O . VAL A 1 601 ? -20.240 -4.078 2.632 1.00 90.44 601 VAL A O 1
ATOM 4601 N N . ASP A 1 602 ? -18.764 -2.967 1.343 1.00 86.38 602 ASP A N 1
ATOM 4602 C CA . ASP A 1 602 ? -19.096 -3.697 0.120 1.00 86.38 602 ASP A CA 1
ATOM 4603 C C . ASP A 1 602 ? -18.231 -4.948 -0.133 1.00 86.38 602 ASP A C 1
ATOM 4605 O O . ASP A 1 602 ? -18.645 -5.795 -0.941 1.00 86.38 602 ASP A O 1
ATOM 4609 N N . ARG A 1 603 ? -17.199 -5.166 0.698 1.00 84.12 603 ARG A N 1
ATOM 4610 C CA . ARG A 1 603 ? -16.287 -6.321 0.710 1.00 84.12 603 ARG A CA 1
ATOM 4611 C C . ARG A 1 603 ? -15.351 -6.382 -0.482 1.00 84.12 603 ARG A C 1
ATOM 4613 O O . ARG A 1 603 ? -15.002 -7.483 -0.920 1.00 84.12 603 ARG A O 1
ATOM 4620 N N . ASP A 1 604 ? -14.967 -5.234 -1.018 1.00 77.38 604 ASP A N 1
ATOM 4621 C CA . ASP A 1 604 ? -13.937 -5.154 -2.049 1.00 77.38 604 ASP A CA 1
ATOM 4622 C C . ASP A 1 604 ? -12.516 -5.033 -1.469 1.00 77.38 604 ASP A C 1
ATOM 4624 O O . ASP A 1 604 ? -11.549 -5.232 -2.207 1.00 77.38 604 ASP A O 1
ATOM 4628 N N . GLY A 1 605 ? -12.387 -4.930 -0.138 1.00 77.81 605 GLY A N 1
ATOM 4629 C CA . GLY A 1 605 ? -11.130 -4.960 0.611 1.00 77.81 605 GLY A CA 1
ATOM 4630 C C . GLY A 1 605 ? -10.547 -3.604 0.940 1.00 77.81 605 GLY A C 1
ATOM 4631 O O . GLY A 1 605 ? -9.548 -3.576 1.661 1.00 77.81 605 GLY A O 1
ATOM 4632 N N . ASP A 1 606 ? -11.150 -2.524 0.455 1.00 84.81 606 ASP A N 1
ATOM 4633 C CA . ASP A 1 606 ? -10.819 -1.187 0.901 1.00 84.81 606 ASP A CA 1
ATOM 4634 C C . ASP A 1 606 ? -11.803 -0.716 1.990 1.00 84.81 606 ASP A C 1
ATOM 4636 O O . ASP A 1 606 ? -12.892 -1.254 2.198 1.00 84.81 606 ASP A O 1
ATOM 4640 N N . PHE A 1 607 ? -11.354 0.211 2.836 1.00 92.44 607 PHE A N 1
ATOM 4641 C CA . PHE A 1 607 ? -12.179 0.689 3.942 1.00 92.44 607 PHE A CA 1
ATOM 4642 C C . PHE A 1 607 ? -13.079 1.848 3.500 1.00 92.44 607 PHE A C 1
ATOM 4644 O O . PHE A 1 607 ? -12.609 2.884 3.024 1.00 92.44 607 PHE A O 1
ATOM 4651 N N . ASP A 1 608 ? -14.376 1.725 3.785 1.00 94.56 608 ASP A N 1
ATOM 4652 C CA . ASP A 1 608 ? -15.385 2.747 3.515 1.00 94.56 608 ASP A CA 1
ATOM 4653 C C . ASP A 1 608 ? -15.659 3.631 4.727 1.00 94.56 608 ASP A C 1
ATOM 4655 O O . ASP A 1 608 ? -15.354 3.303 5.876 1.00 94.56 608 ASP A O 1
ATOM 4659 N N . ILE A 1 609 ? -16.340 4.755 4.489 1.00 96.06 609 ILE A N 1
ATOM 4660 C CA . ILE A 1 609 ? -16.787 5.663 5.550 1.00 96.06 609 ILE A CA 1
ATOM 4661 C C . ILE A 1 609 ? -18.313 5.703 5.578 1.00 96.06 609 ILE A C 1
ATOM 4663 O O . ILE A 1 609 ? -18.961 5.931 4.561 1.00 96.06 609 ILE A O 1
ATOM 4667 N N . TYR A 1 610 ? -18.910 5.579 6.761 1.00 94.69 610 TYR A N 1
ATOM 4668 C CA . TYR A 1 610 ? -20.354 5.634 6.971 1.00 94.69 610 TYR A CA 1
ATOM 4669 C C . TYR A 1 610 ? -20.748 6.671 8.026 1.00 94.69 610 TYR A C 1
ATOM 4671 O O . TYR A 1 610 ? -20.187 6.734 9.124 1.00 94.69 610 TYR A O 1
ATOM 4679 N N . GLY A 1 611 ? -21.776 7.468 7.724 1.00 92.62 611 GLY A N 1
ATOM 4680 C CA . GLY A 1 611 ? -22.511 8.221 8.733 1.00 92.62 611 GLY A CA 1
ATOM 4681 C C . GLY A 1 611 ? -23.135 9.528 8.250 1.00 92.62 611 GLY A C 1
ATOM 4682 O O . GLY A 1 611 ? -23.422 9.740 7.071 1.00 92.62 611 GLY A O 1
ATOM 4683 N N . ALA A 1 612 ? -23.401 10.411 9.210 1.00 90.56 612 ALA A N 1
ATOM 4684 C CA . ALA A 1 612 ? -23.971 11.734 8.982 1.00 90.56 612 ALA A CA 1
ATOM 4685 C C . ALA A 1 612 ? -23.641 12.701 10.121 1.00 90.56 612 ALA A C 1
ATOM 4687 O O . ALA A 1 612 ? -23.235 12.309 11.215 1.00 90.56 612 ALA A O 1
ATOM 4688 N N . ASN A 1 613 ? -23.889 13.981 9.868 1.00 87.25 613 ASN A N 1
ATOM 4689 C CA . ASN A 1 613 ? -24.092 14.978 10.914 1.00 87.25 613 ASN A CA 1
ATOM 4690 C C . ASN A 1 613 ? -25.489 14.830 11.540 1.00 87.25 613 ASN A C 1
ATOM 4692 O O . ASN A 1 613 ? -26.373 14.282 10.896 1.00 87.25 613 ASN A O 1
ATOM 4696 N N . TRP A 1 614 ? -25.722 15.358 12.744 1.00 79.12 614 TRP A N 1
ATOM 4697 C CA . TRP A 1 614 ? -27.020 15.196 13.425 1.00 79.12 614 TRP A CA 1
ATOM 4698 C C . TRP A 1 614 ? -27.956 16.416 13.316 1.00 79.12 614 TRP A C 1
ATOM 4700 O O . TRP A 1 614 ? -29.178 16.273 13.265 1.00 79.12 614 TRP A O 1
ATOM 4710 N N . VAL A 1 615 ? -27.424 17.644 13.224 1.00 80.50 615 VAL A N 1
ATOM 4711 C CA . VAL A 1 615 ? -28.280 18.843 13.155 1.00 80.50 615 VAL A CA 1
ATOM 4712 C C . VAL A 1 615 ? -28.988 18.960 11.814 1.00 80.50 615 VAL A C 1
ATOM 4714 O O . VAL A 1 615 ? -28.369 18.947 10.753 1.00 80.50 615 VAL A O 1
ATOM 4717 N N . GLY A 1 616 ? -30.304 19.166 11.886 1.00 78.00 616 GLY A N 1
ATOM 4718 C CA . GLY A 1 616 ? -31.174 19.272 10.717 1.00 78.00 616 GLY A CA 1
ATOM 4719 C C . GLY A 1 616 ? -31.606 17.922 10.147 1.00 78.00 616 GLY A C 1
ATOM 4720 O O . GLY A 1 616 ? -32.273 17.922 9.117 1.00 78.00 616 GLY A O 1
ATOM 4721 N N . ASN A 1 617 ? -31.255 16.817 10.820 1.00 81.44 617 ASN A N 1
ATOM 4722 C CA . ASN A 1 617 ? -31.573 15.443 10.435 1.00 81.44 617 ASN A CA 1
ATOM 4723 C C . ASN A 1 617 ? -31.222 15.123 8.963 1.00 81.44 617 ASN A C 1
ATOM 4725 O O . ASN A 1 617 ? -32.105 14.746 8.188 1.00 81.44 617 ASN A O 1
ATOM 4729 N N . PRO A 1 618 ? -29.969 15.364 8.521 1.00 87.50 618 PRO A N 1
ATOM 4730 C CA . PRO A 1 618 ? -29.585 15.149 7.132 1.00 87.50 618 PRO A CA 1
ATOM 4731 C C . PRO A 1 618 ? -29.580 13.653 6.774 1.00 87.50 618 PRO A C 1
ATOM 4733 O O . PRO A 1 618 ? -29.444 12.811 7.659 1.00 87.50 618 PRO A O 1
ATOM 4736 N N . PRO A 1 619 ? -29.638 13.302 5.477 1.00 89.75 619 PRO A N 1
ATOM 4737 C CA . PRO A 1 619 ? -29.485 11.917 5.048 1.00 89.75 619 PRO A CA 1
ATOM 4738 C C . PRO A 1 619 ? -28.160 11.305 5.508 1.00 89.75 619 PRO A C 1
ATOM 4740 O O . PRO A 1 619 ? -27.122 11.984 5.484 1.00 89.75 619 PRO A O 1
ATOM 4743 N N . VAL A 1 620 ? -28.203 10.020 5.859 1.00 91.31 620 VAL A N 1
ATOM 4744 C CA . VAL A 1 620 ? -27.023 9.181 6.112 1.00 91.31 620 VAL A CA 1
ATOM 4745 C C . VAL A 1 620 ? -26.396 8.775 4.804 1.00 91.31 620 VAL A C 1
ATOM 4747 O O . VAL A 1 620 ? -27.098 8.457 3.842 1.00 91.31 620 VAL A O 1
ATOM 4750 N N . ARG A 1 621 ? -25.067 8.802 4.778 1.00 93.19 621 ARG A N 1
ATOM 4751 C CA . ARG A 1 621 ? -24.273 8.502 3.598 1.00 93.19 621 ARG A CA 1
ATOM 4752 C C . ARG A 1 621 ? -23.255 7.422 3.901 1.00 93.19 621 ARG A C 1
ATOM 4754 O O . ARG A 1 621 ? -22.793 7.299 5.033 1.00 93.19 621 ARG A O 1
ATOM 4761 N N . VAL A 1 622 ? -22.912 6.695 2.854 1.00 94.81 622 VAL A N 1
ATOM 4762 C CA . VAL A 1 622 ? -21.676 5.932 2.763 1.00 94.81 622 VAL A CA 1
ATOM 4763 C C . VAL A 1 622 ? -20.812 6.573 1.676 1.00 94.81 622 VAL A C 1
ATOM 4765 O O . VAL A 1 622 ? -21.337 7.027 0.652 1.00 94.81 622 VAL A O 1
ATOM 4768 N N . TRP A 1 623 ? -19.516 6.678 1.932 1.00 95.12 623 TRP A N 1
ATOM 4769 C CA . TRP A 1 623 ? -18.487 7.012 0.957 1.00 95.12 623 TRP A CA 1
ATOM 4770 C C . TRP A 1 623 ? -17.723 5.722 0.706 1.00 95.12 623 TRP A C 1
ATOM 4772 O O . TRP A 1 623 ? -16.955 5.313 1.571 1.00 95.12 623 TRP A O 1
ATOM 4782 N N . ILE A 1 624 ? -18.010 5.099 -0.434 1.00 91.75 624 ILE A N 1
ATOM 4783 C CA . ILE A 1 624 ? -17.385 3.852 -0.855 1.00 91.75 624 ILE A CA 1
ATOM 4784 C C . ILE A 1 624 ? -16.022 4.180 -1.448 1.00 91.75 624 ILE A C 1
ATOM 4786 O O . ILE A 1 624 ? -15.974 4.999 -2.377 1.00 91.75 624 ILE A O 1
ATOM 4790 N N . ASN A 1 625 ? -14.954 3.633 -0.881 1.00 90.69 625 ASN A N 1
ATOM 4791 C CA . ASN A 1 625 ? -13.610 3.789 -1.419 1.00 90.69 625 ASN A CA 1
ATOM 4792 C C . ASN A 1 625 ? -13.498 2.988 -2.730 1.00 90.69 625 ASN A C 1
ATOM 4794 O O . ASN A 1 625 ? -14.324 2.138 -3.046 1.00 90.69 625 ASN A O 1
ATOM 4798 N N . ARG A 1 626 ? -12.623 3.435 -3.625 1.00 80.50 626 ARG A N 1
ATOM 4799 C CA . ARG A 1 626 ? -12.427 2.832 -4.954 1.00 80.50 626 ARG A CA 1
ATOM 4800 C C . ARG A 1 626 ? -10.942 2.716 -5.229 1.00 80.50 626 ARG A C 1
ATOM 4802 O O . ARG A 1 626 ? -10.490 3.079 -6.320 1.00 80.50 626 ARG A O 1
ATOM 4809 N N . LEU A 1 627 ? -10.197 2.308 -4.207 1.00 74.38 627 LEU A N 1
ATOM 4810 C CA . LEU A 1 627 ? -8.777 2.013 -4.318 1.00 74.38 627 LEU A CA 1
ATOM 4811 C C . LEU A 1 627 ? -8.572 0.960 -5.416 1.00 74.38 627 LEU A C 1
ATOM 4813 O O . LEU A 1 627 ? -7.772 1.174 -6.324 1.00 74.38 627 LEU A O 1
ATOM 4817 N N . ASP A 1 628 ? -9.428 -0.063 -5.410 1.00 65.94 628 ASP A N 1
ATOM 4818 C CA . ASP A 1 628 ? -9.478 -1.133 -6.396 1.00 65.94 628 ASP A CA 1
ATOM 4819 C C . ASP A 1 628 ? -10.827 -1.143 -7.139 1.00 65.94 628 ASP A C 1
ATOM 4821 O O . ASP A 1 628 ? -11.893 -1.195 -6.520 1.00 65.94 628 ASP A O 1
ATOM 4825 N N . PRO A 1 629 ? -10.870 -1.100 -8.485 1.00 57.41 629 PRO A N 1
ATOM 4826 C CA . PRO A 1 629 ? -12.100 -1.455 -9.178 1.00 57.41 629 PRO A CA 1
ATOM 4827 C C . PRO A 1 629 ? -12.426 -2.936 -8.887 1.00 57.41 629 PRO A C 1
ATOM 4829 O O . PRO A 1 629 ? -11.514 -3.751 -8.902 1.00 57.41 629 PRO A O 1
ATOM 4832 N N . PRO A 1 630 ? -13.702 -3.356 -8.750 1.00 51.19 630 PRO A N 1
ATOM 4833 C CA . PRO A 1 630 ? -14.090 -4.734 -8.378 1.00 51.19 630 PRO A CA 1
ATOM 4834 C C . PRO A 1 630 ? -13.623 -5.883 -9.301 1.00 51.19 630 PRO A C 1
ATOM 4836 O O . PRO A 1 630 ? -14.053 -7.023 -9.133 1.00 51.19 630 PRO A O 1
ATOM 4839 N N . ALA A 1 631 ? -12.834 -5.583 -10.331 1.00 59.66 631 ALA A N 1
ATOM 4840 C CA . ALA A 1 631 ? -12.235 -6.530 -11.259 1.00 59.66 631 ALA A CA 1
ATOM 4841 C C . ALA A 1 631 ? -10.695 -6.563 -11.183 1.00 59.66 631 ALA A C 1
ATOM 4843 O O . ALA A 1 631 ? -10.106 -7.294 -11.978 1.00 59.66 631 ALA A O 1
ATOM 4844 N N . SER A 1 632 ? -10.053 -5.794 -10.291 1.00 68.38 632 SER A N 1
ATOM 4845 C CA . SER A 1 632 ? -8.597 -5.802 -10.158 1.00 68.38 632 SER A CA 1
ATOM 4846 C C . SER A 1 632 ? -8.085 -7.035 -9.406 1.00 68.38 632 SER A C 1
ATOM 4848 O O . SER A 1 632 ? -8.731 -7.590 -8.513 1.00 68.38 632 SER A O 1
ATOM 4850 N N . VAL A 1 633 ? -6.905 -7.493 -9.810 1.00 71.88 633 VAL A N 1
ATOM 4851 C CA . VAL A 1 633 ? -6.117 -8.528 -9.148 1.00 71.88 633 VAL A CA 1
ATOM 4852 C C . VAL A 1 633 ? -5.360 -7.880 -7.992 1.00 71.88 633 VAL A C 1
ATOM 4854 O O . VAL A 1 633 ? -4.600 -6.935 -8.193 1.00 71.88 633 VAL A O 1
ATOM 4857 N N . ARG A 1 634 ? -5.544 -8.406 -6.777 1.00 72.06 634 ARG A N 1
ATOM 4858 C CA . ARG A 1 634 ? -4.786 -7.959 -5.600 1.00 72.06 634 ARG A CA 1
ATOM 4859 C C . ARG A 1 634 ? -3.334 -8.415 -5.685 1.00 72.06 634 ARG A C 1
ATOM 4861 O O . ARG A 1 634 ? -3.055 -9.488 -6.200 1.00 72.06 634 ARG A O 1
ATOM 4868 N N . LEU A 1 635 ? -2.412 -7.647 -5.115 1.00 76.12 635 LEU A N 1
ATOM 4869 C CA . LEU A 1 635 ? -0.974 -7.945 -5.157 1.00 76.12 635 LEU A CA 1
ATOM 4870 C C . LEU A 1 635 ? -0.416 -8.391 -3.791 1.00 76.12 635 LEU A C 1
ATOM 4872 O O . LEU A 1 635 ? 0.778 -8.259 -3.521 1.00 76.12 635 LEU A O 1
ATOM 4876 N N . ASP A 1 636 ? -1.269 -8.946 -2.924 1.00 72.50 636 ASP A N 1
ATOM 4877 C CA . ASP A 1 636 ? -0.983 -9.273 -1.517 1.00 72.50 636 ASP A CA 1
ATOM 4878 C C . ASP A 1 636 ? -0.589 -10.732 -1.248 1.00 72.50 636 ASP A C 1
ATOM 4880 O O . ASP A 1 636 ? -0.253 -11.092 -0.114 1.00 72.50 636 ASP A O 1
ATOM 4884 N N . ARG A 1 637 ? -0.587 -11.583 -2.278 1.00 83.81 637 ARG A N 1
ATOM 4885 C CA . ARG A 1 637 ? -0.363 -13.027 -2.152 1.00 83.81 637 ARG A CA 1
ATOM 4886 C C . ARG A 1 637 ? 0.715 -13.510 -3.114 1.00 83.81 637 ARG A C 1
ATOM 4888 O O . ARG A 1 637 ? 0.490 -13.586 -4.311 1.00 83.81 637 ARG A O 1
ATOM 4895 N N . TRP A 1 638 ? 1.868 -13.895 -2.565 1.00 90.06 638 TRP A N 1
ATOM 4896 C CA . TRP A 1 638 ? 3.018 -14.358 -3.345 1.00 90.06 638 TRP A CA 1
ATOM 4897 C C . TRP A 1 638 ? 3.612 -15.657 -2.798 1.00 90.06 638 TRP A C 1
ATOM 4899 O O . TRP A 1 638 ? 3.884 -15.768 -1.596 1.00 90.06 638 TRP A O 1
ATOM 4909 N N . THR A 1 639 ? 3.939 -16.597 -3.688 1.00 93.38 639 THR A N 1
ATOM 4910 C CA . THR A 1 639 ? 4.741 -17.788 -3.371 1.00 93.38 639 THR A CA 1
ATOM 4911 C C . THR A 1 639 ? 6.104 -17.729 -4.056 1.00 93.38 639 THR A C 1
ATOM 4913 O O . THR A 1 639 ? 6.226 -17.646 -5.274 1.00 93.38 639 THR A O 1
ATOM 4916 N N . TYR A 1 640 ? 7.173 -17.828 -3.264 1.00 94.25 640 TYR A N 1
ATOM 4917 C CA . TYR A 1 640 ? 8.545 -17.829 -3.773 1.00 94.25 640 TYR A CA 1
ATOM 4918 C C . TYR A 1 640 ? 9.026 -19.225 -4.201 1.00 94.25 640 TYR A C 1
ATOM 4920 O O . TYR A 1 640 ? 8.975 -20.185 -3.425 1.00 94.25 640 TYR A O 1
ATOM 4928 N N . HIS A 1 641 ? 9.647 -19.294 -5.379 1.00 94.31 641 HIS A N 1
ATOM 4929 C CA . HIS A 1 641 ? 10.342 -20.460 -5.909 1.00 94.31 641 HIS A CA 1
ATOM 4930 C C . HIS A 1 641 ? 11.758 -20.106 -6.382 1.00 94.31 641 HIS A C 1
ATOM 4932 O O . HIS A 1 641 ? 12.002 -19.104 -7.055 1.00 94.31 641 HIS A O 1
ATOM 4938 N N . ARG A 1 642 ? 12.727 -20.976 -6.071 1.00 94.12 642 ARG A N 1
ATOM 4939 C CA . ARG A 1 642 ? 14.066 -20.923 -6.673 1.00 94.12 642 ARG A CA 1
ATOM 4940 C C . ARG A 1 642 ? 14.176 -21.994 -7.745 1.00 94.12 642 ARG A C 1
ATOM 4942 O O . ARG A 1 642 ? 14.241 -23.178 -7.421 1.00 94.12 642 ARG A O 1
ATOM 4949 N N . ILE A 1 643 ? 14.290 -21.552 -8.989 1.00 92.81 643 ILE A N 1
ATOM 4950 C CA . ILE A 1 643 ? 14.202 -22.401 -10.181 1.00 92.81 643 ILE A CA 1
ATOM 4951 C C . ILE A 1 643 ? 15.469 -23.226 -10.400 1.00 92.81 643 ILE A C 1
ATOM 4953 O O . ILE A 1 643 ? 15.414 -24.391 -10.778 1.00 92.81 643 ILE A O 1
ATOM 4957 N N . THR A 1 644 ? 16.635 -22.646 -10.121 1.00 94.50 644 THR A N 1
ATOM 4958 C CA . THR A 1 644 ? 17.931 -23.320 -10.260 1.00 94.50 644 THR A CA 1
ATOM 4959 C C . THR A 1 644 ? 18.949 -22.746 -9.280 1.00 94.50 644 THR A C 1
ATOM 4961 O O . THR A 1 644 ? 18.740 -21.677 -8.707 1.00 94.50 644 THR A O 1
ATOM 4964 N N . ASN A 1 645 ? 20.049 -23.471 -9.069 1.00 92.81 645 ASN A N 1
ATOM 4965 C CA . ASN A 1 645 ? 21.267 -22.951 -8.437 1.00 92.81 645 ASN A CA 1
ATOM 4966 C C . ASN A 1 645 ? 22.512 -23.230 -9.305 1.00 92.81 645 ASN A C 1
ATOM 4968 O O . ASN A 1 645 ? 23.620 -23.425 -8.798 1.00 92.81 645 ASN A O 1
ATOM 4972 N N . GLY A 1 646 ? 22.310 -23.353 -10.618 1.00 93.06 646 GLY A N 1
ATOM 4973 C CA . GLY A 1 646 ? 23.351 -23.629 -11.602 1.00 93.06 646 GLY A CA 1
ATOM 4974 C C . GLY A 1 646 ? 23.395 -22.638 -12.762 1.00 93.06 646 GLY A C 1
ATOM 4975 O O . GLY A 1 646 ? 24.104 -22.918 -13.732 1.00 93.06 646 GLY A O 1
ATOM 4976 N N . HIS A 1 647 ? 22.643 -21.538 -12.711 1.00 94.56 647 HIS A N 1
ATOM 4977 C CA . HIS A 1 647 ? 22.660 -20.497 -13.739 1.00 94.56 647 HIS A CA 1
ATOM 4978 C C . HIS A 1 647 ? 24.037 -19.803 -13.822 1.00 94.56 647 HIS A C 1
ATOM 4980 O O . HIS A 1 647 ? 24.939 -20.041 -13.013 1.00 94.56 647 HIS A O 1
ATOM 4986 N N . VAL A 1 648 ? 24.249 -19.017 -14.873 1.00 94.12 648 VAL A N 1
ATOM 4987 C CA . VAL A 1 648 ? 25.497 -18.286 -15.120 1.00 94.12 648 VAL A CA 1
ATOM 4988 C C . VAL A 1 648 ? 25.187 -16.808 -15.240 1.00 94.12 648 VAL A C 1
ATOM 4990 O O . VAL A 1 648 ? 24.092 -16.437 -15.633 1.00 94.12 648 VAL A O 1
ATOM 4993 N N . ARG A 1 649 ? 26.163 -15.950 -14.949 1.00 93.31 649 ARG A N 1
ATOM 4994 C CA . ARG A 1 649 ? 25.971 -14.509 -15.106 1.00 93.31 649 ARG A CA 1
ATOM 4995 C C . ARG A 1 649 ? 25.539 -14.170 -16.536 1.00 93.31 649 ARG A C 1
ATOM 4997 O O . ARG A 1 649 ? 26.205 -14.570 -17.490 1.00 93.31 649 ARG A O 1
ATOM 5004 N N . SER A 1 650 ? 24.439 -13.441 -16.635 1.00 92.50 650 SER A N 1
ATOM 5005 C CA . SER A 1 650 ? 23.688 -13.174 -17.857 1.00 92.50 650 SER A CA 1
ATOM 5006 C C . SER A 1 650 ? 23.009 -11.813 -17.726 1.00 92.50 650 SER A C 1
ATOM 5008 O O . SER A 1 650 ? 22.868 -11.296 -16.613 1.00 92.50 650 SER A O 1
ATOM 5010 N N . PHE A 1 651 ? 22.652 -11.223 -18.862 1.00 91.50 651 PHE A N 1
ATOM 5011 C CA . PHE A 1 651 ? 21.859 -10.007 -18.917 1.00 91.50 651 PHE A CA 1
ATOM 5012 C C . PHE A 1 651 ? 20.443 -10.224 -19.449 1.00 91.50 651 PHE A C 1
ATOM 5014 O O . PHE A 1 651 ? 19.591 -9.357 -19.273 1.00 91.50 651 PHE A O 1
ATOM 5021 N N . GLY A 1 652 ? 20.187 -11.342 -20.120 1.00 90.31 652 GLY A N 1
ATOM 5022 C CA . GLY A 1 652 ? 18.920 -11.567 -20.788 1.00 90.31 652 GLY A CA 1
ATOM 5023 C C . GLY A 1 652 ? 18.068 -12.631 -20.108 1.00 90.31 652 GLY A C 1
ATOM 5024 O O . GLY A 1 652 ? 18.556 -13.667 -19.655 1.00 90.31 652 GLY A O 1
ATOM 5025 N N . ILE A 1 653 ? 16.772 -12.340 -20.062 1.00 93.56 653 ILE A N 1
ATOM 5026 C CA . ILE A 1 653 ? 15.722 -13.257 -19.645 1.00 93.56 653 ILE A CA 1
ATOM 5027 C C . ILE A 1 653 ? 14.552 -13.129 -20.625 1.00 93.56 653 ILE A C 1
ATOM 5029 O O . ILE A 1 653 ? 14.152 -12.025 -21.002 1.00 93.56 653 ILE A O 1
ATOM 5033 N N . ALA A 1 654 ? 14.018 -14.264 -21.054 1.00 95.00 654 ALA A N 1
ATOM 5034 C CA . ALA A 1 654 ? 12.899 -14.363 -21.975 1.00 95.00 654 ALA A CA 1
ATOM 5035 C C . ALA A 1 654 ? 11.999 -15.545 -21.602 1.00 95.00 654 ALA A C 1
ATOM 5037 O O . ALA A 1 654 ? 12.386 -16.409 -20.812 1.00 95.00 654 ALA A O 1
ATOM 5038 N N . PHE A 1 655 ? 10.808 -15.576 -22.194 1.00 95.12 655 PHE A N 1
ATOM 5039 C CA . PHE A 1 655 ? 9.785 -16.574 -21.909 1.00 95.12 655 PHE A CA 1
ATOM 5040 C C . PHE A 1 655 ? 9.181 -17.087 -23.211 1.00 95.12 655 PHE A C 1
ATOM 5042 O O . PHE A 1 655 ? 8.897 -16.295 -24.112 1.00 95.12 655 PHE A O 1
ATOM 5049 N N . SER A 1 656 ? 9.013 -18.401 -23.326 1.00 94.25 656 SER A N 1
ATOM 5050 C CA . SER A 1 656 ? 8.326 -19.044 -24.451 1.00 94.25 656 SER A CA 1
ATOM 5051 C C . SER A 1 656 ? 8.024 -20.500 -24.113 1.00 94.25 656 SER A C 1
ATOM 5053 O O . SER A 1 656 ? 8.711 -21.069 -23.273 1.00 94.25 656 SER A O 1
ATOM 5055 N N . ALA A 1 657 ? 7.042 -21.110 -24.774 1.00 92.44 657 ALA A N 1
ATOM 5056 C CA . ALA A 1 657 ? 6.844 -22.556 -24.709 1.00 92.44 657 ALA A CA 1
ATOM 5057 C C . ALA A 1 657 ? 7.854 -23.238 -25.640 1.00 92.44 657 ALA A C 1
ATOM 5059 O O . ALA A 1 657 ? 7.740 -23.140 -26.867 1.00 92.44 657 ALA A O 1
ATOM 5060 N N . MET A 1 658 ? 8.867 -23.896 -25.073 1.00 93.12 658 MET A N 1
ATOM 5061 C CA . MET A 1 658 ? 9.997 -24.419 -25.848 1.00 93.12 658 MET A CA 1
ATOM 5062 C C . MET A 1 658 ? 9.760 -25.836 -26.360 1.00 93.12 658 MET A C 1
ATOM 5064 O O . MET A 1 658 ? 10.249 -26.173 -27.438 1.00 93.12 658 MET A O 1
ATOM 5068 N N . ASP A 1 659 ? 9.030 -26.667 -25.611 1.00 89.94 659 ASP A N 1
ATOM 5069 C CA . ASP A 1 659 ? 8.924 -28.104 -25.898 1.00 89.94 659 ASP A CA 1
ATOM 5070 C C . ASP A 1 659 ? 7.518 -28.620 -26.259 1.00 89.94 659 ASP A C 1
ATOM 5072 O O . ASP A 1 659 ? 7.274 -29.829 -26.336 1.00 89.94 659 ASP A O 1
ATOM 5076 N N . GLY A 1 660 ? 6.608 -27.692 -26.570 1.00 84.44 660 GLY A N 1
ATOM 5077 C CA . GLY A 1 660 ? 5.276 -27.998 -27.095 1.00 84.44 660 GLY A CA 1
ATOM 5078 C C . GLY A 1 660 ? 4.297 -28.572 -26.069 1.00 84.44 660 GLY A C 1
ATOM 5079 O O . GLY A 1 660 ? 3.307 -29.186 -26.471 1.00 84.44 660 GLY A O 1
ATOM 5080 N N . ASP A 1 661 ? 4.559 -28.403 -24.770 1.00 88.06 661 ASP A N 1
ATOM 5081 C CA . ASP A 1 661 ? 3.630 -28.741 -23.684 1.00 88.06 661 ASP A CA 1
ATOM 5082 C C . ASP A 1 661 ? 2.672 -27.598 -23.294 1.00 88.06 661 ASP A C 1
ATOM 5084 O O . ASP A 1 661 ? 1.893 -27.745 -22.352 1.00 88.06 661 ASP A O 1
ATOM 5088 N N . ASP A 1 662 ? 2.688 -26.506 -24.066 1.00 86.62 662 ASP A N 1
ATOM 5089 C CA . ASP A 1 662 ? 1.914 -25.272 -23.881 1.00 86.62 662 ASP A CA 1
ATOM 5090 C C . ASP A 1 662 ? 2.194 -24.535 -22.553 1.00 86.62 662 ASP A C 1
ATOM 5092 O O . ASP A 1 662 ? 1.511 -23.554 -22.248 1.00 86.62 662 ASP A O 1
ATOM 5096 N N . LEU A 1 663 ? 3.196 -24.961 -21.772 1.00 90.75 663 LEU A N 1
ATOM 5097 C CA . LEU A 1 663 ? 3.635 -24.261 -20.567 1.00 90.75 663 LEU A CA 1
ATOM 5098 C C . LEU A 1 663 ? 4.689 -23.208 -20.914 1.00 90.75 663 LEU A C 1
ATOM 5100 O O . LEU A 1 663 ? 5.519 -23.387 -21.804 1.00 90.75 663 LEU A O 1
ATOM 5104 N N . THR A 1 664 ? 4.666 -22.089 -20.193 1.00 93.81 664 THR A N 1
ATOM 5105 C CA . THR A 1 664 ? 5.656 -21.028 -20.379 1.00 93.81 664 THR A CA 1
ATOM 5106 C C . THR A 1 664 ? 6.965 -21.400 -19.679 1.00 93.81 664 THR A C 1
ATOM 5108 O O . THR A 1 664 ? 7.020 -21.499 -18.448 1.00 93.81 664 THR A O 1
ATOM 5111 N N . ASP A 1 665 ? 8.039 -21.553 -20.457 1.00 95.12 665 ASP A N 1
ATOM 5112 C CA . ASP A 1 665 ? 9.387 -21.834 -19.963 1.00 95.12 665 ASP A CA 1
ATOM 5113 C C . ASP A 1 665 ? 10.205 -20.556 -19.747 1.00 95.12 665 ASP A C 1
ATOM 5115 O O . ASP A 1 665 ? 9.934 -19.497 -20.322 1.00 95.12 665 ASP A O 1
ATOM 5119 N N . ILE A 1 666 ? 11.269 -20.667 -18.946 1.00 96.50 666 ILE A N 1
ATOM 5120 C CA . ILE A 1 666 ? 12.209 -19.567 -18.694 1.00 96.50 666 ILE A CA 1
ATOM 5121 C C . ILE A 1 666 ? 13.467 -19.766 -19.536 1.00 96.50 666 ILE A C 1
ATOM 5123 O O . ILE A 1 666 ? 14.086 -20.827 -19.522 1.00 96.50 666 ILE A O 1
ATOM 5127 N N . ILE A 1 667 ? 13.909 -18.721 -20.225 1.00 96.69 667 ILE A N 1
ATOM 5128 C CA . ILE A 1 667 ? 15.087 -18.734 -21.091 1.00 96.69 667 ILE A CA 1
ATOM 5129 C C . ILE A 1 667 ? 16.038 -17.656 -20.579 1.00 96.69 667 ILE A C 1
ATOM 5131 O O . ILE A 1 667 ? 15.668 -16.490 -20.509 1.00 96.69 667 ILE A O 1
ATOM 5135 N N . SER A 1 668 ? 17.248 -18.035 -20.171 1.00 95.44 668 SER A N 1
ATOM 5136 C CA . SER A 1 668 ? 18.196 -17.100 -19.557 1.00 95.44 668 SER A CA 1
ATOM 5137 C C . SER A 1 668 ? 19.632 -17.580 -19.723 1.00 95.44 668 SER A C 1
ATOM 5139 O O . SER A 1 668 ? 19.952 -18.764 -19.535 1.00 95.44 668 SER A O 1
ATOM 5141 N N . GLY A 1 669 ? 20.525 -16.658 -20.080 1.00 94.06 669 GLY A N 1
ATOM 5142 C CA . GLY A 1 669 ? 21.910 -16.997 -20.384 1.00 94.06 669 GLY A CA 1
ATOM 5143 C C . GLY A 1 669 ? 22.010 -18.014 -21.533 1.00 94.06 669 GLY A C 1
ATOM 5144 O O . GLY A 1 669 ? 21.335 -17.875 -22.551 1.00 94.06 669 GLY A O 1
ATOM 5145 N N . PRO A 1 670 ? 22.844 -19.061 -21.410 1.00 95.75 670 PRO A N 1
ATOM 5146 C CA . PRO A 1 670 ? 22.993 -20.096 -22.427 1.00 95.75 670 PRO A CA 1
ATOM 5147 C C . PRO A 1 670 ? 22.016 -21.268 -22.237 1.00 95.75 670 PRO A C 1
ATOM 5149 O O . PRO A 1 670 ? 22.295 -22.362 -22.742 1.00 95.75 670 PRO A O 1
ATOM 5152 N N . PHE A 1 671 ? 20.938 -21.100 -21.466 1.00 96.69 671 PHE A N 1
ATOM 5153 C CA . PHE A 1 671 ? 20.016 -22.177 -21.114 1.00 96.69 671 PHE A CA 1
ATOM 5154 C C . PHE A 1 671 ? 18.554 -21.792 -21.342 1.00 96.69 671 PHE A C 1
ATOM 5156 O O . PHE A 1 671 ? 18.185 -20.625 -21.230 1.00 96.69 671 PHE A O 1
ATOM 5163 N N . TRP A 1 672 ? 17.726 -22.805 -21.577 1.00 96.69 672 TRP A N 1
ATOM 5164 C CA . TRP A 1 672 ? 16.298 -22.745 -21.284 1.00 96.69 672 TRP A CA 1
ATOM 5165 C C . TRP A 1 672 ? 15.963 -23.737 -20.164 1.00 96.69 672 TRP A C 1
ATOM 5167 O O . TRP A 1 672 ? 16.684 -24.722 -19.964 1.00 96.69 672 TRP A O 1
ATOM 5177 N N . TYR A 1 673 ? 14.927 -23.423 -19.394 1.00 96.75 673 TYR A N 1
ATOM 5178 C CA . TYR A 1 673 ? 14.513 -24.094 -18.170 1.00 96.75 673 TYR A CA 1
ATOM 5179 C C . TYR A 1 673 ? 13.055 -24.513 -18.306 1.00 96.75 673 TYR A C 1
ATOM 5181 O O . TYR A 1 673 ? 12.178 -23.651 -18.348 1.00 96.75 673 TYR A O 1
ATOM 5189 N N . ARG A 1 674 ? 12.822 -25.824 -18.338 1.00 95.44 674 ARG A N 1
ATOM 5190 C CA . ARG A 1 674 ? 11.503 -26.417 -18.528 1.00 95.44 674 ARG A CA 1
ATOM 5191 C C . ARG A 1 674 ? 10.627 -26.241 -17.296 1.00 95.44 674 ARG A C 1
ATOM 5193 O O . ARG A 1 674 ? 11.023 -26.670 -16.204 1.00 95.44 674 ARG A O 1
ATOM 5200 N N . GLN A 1 675 ? 9.427 -25.704 -17.478 1.00 94.12 675 GLN A N 1
ATOM 5201 C CA . GLN A 1 675 ? 8.427 -25.637 -16.424 1.00 94.12 675 GLN A CA 1
ATOM 5202 C C . GLN A 1 675 ? 7.948 -27.048 -16.020 1.00 94.12 675 GLN A C 1
ATOM 5204 O O . GLN A 1 675 ? 7.550 -27.853 -16.862 1.00 94.12 675 GLN A O 1
ATOM 5209 N N . PRO A 1 676 ? 7.954 -27.395 -14.720 1.00 91.25 676 PRO A N 1
ATOM 5210 C CA . PRO A 1 676 ? 7.418 -28.658 -14.245 1.00 91.25 676 PRO A CA 1
ATOM 5211 C C . PRO A 1 676 ? 5.890 -28.601 -14.140 1.00 91.25 676 PRO A C 1
ATOM 5213 O O . PRO A 1 676 ? 5.331 -27.735 -13.471 1.00 91.25 676 PRO A O 1
ATOM 5216 N N . SER A 1 677 ? 5.217 -29.623 -14.667 1.00 81.69 677 SER A N 1
ATOM 5217 C CA . SER A 1 677 ? 3.751 -29.728 -14.655 1.00 81.69 677 SER A CA 1
ATOM 5218 C C . SER A 1 677 ? 3.122 -30.043 -13.284 1.00 81.69 677 SER A C 1
ATOM 5220 O O . SER A 1 677 ? 1.902 -30.017 -13.156 1.00 81.69 677 SER A O 1
ATOM 5222 N N . GLU A 1 678 ? 3.911 -30.429 -12.271 1.00 78.00 678 GLU A N 1
ATOM 5223 C CA . GLU A 1 678 ? 3.390 -30.866 -10.958 1.00 78.00 678 GLU A CA 1
ATOM 5224 C C . GLU A 1 678 ? 3.807 -29.968 -9.782 1.00 78.00 678 GLU A C 1
ATOM 5226 O O . GLU A 1 678 ? 3.005 -29.722 -8.883 1.00 78.00 678 GLU A O 1
ATOM 5231 N N . SER A 1 679 ? 5.071 -29.530 -9.717 1.00 83.56 679 SER A N 1
ATOM 5232 C CA . SER A 1 679 ? 5.603 -28.801 -8.556 1.00 83.56 679 SER A CA 1
ATOM 5233 C C . SER A 1 679 ? 6.809 -27.941 -8.912 1.00 83.56 679 SER A C 1
ATOM 5235 O O . SER A 1 679 ? 7.796 -28.441 -9.445 1.00 83.56 679 SER A O 1
ATOM 5237 N N . TRP A 1 680 ? 6.789 -26.685 -8.466 1.00 88.88 680 TRP A N 1
ATOM 5238 C CA . TRP A 1 680 ? 7.850 -25.699 -8.704 1.00 88.88 680 TRP A CA 1
ATOM 5239 C C . TRP A 1 680 ? 8.950 -25.703 -7.625 1.00 88.88 680 TRP A C 1
ATOM 5241 O O . TRP A 1 680 ? 9.916 -24.952 -7.697 1.00 88.88 680 TRP A O 1
ATOM 5251 N N . ASN A 1 681 ? 8.834 -26.572 -6.614 1.00 85.25 681 ASN A N 1
ATOM 5252 C CA . ASN A 1 681 ? 9.770 -26.655 -5.480 1.00 85.25 681 ASN A CA 1
ATOM 5253 C C . ASN A 1 681 ? 11.035 -27.487 -5.751 1.00 85.25 681 ASN A C 1
ATOM 5255 O O . ASN A 1 681 ? 11.857 -27.693 -4.853 1.00 85.25 681 ASN A O 1
ATOM 5259 N N . THR A 1 682 ? 11.181 -28.004 -6.964 1.00 86.06 682 THR A N 1
ATOM 5260 C CA . THR A 1 682 ? 12.371 -28.724 -7.418 1.00 86.06 682 THR A CA 1
ATOM 5261 C C . THR A 1 682 ? 13.128 -27.885 -8.431 1.00 86.06 682 THR A C 1
ATOM 5263 O O . THR A 1 682 ? 12.546 -27.020 -9.071 1.00 86.06 682 THR A O 1
ATOM 5266 N N . GLU A 1 683 ? 14.424 -28.153 -8.590 1.00 91.44 683 GLU A N 1
ATOM 5267 C CA . GLU A 1 683 ? 15.194 -27.532 -9.668 1.00 91.44 683 GLU A CA 1
ATOM 5268 C C . GLU A 1 683 ? 14.581 -27.907 -11.023 1.00 91.44 683 GLU A C 1
ATOM 5270 O O . GLU A 1 683 ? 14.328 -29.089 -11.276 1.00 91.44 683 GLU A O 1
ATOM 5275 N N . TRP A 1 684 ? 14.315 -26.899 -11.853 1.00 95.12 684 TRP A N 1
ATOM 5276 C CA . TRP A 1 684 ? 13.749 -27.094 -13.184 1.00 95.12 684 TRP A CA 1
ATOM 5277 C C . TRP A 1 684 ? 14.782 -27.751 -14.097 1.00 95.12 684 TRP A C 1
ATOM 5279 O O . TRP A 1 684 ? 15.992 -27.508 -13.984 1.00 95.12 684 TRP A O 1
ATOM 5289 N N . GLU A 1 685 ? 14.309 -28.608 -15.001 1.00 95.06 685 GLU A N 1
ATOM 5290 C CA . GLU A 1 685 ? 15.181 -29.222 -15.996 1.00 95.06 685 GLU A CA 1
ATOM 5291 C C . GLU A 1 685 ? 15.738 -28.132 -16.909 1.00 95.06 685 GLU A C 1
ATOM 5293 O O . GLU A 1 685 ? 15.005 -27.263 -17.363 1.00 95.06 685 GLU A O 1
ATOM 5298 N N . ARG A 1 686 ? 17.049 -28.156 -17.163 1.00 95.06 686 ARG A N 1
ATOM 5299 C CA . ARG A 1 686 ? 17.705 -27.153 -18.002 1.00 95.06 686 ARG A CA 1
ATOM 5300 C C . ARG A 1 686 ? 18.376 -27.789 -19.203 1.00 95.06 686 ARG A C 1
ATOM 5302 O O . ARG A 1 686 ? 19.102 -28.780 -19.065 1.00 95.06 686 ARG A O 1
ATOM 5309 N N . THR A 1 687 ? 18.268 -27.116 -20.334 1.00 96.62 687 THR A N 1
ATOM 5310 C CA . THR A 1 687 ? 18.888 -27.519 -21.593 1.00 96.62 687 THR A CA 1
ATOM 5311 C C . THR A 1 687 ? 19.745 -26.382 -22.122 1.00 96.62 687 THR A C 1
ATOM 5313 O O . THR A 1 687 ? 19.408 -25.207 -22.003 1.00 96.62 687 THR A O 1
ATOM 5316 N N . ARG A 1 688 ? 20.920 -26.718 -22.661 1.00 96.38 688 ARG A N 1
ATOM 5317 C CA . ARG A 1 688 ? 21.850 -25.723 -23.202 1.00 96.38 688 ARG A CA 1
ATOM 5318 C C . ARG A 1 688 ? 21.433 -25.337 -24.616 1.00 96.38 688 ARG A C 1
ATOM 5320 O O . ARG A 1 688 ? 21.343 -26.207 -25.472 1.00 96.38 688 ARG A O 1
ATOM 5327 N N . LEU A 1 689 ? 21.315 -24.034 -24.840 1.00 96.94 689 LEU A N 1
ATOM 5328 C CA . LEU A 1 689 ? 21.048 -23.416 -26.134 1.00 96.94 689 LEU A CA 1
ATOM 5329 C C . LEU A 1 689 ? 22.281 -23.505 -27.048 1.00 96.94 689 LEU A C 1
ATOM 5331 O O . LEU A 1 689 ? 22.297 -24.238 -28.029 1.00 96.94 689 LEU A O 1
ATOM 5335 N N . ALA A 1 690 ? 23.362 -22.816 -26.674 1.00 94.75 690 ALA A N 1
ATOM 5336 C CA . ALA A 1 690 ? 24.648 -22.853 -27.369 1.00 94.75 690 ALA A CA 1
ATOM 5337 C C . ALA A 1 690 ? 25.805 -22.479 -26.419 1.00 94.75 690 ALA A C 1
ATOM 5339 O O . ALA A 1 690 ? 25.603 -22.097 -25.261 1.00 94.75 690 ALA A O 1
ATOM 5340 N N . GLU A 1 691 ? 27.053 -22.614 -26.877 1.00 91.75 691 GLU A N 1
ATOM 5341 C CA . GLU A 1 691 ? 28.213 -22.127 -26.122 1.00 91.75 691 GLU A CA 1
ATOM 5342 C C . GLU A 1 691 ? 28.392 -20.609 -26.286 1.00 91.75 691 GLU A C 1
ATOM 5344 O O . GLU A 1 691 ? 28.362 -20.072 -27.395 1.00 91.75 691 GLU A O 1
ATOM 5349 N N . GLY A 1 692 ? 28.624 -19.916 -25.165 1.00 90.25 692 GLY A N 1
ATOM 5350 C CA . GLY A 1 692 ? 28.979 -18.494 -25.150 1.00 90.25 692 GLY A CA 1
ATOM 5351 C C . GLY A 1 692 ? 27.882 -17.547 -25.639 1.00 90.25 692 GLY A C 1
ATOM 5352 O O . GLY A 1 692 ? 28.215 -16.471 -26.123 1.00 90.25 692 GLY A O 1
ATOM 5353 N N . VAL A 1 693 ? 26.616 -17.958 -25.566 1.00 94.31 693 VAL A N 1
ATOM 5354 C CA . VAL A 1 693 ? 25.460 -17.107 -25.873 1.00 94.31 693 VAL A CA 1
ATOM 5355 C C . VAL A 1 693 ? 24.765 -16.655 -24.592 1.00 94.31 693 VAL A C 1
ATOM 5357 O O . VAL A 1 693 ? 24.827 -17.345 -23.572 1.00 94.31 693 VAL A O 1
ATOM 5360 N N . ASP A 1 694 ? 24.107 -15.509 -24.674 1.00 95.19 694 ASP A N 1
ATOM 5361 C CA . ASP A 1 694 ? 23.243 -14.940 -23.648 1.00 95.19 694 ASP A CA 1
ATOM 5362 C C . ASP A 1 694 ? 21.885 -14.618 -24.286 1.00 95.19 694 ASP A C 1
ATOM 5364 O O . ASP A 1 694 ? 21.803 -13.744 -25.150 1.00 95.19 694 ASP A O 1
ATOM 5368 N N . ALA A 1 695 ? 20.854 -15.397 -23.962 1.00 95.69 695 ALA A N 1
ATOM 5369 C CA . ALA A 1 695 ? 19.525 -15.277 -24.553 1.00 95.69 695 ALA A CA 1
ATOM 5370 C C . ALA A 1 695 ? 18.824 -14.003 -24.076 1.00 95.69 695 ALA A C 1
ATOM 5372 O O . ALA A 1 695 ? 18.738 -13.780 -22.879 1.00 95.69 695 ALA A O 1
ATOM 5373 N N . VAL A 1 696 ? 18.311 -13.192 -25.003 1.00 94.25 696 VAL A N 1
ATOM 5374 C CA . VAL A 1 696 ? 17.739 -11.856 -24.724 1.00 94.25 696 VAL A CA 1
ATOM 5375 C C . VAL A 1 696 ? 16.280 -11.709 -25.150 1.00 94.25 696 VAL A C 1
ATOM 5377 O O . VAL A 1 696 ? 15.592 -10.801 -24.693 1.00 94.25 696 VAL A O 1
ATOM 5380 N N . ALA A 1 697 ? 15.796 -12.574 -26.040 1.00 95.25 697 ALA A N 1
ATOM 5381 C CA . ALA A 1 697 ? 14.405 -12.586 -26.468 1.00 95.25 697 ALA A CA 1
ATOM 5382 C C . ALA A 1 697 ? 14.021 -13.967 -27.006 1.00 95.25 697 ALA A C 1
ATOM 5384 O O . ALA A 1 697 ? 14.886 -14.739 -27.423 1.00 95.25 697 ALA A O 1
ATOM 5385 N N . ALA A 1 698 ? 12.721 -14.246 -27.031 1.00 95.00 698 ALA A N 1
ATOM 5386 C CA . ALA A 1 698 ? 12.160 -15.414 -27.688 1.00 95.00 698 ALA A CA 1
ATOM 5387 C C . ALA A 1 698 ? 10.900 -15.012 -28.460 1.00 95.00 698 ALA A C 1
ATOM 5389 O O . ALA A 1 698 ? 10.076 -14.263 -27.932 1.00 95.00 698 ALA A O 1
ATOM 5390 N N . LEU A 1 699 ? 10.787 -15.445 -29.716 1.00 94.38 699 LEU A N 1
ATOM 5391 C CA . LEU A 1 699 ? 9.618 -15.204 -30.567 1.00 94.38 699 LEU A CA 1
ATOM 5392 C C . LEU A 1 699 ? 9.575 -16.207 -31.726 1.00 94.38 699 LEU A C 1
ATOM 5394 O O . LEU A 1 699 ? 10.620 -16.695 -32.141 1.00 94.38 699 LEU A O 1
ATOM 5398 N N . ASP A 1 700 ? 8.384 -16.478 -32.256 1.00 92.31 700 ASP A N 1
ATOM 5399 C CA . ASP A 1 700 ? 8.193 -17.316 -33.449 1.00 92.31 700 ASP A CA 1
ATOM 5400 C C . ASP A 1 700 ? 8.711 -16.584 -34.701 1.00 92.31 700 ASP A C 1
ATOM 5402 O O . ASP A 1 700 ? 8.069 -15.670 -35.240 1.00 92.31 700 ASP A O 1
ATOM 5406 N N . LEU A 1 701 ? 9.941 -16.912 -35.100 1.00 92.50 701 LEU A N 1
ATOM 5407 C CA . LEU A 1 701 ? 10.667 -16.263 -36.186 1.00 92.50 701 LEU A CA 1
ATOM 5408 C C . LEU A 1 701 ? 10.306 -16.858 -37.539 1.00 92.50 701 LEU A C 1
ATOM 5410 O O . LEU A 1 701 ? 10.266 -16.106 -38.521 1.00 92.50 701 LEU A O 1
ATOM 5414 N N . ASP A 1 702 ? 10.075 -18.165 -37.619 1.00 87.88 702 ASP A N 1
ATOM 5415 C CA . ASP A 1 702 ? 9.839 -18.876 -38.880 1.00 87.88 702 ASP A CA 1
ATOM 5416 C C . ASP A 1 702 ? 8.353 -19.159 -39.184 1.00 87.88 702 ASP A C 1
ATOM 5418 O O . ASP A 1 702 ? 8.008 -19.527 -40.314 1.00 87.88 702 ASP A O 1
ATOM 5422 N N . GLY A 1 703 ? 7.460 -18.851 -38.242 1.00 87.44 703 GLY A N 1
ATOM 5423 C CA . GLY A 1 703 ? 6.012 -18.971 -38.371 1.00 87.44 703 GLY A CA 1
ATOM 5424 C C . GLY A 1 703 ? 5.494 -20.392 -38.160 1.00 87.44 703 GLY A C 1
ATOM 5425 O O . GLY A 1 703 ? 4.394 -20.702 -38.641 1.00 87.44 703 GLY A O 1
ATOM 5426 N N . ASP A 1 704 ? 6.272 -21.270 -37.523 1.00 86.56 704 ASP A N 1
ATOM 5427 C CA . ASP A 1 704 ? 5.877 -22.649 -37.232 1.00 86.56 704 ASP A CA 1
ATOM 5428 C C . ASP A 1 704 ? 5.014 -22.795 -35.962 1.00 86.56 704 ASP A C 1
ATOM 5430 O O . ASP A 1 704 ? 4.454 -23.872 -35.720 1.00 86.56 704 ASP A O 1
ATOM 5434 N N . GLY A 1 705 ? 4.824 -21.702 -35.215 1.00 84.81 705 GLY A N 1
ATOM 5435 C CA . GLY A 1 705 ? 4.047 -21.645 -33.980 1.00 84.81 705 GLY A CA 1
ATOM 5436 C C . GLY A 1 705 ? 4.850 -21.930 -32.710 1.00 84.81 705 GLY A C 1
ATOM 5437 O O . GLY A 1 705 ? 4.242 -22.000 -31.641 1.00 84.81 705 GLY A O 1
ATOM 5438 N N . ARG A 1 706 ? 6.174 -22.103 -32.795 1.00 86.81 706 ARG A N 1
ATOM 5439 C CA . ARG A 1 706 ? 7.082 -22.282 -31.651 1.00 86.81 706 ARG A CA 1
ATOM 5440 C C . ARG A 1 706 ? 8.036 -21.100 -31.543 1.00 86.81 706 ARG A C 1
ATOM 5442 O O . ARG A 1 706 ? 8.289 -20.396 -32.508 1.00 86.81 706 ARG A O 1
ATOM 5449 N N . GLY A 1 707 ? 8.526 -20.837 -30.335 1.00 90.38 707 GLY A N 1
ATOM 5450 C CA . GLY A 1 707 ? 9.457 -19.736 -30.108 1.00 90.38 707 GLY A CA 1
ATOM 5451 C C . GLY A 1 707 ? 10.898 -20.105 -30.448 1.00 90.38 707 GLY A C 1
ATOM 5452 O O . GLY A 1 707 ? 11.466 -21.024 -29.858 1.00 90.38 707 GLY A O 1
ATOM 5453 N N . GLU A 1 708 ? 11.537 -19.315 -31.306 1.00 95.12 708 GLU A N 1
ATOM 5454 C CA . GLU A 1 708 ? 12.989 -19.309 -31.463 1.00 95.12 708 GLU A CA 1
ATOM 5455 C C . GLU A 1 708 ? 13.649 -18.393 -30.434 1.00 95.12 708 GLU A C 1
ATOM 5457 O O . GLU A 1 708 ? 13.077 -17.387 -30.007 1.00 95.12 708 GLU A O 1
ATOM 5462 N N . VAL A 1 709 ? 14.908 -18.682 -30.091 1.00 97.62 709 VAL A N 1
ATOM 5463 C CA . VAL A 1 709 ? 15.668 -17.871 -29.130 1.00 97.62 709 VAL A CA 1
ATOM 5464 C C . VAL A 1 709 ? 16.621 -16.925 -29.848 1.00 97.62 709 VAL A C 1
ATOM 5466 O O . VAL A 1 709 ? 17.509 -17.356 -30.578 1.00 97.62 709 VAL A O 1
ATOM 5469 N N . ILE A 1 710 ? 16.502 -15.629 -29.577 1.00 97.44 710 ILE A N 1
ATOM 5470 C CA . ILE A 1 710 ? 17.475 -14.611 -29.976 1.00 97.44 710 ILE A CA 1
ATOM 5471 C C . ILE A 1 710 ? 18.489 -14.441 -28.849 1.00 97.44 710 ILE A C 1
ATOM 5473 O O . ILE A 1 710 ? 18.130 -14.243 -27.685 1.00 97.44 710 ILE A O 1
ATOM 5477 N N . ALA A 1 711 ? 19.773 -14.469 -29.196 1.00 97.12 711 ALA A N 1
ATOM 5478 C CA . ALA A 1 711 ? 20.854 -14.367 -28.232 1.00 97.12 711 ALA A CA 1
ATOM 5479 C C . ALA A 1 711 ? 21.985 -13.449 -28.701 1.00 97.12 711 ALA A C 1
ATOM 5481 O O . ALA A 1 711 ? 22.228 -13.245 -29.893 1.00 97.12 711 ALA A O 1
ATOM 5482 N N . GLN A 1 712 ? 22.718 -12.922 -27.728 1.00 95.50 712 GLN A N 1
ATOM 5483 C CA . GLN A 1 712 ? 23.918 -12.128 -27.943 1.00 95.50 712 GLN A CA 1
ATOM 5484 C C . GLN A 1 712 ? 25.183 -12.899 -27.560 1.00 95.50 712 GLN A C 1
ATOM 5486 O O . GLN A 1 712 ? 25.169 -13.785 -26.706 1.00 95.50 712 GLN A O 1
ATOM 5491 N N . ARG A 1 713 ? 26.305 -12.547 -28.192 1.00 92.56 713 ARG A N 1
ATOM 5492 C CA . ARG A 1 713 ? 27.634 -13.101 -27.910 1.00 92.56 713 ARG A CA 1
ATOM 5493 C C . ARG A 1 713 ? 28.654 -11.971 -27.774 1.00 92.56 713 ARG A C 1
ATOM 5495 O O . ARG A 1 713 ? 29.057 -11.351 -28.764 1.00 92.56 713 ARG A O 1
ATOM 5502 N N . GLY A 1 714 ? 29.053 -11.712 -26.528 1.00 81.81 714 GLY A N 1
ATOM 5503 C CA . GLY A 1 714 ? 30.077 -10.734 -26.155 1.00 81.81 714 GLY A CA 1
ATOM 5504 C C . GLY A 1 714 ? 31.524 -11.247 -26.267 1.00 81.81 714 GLY A C 1
ATOM 5505 O O . GLY A 1 714 ? 31.812 -12.270 -26.889 1.00 81.81 714 GLY A O 1
ATOM 5506 N N . GLY A 1 715 ? 32.466 -10.514 -25.662 1.00 69.44 715 GLY A N 1
ATOM 5507 C CA . GLY A 1 715 ? 33.876 -10.921 -25.525 1.00 69.44 715 GLY A CA 1
ATOM 5508 C C . GLY A 1 715 ? 34.802 -10.603 -26.712 1.00 69.44 715 GLY A C 1
ATOM 5509 O O . GLY A 1 715 ? 35.948 -11.059 -26.738 1.00 69.44 715 GLY A O 1
ATOM 5510 N N . GLY A 1 716 ? 34.333 -9.822 -27.692 1.00 75.81 716 GLY A N 1
ATOM 5511 C CA . GLY A 1 716 ? 35.067 -9.450 -28.909 1.00 75.81 716 GLY A CA 1
ATOM 5512 C C . GLY A 1 716 ? 35.207 -7.937 -29.136 1.00 75.81 716 GLY A C 1
ATOM 5513 O O . GLY A 1 716 ? 34.918 -7.119 -28.270 1.00 75.81 716 GLY A O 1
ATOM 5514 N N . ARG A 1 717 ? 35.665 -7.537 -30.335 1.00 84.88 717 ARG A N 1
ATOM 5515 C CA . ARG A 1 717 ? 35.674 -6.114 -30.767 1.00 84.88 717 ARG A CA 1
ATOM 5516 C C . ARG A 1 717 ? 34.291 -5.623 -31.225 1.00 84.88 717 ARG A C 1
ATOM 5518 O O . ARG A 1 717 ? 34.131 -4.429 -31.468 1.00 84.88 717 ARG A O 1
ATOM 5525 N N . ALA A 1 718 ? 33.344 -6.544 -31.365 1.00 92.19 718 ALA A N 1
ATOM 5526 C CA . ALA A 1 718 ? 31.955 -6.341 -31.740 1.00 92.19 718 ALA A CA 1
ATOM 5527 C C . ALA A 1 718 ? 31.074 -7.240 -30.858 1.00 92.19 718 ALA A C 1
ATOM 5529 O O . ALA A 1 718 ? 31.559 -8.244 -30.328 1.00 92.19 718 ALA A O 1
ATOM 5530 N N . LEU A 1 719 ? 29.810 -6.857 -30.703 1.00 94.94 719 LEU A N 1
ATOM 5531 C CA . LEU A 1 719 ? 28.756 -7.676 -30.117 1.00 94.94 719 LEU A CA 1
ATOM 5532 C C . LEU A 1 719 ? 28.037 -8.391 -31.261 1.00 94.94 719 LEU A C 1
ATOM 5534 O O . LEU A 1 719 ? 27.502 -7.730 -32.152 1.00 94.94 719 LEU A O 1
ATOM 5538 N N . HIS A 1 720 ? 28.056 -9.720 -31.254 1.00 95.31 720 HIS A N 1
ATOM 5539 C CA . HIS A 1 720 ? 27.384 -10.526 -32.271 1.00 95.31 720 HIS A CA 1
ATOM 5540 C C . HIS A 1 720 ? 25.989 -10.918 -31.794 1.00 95.31 720 HIS A C 1
ATOM 5542 O O . HIS A 1 720 ? 25.809 -11.226 -30.617 1.00 95.31 720 HIS A O 1
ATOM 5548 N N . LEU A 1 721 ? 25.028 -10.924 -32.710 1.00 96.69 721 LEU A N 1
ATOM 5549 C CA . LEU A 1 721 ? 23.655 -11.351 -32.473 1.00 96.69 721 LEU A CA 1
ATOM 5550 C C . LEU A 1 721 ? 23.365 -12.575 -33.337 1.00 96.69 721 LEU A C 1
ATOM 5552 O O . LEU A 1 721 ? 23.756 -12.625 -34.509 1.00 96.69 721 LEU A O 1
ATOM 5556 N N . VAL A 1 722 ? 22.691 -13.551 -32.746 1.00 96.69 722 VAL A N 1
ATOM 5557 C CA . VAL A 1 722 ? 22.316 -14.819 -33.374 1.00 96.69 722 VAL A CA 1
ATOM 5558 C C . VAL A 1 722 ? 20.883 -15.169 -33.004 1.00 96.69 722 VAL A C 1
ATOM 5560 O O . VAL A 1 722 ? 20.374 -14.701 -31.984 1.00 96.69 722 VAL A O 1
ATOM 5563 N N . TRP A 1 723 ? 20.249 -16.012 -33.807 1.00 96.44 723 TRP A N 1
ATOM 5564 C CA . TRP A 1 723 ? 19.035 -16.711 -33.405 1.00 96.44 723 TRP A CA 1
ATOM 5565 C C . TRP A 1 723 ? 19.256 -18.221 -33.459 1.00 96.44 723 TRP A C 1
ATOM 5567 O O . TRP A 1 723 ? 20.125 -18.714 -34.182 1.00 96.44 723 TRP A O 1
ATOM 5577 N N . LEU A 1 724 ? 18.520 -18.935 -32.618 1.00 97.12 724 LEU A N 1
ATOM 5578 C CA . LEU A 1 724 ? 18.679 -20.355 -32.356 1.00 97.12 724 LEU A CA 1
ATOM 5579 C C . LEU A 1 724 ? 17.357 -21.061 -32.650 1.00 97.12 724 LEU A C 1
ATOM 5581 O O . LEU A 1 724 ? 16.352 -20.785 -31.993 1.00 97.12 724 LEU A O 1
ATOM 5585 N N . HIS A 1 725 ? 17.387 -21.973 -33.617 1.00 95.19 725 HIS A N 1
ATOM 5586 C CA . HIS A 1 725 ? 16.253 -22.795 -34.034 1.00 95.19 725 HIS A CA 1
ATOM 5587 C C . HIS A 1 725 ? 16.310 -24.167 -33.369 1.00 95.19 725 HIS A C 1
ATOM 5589 O O . HIS A 1 725 ? 17.348 -24.826 -33.430 1.00 95.19 725 HIS A O 1
ATOM 5595 N N . ALA A 1 726 ? 15.218 -24.630 -32.766 1.00 94.25 726 ALA A N 1
ATOM 5596 C CA . ALA A 1 726 ? 15.160 -25.971 -32.191 1.00 94.25 726 ALA A CA 1
ATOM 5597 C C . ALA A 1 726 ? 15.092 -27.052 -33.292 1.00 94.25 726 ALA A C 1
ATOM 5599 O O . ALA A 1 726 ? 14.166 -27.082 -34.097 1.00 94.25 726 ALA A O 1
ATOM 5600 N N . GLU A 1 727 ? 16.041 -27.996 -33.301 1.00 92.88 727 GLU A N 1
ATOM 5601 C CA . GLU A 1 727 ? 16.091 -29.084 -34.299 1.00 92.88 727 GLU A CA 1
ATOM 5602 C C . GLU A 1 727 ? 15.006 -30.162 -34.089 1.00 92.88 727 GLU A C 1
ATOM 5604 O O . GLU A 1 727 ? 14.740 -30.975 -34.981 1.00 92.88 727 GLU A O 1
ATOM 5609 N N . ASP A 1 728 ? 14.432 -30.226 -32.888 1.00 91.06 728 ASP A N 1
ATOM 5610 C CA . ASP A 1 728 ? 13.417 -31.192 -32.470 1.00 91.06 728 ASP A CA 1
ATOM 5611 C C . ASP A 1 728 ? 12.321 -30.523 -31.633 1.00 91.06 728 ASP A C 1
ATOM 5613 O O . ASP A 1 728 ? 12.496 -29.408 -31.146 1.00 91.06 728 ASP A O 1
ATOM 5617 N N . ILE A 1 729 ? 11.159 -31.177 -31.519 1.00 87.00 729 ILE A N 1
ATOM 5618 C CA . ILE A 1 729 ? 10.003 -30.610 -30.808 1.00 87.00 729 ILE A CA 1
ATOM 5619 C C . ILE A 1 729 ? 10.237 -30.511 -29.313 1.00 87.00 729 ILE A C 1
ATOM 5621 O O . ILE A 1 729 ? 9.692 -29.627 -28.680 1.00 87.00 729 ILE A O 1
ATOM 5625 N N . GLU A 1 730 ? 11.095 -31.366 -28.777 1.00 90.00 730 GLU A N 1
ATOM 5626 C CA . GLU A 1 730 ? 11.474 -31.352 -27.377 1.00 90.00 730 GLU A CA 1
ATOM 5627 C C . GLU A 1 730 ? 12.643 -30.385 -27.077 1.00 90.00 730 GLU A C 1
ATOM 5629 O O . GLU A 1 730 ? 13.160 -30.368 -25.960 1.00 90.00 730 GLU A O 1
ATOM 5634 N N . ALA A 1 731 ? 13.084 -29.603 -28.073 1.00 92.00 731 ALA A N 1
ATOM 5635 C CA . ALA A 1 731 ? 14.090 -28.546 -27.962 1.00 92.00 731 ALA A CA 1
ATOM 5636 C C . ALA A 1 731 ? 15.411 -28.966 -27.282 1.00 92.00 731 ALA A C 1
ATOM 5638 O O . ALA A 1 731 ? 16.028 -28.198 -26.533 1.00 92.00 731 ALA A O 1
ATOM 5639 N N . HIS A 1 732 ? 15.896 -30.181 -27.566 1.00 92.38 732 HIS A N 1
ATOM 5640 C CA . HIS A 1 732 ? 17.157 -30.680 -27.000 1.00 92.38 732 HIS A CA 1
ATOM 5641 C C . HIS A 1 732 ? 18.407 -30.130 -27.691 1.00 92.38 732 HIS A C 1
ATOM 5643 O O . HIS A 1 732 ? 19.498 -30.142 -27.106 1.00 92.38 732 HIS A O 1
ATOM 5649 N N . ARG A 1 733 ? 18.291 -29.747 -28.965 1.00 93.81 733 ARG A N 1
ATOM 5650 C CA . ARG A 1 733 ? 19.395 -29.247 -29.791 1.00 93.81 733 ARG A CA 1
ATOM 5651 C C . ARG A 1 733 ? 18.957 -28.043 -30.607 1.00 93.81 733 ARG A C 1
ATOM 5653 O O . ARG A 1 733 ? 17.805 -27.967 -31.020 1.00 93.81 733 ARG A O 1
ATOM 5660 N N . PHE A 1 734 ? 19.913 -27.155 -30.866 1.00 95.75 734 PHE A N 1
ATOM 5661 C CA . PHE A 1 734 ? 19.675 -25.902 -31.566 1.00 95.75 734 PHE A CA 1
ATOM 5662 C C . PHE A 1 734 ? 20.637 -25.713 -32.740 1.00 95.75 734 PHE A C 1
ATOM 5664 O O . PHE A 1 734 ? 21.846 -25.927 -32.601 1.00 95.75 734 PHE A O 1
ATOM 5671 N N . GLU A 1 735 ? 20.092 -25.280 -33.874 1.00 95.31 735 GLU A N 1
ATOM 5672 C CA . GLU A 1 735 ? 20.834 -24.747 -35.015 1.00 95.31 735 GLU A CA 1
ATOM 5673 C C . GLU A 1 735 ? 21.007 -23.230 -34.841 1.00 95.31 735 GLU A C 1
ATOM 5675 O O . GLU A 1 735 ? 20.066 -22.526 -34.486 1.00 95.31 735 GLU A O 1
ATOM 5680 N N . GLU A 1 736 ? 22.227 -22.723 -35.044 1.00 95.38 736 GLU A N 1
ATOM 5681 C CA . GLU A 1 736 ? 22.565 -21.303 -34.868 1.00 95.38 736 GLU A CA 1
ATOM 5682 C C . GLU A 1 736 ? 22.637 -20.585 -36.219 1.00 95.38 736 GLU A C 1
ATOM 5684 O O . GLU A 1 736 ? 23.356 -21.019 -37.122 1.00 95.38 736 GLU A O 1
ATOM 5689 N N . HIS A 1 737 ? 21.965 -19.438 -36.305 1.00 95.31 737 HIS A N 1
ATOM 5690 C CA . HIS A 1 737 ? 21.942 -18.549 -37.464 1.00 95.31 737 HIS A CA 1
ATOM 5691 C C . HIS A 1 737 ? 22.384 -17.132 -37.072 1.00 95.31 737 HIS A C 1
ATOM 5693 O O . HIS A 1 737 ? 22.054 -16.618 -36.000 1.00 95.31 737 HIS A O 1
ATOM 5699 N N . GLY A 1 738 ? 23.147 -16.473 -37.939 1.00 94.94 738 GLY A N 1
ATOM 5700 C CA . GLY A 1 738 ? 23.657 -15.124 -37.723 1.00 94.94 738 GLY A CA 1
ATOM 5701 C C . GLY A 1 738 ? 22.614 -14.042 -38.001 1.00 94.94 738 GLY A C 1
ATOM 5702 O O . GLY A 1 738 ? 22.097 -13.933 -39.105 1.00 94.94 738 GLY A O 1
ATOM 5703 N N . ILE A 1 739 ? 22.373 -13.154 -37.036 1.00 96.94 739 ILE A N 1
ATOM 5704 C CA . ILE A 1 739 ? 21.570 -11.937 -37.257 1.00 96.94 739 ILE A CA 1
ATOM 5705 C C . ILE A 1 739 ? 22.469 -10.830 -37.808 1.00 96.94 739 ILE A C 1
ATOM 5707 O O . ILE A 1 739 ? 22.199 -10.214 -38.840 1.00 96.94 739 ILE A O 1
ATOM 5711 N N . GLY A 1 740 ? 23.576 -10.567 -37.115 1.00 96.06 740 GLY A N 1
ATOM 5712 C CA . GLY A 1 740 ? 24.486 -9.480 -37.444 1.00 96.06 740 GLY A CA 1
ATOM 5713 C C . GLY A 1 740 ? 25.398 -9.123 -36.279 1.00 96.06 740 GLY A C 1
ATOM 5714 O O . GLY A 1 740 ? 25.562 -9.879 -35.326 1.00 96.06 740 GLY A O 1
ATOM 5715 N N . GLU A 1 741 ? 26.019 -7.952 -36.358 1.00 96.00 741 GLU A N 1
ATOM 5716 C CA . GLU A 1 741 ? 26.892 -7.442 -35.301 1.00 96.00 741 GLU A CA 1
ATOM 5717 C C . GLU A 1 741 ? 26.637 -5.956 -35.050 1.00 96.00 741 GLU A C 1
ATOM 5719 O O . GLU A 1 741 ? 26.174 -5.242 -35.938 1.00 96.00 741 GLU A O 1
ATOM 5724 N N . VAL A 1 742 ? 26.969 -5.467 -33.861 1.00 96.19 742 VAL A N 1
ATOM 5725 C CA . VAL A 1 742 ? 27.048 -4.039 -33.511 1.00 96.19 742 VAL A CA 1
ATOM 5726 C C . VAL A 1 742 ? 28.389 -3.770 -32.816 1.00 96.19 742 VAL A C 1
ATOM 5728 O O . VAL A 1 742 ? 29.092 -4.719 -32.455 1.00 96.19 742 VAL A O 1
ATOM 5731 N N . PRO A 1 743 ? 28.827 -2.506 -32.651 1.00 95.44 743 PRO A N 1
ATOM 5732 C CA . PRO A 1 743 ? 29.986 -2.212 -31.811 1.00 95.44 743 PRO A CA 1
ATOM 5733 C C . PRO A 1 743 ? 29.855 -2.872 -30.432 1.00 95.44 743 PRO A C 1
ATOM 5735 O O . PRO A 1 743 ? 28.752 -3.010 -29.920 1.00 95.44 743 PRO A O 1
ATOM 5738 N N . ALA A 1 744 ? 30.967 -3.303 -29.836 1.00 93.31 744 ALA A N 1
ATOM 5739 C CA . ALA A 1 744 ? 30.914 -3.950 -28.527 1.00 93.31 744 ALA A CA 1
ATOM 5740 C C . ALA A 1 744 ? 30.271 -3.028 -27.472 1.00 93.31 744 ALA A C 1
ATOM 5742 O O . ALA A 1 744 ? 30.524 -1.819 -27.462 1.00 93.31 744 ALA A O 1
ATOM 5743 N N . ALA A 1 745 ? 29.453 -3.608 -26.594 1.00 91.06 745 ALA A N 1
ATOM 5744 C CA . ALA A 1 745 ? 29.016 -2.961 -25.363 1.00 91.06 745 ALA A CA 1
ATOM 5745 C C . ALA A 1 745 ? 30.204 -2.786 -24.397 1.00 91.06 745 ALA A C 1
ATOM 5747 O O . ALA A 1 745 ? 31.268 -3.389 -24.572 1.00 91.06 745 ALA A O 1
ATOM 5748 N N . SER A 1 746 ? 30.038 -1.946 -23.382 1.00 86.56 746 SER A N 1
ATOM 5749 C CA . SER A 1 746 ? 31.034 -1.711 -22.334 1.00 86.56 746 SER A CA 1
ATOM 5750 C C . SER A 1 746 ? 31.267 -2.944 -21.458 1.00 86.56 746 SER A C 1
ATOM 5752 O O . SER A 1 746 ? 32.371 -3.122 -20.936 1.00 86.56 746 SER A O 1
ATOM 5754 N N . HIS A 1 747 ? 30.269 -3.823 -21.350 1.00 86.44 747 HIS A N 1
ATOM 5755 C CA . HIS A 1 747 ? 30.358 -5.085 -20.628 1.00 86.44 747 HIS A CA 1
ATOM 5756 C C . HIS A 1 747 ? 30.800 -6.235 -21.537 1.00 86.44 747 HIS A C 1
ATOM 5758 O O . HIS A 1 747 ? 30.319 -6.405 -22.655 1.00 86.44 747 HIS A O 1
ATOM 5764 N N . GLU A 1 748 ? 31.695 -7.086 -21.023 1.00 85.06 748 GLU A N 1
ATOM 5765 C CA . GLU A 1 748 ? 32.225 -8.230 -21.778 1.00 85.06 748 GLU A CA 1
ATOM 5766 C C . GLU A 1 748 ? 31.151 -9.273 -22.130 1.00 85.06 748 GLU A C 1
ATOM 5768 O O . GLU A 1 748 ? 31.310 -9.968 -23.131 1.00 85.06 748 GLU A O 1
ATOM 5773 N N . LEU A 1 749 ? 30.075 -9.378 -21.338 1.00 85.75 749 LEU A N 1
ATOM 5774 C CA . LEU A 1 749 ? 28.966 -10.310 -21.584 1.00 85.75 749 LEU A CA 1
ATOM 5775 C C . LEU A 1 749 ? 28.090 -9.884 -22.768 1.00 85.75 749 LEU A C 1
ATOM 5777 O O . LEU A 1 749 ? 27.640 -10.739 -23.527 1.00 85.75 749 LEU A O 1
ATOM 5781 N N . GLY A 1 750 ? 27.909 -8.579 -22.968 1.00 90.25 750 GLY A N 1
ATOM 5782 C CA . GLY A 1 750 ? 27.053 -8.042 -24.014 1.00 90.25 750 GLY A CA 1
ATOM 5783 C C . GLY A 1 750 ? 26.340 -6.768 -23.586 1.00 90.25 750 GLY A C 1
ATOM 5784 O O . GLY A 1 750 ? 26.764 -6.086 -22.655 1.00 90.25 750 GLY A O 1
ATOM 5785 N N . SER A 1 751 ? 25.282 -6.444 -24.315 1.00 91.75 751 SER A N 1
ATOM 5786 C CA . SER A 1 751 ? 24.386 -5.331 -24.041 1.00 91.75 751 SER A CA 1
ATOM 5787 C C . SER A 1 751 ? 23.457 -5.626 -22.867 1.00 91.75 751 SER A C 1
ATOM 5789 O O . SER A 1 751 ? 22.924 -6.732 -22.748 1.00 91.75 751 SER A O 1
ATOM 5791 N N . GLN A 1 752 ? 23.231 -4.603 -22.046 1.00 91.00 752 GLN A N 1
ATOM 5792 C CA . GLN A 1 752 ? 22.207 -4.597 -21.006 1.00 91.00 752 GLN A CA 1
ATOM 5793 C C . GLN A 1 752 ? 20.852 -4.098 -21.530 1.00 91.00 752 GLN A C 1
ATOM 5795 O O . GLN A 1 752 ? 19.811 -4.513 -21.032 1.00 91.00 752 GLN A O 1
ATOM 5800 N N . GLY A 1 753 ? 20.839 -3.231 -22.546 1.00 91.94 753 GLY A N 1
ATOM 5801 C CA . GLY A 1 753 ? 19.610 -2.698 -23.130 1.00 91.94 753 GLY A CA 1
ATOM 5802 C C . GLY A 1 753 ? 19.202 -3.450 -24.381 1.00 91.94 753 GLY A C 1
ATOM 5803 O O . GLY A 1 753 ? 19.771 -3.238 -25.450 1.00 91.94 753 GLY A O 1
ATOM 5804 N N . HIS A 1 754 ? 18.173 -4.279 -24.271 1.00 93.25 754 HIS A N 1
ATOM 5805 C CA . HIS A 1 754 ? 17.569 -4.965 -25.404 1.00 93.25 754 HIS A CA 1
ATOM 5806 C C . HIS A 1 754 ? 16.045 -4.938 -25.294 1.00 93.25 754 HIS A C 1
ATOM 5808 O O . HIS A 1 754 ? 15.492 -5.031 -24.199 1.00 93.25 754 HIS A O 1
ATOM 5814 N N . ALA A 1 755 ? 15.368 -4.802 -26.430 1.00 94.19 755 ALA A N 1
ATOM 5815 C CA . ALA A 1 755 ? 13.912 -4.800 -26.495 1.00 94.19 755 ALA A CA 1
ATOM 5816 C C . ALA A 1 755 ? 13.430 -5.331 -27.848 1.00 94.19 755 ALA A C 1
ATOM 5818 O O . ALA A 1 755 ? 14.071 -5.102 -28.874 1.00 94.19 755 ALA A O 1
ATOM 5819 N N . LEU A 1 756 ? 12.276 -5.996 -27.845 1.00 94.81 756 LEU A N 1
ATOM 5820 C CA . LEU A 1 756 ? 11.468 -6.175 -29.046 1.00 94.81 756 LEU A CA 1
ATOM 5821 C C . LEU A 1 756 ? 10.469 -5.021 -29.114 1.00 94.81 756 LEU A C 1
ATOM 5823 O O . LEU A 1 756 ? 9.779 -4.756 -28.131 1.00 94.81 756 LEU A O 1
ATOM 5827 N N . ALA A 1 757 ? 10.391 -4.331 -30.248 1.00 94.94 757 ALA A N 1
ATOM 5828 C CA . ALA A 1 757 ? 9.473 -3.207 -30.420 1.00 94.94 757 ALA A CA 1
ATOM 5829 C C . ALA A 1 757 ? 8.988 -3.109 -31.867 1.00 94.94 757 ALA A C 1
ATOM 5831 O O . ALA A 1 757 ? 9.748 -3.370 -32.792 1.00 94.94 757 ALA A O 1
ATOM 5832 N N . GLN A 1 758 ? 7.737 -2.688 -32.071 1.00 93.69 758 GLN A N 1
ATOM 5833 C CA . GLN A 1 758 ? 7.205 -2.389 -33.404 1.00 93.69 758 GLN A CA 1
ATOM 5834 C C . GLN A 1 758 ? 7.674 -0.998 -33.865 1.00 93.69 758 GLN A C 1
ATOM 5836 O O . GLN A 1 758 ? 6.901 -0.039 -33.899 1.00 93.69 758 GLN A O 1
ATOM 5841 N N . VAL A 1 759 ? 8.959 -0.879 -34.181 1.00 93.94 759 VAL A N 1
ATOM 5842 C CA . VAL A 1 759 ? 9.597 0.360 -34.641 1.00 93.94 759 VAL A CA 1
ATOM 5843 C C . VAL A 1 759 ? 9.126 0.706 -36.054 1.00 93.94 759 VAL A C 1
ATOM 5845 O O . VAL A 1 759 ? 8.829 1.868 -36.344 1.00 93.94 759 VAL A O 1
ATOM 5848 N N . VAL A 1 760 ? 9.012 -0.297 -36.929 1.00 90.25 760 VAL A N 1
ATOM 5849 C CA . VAL A 1 760 ? 8.468 -0.167 -38.287 1.00 90.25 760 VAL A CA 1
ATOM 5850 C C . VAL A 1 760 ? 7.046 -0.720 -38.308 1.00 90.25 760 VAL A C 1
ATOM 5852 O O . VAL A 1 760 ? 6.801 -1.896 -38.071 1.00 90.25 760 VAL A O 1
ATOM 5855 N N . LYS A 1 761 ? 6.053 0.125 -38.594 1.00 86.25 761 LYS A N 1
ATOM 5856 C CA . LYS A 1 761 ? 4.635 -0.248 -38.472 1.00 86.25 761 LYS A CA 1
ATOM 5857 C C . LYS A 1 761 ? 4.205 -1.339 -39.469 1.00 86.25 761 LYS A C 1
ATOM 5859 O O . LYS A 1 761 ? 4.312 -1.147 -40.678 1.00 86.25 761 LYS A O 1
ATOM 5864 N N . GLY A 1 762 ? 3.572 -2.405 -38.965 1.00 81.25 762 GLY A N 1
ATOM 5865 C CA . GLY A 1 762 ? 2.814 -3.381 -39.767 1.00 81.25 762 GLY A CA 1
ATOM 5866 C C . GLY A 1 762 ? 3.555 -4.662 -40.177 1.00 81.25 762 GLY A C 1
ATOM 5867 O O . GLY A 1 762 ? 3.029 -5.386 -41.023 1.00 81.25 762 GLY A O 1
ATOM 5868 N N . GLY A 1 763 ? 4.731 -4.935 -39.602 1.00 84.06 763 GLY A N 1
ATOM 5869 C CA . GLY A 1 763 ? 5.518 -6.163 -39.799 1.00 84.06 763 GLY A CA 1
ATOM 5870 C C . GLY A 1 763 ? 5.700 -6.975 -38.508 1.00 84.06 763 GLY A C 1
ATOM 5871 O O . GLY A 1 763 ? 4.940 -6.799 -37.558 1.00 84.06 763 GLY A O 1
ATOM 5872 N N . LYS A 1 764 ? 6.718 -7.846 -38.471 1.00 90.69 764 LYS A N 1
ATOM 5873 C CA . LYS A 1 764 ? 7.239 -8.437 -37.221 1.00 90.69 764 LYS A CA 1
ATOM 5874 C C . LYS A 1 764 ? 7.846 -7.322 -36.339 1.00 90.69 764 LYS A C 1
ATOM 5876 O O . LYS A 1 764 ? 8.177 -6.272 -36.886 1.00 90.69 764 LYS A O 1
ATOM 5881 N N . PRO A 1 765 ? 7.985 -7.505 -35.015 1.00 94.56 765 PRO A N 1
ATOM 5882 C CA . PRO A 1 765 ? 8.720 -6.551 -34.186 1.00 94.56 765 PRO A CA 1
ATOM 5883 C C . PRO A 1 765 ? 10.211 -6.542 -34.547 1.00 94.56 765 PRO A C 1
ATOM 5885 O O . PRO A 1 765 ? 10.762 -7.555 -34.970 1.00 94.56 765 PRO A O 1
ATOM 5888 N N . GLU A 1 766 ? 10.883 -5.418 -34.333 1.00 95.50 766 GLU A N 1
ATOM 5889 C CA . GLU A 1 766 ? 12.328 -5.277 -34.494 1.00 95.50 766 GLU A CA 1
ATOM 5890 C C . GLU A 1 766 ? 13.075 -5.632 -33.201 1.00 95.50 766 GLU A C 1
ATOM 5892 O O . GLU A 1 766 ? 12.607 -5.348 -32.096 1.00 95.50 766 GLU A O 1
ATOM 5897 N N . LEU A 1 767 ? 14.289 -6.176 -33.338 1.00 96.81 767 LEU A N 1
ATOM 5898 C CA . LEU A 1 767 ? 15.223 -6.365 -32.225 1.00 96.81 767 LEU A CA 1
ATOM 5899 C C . LEU A 1 767 ? 16.069 -5.105 -32.035 1.00 96.81 767 LEU A C 1
ATOM 5901 O O . LEU A 1 767 ? 16.969 -4.839 -32.834 1.00 96.81 767 LEU A O 1
ATOM 5905 N N . ALA A 1 768 ? 15.826 -4.358 -30.962 1.00 97.00 768 ALA A N 1
ATOM 5906 C CA . ALA A 1 768 ? 16.631 -3.212 -30.564 1.00 97.00 768 ALA A CA 1
ATOM 5907 C C . ALA A 1 768 ? 17.692 -3.598 -29.524 1.00 97.00 768 ALA A C 1
ATOM 5909 O O . ALA A 1 768 ? 17.406 -4.335 -28.584 1.00 97.00 768 ALA A O 1
ATOM 5910 N N . VAL A 1 769 ? 18.912 -3.074 -29.680 1.00 96.50 769 VAL A N 1
ATOM 5911 C CA . VAL A 1 769 ? 20.062 -3.315 -28.793 1.00 96.50 769 VAL A CA 1
ATOM 5912 C C . VAL A 1 769 ? 20.853 -2.021 -28.582 1.00 96.50 769 VAL A C 1
ATOM 5914 O O . VAL A 1 769 ? 21.225 -1.336 -29.543 1.00 96.50 769 VAL A O 1
ATOM 5917 N N . SER A 1 770 ? 21.158 -1.701 -27.324 1.00 94.56 770 SER A N 1
ATOM 5918 C CA . SER A 1 770 ? 22.092 -0.646 -26.929 1.00 94.56 770 SER A CA 1
ATOM 5919 C C . SER A 1 770 ? 23.532 -1.172 -26.938 1.00 94.56 770 SER A C 1
ATOM 5921 O O . SER A 1 770 ? 23.799 -2.352 -26.725 1.00 94.56 770 SER A O 1
ATOM 5923 N N . SER A 1 771 ? 24.503 -0.329 -27.273 1.00 93.56 771 SER A N 1
ATOM 5924 C CA . SER A 1 771 ? 25.901 -0.747 -27.417 1.00 93.56 771 SER A CA 1
ATOM 5925 C C . SER A 1 771 ? 26.849 0.431 -27.230 1.00 93.56 771 SER A C 1
ATOM 5927 O O . SER A 1 771 ? 26.416 1.582 -27.233 1.00 93.56 771 SER A O 1
ATOM 5929 N N . GLY A 1 772 ? 28.166 0.190 -27.211 1.00 89.69 772 GLY A N 1
ATOM 5930 C CA . GLY A 1 772 ? 29.159 1.273 -27.203 1.00 89.69 772 GLY A CA 1
ATOM 5931 C C . GLY A 1 772 ? 29.102 2.186 -28.443 1.00 89.69 772 GLY A C 1
ATOM 5932 O O . GLY A 1 772 ? 29.797 3.199 -28.508 1.00 89.69 772 GLY A O 1
ATOM 5933 N N . GLY A 1 773 ? 28.292 1.832 -29.448 1.00 91.81 773 GLY A N 1
ATOM 5934 C CA . GLY A 1 773 ? 27.951 2.663 -30.597 1.00 91.81 773 GLY A CA 1
ATOM 5935 C C . GLY A 1 773 ? 26.582 3.345 -30.509 1.00 91.81 773 GLY A C 1
ATOM 5936 O O . GLY A 1 773 ? 26.125 3.834 -31.537 1.00 91.81 773 GLY A O 1
ATOM 5937 N N . GLY A 1 774 ? 25.917 3.387 -29.358 1.00 94.00 774 GLY A N 1
ATOM 5938 C CA . GLY A 1 774 ? 24.525 3.831 -29.226 1.00 94.00 774 GLY A CA 1
ATOM 5939 C C . GLY A 1 774 ? 23.529 2.712 -29.549 1.00 94.00 774 GLY A C 1
ATOM 5940 O O . GLY A 1 774 ? 23.878 1.531 -29.465 1.00 94.00 774 GLY A O 1
ATOM 5941 N N . VAL A 1 775 ? 22.297 3.077 -29.911 1.00 97.06 775 VAL A N 1
ATOM 5942 C CA . VAL A 1 775 ? 21.189 2.124 -30.101 1.00 97.06 775 VAL A CA 1
ATOM 5943 C C . VAL A 1 775 ? 20.998 1.774 -31.576 1.00 97.06 775 VAL A C 1
ATOM 5945 O O . VAL A 1 775 ? 21.004 2.648 -32.450 1.00 97.06 775 VAL A O 1
ATOM 5948 N N . PHE A 1 776 ? 20.815 0.485 -31.845 1.00 97.25 776 PHE A N 1
ATOM 5949 C CA . PHE A 1 776 ? 20.534 -0.081 -33.162 1.00 97.25 776 PHE A CA 1
ATOM 5950 C C . PHE A 1 776 ? 19.259 -0.914 -33.100 1.00 97.25 776 PHE A C 1
ATOM 5952 O O . PHE A 1 776 ? 18.982 -1.501 -32.058 1.00 97.25 776 PHE A O 1
ATOM 5959 N N . TYR A 1 777 ? 18.538 -1.017 -34.214 1.00 97.06 777 TYR A N 1
ATOM 5960 C CA . TYR A 1 777 ? 17.507 -2.036 -34.390 1.00 97.06 777 TYR A CA 1
ATOM 5961 C C . TYR A 1 777 ? 17.790 -2.903 -35.618 1.00 97.06 777 TYR A C 1
ATOM 5963 O O . TYR A 1 777 ? 18.438 -2.457 -36.574 1.00 97.06 777 TYR A O 1
ATOM 5971 N N . PHE A 1 778 ? 17.310 -4.143 -35.564 1.00 97.00 778 PHE A N 1
ATOM 5972 C CA . PHE A 1 778 ? 17.344 -5.113 -36.649 1.00 97.00 778 PHE A CA 1
ATOM 5973 C C . PHE A 1 778 ? 15.918 -5.472 -37.062 1.00 97.00 778 PHE A C 1
ATOM 5975 O O . PHE A 1 778 ? 15.117 -5.878 -36.220 1.00 97.00 778 PHE A O 1
ATOM 5982 N N . GLU A 1 779 ? 15.619 -5.330 -38.351 1.00 95.12 779 GLU A N 1
ATOM 5983 C CA . GLU A 1 779 ? 14.345 -5.765 -38.931 1.00 95.12 779 GLU A CA 1
ATOM 5984 C C . GLU A 1 779 ? 14.372 -7.276 -39.124 1.00 95.12 779 GLU A C 1
ATOM 5986 O O . GLU A 1 779 ? 15.316 -7.808 -39.712 1.00 95.12 779 GLU A O 1
ATOM 5991 N N . ILE A 1 780 ? 13.339 -7.964 -38.638 1.00 94.19 780 ILE A N 1
ATOM 5992 C CA . ILE A 1 780 ? 13.215 -9.412 -38.799 1.00 94.19 780 ILE A CA 1
ATOM 5993 C C . ILE A 1 780 ? 12.667 -9.686 -40.205 1.00 94.19 780 ILE A C 1
ATOM 5995 O O . ILE A 1 780 ? 11.516 -9.336 -40.483 1.00 94.19 780 ILE A O 1
ATOM 5999 N N . PRO A 1 781 ? 13.449 -10.298 -41.111 1.00 93.19 781 PRO A N 1
ATOM 6000 C CA . PRO A 1 781 ? 12.965 -10.600 -42.449 1.00 93.19 781 PRO A CA 1
ATOM 6001 C C . PRO A 1 781 ? 11.868 -11.679 -42.426 1.00 93.19 781 PRO A C 1
ATOM 6003 O O . PRO A 1 781 ? 11.738 -12.463 -41.481 1.00 93.19 781 PRO A O 1
ATOM 6006 N N . ASP A 1 782 ? 11.086 -11.747 -43.508 1.00 90.75 782 ASP A N 1
ATOM 6007 C CA . ASP A 1 782 ? 10.088 -12.812 -43.697 1.00 90.75 782 ASP A CA 1
ATOM 6008 C C . ASP A 1 782 ? 10.738 -14.203 -43.623 1.00 90.75 782 ASP A C 1
ATOM 6010 O O . ASP A 1 782 ? 10.184 -15.107 -43.004 1.00 90.75 782 ASP A O 1
ATOM 6014 N N . ASP A 1 783 ? 11.926 -14.341 -44.223 1.00 92.50 783 ASP A N 1
ATOM 6015 C CA . ASP A 1 783 ? 12.807 -15.504 -44.102 1.00 92.50 783 ASP A CA 1
ATOM 6016 C C . ASP A 1 783 ? 13.963 -15.172 -43.132 1.00 92.50 783 ASP A C 1
ATOM 6018 O O . ASP A 1 783 ? 14.920 -14.504 -43.549 1.00 92.50 783 ASP A O 1
ATOM 6022 N N . PRO A 1 784 ? 13.902 -15.612 -41.856 1.00 92.75 784 PRO A N 1
ATOM 6023 C CA . PRO A 1 784 ? 14.893 -15.283 -40.825 1.00 92.75 784 PRO A CA 1
ATOM 6024 C C . PRO A 1 784 ? 16.290 -15.859 -41.102 1.00 92.75 784 PRO A C 1
ATOM 6026 O O . PRO A 1 784 ? 17.259 -15.439 -40.464 1.00 92.75 784 PRO A O 1
ATOM 6029 N N . THR A 1 785 ? 16.432 -16.767 -42.076 1.00 91.38 785 THR A N 1
ATOM 6030 C CA . THR A 1 785 ? 17.725 -17.353 -42.477 1.00 91.38 785 THR A CA 1
ATOM 6031 C C . THR A 1 785 ? 18.561 -16.432 -43.376 1.00 91.38 785 THR A C 1
ATOM 6033 O O . THR A 1 785 ? 19.717 -16.734 -43.680 1.00 91.38 785 THR A O 1
ATOM 6036 N N . VAL A 1 786 ? 18.008 -15.298 -43.825 1.00 90.56 786 VAL A N 1
ATOM 6037 C CA . VAL A 1 786 ? 18.733 -14.316 -44.644 1.00 90.56 786 VAL A CA 1
ATOM 6038 C C . VAL A 1 786 ? 19.713 -13.526 -43.781 1.00 90.56 786 VAL A C 1
ATOM 6040 O O . VAL A 1 786 ? 19.298 -12.700 -42.980 1.00 90.56 786 VAL A O 1
ATOM 6043 N N . GLU A 1 787 ? 21.019 -13.699 -44.004 1.00 89.62 787 GLU A N 1
ATOM 6044 C CA . GLU A 1 787 ? 22.058 -13.010 -43.225 1.00 89.62 787 GLU A CA 1
ATOM 6045 C C . GLU A 1 787 ? 22.844 -11.955 -44.038 1.00 89.62 787 GLU A C 1
ATOM 6047 O O . GLU A 1 787 ? 23.224 -12.212 -45.191 1.00 89.62 787 GLU A O 1
ATOM 6052 N N . PRO A 1 788 ? 23.197 -10.794 -43.442 1.00 94.62 788 PRO A N 1
ATOM 6053 C CA . PRO A 1 788 ? 22.719 -10.288 -42.152 1.00 94.62 788 PRO A CA 1
ATOM 6054 C C . PRO A 1 788 ? 21.307 -9.689 -42.261 1.00 94.62 788 PRO A C 1
ATOM 6056 O O . PRO A 1 788 ? 20.906 -9.229 -43.335 1.00 94.62 788 PRO A O 1
ATOM 6059 N N . TRP A 1 789 ? 20.597 -9.608 -41.136 1.00 96.62 789 TRP A N 1
ATOM 6060 C CA . TRP A 1 789 ? 19.332 -8.876 -41.044 1.00 96.62 789 TRP A CA 1
ATOM 6061 C C . TRP A 1 789 ? 19.549 -7.377 -41.332 1.00 96.62 789 TRP A C 1
ATOM 6063 O O . TRP A 1 789 ? 20.614 -6.831 -40.996 1.00 96.62 789 TRP A O 1
ATOM 6073 N N . PRO A 1 790 ? 18.576 -6.681 -41.958 1.00 94.94 790 PRO A N 1
ATOM 6074 C CA . PRO A 1 790 ? 18.637 -5.233 -42.126 1.00 94.94 790 PRO A CA 1
ATOM 6075 C C . PRO A 1 790 ? 18.825 -4.541 -40.774 1.00 94.94 790 PRO A C 1
ATOM 6077 O O . PRO A 1 790 ? 18.140 -4.853 -39.806 1.00 94.94 790 PRO A O 1
ATOM 6080 N N . ARG A 1 791 ? 19.788 -3.617 -40.706 1.00 95.44 791 ARG A N 1
ATOM 6081 C CA . ARG A 1 791 ? 20.198 -2.948 -39.466 1.00 95.44 791 ARG A CA 1
ATOM 6082 C C . ARG A 1 791 ? 20.206 -1.441 -39.646 1.00 95.44 791 ARG A C 1
ATOM 6084 O O . ARG A 1 791 ? 20.928 -0.933 -40.511 1.00 95.44 791 ARG A O 1
ATOM 6091 N N . THR A 1 792 ? 19.566 -0.742 -38.718 1.00 96.38 792 THR A N 1
ATOM 6092 C CA . THR A 1 792 ? 19.549 0.721 -38.646 1.00 96.38 792 THR A CA 1
ATOM 6093 C C . THR A 1 792 ? 20.096 1.190 -37.304 1.00 96.38 792 THR A C 1
ATOM 6095 O O . THR A 1 792 ? 19.858 0.584 -36.263 1.00 96.38 792 THR A O 1
ATOM 6098 N N . ARG A 1 793 ? 20.874 2.276 -37.317 1.00 96.81 793 ARG A N 1
ATOM 6099 C CA . ARG A 1 793 ? 21.323 2.955 -36.095 1.00 96.81 793 ARG A CA 1
ATOM 6100 C C . ARG A 1 793 ? 20.340 4.075 -35.781 1.00 96.81 793 ARG A C 1
ATOM 6102 O O . ARG A 1 793 ? 20.174 4.949 -36.625 1.00 96.81 793 ARG A O 1
ATOM 6109 N N . ILE A 1 794 ? 19.757 4.059 -34.587 1.00 96.81 794 ILE A N 1
ATOM 6110 C CA . ILE A 1 794 ? 18.852 5.112 -34.109 1.00 96.81 794 ILE A CA 1
ATOM 6111 C C . ILE A 1 794 ? 19.667 6.328 -33.668 1.00 96.81 794 ILE A C 1
ATOM 6113 O O . ILE A 1 794 ? 19.428 7.446 -34.111 1.00 96.81 794 ILE A O 1
ATOM 6117 N N . CYS A 1 795 ? 20.665 6.112 -32.808 1.00 94.94 795 CYS A N 1
ATOM 6118 C CA . CYS A 1 795 ? 21.445 7.203 -32.230 1.00 94.94 795 CYS A CA 1
ATOM 6119 C C . CYS A 1 795 ? 22.873 6.789 -31.857 1.00 94.94 795 CYS A C 1
ATOM 6121 O O . CYS A 1 795 ? 23.244 5.612 -31.877 1.00 94.94 795 CYS A O 1
ATOM 6123 N N . ALA A 1 796 ? 23.702 7.785 -31.546 1.00 93.50 796 ALA A N 1
ATOM 6124 C CA . ALA A 1 796 ? 25.089 7.612 -31.120 1.00 93.50 796 ALA A CA 1
ATOM 6125 C C . ALA A 1 796 ? 25.328 7.992 -29.652 1.00 93.50 796 ALA A C 1
ATOM 6127 O O . ALA A 1 796 ? 26.372 7.651 -29.105 1.00 93.50 796 ALA A O 1
ATOM 6128 N N . GLU A 1 797 ? 24.405 8.751 -29.067 1.00 91.88 797 GLU A N 1
ATOM 6129 C CA . GLU A 1 797 ? 24.573 9.497 -27.821 1.00 91.88 797 GLU A CA 1
ATOM 6130 C C . GLU A 1 797 ? 24.005 8.780 -26.591 1.00 91.88 797 GLU A C 1
ATOM 6132 O O . GLU A 1 797 ? 24.342 9.153 -25.463 1.00 91.88 797 GLU A O 1
ATOM 6137 N N . ALA A 1 798 ? 23.128 7.794 -26.796 1.00 92.06 798 ALA A N 1
ATOM 6138 C CA . ALA A 1 798 ? 22.572 6.983 -25.720 1.00 92.06 798 ALA A CA 1
ATOM 6139 C C . ALA A 1 798 ? 23.670 6.178 -25.007 1.00 92.06 798 ALA A C 1
ATOM 6141 O O . ALA A 1 798 ? 24.672 5.796 -25.618 1.00 92.06 798 ALA A O 1
ATOM 6142 N N . SER A 1 799 ? 23.479 5.933 -23.710 1.00 89.75 799 SER A N 1
ATOM 6143 C CA . SER A 1 799 ? 24.240 4.924 -22.981 1.00 89.75 799 SER A CA 1
ATOM 6144 C C . SER A 1 799 ? 23.966 3.536 -23.560 1.00 89.75 799 SER A C 1
ATOM 6146 O O . SER A 1 799 ? 22.999 3.310 -24.290 1.00 89.75 799 SER A O 1
ATOM 6148 N N . ASP A 1 800 ? 24.834 2.595 -23.225 1.00 87.62 800 ASP A N 1
ATOM 6149 C CA . ASP A 1 800 ? 24.671 1.180 -23.534 1.00 87.62 800 ASP A CA 1
ATOM 6150 C C . ASP A 1 800 ? 23.946 0.404 -22.419 1.00 87.62 800 ASP A C 1
ATOM 6152 O O . ASP A 1 800 ? 24.113 -0.808 -22.295 1.00 87.62 800 ASP A O 1
ATOM 6156 N N . GLU A 1 801 ? 23.118 1.119 -21.647 1.00 90.19 801 GLU A N 1
ATOM 6157 C CA . GLU A 1 801 ? 22.281 0.596 -20.560 1.00 90.19 801 GLU A CA 1
ATOM 6158 C C . GLU A 1 801 ? 20.823 0.417 -21.019 1.00 90.19 801 GLU A C 1
ATOM 6160 O O . GLU A 1 801 ? 20.577 0.169 -22.204 1.00 90.19 801 GLU A O 1
ATOM 6165 N N . GLY A 1 802 ? 19.855 0.518 -20.096 1.00 91.25 802 GLY A N 1
ATOM 6166 C CA . GLY A 1 802 ? 18.431 0.319 -20.358 1.00 91.25 802 GLY A CA 1
ATOM 6167 C C . GLY A 1 802 ? 17.853 1.263 -21.417 1.00 91.25 802 GLY A C 1
ATOM 6168 O O . GLY A 1 802 ? 18.153 2.459 -21.454 1.00 91.25 802 GLY A O 1
ATOM 6169 N N . ILE A 1 803 ? 16.984 0.700 -22.255 1.00 95.56 803 ILE A N 1
ATOM 6170 C CA . ILE A 1 803 ? 16.239 1.386 -23.313 1.00 95.56 803 ILE A CA 1
ATOM 6171 C C . ILE A 1 803 ? 14.758 1.028 -23.199 1.00 95.56 803 ILE A C 1
ATOM 6173 O O . ILE A 1 803 ? 14.425 -0.079 -22.780 1.00 95.56 803 ILE A O 1
ATOM 6177 N N . ALA A 1 804 ? 13.883 1.941 -23.609 1.00 96.62 804 ALA A N 1
ATOM 6178 C CA . ALA A 1 804 ? 12.444 1.706 -23.681 1.00 96.62 804 ALA A CA 1
ATOM 6179 C C . ALA A 1 804 ? 11.867 2.263 -24.985 1.00 96.62 804 ALA A C 1
ATOM 6181 O O . ALA A 1 804 ? 12.452 3.167 -25.585 1.00 96.62 804 ALA A O 1
ATOM 6182 N N . PHE A 1 805 ? 10.719 1.731 -25.403 1.00 97.38 805 PHE A N 1
ATOM 6183 C CA . PHE A 1 805 ? 9.977 2.215 -26.563 1.00 97.38 805 PHE A CA 1
ATOM 6184 C C . PHE A 1 805 ? 8.538 2.544 -26.178 1.00 97.38 805 PHE A C 1
ATOM 6186 O O . PHE A 1 805 ? 7.867 1.718 -25.565 1.00 97.38 805 PHE A O 1
ATOM 6193 N N . ALA A 1 806 ? 8.071 3.732 -26.553 1.00 96.94 806 ALA A N 1
ATOM 6194 C CA . ALA A 1 806 ? 6.697 4.189 -26.348 1.00 96.94 806 ALA A CA 1
ATOM 6195 C C . ALA A 1 806 ? 6.361 5.292 -27.359 1.00 96.94 806 ALA A C 1
ATOM 6197 O O . ALA A 1 806 ? 7.264 5.925 -27.893 1.00 96.94 806 ALA A O 1
ATOM 6198 N N . ASP A 1 807 ? 5.079 5.528 -27.623 1.00 95.56 807 ASP A N 1
ATOM 6199 C CA . ASP A 1 807 ? 4.626 6.687 -28.403 1.00 95.56 807 ASP A CA 1
ATOM 6200 C C . ASP A 1 807 ? 4.646 7.932 -27.499 1.00 95.56 807 ASP A C 1
ATOM 6202 O O . ASP A 1 807 ? 3.723 8.154 -26.710 1.00 95.56 807 ASP A O 1
ATOM 6206 N N . ILE A 1 808 ? 5.750 8.690 -27.526 1.00 95.75 808 ILE A N 1
ATOM 6207 C CA . ILE A 1 808 ? 5.987 9.797 -26.585 1.00 95.75 808 ILE A CA 1
ATOM 6208 C C . ILE A 1 808 ? 5.265 11.068 -27.039 1.00 95.75 808 ILE A C 1
ATOM 6210 O O . ILE A 1 808 ? 4.849 11.872 -26.198 1.00 95.75 808 ILE A O 1
ATOM 6214 N N . ASP A 1 809 ? 5.117 11.274 -28.349 1.00 93.00 809 ASP A N 1
ATOM 6215 C CA . ASP A 1 809 ? 4.495 12.476 -28.916 1.00 93.00 809 ASP A CA 1
ATOM 6216 C C . ASP A 1 809 ? 3.063 12.284 -29.446 1.00 93.00 809 ASP A C 1
ATOM 6218 O O . ASP A 1 809 ? 2.424 13.263 -29.852 1.00 93.00 809 ASP A O 1
ATOM 6222 N N . GLY A 1 810 ? 2.528 11.065 -29.367 1.00 92.50 810 GLY A N 1
ATOM 6223 C CA . GLY A 1 810 ? 1.153 10.728 -29.727 1.00 92.50 810 GLY A CA 1
ATOM 6224 C C . GLY A 1 810 ? 0.917 10.628 -31.234 1.00 92.50 810 GLY A C 1
ATOM 6225 O O . GLY A 1 810 ? -0.224 10.800 -31.683 1.00 92.50 810 GLY A O 1
ATOM 6226 N N . ASP A 1 811 ? 1.962 10.419 -32.041 1.00 93.31 811 ASP A N 1
ATOM 6227 C CA . ASP A 1 811 ? 1.850 10.299 -33.498 1.00 93.31 811 ASP A CA 1
ATOM 6228 C C . ASP A 1 811 ? 1.537 8.871 -33.990 1.00 93.31 811 ASP A C 1
ATOM 6230 O O . ASP A 1 811 ? 1.248 8.655 -35.178 1.00 93.31 811 ASP A O 1
ATOM 6234 N N . GLY A 1 812 ? 1.476 7.907 -33.068 1.00 92.94 812 GLY A N 1
ATOM 6235 C CA . GLY A 1 812 ? 1.154 6.510 -33.331 1.00 92.94 812 GLY A CA 1
ATOM 6236 C C . GLY A 1 812 ? 2.335 5.678 -33.833 1.00 92.94 812 GLY A C 1
ATOM 6237 O O . GLY A 1 812 ? 2.095 4.609 -34.424 1.00 92.94 812 GLY A O 1
ATOM 6238 N N . LEU A 1 813 ? 3.566 6.166 -33.656 1.00 94.69 813 LEU A N 1
ATOM 6239 C CA . LEU A 1 813 ? 4.829 5.460 -33.871 1.00 94.69 813 LEU A CA 1
ATOM 6240 C C . LEU A 1 813 ? 5.572 5.317 -32.537 1.00 94.69 813 LEU A C 1
ATOM 6242 O O . LEU A 1 813 ? 5.499 6.182 -31.676 1.00 94.69 813 LEU A O 1
ATOM 6246 N N . LEU A 1 814 ? 6.300 4.213 -32.354 1.00 96.94 814 LEU A N 1
ATOM 6247 C CA . LEU A 1 814 ? 7.114 4.041 -31.152 1.00 96.94 814 LEU A CA 1
ATOM 6248 C C . LEU A 1 814 ? 8.424 4.819 -31.275 1.00 96.94 814 LEU A C 1
ATOM 6250 O O . LEU A 1 814 ? 9.198 4.592 -32.213 1.00 96.94 814 LEU A O 1
ATOM 6254 N N . ASP A 1 815 ? 8.679 5.670 -30.290 1.00 97.44 815 ASP A N 1
ATOM 6255 C CA . ASP A 1 815 ? 9.907 6.425 -30.083 1.00 97.44 815 ASP A CA 1
ATOM 6256 C C . ASP A 1 815 ? 10.871 5.675 -29.161 1.00 97.44 815 ASP A C 1
ATOM 6258 O O . ASP A 1 815 ? 10.460 4.835 -28.363 1.00 97.44 815 ASP A O 1
ATOM 6262 N N . LEU A 1 816 ? 12.164 5.997 -29.232 1.00 98.00 816 LEU A N 1
ATOM 6263 C CA . LEU A 1 816 ? 13.174 5.450 -28.322 1.00 98.00 816 LEU A CA 1
ATOM 6264 C C . LEU A 1 816 ? 13.333 6.372 -27.115 1.00 98.00 816 LEU A C 1
ATOM 6266 O O . LEU A 1 816 ? 13.622 7.551 -27.300 1.00 98.00 816 LEU A O 1
ATOM 6270 N N . VAL A 1 817 ? 13.303 5.829 -25.901 1.00 97.62 817 VAL A N 1
ATOM 6271 C CA . VAL A 1 817 ? 13.699 6.518 -24.666 1.00 97.62 817 VAL A CA 1
ATOM 6272 C C . VAL A 1 817 ? 14.970 5.885 -24.109 1.00 97.62 817 VAL A C 1
ATOM 6274 O O . VAL A 1 817 ? 15.069 4.666 -23.972 1.00 97.62 817 VAL A O 1
ATOM 6277 N N . ALA A 1 818 ? 15.956 6.717 -23.774 1.00 96.25 818 ALA A N 1
ATOM 6278 C CA . ALA A 1 818 ? 17.195 6.273 -23.143 1.00 96.25 818 ALA A CA 1
ATOM 6279 C C . ALA A 1 818 ? 17.848 7.406 -22.341 1.00 96.25 818 ALA A C 1
ATOM 6281 O O . ALA A 1 818 ? 17.485 8.583 -22.445 1.00 96.25 818 ALA A O 1
ATOM 6282 N N . THR A 1 819 ? 18.872 7.065 -21.562 1.00 94.12 819 THR A N 1
ATOM 6283 C CA . THR A 1 819 ? 19.759 8.076 -20.978 1.00 94.12 819 THR A CA 1
ATOM 6284 C C . THR A 1 819 ? 21.006 8.262 -21.829 1.00 94.12 819 THR A C 1
ATOM 6286 O O . THR A 1 819 ? 21.415 7.377 -22.570 1.00 94.12 819 THR A O 1
ATOM 6289 N N . THR A 1 820 ? 21.628 9.436 -21.764 1.00 89.50 820 THR A N 1
ATOM 6290 C CA . THR A 1 820 ? 22.907 9.697 -22.442 1.00 89.50 820 THR A CA 1
ATOM 6291 C C . THR A 1 820 ? 24.060 9.523 -21.451 1.00 89.50 820 THR A C 1
ATOM 6293 O O . THR A 1 820 ? 24.085 10.230 -20.432 1.00 89.50 820 THR A O 1
ATOM 6296 N N . GLY A 1 821 ? 25.029 8.655 -21.759 1.00 70.50 821 GLY A N 1
ATOM 6297 C CA . GLY A 1 821 ? 26.065 8.211 -20.810 1.00 70.50 821 GLY A CA 1
ATOM 6298 C C . GLY A 1 821 ? 26.859 9.339 -20.134 1.00 70.50 821 GLY A C 1
ATOM 6299 O O . GLY A 1 821 ? 26.931 9.410 -18.909 1.00 70.50 821 GLY A O 1
ATOM 6300 N N . ASP A 1 822 ? 27.392 10.292 -20.905 1.00 68.12 822 ASP A N 1
ATOM 6301 C CA . ASP A 1 822 ? 28.282 11.331 -20.355 1.00 68.12 822 ASP A CA 1
ATOM 6302 C C . ASP A 1 822 ? 27.546 12.512 -19.699 1.00 68.12 822 ASP A C 1
ATOM 6304 O O . ASP A 1 822 ? 28.125 13.254 -18.898 1.00 68.12 822 ASP A O 1
ATOM 6308 N N . ALA A 1 823 ? 26.273 12.727 -20.044 1.00 70.25 823 ALA A N 1
ATOM 6309 C CA . ALA A 1 823 ? 25.530 13.918 -19.636 1.00 70.25 823 ALA A CA 1
ATOM 6310 C C . ALA A 1 823 ? 24.455 13.655 -18.574 1.00 70.25 823 ALA A C 1
ATOM 6312 O O . ALA A 1 823 ? 23.826 14.626 -18.139 1.00 70.25 823 ALA A O 1
ATOM 6313 N N . LYS A 1 824 ? 24.234 12.393 -18.159 1.00 87.06 824 LYS A N 1
ATOM 6314 C CA . LYS A 1 824 ? 23.170 11.997 -17.208 1.00 87.06 824 LYS A CA 1
ATOM 6315 C C . LYS A 1 824 ? 21.837 12.665 -17.549 1.00 87.06 824 LYS A C 1
ATOM 6317 O O . LYS A 1 824 ? 21.181 13.282 -16.708 1.00 87.06 824 LYS A O 1
ATOM 6322 N N . THR A 1 825 ? 21.542 12.674 -18.841 1.00 92.25 825 THR A N 1
ATOM 6323 C CA . THR A 1 825 ? 20.390 13.354 -19.423 1.00 92.25 825 THR A CA 1
ATOM 6324 C C . THR A 1 825 ? 19.428 12.279 -19.886 1.00 92.25 825 THR A C 1
ATOM 6326 O O . THR A 1 825 ? 19.847 11.340 -20.558 1.00 92.25 825 THR A O 1
ATOM 6329 N N . VAL A 1 826 ? 18.169 12.417 -19.494 1.00 95.69 826 VAL A N 1
ATOM 6330 C CA . VAL A 1 826 ? 17.054 11.620 -19.998 1.00 95.69 826 VAL A CA 1
ATOM 6331 C C . VAL A 1 826 ? 16.622 12.246 -21.317 1.00 95.69 826 VAL A C 1
ATOM 6333 O O . VAL A 1 826 ? 16.517 13.477 -21.428 1.00 95.69 826 VAL A O 1
ATOM 6336 N N . ALA A 1 827 ? 16.451 11.420 -22.337 1.00 95.38 827 ALA A N 1
ATOM 6337 C CA . ALA A 1 827 ? 16.125 11.864 -23.677 1.00 95.38 827 ALA A CA 1
ATOM 6338 C C . ALA A 1 827 ? 15.255 10.836 -24.392 1.00 95.38 827 ALA A C 1
ATOM 6340 O O . ALA A 1 827 ? 15.253 9.653 -24.047 1.00 95.38 827 ALA A O 1
ATOM 6341 N N . TRP A 1 828 ? 14.568 11.305 -25.424 1.00 96.56 828 TRP A N 1
ATOM 6342 C CA . TRP A 1 828 ? 13.904 10.438 -26.378 1.00 96.56 828 TRP A CA 1
ATOM 6343 C C . TRP A 1 828 ? 14.266 10.831 -27.808 1.00 96.56 828 TRP A C 1
ATOM 6345 O O . TRP A 1 828 ? 14.709 11.953 -28.071 1.00 96.56 828 TRP A O 1
ATOM 6355 N N . TRP A 1 829 ? 14.136 9.886 -28.729 1.00 97.31 829 TRP A N 1
ATOM 6356 C CA . TRP A 1 829 ? 14.391 10.076 -30.147 1.00 97.31 829 TRP A CA 1
ATOM 6357 C C . TRP A 1 829 ? 13.111 9.789 -30.904 1.00 97.31 829 TRP A C 1
ATOM 6359 O O . TRP A 1 829 ? 12.567 8.693 -30.793 1.00 97.31 829 TRP A O 1
ATOM 6369 N N . ARG A 1 830 ? 12.681 10.775 -31.687 1.00 96.81 830 ARG A N 1
ATOM 6370 C CA . ARG A 1 830 ? 11.468 10.703 -32.488 1.00 96.81 830 ARG A CA 1
ATOM 6371 C C . ARG A 1 830 ? 11.649 9.781 -33.681 1.00 96.81 830 ARG A C 1
ATOM 6373 O O . ARG A 1 830 ? 12.589 9.982 -34.462 1.00 96.81 830 ARG A O 1
ATOM 6380 N N . ASN A 1 831 ? 10.728 8.845 -33.851 1.00 96.75 831 ASN A N 1
ATOM 6381 C CA . ASN A 1 831 ? 10.696 7.950 -34.996 1.00 96.75 831 ASN A CA 1
ATOM 6382 C C . ASN A 1 831 ? 10.292 8.715 -36.272 1.00 96.75 831 ASN A C 1
ATOM 6384 O O . ASN A 1 831 ? 9.241 9.356 -36.307 1.00 96.75 831 ASN A O 1
ATOM 6388 N N . PRO A 1 832 ? 11.093 8.677 -37.355 1.00 95.19 832 PRO A N 1
ATOM 6389 C CA . PRO A 1 832 ? 10.742 9.356 -38.603 1.00 95.19 832 PRO A CA 1
ATOM 6390 C C . PRO A 1 832 ? 9.583 8.680 -39.360 1.00 95.19 832 PRO A C 1
ATOM 6392 O O . PRO A 1 832 ? 8.999 9.292 -40.257 1.00 95.19 832 PRO A O 1
ATOM 6395 N N . GLY A 1 833 ? 9.242 7.429 -39.026 1.00 92.44 833 GLY A N 1
ATOM 6396 C CA . GLY A 1 833 ? 8.117 6.684 -39.602 1.00 92.44 833 GLY A CA 1
ATOM 6397 C C . GLY A 1 833 ? 8.351 6.108 -40.999 1.00 92.44 833 GLY A C 1
ATOM 6398 O O . GLY A 1 833 ? 7.452 5.489 -41.567 1.00 92.44 833 GLY A O 1
ATOM 6399 N N . ASP A 1 834 ? 9.543 6.292 -41.568 1.00 87.88 834 ASP A N 1
ATOM 6400 C CA . ASP A 1 834 ? 9.911 5.844 -42.916 1.00 87.88 834 ASP A CA 1
ATOM 6401 C C . ASP A 1 834 ? 11.070 4.829 -42.938 1.00 87.88 834 ASP A C 1
ATOM 6403 O O . ASP A 1 834 ? 11.580 4.497 -44.009 1.00 87.88 834 ASP A O 1
ATOM 6407 N N . GLY A 1 835 ? 11.491 4.342 -41.764 1.00 84.19 835 GLY A N 1
ATOM 6408 C CA . GLY A 1 835 ? 12.615 3.411 -41.609 1.00 84.19 835 GLY A CA 1
ATOM 6409 C C . GLY A 1 835 ? 13.998 4.048 -41.808 1.00 84.19 835 GLY A C 1
ATOM 6410 O O . GLY A 1 835 ? 15.010 3.349 -41.787 1.00 84.19 835 GLY A O 1
ATOM 6411 N N . SER A 1 836 ? 14.082 5.368 -42.002 1.00 88.00 836 SER A N 1
ATOM 6412 C CA . SER A 1 836 ? 15.363 6.068 -42.130 1.00 88.00 836 SER A CA 1
ATOM 6413 C C . SER A 1 836 ? 16.115 6.163 -40.787 1.00 88.00 836 SER A C 1
ATOM 6415 O O . SER A 1 836 ? 15.517 6.054 -39.712 1.00 88.00 836 SER A O 1
ATOM 6417 N N . PRO A 1 837 ? 17.445 6.387 -40.807 1.00 91.19 837 PRO A N 1
ATOM 6418 C CA . PRO A 1 837 ? 18.230 6.654 -39.599 1.00 91.19 837 PRO A CA 1
ATOM 6419 C C . PRO A 1 837 ? 18.097 8.105 -39.092 1.00 91.19 837 PRO A C 1
ATOM 6421 O O . PRO A 1 837 ? 18.832 8.495 -38.187 1.00 91.19 837 PRO A O 1
ATOM 6424 N N . ASP A 1 838 ? 17.207 8.923 -39.664 1.00 94.19 838 ASP A N 1
ATOM 6425 C CA . ASP A 1 838 ? 17.096 10.362 -39.384 1.00 94.19 838 ASP A CA 1
ATOM 6426 C C . ASP A 1 838 ? 16.212 10.651 -38.151 1.00 94.19 838 ASP A C 1
ATOM 6428 O O . ASP A 1 838 ? 15.279 11.452 -38.197 1.00 94.19 838 ASP A O 1
ATOM 6432 N N . TRP A 1 839 ? 16.513 9.990 -37.031 1.00 96.94 839 TRP A N 1
ATOM 6433 C CA . TRP A 1 839 ? 15.792 10.146 -35.766 1.00 96.94 839 TRP A CA 1
ATOM 6434 C C . TRP A 1 839 ? 16.119 11.481 -35.083 1.00 96.94 839 TRP A C 1
ATOM 6436 O O . TRP A 1 839 ? 17.281 11.893 -34.995 1.00 96.94 839 TRP A O 1
ATOM 6446 N N . GLU A 1 840 ? 15.101 12.166 -34.559 1.00 95.50 840 GLU A N 1
ATOM 6447 C CA . GLU A 1 840 ? 15.271 13.487 -33.941 1.00 95.50 840 GLU A CA 1
ATOM 6448 C C . GLU A 1 840 ? 15.415 13.384 -32.416 1.00 95.50 840 GLU A C 1
ATOM 6450 O O . GLU A 1 840 ? 14.477 13.004 -31.725 1.00 95.50 840 GLU A O 1
ATOM 6455 N N . LEU A 1 841 ? 16.571 13.785 -31.877 1.00 94.56 841 LEU A N 1
ATOM 6456 C CA . LEU A 1 841 ? 16.816 13.852 -30.431 1.00 94.56 841 LEU A CA 1
ATOM 6457 C C . LEU A 1 841 ? 15.997 14.965 -29.754 1.00 94.56 841 LEU A C 1
ATOM 6459 O O . LEU A 1 841 ? 16.093 16.142 -30.116 1.00 94.56 841 LEU A O 1
ATOM 6463 N N . ARG A 1 842 ? 15.296 14.605 -28.681 1.00 93.62 842 ARG A N 1
ATOM 6464 C CA . ARG A 1 842 ? 14.543 15.487 -27.786 1.00 93.62 842 ARG A CA 1
ATOM 6465 C C . ARG A 1 842 ? 15.016 15.284 -26.347 1.00 93.62 842 ARG A C 1
ATOM 6467 O O . ARG A 1 842 ? 15.150 14.165 -25.860 1.00 93.62 842 ARG A O 1
ATOM 6474 N N . HIS A 1 843 ? 15.301 16.381 -25.655 1.00 92.06 843 HIS A N 1
ATOM 6475 C CA . HIS A 1 843 ? 15.748 16.331 -24.264 1.00 92.06 843 HIS A CA 1
ATOM 6476 C C . HIS A 1 843 ? 14.556 16.406 -23.312 1.00 92.06 843 HIS A C 1
ATOM 6478 O O . HIS A 1 843 ? 13.719 17.289 -23.465 1.00 92.06 843 HIS A O 1
ATOM 6484 N N . VAL A 1 844 ? 14.539 15.523 -22.312 1.00 94.56 844 VAL A N 1
ATOM 6485 C CA . VAL A 1 844 ? 13.543 15.506 -21.228 1.00 94.56 844 VAL A CA 1
ATOM 6486 C C . VAL A 1 844 ? 14.077 16.319 -20.055 1.00 94.56 844 VAL A C 1
ATOM 6488 O O . VAL A 1 844 ? 13.533 17.354 -19.685 1.00 94.56 844 VAL A O 1
ATOM 6491 N N . GLY A 1 845 ? 15.235 15.917 -19.531 1.00 92.69 845 GLY A N 1
ATOM 6492 C CA . GLY A 1 845 ? 15.856 16.605 -18.409 1.00 92.69 845 GLY A CA 1
ATOM 6493 C C . GLY A 1 845 ? 17.106 15.908 -17.897 1.00 92.69 845 GLY A C 1
ATOM 6494 O O . GLY A 1 845 ? 17.660 15.026 -18.551 1.00 92.69 845 GLY A O 1
ATOM 6495 N N . LYS A 1 846 ? 17.618 16.346 -16.746 1.00 91.44 846 LYS A N 1
ATOM 6496 C CA . LYS A 1 846 ? 18.881 15.844 -16.184 1.00 91.44 846 LYS A CA 1
ATOM 6497 C C . LYS A 1 846 ? 18.660 15.205 -14.830 1.00 91.44 846 LYS A C 1
ATOM 6499 O O . LYS A 1 846 ? 17.936 15.752 -14.011 1.00 91.44 846 LYS A O 1
ATOM 6504 N N . VAL A 1 847 ? 19.420 14.151 -14.558 1.00 89.38 847 VAL A N 1
ATOM 6505 C CA . VAL A 1 847 ? 19.453 13.450 -13.269 1.00 89.38 847 VAL A CA 1
ATOM 6506 C C . VAL A 1 847 ? 20.831 13.610 -12.603 1.00 89.38 847 VAL A C 1
ATOM 6508 O O . VAL A 1 847 ? 21.594 12.655 -12.473 1.00 89.38 847 VAL A O 1
ATOM 6511 N N . PRO A 1 848 ? 21.225 14.837 -12.197 1.00 84.19 848 PRO A N 1
ATOM 6512 C CA . PRO A 1 848 ? 22.566 15.098 -11.665 1.00 84.19 848 PRO A CA 1
ATOM 6513 C C . PRO A 1 848 ? 22.813 14.462 -10.291 1.00 84.19 848 PRO A C 1
ATOM 6515 O O . PRO A 1 848 ? 23.969 14.357 -9.877 1.00 84.19 848 PRO A O 1
ATOM 6518 N N . GLU A 1 849 ? 21.745 14.094 -9.581 1.00 84.50 849 GLU A N 1
ATOM 6519 C CA . GLU A 1 849 ? 21.809 13.464 -8.261 1.00 84.50 849 GLU A CA 1
ATOM 6520 C C . GLU A 1 849 ? 22.132 11.968 -8.343 1.00 84.50 849 GLU A C 1
ATOM 6522 O O . GLU A 1 849 ? 22.786 11.452 -7.437 1.00 84.50 849 GLU A O 1
ATOM 6527 N N . MET A 1 850 ? 21.779 11.310 -9.453 1.00 88.19 850 MET A N 1
ATOM 6528 C CA . MET A 1 850 ? 22.103 9.905 -9.694 1.00 88.19 850 MET A CA 1
ATOM 6529 C C . MET A 1 850 ? 23.593 9.723 -9.965 1.00 88.19 850 MET A C 1
ATOM 6531 O O . MET A 1 850 ? 24.219 10.512 -10.686 1.00 88.19 850 MET A O 1
ATOM 6535 N N . VAL A 1 851 ? 24.183 8.657 -9.429 1.00 88.69 851 VAL A N 1
ATOM 6536 C CA . VAL A 1 851 ? 25.548 8.238 -9.750 1.00 88.69 851 VAL A CA 1
ATOM 6537 C C . VAL A 1 851 ? 25.599 7.689 -11.175 1.00 88.69 851 VAL A C 1
ATOM 6539 O O . VAL A 1 851 ? 26.328 8.280 -11.977 1.00 88.69 851 VAL A O 1
ATOM 6542 N N . TYR A 1 852 ? 24.802 6.670 -11.498 1.00 89.25 852 TYR A N 1
ATOM 6543 C CA . TYR A 1 852 ? 24.633 6.144 -12.854 1.00 89.25 852 TYR A CA 1
ATOM 6544 C C . TYR A 1 852 ? 23.148 5.853 -13.114 1.00 89.25 852 TYR A C 1
ATOM 6546 O O . TYR A 1 852 ? 22.559 5.064 -12.383 1.00 89.25 852 TYR A O 1
ATOM 6554 N N . PRO A 1 853 ? 22.513 6.505 -14.100 1.00 92.06 853 PRO A N 1
ATOM 6555 C CA . PRO A 1 853 ? 21.211 6.066 -14.591 1.00 92.06 853 PRO A CA 1
ATOM 6556 C C . PRO A 1 853 ? 21.366 4.697 -15.264 1.00 92.06 853 PRO A C 1
ATOM 6558 O O . PRO A 1 853 ? 22.223 4.571 -16.137 1.00 92.06 853 PRO A O 1
ATOM 6561 N N . ASP A 1 854 ? 20.576 3.707 -14.853 1.00 91.06 854 ASP A N 1
ATOM 6562 C CA . ASP A 1 854 ? 20.719 2.313 -15.303 1.00 91.06 854 ASP A CA 1
ATOM 6563 C C . ASP A 1 854 ? 19.516 1.850 -16.136 1.00 91.06 854 ASP A C 1
ATOM 6565 O O . ASP A 1 854 ? 19.634 1.626 -17.343 1.00 91.06 854 ASP A O 1
ATOM 6569 N N . ARG A 1 855 ? 18.323 1.763 -15.532 1.00 93.44 855 ARG A N 1
ATOM 6570 C CA . ARG A 1 855 ? 17.107 1.351 -16.252 1.00 93.44 855 ARG A CA 1
ATOM 6571 C C . ARG A 1 855 ? 16.253 2.537 -16.650 1.00 93.44 855 ARG A C 1
ATOM 6573 O O . ARG A 1 855 ? 16.229 3.567 -15.976 1.00 93.44 855 ARG A O 1
ATOM 6580 N N . VAL A 1 856 ? 15.543 2.348 -17.757 1.00 94.88 856 VAL A N 1
ATOM 6581 C CA . VAL A 1 856 ? 14.574 3.286 -18.312 1.00 94.88 856 VAL A CA 1
ATOM 6582 C C . VAL A 1 856 ? 13.326 2.497 -18.680 1.00 94.88 856 VAL A C 1
ATOM 6584 O O . VAL A 1 856 ? 13.443 1.433 -19.282 1.00 94.88 856 VAL A O 1
ATOM 6587 N N . ALA A 1 857 ? 12.156 3.020 -18.338 1.00 95.62 857 ALA A N 1
ATOM 6588 C CA . ALA A 1 857 ? 10.869 2.522 -18.807 1.00 95.62 857 ALA A CA 1
ATOM 6589 C C . ALA A 1 857 ? 9.976 3.692 -19.231 1.00 95.62 857 ALA A C 1
ATOM 6591 O O . ALA A 1 857 ? 10.219 4.830 -18.818 1.00 95.62 857 ALA A O 1
ATOM 6592 N N . ALA A 1 858 ? 8.965 3.416 -20.054 1.00 96.44 858 ALA A N 1
ATOM 6593 C CA . ALA A 1 858 ? 8.005 4.418 -20.497 1.00 96.44 858 ALA A CA 1
ATOM 6594 C C . ALA A 1 858 ? 6.588 3.838 -20.580 1.00 96.44 858 ALA A C 1
ATOM 6596 O O . ALA A 1 858 ? 6.397 2.780 -21.177 1.00 96.44 858 ALA A O 1
ATOM 6597 N N . ALA A 1 859 ? 5.624 4.523 -19.965 1.00 95.25 859 ALA A N 1
ATOM 6598 C CA . ALA A 1 859 ? 4.206 4.156 -19.919 1.00 95.25 859 ALA A CA 1
ATOM 6599 C C . ALA A 1 859 ? 3.368 5.346 -19.425 1.00 95.25 859 ALA A C 1
ATOM 6601 O O . ALA A 1 859 ? 3.929 6.278 -18.861 1.00 95.25 859 ALA A O 1
ATOM 6602 N N . ASP A 1 860 ? 2.051 5.328 -19.626 1.00 92.88 860 ASP A N 1
ATOM 6603 C CA . ASP A 1 860 ? 1.139 6.352 -19.091 1.00 92.88 860 ASP A CA 1
ATOM 6604 C C . ASP A 1 860 ? 0.925 6.142 -17.586 1.00 92.88 860 ASP A C 1
ATOM 6606 O O . ASP A 1 860 ? 0.186 5.245 -17.183 1.00 92.88 860 ASP A O 1
ATOM 6610 N N . LEU A 1 861 ? 1.627 6.916 -16.754 1.00 91.25 861 LEU A N 1
ATOM 6611 C CA . LEU A 1 861 ? 1.662 6.697 -15.306 1.00 91.25 861 LEU A CA 1
ATOM 6612 C C . LEU A 1 861 ? 0.681 7.577 -14.540 1.00 91.25 861 LEU A C 1
ATOM 6614 O O . LEU A 1 861 ? 0.398 7.299 -13.375 1.00 91.25 861 LEU A O 1
ATOM 6618 N N . ASP A 1 862 ? 0.135 8.614 -15.159 1.00 84.31 862 ASP A N 1
ATOM 6619 C CA . ASP A 1 862 ? -0.854 9.477 -14.527 1.00 84.31 862 ASP A CA 1
ATOM 6620 C C . ASP A 1 862 ? -2.271 9.332 -15.097 1.00 84.31 862 ASP A C 1
ATOM 6622 O O . ASP A 1 862 ? -3.215 9.849 -14.486 1.00 84.31 862 ASP A O 1
ATOM 6626 N N . GLY A 1 863 ? -2.437 8.553 -16.169 1.00 85.31 863 GLY A N 1
ATOM 6627 C CA . GLY A 1 863 ? -3.712 8.249 -16.812 1.00 85.31 863 GLY A CA 1
ATOM 6628 C C . GLY A 1 863 ? -4.165 9.330 -17.793 1.00 85.31 863 GLY A C 1
ATOM 6629 O O . GLY A 1 863 ? -5.361 9.429 -18.092 1.00 85.31 863 GLY A O 1
ATOM 6630 N N . ASP A 1 864 ? -3.254 10.187 -18.257 1.00 85.25 864 ASP A N 1
ATOM 6631 C CA . ASP A 1 864 ? -3.564 11.298 -19.155 1.00 85.25 864 ASP A CA 1
ATOM 6632 C C . ASP A 1 864 ? -3.558 10.929 -20.654 1.00 85.25 864 ASP A C 1
ATOM 6634 O O . ASP A 1 864 ? -3.865 11.778 -21.512 1.00 85.25 864 ASP A O 1
ATOM 6638 N N . GLY A 1 865 ? -3.252 9.666 -20.962 1.00 88.50 865 GLY A N 1
ATOM 6639 C CA . GLY A 1 865 ? -3.177 9.089 -22.297 1.00 88.50 865 GLY A CA 1
ATOM 6640 C C . GLY A 1 865 ? -1.831 9.270 -22.999 1.00 88.50 865 GLY A C 1
ATOM 6641 O O . GLY A 1 865 ? -1.752 8.969 -24.194 1.00 88.50 865 GLY A O 1
ATOM 6642 N N . ARG A 1 866 ? -0.795 9.793 -22.331 1.00 91.25 866 ARG A N 1
ATOM 6643 C CA . ARG A 1 866 ? 0.559 9.964 -22.884 1.00 91.25 866 ARG A CA 1
ATOM 6644 C C . ARG A 1 866 ? 1.569 9.149 -22.097 1.00 91.25 866 ARG A C 1
ATOM 6646 O O . ARG A 1 866 ? 1.475 9.017 -20.889 1.00 91.25 866 ARG A O 1
ATOM 6653 N N . ALA A 1 867 ? 2.580 8.638 -22.790 1.00 95.12 867 ALA A N 1
ATOM 6654 C CA . ALA A 1 867 ? 3.657 7.930 -22.121 1.00 95.12 867 ALA A CA 1
ATOM 6655 C C . ALA A 1 867 ? 4.581 8.899 -21.362 1.00 95.12 867 ALA A C 1
ATOM 6657 O O . ALA A 1 867 ? 5.141 9.838 -21.940 1.00 95.12 867 ALA A O 1
ATOM 6658 N N . ASP A 1 868 ? 4.767 8.606 -20.082 1.00 95.94 868 ASP A N 1
ATOM 6659 C CA . ASP A 1 868 ? 5.752 9.179 -19.175 1.00 95.94 868 ASP A CA 1
ATOM 6660 C C . ASP A 1 868 ? 7.045 8.359 -19.163 1.00 95.94 868 ASP A C 1
ATOM 6662 O O . ASP A 1 868 ? 7.148 7.321 -19.816 1.00 95.94 868 ASP A O 1
ATOM 6666 N N . ILE A 1 869 ? 8.054 8.815 -18.411 1.00 97.19 869 ILE A N 1
ATOM 6667 C CA . ILE A 1 869 ? 9.366 8.155 -18.343 1.00 97.19 869 ILE A CA 1
ATOM 6668 C C . ILE A 1 869 ? 9.780 7.890 -16.896 1.00 97.19 869 ILE A C 1
ATOM 6670 O O . ILE A 1 869 ? 9.775 8.795 -16.064 1.00 97.19 869 ILE A O 1
ATOM 6674 N N . VAL A 1 870 ? 10.245 6.672 -16.614 1.00 96.62 870 VAL A N 1
ATOM 6675 C CA . VAL A 1 870 ? 10.861 6.293 -15.333 1.00 96.62 870 VAL A CA 1
ATOM 6676 C C . VAL A 1 870 ? 12.326 5.961 -15.542 1.00 96.62 870 VAL A C 1
ATOM 6678 O O . VAL A 1 870 ? 12.686 5.281 -16.501 1.00 96.62 870 VAL A O 1
ATOM 6681 N N . VAL A 1 871 ? 13.179 6.431 -14.633 1.00 95.75 871 VAL A N 1
ATOM 6682 C CA . VAL A 1 871 ? 14.616 6.141 -14.631 1.00 95.75 871 VAL A CA 1
ATOM 6683 C C . VAL A 1 871 ? 15.057 5.708 -13.241 1.00 95.75 871 VAL A C 1
ATOM 6685 O O . VAL A 1 871 ? 14.751 6.390 -12.261 1.00 95.75 871 VAL A O 1
ATOM 6688 N N . THR A 1 872 ? 15.822 4.619 -13.153 1.00 94.81 872 THR A N 1
ATOM 6689 C CA . THR A 1 872 ? 16.409 4.132 -11.894 1.00 94.81 872 THR A CA 1
ATOM 6690 C C . THR A 1 872 ? 17.927 4.275 -11.869 1.00 94.81 872 THR A C 1
ATOM 6692 O O . THR A 1 872 ? 18.590 4.413 -12.899 1.00 94.81 872 THR A O 1
ATOM 6695 N N . GLU A 1 873 ? 18.486 4.280 -10.661 1.00 93.62 873 GLU A N 1
ATOM 6696 C CA . GLU A 1 873 ? 19.909 4.483 -10.419 1.00 93.62 873 GLU A CA 1
ATOM 6697 C C . GLU A 1 873 ? 20.638 3.192 -10.035 1.00 93.62 873 GLU A C 1
ATOM 6699 O O . GLU A 1 873 ? 20.326 2.556 -9.024 1.00 93.62 873 GLU A O 1
ATOM 6704 N N . GLU A 1 874 ? 21.736 2.920 -10.738 1.00 91.31 874 GLU A N 1
ATOM 6705 C CA . GLU A 1 874 ? 22.828 2.115 -10.213 1.00 91.31 874 GLU A CA 1
ATOM 6706 C C . GLU A 1 874 ? 23.823 3.002 -9.463 1.00 91.31 874 GLU A C 1
ATOM 6708 O O . GLU A 1 874 ? 24.417 3.947 -9.995 1.00 91.31 874 GLU A O 1
ATOM 6713 N N . ASN A 1 875 ? 24.084 2.664 -8.204 1.00 92.12 875 ASN A N 1
ATOM 6714 C CA . ASN A 1 875 ? 25.187 3.284 -7.471 1.00 92.12 875 ASN A CA 1
ATOM 6715 C C . ASN A 1 875 ? 26.005 2.312 -6.623 1.00 92.12 875 ASN A C 1
ATOM 6717 O O . ASN A 1 875 ? 26.968 2.736 -5.973 1.00 92.12 875 ASN A O 1
ATOM 6721 N N . GLY A 1 876 ? 25.634 1.028 -6.622 1.00 90.50 876 GLY A N 1
ATOM 6722 C CA . GLY A 1 876 ? 26.327 -0.024 -5.889 1.00 90.50 876 GLY A CA 1
ATOM 6723 C C . GLY A 1 876 ? 26.272 0.126 -4.365 1.00 90.50 876 GLY A C 1
ATOM 6724 O O . GLY A 1 876 ? 27.044 -0.531 -3.664 1.00 90.50 876 GLY A O 1
ATOM 6725 N N . LYS A 1 877 ? 25.401 0.989 -3.829 1.00 90.56 877 LYS A N 1
ATOM 6726 C CA . LYS A 1 877 ? 25.255 1.223 -2.388 1.00 90.56 877 LYS A CA 1
ATOM 6727 C C . LYS A 1 877 ? 24.034 0.509 -1.830 1.00 90.56 877 LYS A C 1
ATOM 6729 O O . LYS A 1 877 ? 23.057 0.261 -2.525 1.00 90.56 877 LYS A O 1
ATOM 6734 N N . ALA A 1 878 ? 24.100 0.236 -0.530 1.00 87.38 878 ALA A N 1
ATOM 6735 C CA . ALA A 1 878 ? 23.002 -0.336 0.240 1.00 87.38 878 ALA A CA 1
ATOM 6736 C C . ALA A 1 878 ? 21.850 0.652 0.510 1.00 87.38 878 ALA A C 1
ATOM 6738 O O . ALA A 1 878 ? 20.817 0.248 1.026 1.00 87.38 878 ALA A O 1
ATOM 6739 N N . ASP A 1 879 ? 22.047 1.935 0.208 1.00 84.44 879 ASP A N 1
ATOM 6740 C CA . ASP A 1 879 ? 21.082 3.014 0.379 1.00 84.44 879 ASP A CA 1
ATOM 6741 C C . ASP A 1 879 ? 21.330 4.122 -0.664 1.00 84.44 879 ASP A C 1
ATOM 6743 O O . ASP A 1 879 ? 22.377 4.162 -1.315 1.00 84.44 879 ASP A O 1
ATOM 6747 N N . SER A 1 880 ? 20.399 5.072 -0.781 1.00 88.06 880 SER A N 1
ATOM 6748 C CA . SER A 1 880 ? 20.493 6.307 -1.583 1.00 88.06 880 SER A CA 1
ATOM 6749 C C . SER A 1 880 ? 20.424 6.207 -3.114 1.00 88.06 880 SER A C 1
ATOM 6751 O O . SER A 1 880 ? 20.660 7.222 -3.762 1.00 88.06 880 SER A O 1
ATOM 6753 N N . ALA A 1 881 ? 20.117 5.049 -3.698 1.00 92.62 881 ALA A N 1
ATOM 6754 C CA . ALA A 1 881 ? 19.788 4.937 -5.119 1.00 92.62 881 ALA A CA 1
ATOM 6755 C C . ALA A 1 881 ? 18.381 5.465 -5.397 1.00 92.62 881 ALA A C 1
ATOM 6757 O O . ALA A 1 881 ? 17.442 5.128 -4.678 1.00 92.62 881 ALA A O 1
ATOM 6758 N N . LYS A 1 882 ? 18.253 6.312 -6.413 1.00 93.69 882 LYS A N 1
ATOM 6759 C CA . LYS A 1 882 ? 17.024 7.024 -6.756 1.00 93.69 882 LYS A CA 1
ATOM 6760 C C . LYS A 1 882 ? 16.239 6.333 -7.866 1.00 93.69 882 LYS A C 1
ATOM 6762 O O . LYS A 1 882 ? 16.824 5.756 -8.779 1.00 93.69 882 LYS A O 1
ATOM 6767 N N . ALA A 1 883 ? 14.922 6.486 -7.815 1.00 94.81 883 ALA A N 1
ATOM 6768 C CA . ALA A 1 883 ? 14.033 6.313 -8.957 1.00 94.81 883 ALA A CA 1
ATOM 6769 C C . ALA A 1 883 ? 13.288 7.628 -9.205 1.00 94.81 883 ALA A C 1
ATOM 6771 O O . ALA A 1 883 ? 12.765 8.231 -8.263 1.00 94.81 883 ALA A O 1
ATOM 6772 N N . TYR A 1 884 ? 13.261 8.079 -10.457 1.00 94.69 884 TYR A N 1
ATOM 6773 C CA . TYR A 1 884 ? 12.557 9.292 -10.867 1.00 94.69 884 TYR A CA 1
ATOM 6774 C C . TYR A 1 884 ? 11.509 8.980 -11.924 1.00 94.69 884 TYR A C 1
ATOM 6776 O O . TYR A 1 884 ? 11.805 8.262 -12.875 1.00 94.69 884 TYR A O 1
ATOM 6784 N N . TRP A 1 885 ? 10.342 9.597 -11.782 1.00 94.69 885 TRP A N 1
ATOM 6785 C CA . TRP A 1 885 ? 9.306 9.702 -12.803 1.00 94.69 885 TRP A CA 1
ATOM 6786 C C . TRP A 1 885 ? 9.369 11.093 -13.444 1.00 94.69 885 TRP A C 1
ATOM 6788 O O . TRP A 1 885 ? 9.618 12.091 -12.764 1.00 94.69 885 TRP A O 1
ATOM 6798 N N . TRP A 1 886 ? 9.190 11.152 -14.758 1.00 95.38 886 TRP A N 1
ATOM 6799 C CA . TRP A 1 886 ? 9.096 12.373 -15.544 1.00 95.38 886 TRP A CA 1
ATOM 6800 C C . TRP A 1 886 ? 7.744 12.415 -16.251 1.00 95.38 886 TRP A C 1
ATOM 6802 O O . TRP A 1 886 ? 7.501 11.594 -17.135 1.00 95.38 886 TRP A O 1
ATOM 6812 N N . HIS A 1 887 ? 6.920 13.394 -15.880 1.00 93.50 887 HIS A N 1
ATOM 6813 C CA . HIS A 1 887 ? 5.597 13.636 -16.456 1.00 93.50 887 HIS A CA 1
ATOM 6814 C C . HIS A 1 887 ? 5.698 14.312 -17.830 1.00 93.50 887 HIS A C 1
ATOM 6816 O O . HIS A 1 887 ? 6.403 15.323 -17.978 1.00 93.50 887 HIS A O 1
ATOM 6822 N N . ASN A 1 888 ? 4.970 13.779 -18.811 1.00 94.25 888 ASN A N 1
ATOM 6823 C CA . ASN A 1 888 ? 4.921 14.261 -20.186 1.00 94.25 888 ASN A CA 1
ATOM 6824 C C . ASN A 1 888 ? 3.973 15.470 -20.334 1.00 94.25 888 ASN A C 1
ATOM 6826 O O . ASN A 1 888 ? 2.749 15.314 -20.336 1.00 94.25 888 ASN A O 1
ATOM 6830 N N . PRO A 1 889 ? 4.496 16.693 -20.560 1.00 88.88 889 PRO A N 1
ATOM 6831 C CA . PRO A 1 889 ? 3.742 17.931 -20.351 1.00 88.88 889 PRO A CA 1
ATOM 6832 C C . PRO A 1 889 ? 2.696 18.276 -21.435 1.00 88.88 889 PRO A C 1
ATOM 6834 O O . PRO A 1 889 ? 2.249 19.424 -21.498 1.00 88.88 889 PRO A O 1
ATOM 6837 N N . ALA A 1 890 ? 2.298 17.328 -22.293 1.00 79.19 890 ALA A N 1
ATOM 6838 C CA . ALA A 1 890 ? 1.400 17.457 -23.457 1.00 79.19 890 ALA A CA 1
ATOM 6839 C C . ALA A 1 890 ? 1.880 18.409 -24.572 1.00 79.19 890 ALA A C 1
ATOM 6841 O O . ALA A 1 890 ? 1.824 18.086 -25.757 1.00 79.19 890 ALA A O 1
ATOM 6842 N N . ASP A 1 891 ? 2.337 19.606 -24.213 1.00 78.75 891 ASP A N 1
ATOM 6843 C CA . ASP A 1 891 ? 2.980 20.562 -25.100 1.00 78.75 891 ASP A CA 1
ATOM 6844 C C . ASP A 1 891 ? 4.491 20.320 -25.093 1.00 78.75 891 ASP A C 1
ATOM 6846 O O . ASP A 1 891 ? 5.177 20.636 -24.122 1.00 78.75 891 ASP A O 1
ATOM 6850 N N . SER A 1 892 ? 5.021 19.836 -26.217 1.00 71.06 892 SER A N 1
ATOM 6851 C CA . SER A 1 892 ? 6.462 19.622 -26.445 1.00 71.06 892 SER A CA 1
ATOM 6852 C C . SER A 1 892 ? 7.364 20.851 -26.216 1.00 71.06 892 SER A C 1
ATOM 6854 O O . SER A 1 892 ? 8.589 20.718 -26.218 1.00 71.06 892 SER A O 1
ATOM 6856 N N . SER A 1 893 ? 6.795 22.054 -26.063 1.00 69.94 893 SER A N 1
ATOM 6857 C CA . SER A 1 893 ? 7.525 23.279 -25.713 1.00 69.94 893 SER A CA 1
ATOM 6858 C C . SER A 1 893 ? 7.635 23.549 -24.206 1.00 69.94 893 SER A C 1
ATOM 6860 O O . SER A 1 893 ? 8.394 24.440 -23.812 1.00 69.94 893 SER A O 1
ATOM 6862 N N . SER A 1 894 ? 6.907 22.794 -23.382 1.00 79.94 894 SER A N 1
ATOM 6863 C CA . SER A 1 894 ? 6.965 22.848 -21.921 1.00 79.94 894 SER A CA 1
ATOM 6864 C C . SER A 1 894 ? 8.060 21.929 -21.378 1.00 79.94 894 SER A C 1
ATOM 6866 O O . SER A 1 894 ? 8.408 20.918 -21.987 1.00 79.94 894 SER A O 1
ATOM 6868 N N . ASP A 1 895 ? 8.613 22.292 -20.221 1.00 88.12 895 ASP A N 1
ATOM 6869 C CA . ASP A 1 895 ? 9.577 21.448 -19.518 1.00 88.12 895 ASP A CA 1
ATOM 6870 C C . ASP A 1 895 ? 8.853 20.245 -18.892 1.00 88.12 895 ASP A C 1
ATOM 6872 O O . ASP A 1 895 ? 7.750 20.393 -18.364 1.00 88.12 895 ASP A O 1
ATOM 6876 N N . TRP A 1 896 ? 9.485 19.071 -18.925 1.00 94.00 896 TRP A N 1
ATOM 6877 C CA . TRP A 1 896 ? 8.982 17.890 -18.227 1.00 94.00 896 TRP A CA 1
ATOM 6878 C C . TRP A 1 896 ? 9.140 18.065 -16.712 1.00 94.00 896 TRP A C 1
ATOM 6880 O O . TRP A 1 896 ? 10.170 18.562 -16.240 1.00 94.00 896 TRP A O 1
ATOM 6890 N N . GLU A 1 897 ? 8.137 17.644 -15.946 1.00 91.31 897 GLU A N 1
ATOM 6891 C CA . GLU A 1 897 ? 8.182 17.704 -14.483 1.00 91.31 897 GLU A CA 1
ATOM 6892 C C . GLU A 1 897 ? 8.801 16.423 -13.917 1.00 91.31 897 GLU A C 1
ATOM 6894 O O . GLU A 1 897 ? 8.424 15.327 -14.315 1.00 91.31 897 GLU A O 1
ATOM 6899 N N . GLN A 1 898 ? 9.761 16.563 -12.998 1.00 91.56 898 GLN A N 1
ATOM 6900 C CA . GLN A 1 898 ? 10.466 15.444 -12.374 1.00 91.56 898 GLN A CA 1
ATOM 6901 C C . GLN A 1 898 ? 9.965 15.208 -10.948 1.00 91.56 898 GLN A C 1
ATOM 6903 O O . GLN A 1 898 ? 10.031 16.112 -10.112 1.00 91.56 898 GLN A O 1
ATOM 6908 N N . HIS A 1 899 ? 9.627 13.959 -10.645 1.00 88.81 899 HIS A N 1
ATOM 6909 C CA . HIS A 1 899 ? 9.185 13.493 -9.333 1.00 88.81 899 HIS A CA 1
ATOM 6910 C C . HIS A 1 899 ? 10.090 12.364 -8.830 1.00 88.81 899 HIS A C 1
ATOM 6912 O O . HIS A 1 899 ? 10.468 11.474 -9.591 1.00 88.81 899 HIS A O 1
ATOM 6918 N N . GLU A 1 900 ? 10.480 12.397 -7.553 1.00 90.50 900 GLU A N 1
ATOM 6919 C CA . GLU A 1 900 ? 11.173 11.268 -6.911 1.00 90.50 900 GLU A CA 1
ATOM 6920 C C . GLU A 1 900 ? 10.142 10.229 -6.481 1.00 90.50 900 GLU A C 1
ATOM 6922 O O . GLU A 1 900 ? 9.280 10.544 -5.668 1.00 90.50 900 GLU A O 1
ATOM 6927 N N . ILE A 1 901 ? 10.261 9.002 -6.993 1.00 90.19 901 ILE A N 1
ATOM 6928 C CA . ILE A 1 901 ? 9.413 7.882 -6.567 1.00 90.19 901 ILE A CA 1
ATOM 6929 C C . ILE A 1 901 ? 9.961 7.315 -5.256 1.00 90.19 901 ILE A C 1
ATOM 6931 O O . ILE A 1 901 ? 9.254 7.192 -4.262 1.00 90.19 901 ILE A O 1
ATOM 6935 N N . THR A 1 902 ? 11.254 6.968 -5.229 1.00 88.94 902 THR A N 1
ATOM 6936 C CA . THR A 1 902 ? 11.868 6.366 -4.042 1.00 88.94 902 THR A CA 1
ATOM 6937 C C . THR A 1 902 ? 13.384 6.550 -3.972 1.00 88.94 902 THR A C 1
ATOM 6939 O O . THR A 1 902 ? 14.043 6.952 -4.935 1.00 88.94 902 THR A O 1
ATOM 6942 N N . SER A 1 903 ? 13.944 6.235 -2.799 1.00 88.94 903 SER A N 1
ATOM 6943 C CA . SER A 1 903 ? 15.372 6.311 -2.491 1.00 88.94 903 SER A CA 1
ATOM 6944 C C . SER A 1 903 ? 15.820 5.136 -1.617 1.00 88.94 903 SER A C 1
ATOM 6946 O O . SER A 1 903 ? 15.650 5.183 -0.395 1.00 88.94 903 SER A O 1
ATOM 6948 N N . ARG A 1 904 ? 16.441 4.110 -2.210 1.00 86.06 904 ARG A N 1
ATOM 6949 C CA . ARG A 1 904 ? 16.723 2.812 -1.558 1.00 86.06 904 ARG A CA 1
ATOM 6950 C C . ARG A 1 904 ? 18.097 2.235 -1.901 1.00 86.06 904 ARG A C 1
ATOM 6952 O O . ARG A 1 904 ? 19.016 2.993 -2.205 1.00 86.06 904 ARG A O 1
ATOM 6959 N N . GLY A 1 905 ? 18.292 0.926 -1.750 1.00 89.06 905 GLY A N 1
ATOM 6960 C CA . GLY A 1 905 ? 19.474 0.244 -2.270 1.00 89.06 905 GLY A CA 1
ATOM 6961 C C . GLY A 1 905 ? 19.510 0.262 -3.803 1.00 89.06 905 GLY A C 1
ATOM 6962 O O . GLY A 1 905 ? 18.491 0.521 -4.428 1.00 89.06 905 GLY A O 1
ATOM 6963 N N . SER A 1 906 ? 20.689 0.062 -4.407 1.00 94.44 906 SER A N 1
ATOM 6964 C CA . SER A 1 906 ? 20.917 0.143 -5.871 1.00 94.44 906 SER A CA 1
ATOM 6965 C C . SER A 1 906 ? 19.790 -0.505 -6.696 1.00 94.44 906 SER A C 1
ATOM 6967 O O . SER A 1 906 ? 19.543 -1.697 -6.527 1.00 94.44 906 SER A O 1
ATOM 6969 N N . LEU A 1 907 ? 19.132 0.259 -7.579 1.00 93.81 907 LEU A N 1
ATOM 6970 C CA . LEU A 1 907 ? 17.898 -0.115 -8.292 1.00 93.81 907 LEU A CA 1
ATOM 6971 C C . LEU A 1 907 ? 18.191 -0.527 -9.741 1.00 93.81 907 LEU A C 1
ATOM 6973 O O . LEU A 1 907 ? 17.810 0.145 -10.700 1.00 93.81 907 LEU A O 1
ATOM 6977 N N . ASN A 1 908 ? 18.888 -1.647 -9.903 1.00 93.12 908 ASN A N 1
ATOM 6978 C CA . ASN A 1 908 ? 19.335 -2.152 -11.206 1.00 93.12 908 ASN A CA 1
ATOM 6979 C C . ASN A 1 908 ? 18.256 -2.926 -11.986 1.00 93.12 908 ASN A C 1
ATOM 6981 O O . ASN A 1 908 ? 18.539 -3.580 -12.995 1.00 93.12 908 ASN A O 1
ATOM 6985 N N . SER A 1 909 ? 17.019 -2.899 -11.497 1.00 93.25 909 SER A N 1
ATOM 6986 C CA . SER A 1 909 ? 15.906 -3.697 -11.987 1.00 93.25 909 SER A CA 1
ATOM 6987 C C . SER A 1 909 ? 14.641 -2.849 -12.027 1.00 93.25 909 SER A C 1
ATOM 6989 O O . SER A 1 909 ? 14.218 -2.335 -10.992 1.00 93.25 909 SER A O 1
ATOM 6991 N N . LEU A 1 910 ? 14.056 -2.729 -13.220 1.00 94.44 910 LEU A N 1
ATOM 6992 C CA . LEU A 1 910 ? 12.813 -2.012 -13.484 1.00 94.44 910 LEU A CA 1
ATOM 6993 C C . LEU A 1 910 ? 12.025 -2.757 -14.568 1.00 94.44 910 LEU A C 1
ATOM 6995 O O . LEU A 1 910 ? 12.582 -3.050 -15.626 1.00 94.44 910 LEU A O 1
ATOM 6999 N N . SER A 1 911 ? 10.746 -3.009 -14.319 1.00 93.50 911 SER A N 1
ATOM 7000 C CA . SER A 1 911 ? 9.755 -3.402 -15.326 1.00 93.50 911 SER A CA 1
ATOM 7001 C C . SER A 1 911 ? 8.481 -2.582 -15.127 1.00 93.50 911 SER A C 1
ATOM 7003 O O . SER A 1 911 ? 8.287 -1.989 -14.065 1.00 93.50 911 SER A O 1
ATOM 7005 N N . VAL A 1 912 ? 7.639 -2.520 -16.156 1.00 94.38 912 VAL A N 1
ATOM 7006 C CA . VAL A 1 912 ? 6.349 -1.821 -16.126 1.00 94.38 912 VAL A CA 1
ATOM 7007 C C . VAL A 1 912 ? 5.293 -2.723 -16.734 1.00 94.38 912 VAL A C 1
ATOM 7009 O O . VAL A 1 912 ? 5.486 -3.246 -17.833 1.00 94.38 912 VAL A O 1
ATOM 7012 N N . SER A 1 913 ? 4.201 -2.948 -16.016 1.00 93.31 913 SER A N 1
ATOM 7013 C CA . SER A 1 913 ? 3.073 -3.778 -16.452 1.00 93.31 913 SER A CA 1
ATOM 7014 C C . SER A 1 913 ? 1.850 -3.439 -15.619 1.00 93.31 913 SER A C 1
ATOM 7016 O O . SER A 1 913 ? 1.994 -3.043 -14.472 1.00 93.31 913 SER A O 1
ATOM 7018 N N . ASP A 1 914 ? 0.664 -3.598 -16.190 1.00 92.19 914 ASP A N 1
ATOM 7019 C CA . ASP A 1 914 ? -0.582 -3.558 -15.427 1.00 92.19 914 ASP A CA 1
ATOM 7020 C C . ASP A 1 914 ? -0.708 -4.880 -14.655 1.00 92.19 914 ASP A C 1
ATOM 7022 O O . ASP A 1 914 ? -1.070 -5.907 -15.232 1.00 92.19 914 ASP A O 1
ATOM 7026 N N . MET A 1 915 ? -0.287 -4.879 -13.388 1.00 90.00 915 MET A N 1
ATOM 7027 C CA . MET A 1 915 ? -0.261 -6.074 -12.537 1.00 90.00 915 MET A CA 1
ATOM 7028 C C . MET A 1 915 ? -1.640 -6.379 -11.959 1.00 90.00 915 MET A C 1
ATOM 7030 O O . MET A 1 915 ? -1.908 -7.518 -11.583 1.00 90.00 915 MET A O 1
ATOM 7034 N N . THR A 1 916 ? -2.499 -5.364 -11.885 1.00 84.75 916 THR A N 1
ATOM 7035 C CA . THR A 1 916 ? -3.830 -5.467 -11.286 1.00 84.75 916 THR A CA 1
ATOM 7036 C C . THR A 1 916 ? -4.936 -5.653 -12.325 1.00 84.75 916 THR A C 1
ATOM 7038 O O . THR A 1 916 ? -6.045 -6.040 -11.979 1.00 84.75 916 THR A O 1
ATOM 7041 N N . GLY A 1 917 ? -4.676 -5.425 -13.610 1.00 84.94 917 GLY A N 1
ATOM 7042 C CA . GLY A 1 917 ? -5.695 -5.473 -14.661 1.00 84.94 917 GLY A CA 1
ATOM 7043 C C . GLY A 1 917 ? -6.666 -4.287 -14.628 1.00 84.94 917 GLY A C 1
ATOM 7044 O O . GLY A 1 917 ? -7.747 -4.359 -15.224 1.00 84.94 917 GLY A O 1
ATOM 7045 N N . ASP A 1 918 ? -6.323 -3.204 -13.927 1.00 80.81 918 ASP A N 1
ATOM 7046 C CA . ASP A 1 918 ? -7.154 -2.003 -13.791 1.00 80.81 918 ASP A CA 1
ATOM 7047 C C . ASP A 1 918 ? -6.957 -0.990 -14.940 1.00 80.81 918 ASP A C 1
ATOM 7049 O O . ASP A 1 918 ? -7.635 0.046 -15.002 1.00 80.81 918 ASP A O 1
ATOM 7053 N N . GLY A 1 919 ? -6.062 -1.305 -15.879 1.00 85.00 919 GLY A N 1
ATOM 7054 C CA . GLY A 1 919 ? -5.689 -0.479 -17.018 1.00 85.00 919 GLY A CA 1
ATOM 7055 C C . GLY A 1 919 ? -4.630 0.580 -16.712 1.00 85.00 919 GLY A C 1
ATOM 7056 O O . GLY A 1 919 ? -4.305 1.357 -17.616 1.00 85.00 919 GLY A O 1
ATOM 7057 N N . ARG A 1 920 ? -4.098 0.645 -15.485 1.00 86.62 920 ARG A N 1
ATOM 7058 C CA . ARG A 1 920 ? -3.013 1.543 -15.079 1.00 86.62 920 ARG A CA 1
ATOM 7059 C C . ARG A 1 920 ? -1.716 0.742 -14.919 1.00 86.62 920 ARG A C 1
ATOM 7061 O O . ARG A 1 920 ? -1.664 -0.226 -14.176 1.00 86.62 920 ARG A O 1
ATOM 7068 N N . PRO A 1 921 ? -0.632 1.128 -15.606 1.00 91.81 921 PRO A N 1
ATOM 7069 C CA . PRO A 1 921 ? 0.629 0.409 -15.501 1.00 91.81 921 PRO A CA 1
ATOM 7070 C C . PRO A 1 921 ? 1.303 0.654 -14.143 1.00 91.81 921 PRO A C 1
ATOM 7072 O O . PRO A 1 921 ? 1.520 1.805 -13.751 1.00 91.81 921 PRO A O 1
ATOM 7075 N N . ASP A 1 922 ? 1.702 -0.432 -13.486 1.00 92.81 922 ASP A N 1
ATOM 7076 C CA . ASP A 1 922 ? 2.453 -0.472 -12.230 1.00 92.81 922 ASP A CA 1
ATOM 7077 C C . ASP A 1 922 ? 3.967 -0.556 -12.486 1.00 92.81 922 ASP A C 1
ATOM 7079 O O . ASP A 1 922 ? 4.414 -0.953 -13.570 1.00 92.81 922 ASP A O 1
ATOM 7083 N N . LEU A 1 923 ? 4.788 -0.209 -11.486 1.00 94.88 923 LEU A N 1
ATOM 7084 C CA . LEU A 1 923 ? 6.253 -0.327 -11.579 1.00 94.88 923 LEU A CA 1
ATOM 7085 C C . LEU A 1 923 ? 6.764 -1.505 -10.752 1.00 94.88 923 LEU A C 1
ATOM 7087 O O . LEU A 1 923 ? 6.498 -1.603 -9.563 1.00 94.88 923 LEU A O 1
ATOM 7091 N N . ILE A 1 924 ? 7.601 -2.354 -11.336 1.00 95.88 924 ILE A N 1
ATOM 7092 C CA . ILE A 1 924 ? 8.252 -3.452 -10.623 1.00 95.88 924 ILE A CA 1
ATOM 7093 C C . ILE A 1 924 ? 9.715 -3.075 -10.439 1.00 95.88 924 ILE A C 1
ATOM 7095 O O . ILE A 1 924 ? 10.461 -2.964 -11.415 1.00 95.88 924 ILE A O 1
ATOM 7099 N N . MET A 1 925 ? 10.140 -2.875 -9.193 1.00 95.06 925 MET A N 1
ATOM 7100 C CA . MET A 1 925 ? 11.500 -2.442 -8.870 1.00 95.06 925 MET A CA 1
ATOM 7101 C C . MET A 1 925 ? 12.215 -3.449 -7.978 1.00 95.06 925 MET A C 1
ATOM 7103 O O . MET A 1 925 ? 11.685 -3.906 -6.968 1.00 95.06 925 MET A O 1
ATOM 7107 N N . GLY A 1 926 ? 13.450 -3.773 -8.364 1.00 94.56 926 GLY A N 1
ATOM 7108 C CA . GLY A 1 926 ? 14.301 -4.730 -7.664 1.00 94.56 926 GLY A CA 1
ATOM 7109 C C . GLY A 1 926 ? 15.623 -4.110 -7.221 1.00 94.56 926 GLY A C 1
ATOM 7110 O O . GLY A 1 926 ? 16.253 -3.347 -7.960 1.00 94.56 926 GLY A O 1
ATOM 7111 N N . GLU A 1 927 ? 16.059 -4.458 -6.017 1.00 94.94 927 GLU A N 1
ATOM 7112 C CA . GLU A 1 927 ? 17.325 -4.013 -5.450 1.00 94.94 927 GLU A CA 1
ATOM 7113 C C . GLU A 1 927 ? 18.463 -5.011 -5.725 1.00 94.94 927 GLU A C 1
ATOM 7115 O O . GLU A 1 927 ? 18.405 -6.196 -5.392 1.00 94.94 927 GLU A O 1
ATOM 7120 N N . HIS A 1 928 ? 19.574 -4.485 -6.235 1.00 93.88 928 HIS A N 1
ATOM 7121 C CA . HIS A 1 928 ? 20.861 -5.180 -6.372 1.00 93.88 928 HIS A CA 1
ATOM 7122 C C . HIS A 1 928 ? 21.697 -5.140 -5.083 1.00 93.88 928 HIS A C 1
ATOM 7124 O O . HIS A 1 928 ? 22.621 -5.925 -4.846 1.00 93.88 928 HIS A O 1
ATOM 7130 N N . ARG A 1 929 ? 21.424 -4.156 -4.226 1.00 94.50 929 ARG A N 1
ATOM 7131 C CA . ARG A 1 929 ? 22.167 -3.886 -2.990 1.00 94.50 929 ARG A CA 1
ATOM 7132 C C . ARG A 1 929 ? 21.207 -3.451 -1.905 1.00 94.50 929 ARG A C 1
ATOM 7134 O O . ARG A 1 929 ? 20.159 -2.917 -2.208 1.00 94.50 929 ARG A O 1
ATOM 7141 N N . GLY A 1 930 ? 21.626 -3.562 -0.650 1.00 91.44 930 GLY A N 1
ATOM 7142 C CA . GLY A 1 930 ? 20.812 -3.117 0.477 1.00 91.44 930 GLY A CA 1
ATOM 7143 C C . GLY A 1 930 ? 20.013 -4.270 1.043 1.00 91.44 930 GLY A C 1
ATOM 7144 O O . GLY A 1 930 ? 20.611 -5.260 1.467 1.00 91.44 930 GLY A O 1
ATOM 7145 N N . ALA A 1 931 ? 18.698 -4.110 1.085 1.00 90.25 931 ALA A N 1
ATOM 7146 C CA . ALA A 1 931 ? 17.793 -5.122 1.598 1.00 90.25 931 ALA A CA 1
ATOM 7147 C C . ALA A 1 931 ? 17.497 -6.221 0.564 1.00 90.25 931 ALA A C 1
ATOM 7149 O O . ALA A 1 931 ? 17.065 -7.307 0.944 1.00 90.25 931 ALA A O 1
ATOM 7150 N N . LEU A 1 932 ? 17.810 -5.975 -0.716 1.00 94.62 932 LEU A N 1
ATOM 7151 C CA . LEU A 1 932 ? 17.512 -6.895 -1.821 1.00 94.62 932 LEU A CA 1
ATOM 7152 C C . LEU A 1 932 ? 16.001 -7.119 -1.930 1.00 94.62 932 LEU A C 1
ATOM 7154 O O . LEU A 1 932 ? 15.517 -8.250 -1.959 1.00 94.62 932 LEU A O 1
ATOM 7158 N N . ARG A 1 933 ? 15.263 -6.009 -1.875 1.00 92.81 933 ARG A N 1
ATOM 7159 C CA . ARG A 1 933 ? 13.813 -5.983 -2.032 1.00 92.81 933 ARG A CA 1
ATOM 7160 C C . ARG A 1 933 ? 13.437 -6.121 -3.493 1.00 92.81 933 ARG A C 1
ATOM 7162 O O . ARG A 1 933 ? 14.058 -5.501 -4.354 1.00 92.81 933 ARG A O 1
ATOM 7169 N N . LEU A 1 934 ? 12.392 -6.889 -3.733 1.00 95.06 934 LEU A N 1
ATOM 7170 C CA . LEU A 1 934 ? 11.590 -6.842 -4.936 1.00 95.06 934 LEU A CA 1
ATOM 7171 C C . LEU A 1 934 ? 10.215 -6.318 -4.531 1.00 95.06 934 LEU A C 1
ATOM 7173 O O . LEU A 1 934 ? 9.582 -6.898 -3.648 1.00 95.06 934 LEU A O 1
ATOM 7177 N N . SER A 1 935 ? 9.775 -5.238 -5.165 1.00 92.06 935 SER A N 1
ATOM 7178 C CA . SER A 1 935 ? 8.498 -4.601 -4.858 1.00 92.06 935 SER A CA 1
ATOM 7179 C C . SER A 1 935 ? 7.722 -4.296 -6.134 1.00 92.06 935 SER A C 1
ATOM 7181 O O . SER A 1 935 ? 8.311 -3.850 -7.126 1.00 92.06 935 SER A O 1
ATOM 7183 N N . SER A 1 936 ? 6.407 -4.488 -6.074 1.00 91.50 936 SER A N 1
ATOM 7184 C CA . SER A 1 936 ? 5.459 -3.889 -7.011 1.00 91.50 936 SER A CA 1
ATOM 7185 C C . SER A 1 936 ? 5.070 -2.510 -6.489 1.00 91.50 936 SER A C 1
ATOM 7187 O O . SER A 1 936 ? 4.949 -2.316 -5.286 1.00 91.50 936 SER A O 1
ATOM 7189 N N . TRP A 1 937 ? 4.921 -1.533 -7.366 1.00 90.56 937 TRP A N 1
ATOM 7190 C CA . TRP A 1 937 ? 4.533 -0.170 -7.034 1.00 90.56 937 TRP A CA 1
ATOM 7191 C C . TRP A 1 937 ? 3.228 0.111 -7.756 1.00 90.56 937 TRP A C 1
ATOM 7193 O O . TRP A 1 937 ? 3.245 0.467 -8.939 1.00 90.56 937 TRP A O 1
ATOM 7203 N N . HIS A 1 938 ? 2.127 -0.106 -7.041 1.00 85.00 938 HIS A N 1
ATOM 7204 C CA . HIS A 1 938 ? 0.785 -0.015 -7.579 1.00 85.00 938 HIS A CA 1
ATOM 7205 C C . HIS A 1 938 ? 0.438 1.430 -7.928 1.00 85.00 938 HIS A C 1
ATOM 7207 O O . HIS A 1 938 ? 0.589 2.332 -7.100 1.00 85.00 938 HIS A O 1
ATOM 7213 N N . ASN A 1 939 ? 0.008 1.658 -9.162 1.00 84.81 939 ASN A N 1
ATOM 7214 C CA . ASN A 1 939 ? -0.268 2.977 -9.693 1.00 84.81 939 ASN A CA 1
ATOM 7215 C C . ASN A 1 939 ? -1.715 3.411 -9.427 1.00 84.81 939 ASN A C 1
ATOM 7217 O O . ASN A 1 939 ? -2.667 2.942 -10.049 1.00 84.81 939 ASN A O 1
ATOM 7221 N N . LEU A 1 940 ? -1.872 4.427 -8.579 1.00 73.69 940 LEU A N 1
ATOM 7222 C CA . LEU A 1 940 ? -3.172 5.010 -8.230 1.00 73.69 940 LEU A CA 1
ATOM 7223 C C . LEU A 1 940 ? -3.623 6.143 -9.168 1.00 73.69 940 LEU A C 1
ATOM 7225 O O . LEU A 1 940 ? -4.592 6.858 -8.876 1.00 73.69 940 LEU A O 1
ATOM 7229 N N . GLY A 1 941 ? -2.884 6.386 -10.251 1.00 70.50 941 GLY A N 1
ATOM 7230 C CA . GLY A 1 941 ? -3.086 7.509 -11.160 1.00 70.50 941 GLY A CA 1
ATOM 7231 C C . GLY A 1 941 ? -2.618 8.854 -10.592 1.00 70.50 941 GLY A C 1
ATOM 7232 O O . GLY A 1 941 ? -2.361 9.032 -9.392 1.00 70.50 941 GLY A O 1
ATOM 7233 N N . GLY A 1 942 ? -2.483 9.844 -11.480 1.00 68.75 942 GLY A N 1
ATOM 7234 C CA . GLY A 1 942 ? -1.864 11.129 -11.141 1.00 68.75 942 GLY A CA 1
ATOM 7235 C C . GLY A 1 942 ? -0.395 11.013 -10.709 1.00 68.75 942 GLY A C 1
ATOM 7236 O O . GLY A 1 942 ? 0.081 11.905 -10.006 1.00 68.75 942 GLY A O 1
ATOM 7237 N N . GLY A 1 943 ? 0.282 9.906 -11.050 1.00 67.94 943 GLY A N 1
ATOM 7238 C CA . GLY A 1 943 ? 1.676 9.638 -10.698 1.00 67.94 943 GLY A CA 1
ATOM 7239 C C . GLY A 1 943 ? 1.938 9.297 -9.235 1.00 67.94 943 GLY A C 1
ATOM 7240 O O . GLY A 1 943 ? 3.019 9.575 -8.707 1.00 67.94 943 GLY A O 1
ATOM 7241 N N . ARG A 1 944 ? 0.936 8.738 -8.556 1.00 74.56 944 ARG A N 1
ATOM 7242 C CA . ARG A 1 944 ? 1.050 8.241 -7.183 1.00 74.56 944 ARG A CA 1
ATOM 7243 C C . ARG A 1 944 ? 1.231 6.733 -7.208 1.00 74.56 944 ARG A C 1
ATOM 7245 O O . ARG A 1 944 ? 0.520 6.045 -7.934 1.00 74.56 944 ARG A O 1
ATOM 7252 N N . PHE A 1 945 ? 2.136 6.248 -6.368 1.00 80.06 945 PHE A N 1
ATOM 7253 C CA . PHE A 1 945 ? 2.455 4.833 -6.275 1.00 80.06 945 PHE A CA 1
ATOM 7254 C C . PHE A 1 945 ? 2.413 4.364 -4.829 1.00 80.06 945 PHE A C 1
ATOM 7256 O O . PHE A 1 945 ? 2.974 5.039 -3.963 1.00 80.06 945 PHE A O 1
ATOM 7263 N N . ILE A 1 946 ? 1.823 3.196 -4.603 1.00 75.81 946 ILE A N 1
ATOM 7264 C CA . ILE A 1 946 ? 1.897 2.472 -3.334 1.00 75.81 946 ILE A CA 1
ATOM 7265 C C . ILE A 1 946 ? 2.862 1.313 -3.493 1.00 75.81 946 ILE A C 1
ATOM 7267 O O . ILE A 1 946 ? 2.759 0.537 -4.436 1.00 75.81 946 ILE A O 1
ATOM 7271 N N . GLU A 1 947 ? 3.836 1.206 -2.594 1.00 83.00 947 GLU A N 1
ATOM 7272 C CA . GLU A 1 947 ? 4.767 0.085 -2.625 1.00 83.00 947 GLU A CA 1
ATOM 7273 C C . GLU A 1 947 ? 4.160 -1.139 -1.946 1.00 83.00 947 GLU A C 1
ATOM 7275 O O . GLU A 1 947 ? 3.874 -1.121 -0.755 1.00 83.00 947 GLU A O 1
ATOM 7280 N N . GLN A 1 948 ? 4.141 -2.248 -2.669 1.00 83.56 948 GLN A N 1
ATOM 7281 C CA . GLN A 1 948 ? 3.888 -3.568 -2.134 1.00 83.56 948 GLN A CA 1
ATOM 7282 C C . GLN A 1 948 ? 5.139 -4.436 -2.221 1.00 83.56 948 GLN A C 1
ATOM 7284 O O . GLN A 1 948 ? 5.670 -4.722 -3.299 1.00 83.56 948 GLN A O 1
ATOM 7289 N N . LEU A 1 949 ? 5.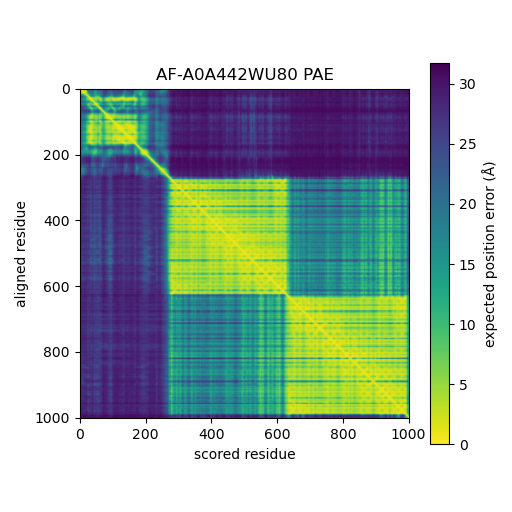630 -4.869 -1.060 1.00 86.06 949 LEU A N 1
ATOM 7290 C CA . LEU A 1 949 ? 6.779 -5.762 -0.984 1.00 86.06 949 LEU A CA 1
ATOM 7291 C C . LEU A 1 949 ? 6.393 -7.164 -1.474 1.00 86.06 949 LEU A C 1
ATOM 7293 O O . LEU A 1 949 ? 5.562 -7.829 -0.865 1.00 86.06 949 LEU A O 1
ATOM 7297 N N . VAL A 1 950 ? 7.068 -7.640 -2.519 1.00 91.06 950 VAL A N 1
ATOM 7298 C CA . VAL A 1 950 ? 6.896 -8.999 -3.062 1.00 91.06 950 VAL A CA 1
ATOM 7299 C C . VAL A 1 950 ? 7.878 -9.978 -2.412 1.00 91.06 950 VAL A C 1
ATOM 7301 O O . VAL A 1 950 ? 7.553 -11.126 -2.110 1.00 91.06 950 VAL A O 1
ATOM 7304 N N . GLY A 1 951 ? 9.107 -9.529 -2.152 1.00 88.62 951 GLY A N 1
ATOM 7305 C CA . GLY A 1 951 ? 10.114 -10.334 -1.469 1.00 88.62 951 GLY A CA 1
ATOM 7306 C C . GLY A 1 951 ? 11.332 -9.532 -1.033 1.00 88.62 951 GLY A C 1
ATOM 7307 O O . GLY A 1 951 ? 11.590 -8.442 -1.528 1.00 88.62 951 GLY A O 1
ATOM 7308 N N . GLU A 1 952 ? 12.112 -10.083 -0.104 1.00 92.56 952 GLU A N 1
ATOM 7309 C CA . GLU A 1 952 ? 13.335 -9.460 0.415 1.00 92.56 952 GLU A CA 1
ATOM 7310 C C . GLU A 1 952 ? 14.457 -10.503 0.549 1.00 92.56 952 GLU A C 1
ATOM 7312 O O . GLU A 1 952 ? 14.209 -11.695 0.756 1.00 92.56 952 GLU A O 1
ATOM 7317 N N . GLY A 1 953 ? 15.713 -10.064 0.434 1.00 93.50 953 GLY A N 1
ATOM 7318 C CA . GLY A 1 953 ? 16.897 -10.912 0.589 1.00 93.50 953 GLY A CA 1
ATOM 7319 C C . GLY A 1 953 ? 17.346 -11.645 -0.678 1.00 93.50 953 GLY A C 1
ATOM 7320 O O . GLY A 1 953 ? 18.329 -12.387 -0.617 1.00 93.50 953 GLY A O 1
ATOM 7321 N N . MET A 1 954 ? 16.674 -11.424 -1.810 1.00 93.69 954 MET A N 1
ATOM 7322 C CA . MET A 1 954 ? 17.000 -12.020 -3.107 1.00 93.69 954 MET A CA 1
ATOM 7323 C C . MET A 1 954 ? 17.388 -10.918 -4.088 1.00 93.69 954 MET A C 1
ATOM 7325 O O . MET A 1 954 ? 16.607 -10.015 -4.375 1.00 93.69 954 MET A O 1
ATOM 7329 N N . GLU A 1 955 ? 18.622 -10.974 -4.576 1.00 93.50 955 GLU A N 1
ATOM 7330 C CA . GLU A 1 955 ? 19.159 -9.965 -5.487 1.00 93.50 955 GLU A CA 1
ATOM 7331 C C . GLU A 1 955 ? 18.392 -9.963 -6.814 1.00 93.50 955 GLU A C 1
ATOM 7333 O O . GLU A 1 955 ? 18.127 -11.021 -7.383 1.00 93.50 955 GLU A O 1
ATOM 7338 N N . SER A 1 956 ? 18.069 -8.768 -7.311 1.00 92.62 956 SER A N 1
ATOM 7339 C CA . SER A 1 956 ? 17.454 -8.573 -8.625 1.00 92.62 956 SER A CA 1
ATOM 7340 C C . SER A 1 956 ? 18.280 -7.613 -9.473 1.00 92.62 956 SER A C 1
ATOM 7342 O O . SER A 1 956 ? 18.593 -6.497 -9.052 1.00 92.62 956 SER A O 1
ATOM 7344 N N . HIS A 1 957 ? 18.613 -8.040 -10.686 1.00 89.00 957 HIS A N 1
ATOM 7345 C CA . HIS A 1 957 ? 19.394 -7.292 -11.661 1.00 89.00 957 HIS A CA 1
ATOM 7346 C C . HIS A 1 957 ? 18.746 -7.426 -13.046 1.00 89.00 957 HIS A C 1
ATOM 7348 O O . HIS A 1 957 ? 18.271 -8.497 -13.403 1.00 89.00 957 HIS A O 1
ATOM 7354 N N . LEU A 1 958 ? 18.736 -6.344 -13.833 1.00 77.81 958 LEU A N 1
ATOM 7355 C CA . LEU A 1 958 ? 18.146 -6.275 -15.184 1.00 77.81 958 LEU A CA 1
ATOM 7356 C C . LEU A 1 958 ? 16.629 -6.407 -15.315 1.00 77.81 958 LEU A C 1
ATOM 7358 O O . LEU A 1 958 ? 16.108 -6.532 -16.420 1.00 77.81 958 LEU A O 1
ATOM 7362 N N . GLY A 1 959 ? 15.921 -6.225 -14.207 1.00 67.06 959 GLY A N 1
ATOM 7363 C CA . GLY A 1 959 ? 14.466 -6.217 -14.182 1.00 67.06 959 GLY A CA 1
ATOM 7364 C C . GLY A 1 959 ? 13.936 -7.555 -13.698 1.00 67.06 959 GLY A C 1
ATOM 7365 O O . GLY A 1 959 ? 14.223 -8.588 -14.292 1.00 67.06 959 GLY A O 1
ATOM 7366 N N . ALA A 1 960 ? 13.121 -7.534 -12.650 1.00 87.31 960 ALA A N 1
ATOM 7367 C CA . ALA A 1 960 ? 12.158 -8.591 -12.418 1.00 87.31 960 ALA A CA 1
ATOM 7368 C C . ALA A 1 960 ? 11.087 -8.457 -13.502 1.00 87.31 960 ALA A C 1
ATOM 7370 O O . ALA A 1 960 ? 10.391 -7.442 -13.584 1.00 87.31 960 ALA A O 1
ATOM 7371 N N . ARG A 1 961 ? 11.047 -9.434 -14.401 1.00 93.19 961 ARG A N 1
ATOM 7372 C CA . ARG A 1 961 ? 10.181 -9.430 -15.574 1.00 93.19 961 ARG A CA 1
ATOM 7373 C C . ARG A 1 961 ? 8.864 -10.103 -15.236 1.00 93.19 961 ARG A C 1
ATOM 7375 O O . ARG A 1 961 ? 8.842 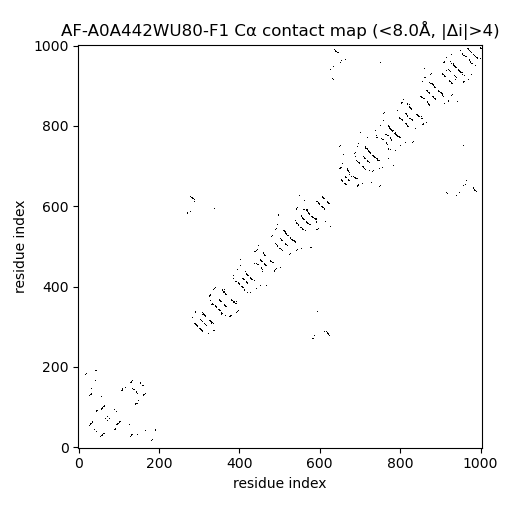-11.098 -14.518 1.00 93.19 961 ARG A O 1
ATOM 7382 N N . THR A 1 962 ? 7.804 -9.523 -15.769 1.00 94.31 962 THR A N 1
ATOM 7383 C CA . THR A 1 962 ? 6.420 -9.938 -15.579 1.00 94.31 962 THR A CA 1
ATOM 7384 C C . THR A 1 962 ? 6.031 -10.959 -16.641 1.00 94.31 962 THR A C 1
ATOM 7386 O O . THR A 1 962 ? 6.379 -10.797 -17.816 1.00 94.31 962 THR A O 1
ATOM 7389 N N . VAL A 1 963 ? 5.354 -12.029 -16.235 1.00 94.56 963 VAL A N 1
ATOM 7390 C CA . VAL A 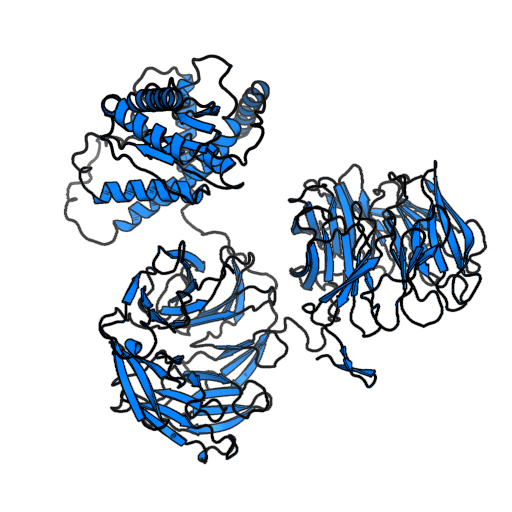1 963 ? 4.862 -13.089 -17.126 1.00 94.56 963 VAL A CA 1
ATOM 7391 C C . VAL A 1 963 ? 3.823 -13.922 -16.384 1.00 94.56 963 VAL A C 1
ATOM 7393 O O . VAL A 1 963 ? 4.030 -14.236 -15.226 1.00 94.56 963 VAL A O 1
ATOM 7396 N N . ASP A 1 964 ? 2.734 -14.303 -17.041 1.00 93.94 964 ASP A N 1
ATOM 7397 C CA . ASP A 1 964 ? 1.831 -15.336 -16.523 1.00 93.94 964 ASP A CA 1
ATOM 7398 C C . ASP A 1 964 ? 2.478 -16.711 -16.789 1.00 93.94 964 ASP A C 1
ATOM 7400 O O . ASP A 1 964 ? 2.469 -17.204 -17.927 1.00 93.94 964 ASP A O 1
ATOM 7404 N N . LEU A 1 965 ? 3.174 -17.280 -15.794 1.00 92.94 965 LEU A N 1
ATOM 7405 C CA . LEU A 1 965 ? 3.878 -18.553 -15.972 1.00 92.94 965 LEU A CA 1
ATOM 7406 C C . LEU A 1 965 ? 2.917 -19.736 -15.874 1.00 92.94 965 LEU A C 1
ATOM 7408 O O . LEU A 1 965 ? 3.105 -20.707 -16.607 1.00 92.94 965 LEU A O 1
ATOM 7412 N N . ASP A 1 966 ? 1.920 -19.699 -14.990 1.00 90.06 966 ASP A N 1
ATOM 7413 C CA . ASP A 1 966 ? 1.019 -20.838 -14.754 1.00 90.06 966 ASP A CA 1
ATOM 7414 C C . ASP A 1 966 ? -0.332 -20.766 -15.506 1.00 90.06 966 ASP A C 1
ATOM 7416 O O . ASP A 1 966 ? -1.154 -21.703 -15.479 1.00 90.06 966 ASP A O 1
ATOM 7420 N N . GLY A 1 967 ? -0.520 -19.697 -16.276 1.00 89.62 967 GLY A N 1
ATOM 7421 C CA . GLY A 1 967 ? -1.620 -19.475 -17.200 1.00 89.62 967 GLY A CA 1
ATOM 7422 C C . GLY A 1 967 ? -2.945 -19.203 -16.501 1.00 89.62 967 GLY A C 1
ATOM 7423 O O . GLY A 1 967 ? -3.982 -19.636 -17.026 1.00 89.62 967 GLY A O 1
ATOM 7424 N N . ASP A 1 968 ? -2.949 -18.693 -15.271 1.00 87.31 968 ASP A N 1
ATOM 7425 C CA . ASP A 1 968 ? -4.174 -18.435 -14.508 1.00 87.31 968 ASP A CA 1
ATOM 7426 C C . ASP A 1 968 ? -4.775 -17.040 -14.722 1.00 87.31 968 ASP A C 1
ATOM 7428 O O . ASP A 1 968 ? -5.981 -16.848 -14.492 1.00 87.31 968 ASP A O 1
ATOM 7432 N N . GLY A 1 969 ? -4.006 -16.153 -15.348 1.00 87.19 969 GLY A N 1
ATOM 7433 C CA . GLY A 1 969 ? -4.406 -14.815 -15.744 1.00 87.19 969 GLY A CA 1
ATOM 7434 C C . GLY A 1 969 ? -3.890 -13.707 -14.834 1.00 87.19 969 GLY A C 1
ATOM 7435 O O . GLY A 1 969 ? -4.137 -12.548 -15.175 1.00 87.19 969 GLY A O 1
ATOM 7436 N N . ASP A 1 970 ? -3.194 -14.013 -13.734 1.00 89.69 970 ASP A N 1
ATOM 7437 C CA . ASP A 1 970 ? -2.366 -13.027 -13.039 1.00 89.69 970 ASP A CA 1
ATOM 7438 C C . ASP A 1 970 ? -0.894 -13.069 -13.500 1.00 89.69 970 ASP A C 1
ATOM 7440 O O . ASP A 1 970 ? -0.459 -13.947 -14.245 1.00 89.69 970 ASP A O 1
ATOM 7444 N N . LEU A 1 971 ? -0.150 -11.994 -13.214 1.00 93.94 971 LEU A N 1
ATOM 7445 C CA . LEU A 1 971 ? 1.244 -11.861 -13.641 1.00 93.94 971 LEU A CA 1
ATOM 7446 C C . LEU A 1 971 ? 2.197 -12.258 -12.510 1.00 93.94 971 LEU A C 1
ATOM 7448 O O . LEU A 1 971 ? 2.181 -11.659 -11.432 1.00 93.94 971 LEU A O 1
ATOM 7452 N N . ASP A 1 972 ? 3.115 -13.170 -12.818 1.00 95.00 972 ASP A N 1
ATOM 7453 C CA . ASP A 1 972 ? 4.226 -13.581 -11.965 1.00 95.00 972 ASP A CA 1
ATOM 7454 C C . ASP A 1 972 ? 5.474 -12.734 -12.208 1.00 95.00 972 ASP A C 1
ATOM 7456 O O . ASP A 1 972 ? 5.631 -12.086 -13.247 1.00 95.00 972 ASP A O 1
ATOM 7460 N N . LEU A 1 973 ? 6.421 -12.789 -11.267 1.00 96.25 973 LEU A N 1
ATOM 7461 C CA . LEU A 1 973 ? 7.713 -12.114 -11.386 1.00 96.25 973 LEU A CA 1
ATOM 7462 C C . LEU A 1 973 ? 8.864 -13.110 -11.480 1.00 96.25 973 LEU A C 1
ATOM 7464 O O . LEU A 1 973 ? 9.044 -13.954 -10.601 1.00 96.25 973 LEU A O 1
ATOM 7468 N N . VAL A 1 974 ? 9.721 -12.941 -12.488 1.00 96.19 974 VAL A N 1
ATOM 7469 C CA . VAL A 1 974 ? 10.966 -13.705 -12.648 1.00 96.19 974 VAL A CA 1
ATOM 7470 C C . VAL A 1 974 ? 12.163 -12.771 -12.633 1.00 96.19 974 VAL A C 1
ATOM 7472 O O . VAL A 1 974 ? 12.207 -11.789 -13.371 1.00 96.19 974 VAL A O 1
ATOM 7475 N N . SER A 1 975 ? 13.161 -13.081 -11.811 1.00 95.00 975 SER A N 1
ATOM 7476 C CA . SER A 1 975 ? 14.353 -12.250 -11.643 1.00 95.00 975 SER A CA 1
ATOM 7477 C C . SER A 1 975 ? 15.642 -13.063 -11.680 1.00 95.00 975 SER A C 1
ATOM 7479 O O . SER A 1 975 ? 15.700 -14.214 -11.229 1.00 95.00 975 SER A O 1
ATOM 7481 N N . ILE A 1 976 ? 16.695 -12.421 -12.182 1.00 93.81 976 ILE A N 1
ATOM 7482 C CA . ILE A 1 976 ? 18.071 -12.917 -12.173 1.00 93.81 976 ILE A CA 1
ATOM 7483 C C . ILE A 1 976 ? 18.960 -11.992 -11.344 1.00 93.81 976 ILE A C 1
ATOM 7485 O O . ILE A 1 976 ? 18.749 -10.784 -11.273 1.00 93.81 976 ILE A O 1
ATOM 7489 N N . ALA A 1 977 ? 19.982 -12.569 -10.721 1.00 92.69 977 ALA A N 1
ATOM 7490 C CA . ALA A 1 977 ? 20.958 -11.847 -9.912 1.00 92.69 977 ALA A CA 1
ATOM 7491 C C . ALA A 1 977 ? 22.287 -11.651 -10.663 1.00 92.69 977 ALA A C 1
ATOM 7493 O O . ALA A 1 977 ? 22.628 -12.417 -11.569 1.00 92.69 977 ALA A O 1
ATOM 7494 N N . TRP A 1 978 ? 23.087 -10.662 -10.258 1.00 92.75 978 TRP A N 1
ATOM 7495 C CA . TRP A 1 978 ? 24.405 -10.405 -10.845 1.00 92.75 978 TRP A CA 1
ATOM 7496 C C . TRP A 1 978 ? 25.555 -11.012 -10.036 1.00 92.75 978 TRP A C 1
ATOM 7498 O O . TRP A 1 978 ? 26.487 -11.602 -10.608 1.00 92.75 978 TRP A O 1
ATOM 7508 N N . ASP A 1 979 ? 25.507 -10.891 -8.709 1.00 92.88 979 ASP A N 1
ATOM 7509 C CA . ASP A 1 979 ? 26.468 -11.512 -7.801 1.00 92.88 979 ASP A CA 1
ATOM 7510 C C . ASP A 1 979 ? 26.047 -12.929 -7.428 1.00 92.88 979 ASP A C 1
ATOM 7512 O O . ASP A 1 979 ? 26.877 -13.832 -7.524 1.00 92.88 979 ASP A O 1
ATOM 7516 N N . ALA A 1 980 ? 24.779 -13.134 -7.061 1.00 93.69 980 ALA A N 1
ATOM 7517 C CA . ALA A 1 980 ? 24.179 -14.446 -6.794 1.00 93.69 980 ALA A CA 1
ATOM 7518 C C . ALA A 1 980 ? 23.633 -15.118 -8.071 1.00 93.69 980 ALA A C 1
ATOM 7520 O O . ALA A 1 980 ? 22.581 -15.758 -8.058 1.00 93.69 980 ALA A O 1
ATOM 7521 N N . PHE A 1 981 ? 24.345 -14.947 -9.189 1.00 94.38 981 PHE A N 1
ATOM 7522 C CA . PHE A 1 981 ? 23.892 -15.301 -10.538 1.00 94.38 981 PHE A CA 1
ATOM 7523 C C . PHE A 1 981 ? 23.569 -16.784 -10.736 1.00 94.38 981 PHE A C 1
ATOM 7525 O O . PHE A 1 981 ? 22.977 -17.144 -11.752 1.00 94.38 981 PHE A O 1
ATOM 7532 N N . GLU A 1 982 ? 23.991 -17.666 -9.827 1.00 95.19 982 GLU A N 1
ATOM 7533 C CA . GLU A 1 982 ? 23.668 -19.087 -9.898 1.00 95.19 982 GLU A CA 1
ATOM 7534 C C . GLU A 1 982 ? 22.166 -19.356 -9.755 1.00 95.19 982 GLU A C 1
ATOM 7536 O O . GLU A 1 982 ? 21.704 -20.412 -10.199 1.00 95.19 982 GLU A O 1
ATOM 7541 N N . ALA A 1 983 ? 21.413 -18.423 -9.168 1.00 93.06 983 ALA A N 1
ATOM 7542 C CA . ALA A 1 983 ? 19.983 -18.553 -8.953 1.00 93.06 983 ALA A CA 1
ATOM 7543 C C . ALA A 1 983 ? 19.142 -17.764 -9.966 1.00 93.06 983 ALA A C 1
ATOM 7545 O O . ALA A 1 983 ? 19.471 -16.642 -10.345 1.00 93.06 983 ALA A O 1
ATOM 7546 N N . ILE A 1 984 ? 18.015 -18.372 -10.340 1.00 94.75 984 ILE A N 1
ATOM 7547 C CA . ILE A 1 984 ? 16.863 -17.693 -10.939 1.00 94.75 984 ILE A CA 1
ATOM 7548 C C . ILE A 1 984 ? 15.733 -17.764 -9.913 1.00 94.75 984 ILE A C 1
ATOM 7550 O O . ILE A 1 984 ? 15.492 -18.824 -9.313 1.00 94.75 984 ILE A O 1
ATOM 7554 N N . HIS A 1 985 ? 15.083 -16.631 -9.683 1.00 95.00 985 HIS A N 1
ATOM 7555 C CA . HIS A 1 985 ? 14.044 -16.453 -8.680 1.00 95.00 985 HIS A CA 1
ATOM 7556 C C . HIS A 1 985 ? 12.697 -16.223 -9.353 1.00 95.00 985 HIS A C 1
ATOM 7558 O O . HIS A 1 985 ? 12.617 -15.440 -10.294 1.00 95.00 985 HIS A O 1
ATOM 7564 N N . VAL A 1 986 ? 11.663 -16.894 -8.853 1.00 95.75 986 VAL A N 1
ATOM 7565 C CA . VAL A 1 986 ? 10.274 -16.712 -9.275 1.00 95.75 986 VAL A CA 1
ATOM 7566 C C . VAL A 1 986 ? 9.433 -16.388 -8.051 1.00 95.75 986 VAL A C 1
ATOM 7568 O O . VAL A 1 986 ? 9.561 -17.049 -7.019 1.00 95.75 986 VAL A O 1
ATOM 7571 N N . TRP A 1 987 ? 8.579 -15.383 -8.172 1.00 95.75 987 TRP A N 1
ATOM 7572 C CA . TRP A 1 987 ? 7.496 -15.102 -7.241 1.00 95.75 987 TRP A CA 1
ATOM 7573 C C . TRP A 1 987 ? 6.210 -15.290 -8.015 1.00 95.75 987 TRP A C 1
ATOM 7575 O O . TRP A 1 987 ? 5.910 -14.492 -8.901 1.00 95.75 987 TRP A O 1
ATOM 7585 N N . ARG A 1 988 ? 5.517 -16.382 -7.704 1.00 93.31 988 ARG A N 1
ATOM 7586 C CA . ARG A 1 988 ? 4.216 -16.675 -8.274 1.00 93.31 988 ARG A CA 1
ATOM 7587 C C . ARG A 1 988 ? 3.166 -15.826 -7.571 1.00 93.31 988 ARG A C 1
ATOM 7589 O O . ARG A 1 988 ? 3.171 -15.815 -6.334 1.00 93.31 988 ARG A O 1
ATOM 7596 N N . ASN A 1 989 ? 2.337 -15.118 -8.320 1.00 91.31 989 ASN A N 1
ATOM 7597 C CA . ASN A 1 989 ? 1.181 -14.437 -7.762 1.00 91.31 989 ASN A CA 1
ATOM 7598 C C . ASN A 1 989 ? 0.089 -15.488 -7.496 1.00 91.31 989 ASN A C 1
ATOM 7600 O O . ASN A 1 989 ? -0.135 -16.387 -8.289 1.00 91.31 989 ASN A O 1
ATOM 7604 N N . ASP A 1 990 ? -0.497 -15.473 -6.301 1.00 87.50 990 ASP A N 1
ATOM 7605 C CA . ASP A 1 990 ? -1.548 -16.427 -5.909 1.00 87.50 990 ASP A CA 1
ATOM 7606 C C . ASP A 1 990 ? -2.886 -15.700 -5.697 1.00 87.50 990 ASP A C 1
ATOM 7608 O O . ASP A 1 990 ? -3.711 -16.083 -4.845 1.00 87.50 990 ASP A O 1
ATOM 7612 N N . ALA A 1 991 ? -3.059 -14.571 -6.381 1.00 78.06 991 ALA A N 1
ATOM 7613 C CA . ALA A 1 991 ? -4.220 -13.714 -6.239 1.00 78.06 991 ALA A CA 1
ATOM 7614 C C . ALA A 1 991 ? -5.427 -14.318 -6.952 1.00 78.06 991 ALA A C 1
ATOM 7616 O O . ALA A 1 991 ? -6.519 -14.395 -6.361 1.00 78.06 991 ALA A O 1
ATOM 7617 N N . VAL A 1 992 ? -5.214 -14.818 -8.169 1.00 77.00 992 VAL A N 1
ATOM 7618 C CA . VAL A 1 992 ? -6.174 -15.629 -8.914 1.00 77.00 992 VAL A CA 1
ATOM 7619 C C . VAL A 1 992 ? -5.946 -17.106 -8.571 1.00 77.00 992 VAL A C 1
ATOM 7621 O O . VAL A 1 992 ? -4.895 -17.526 -8.104 1.00 77.00 992 VAL A O 1
ATOM 7624 N N . GLY A 1 993 ? -7.000 -17.919 -8.644 1.00 57.25 993 GLY A N 1
ATOM 7625 C CA . GLY A 1 993 ? -6.873 -19.356 -8.437 1.00 57.25 993 GLY A CA 1
ATOM 7626 C C . GLY A 1 993 ? -7.694 -20.128 -9.454 1.00 57.25 993 GLY A C 1
ATOM 7627 O O . GLY A 1 993 ? -8.878 -19.845 -9.652 1.00 57.25 993 GLY A O 1
ATOM 7628 N N . LYS A 1 994 ? -7.096 -21.163 -10.051 1.00 48.66 994 LYS A N 1
ATOM 7629 C CA . LYS A 1 994 ? -7.845 -22.210 -10.759 1.00 48.66 994 LYS A CA 1
ATOM 7630 C C . LYS A 1 994 ? -8.492 -23.144 -9.730 1.00 48.66 994 LYS A C 1
ATOM 7632 O O . LYS A 1 994 ? -7.805 -23.885 -9.025 1.00 48.66 994 LYS A O 1
ATOM 7637 N N . ASP A 1 995 ? -9.823 -23.145 -9.642 1.00 41.66 995 ASP A N 1
ATOM 7638 C CA . ASP A 1 995 ? -10.537 -24.231 -8.959 1.00 41.66 995 ASP A CA 1
ATOM 7639 C C . ASP A 1 995 ? -10.339 -25.545 -9.758 1.00 41.66 995 ASP A C 1
ATOM 7641 O O . ASP A 1 995 ? -10.045 -25.527 -10.953 1.00 41.66 995 ASP A O 1
ATOM 7645 N N . ALA A 1 996 ? -10.527 -26.709 -9.121 1.00 35.31 996 ALA A N 1
ATOM 7646 C CA . ALA A 1 996 ? -10.276 -28.042 -9.702 1.00 35.31 996 ALA A CA 1
ATOM 7647 C C . ALA A 1 996 ? -11.055 -28.374 -11.003 1.00 35.31 996 ALA A C 1
ATOM 7649 O O . ALA A 1 996 ? -10.790 -29.406 -11.620 1.00 35.31 996 ALA A O 1
ATOM 7650 N N . ASP A 1 997 ? -11.990 -27.510 -11.409 1.00 37.00 997 ASP A N 1
ATOM 7651 C CA . ASP A 1 997 ? -12.802 -27.617 -12.625 1.00 37.00 997 ASP A CA 1
ATOM 7652 C C . ASP A 1 997 ? -12.380 -26.632 -13.744 1.00 37.00 997 ASP A C 1
ATOM 7654 O O . ASP A 1 997 ? -12.977 -26.651 -14.819 1.00 37.00 997 ASP A O 1
ATOM 7658 N N . GLY A 1 998 ? -11.340 -25.808 -13.541 1.00 34.69 998 GLY A N 1
ATOM 7659 C CA . GLY A 1 998 ? -10.765 -24.935 -14.576 1.00 34.69 998 GLY A CA 1
ATOM 7660 C C . GLY A 1 998 ? -11.491 -23.606 -14.831 1.00 34.69 998 GLY A C 1
ATOM 7661 O O . GLY A 1 998 ? -11.161 -22.935 -15.805 1.00 34.69 998 GLY A O 1
ATOM 7662 N N . ASP A 1 999 ? -12.442 -23.210 -13.979 1.00 34.91 999 ASP A N 1
ATOM 7663 C CA . ASP A 1 999 ? -13.056 -21.874 -14.021 1.00 34.91 999 ASP A CA 1
ATOM 7664 C C . ASP A 1 999 ? -12.274 -20.879 -13.141 1.00 34.91 999 ASP A C 1
ATOM 7666 O O . ASP A 1 999 ? -11.919 -21.190 -11.999 1.00 34.91 999 ASP A O 1
ATOM 7670 N N . GLN A 1 1000 ? -12.046 -19.671 -13.672 1.00 36.84 1000 GLN A N 1
ATOM 7671 C CA . GLN A 1 1000 ? -11.462 -18.536 -12.950 1.00 36.84 1000 GLN A CA 1
ATOM 7672 C C . GLN A 1 1000 ? -12.420 -18.052 -11.854 1.00 36.84 1000 GLN A C 1
ATOM 7674 O O . GLN A 1 1000 ? -13.574 -17.704 -12.124 1.00 36.84 1000 GLN A O 1
ATOM 7679 N N . LYS A 1 1001 ? -11.930 -17.962 -10.618 1.00 34.62 1001 LYS A N 1
ATOM 7680 C CA . LYS A 1 1001 ? -12.519 -17.095 -9.595 1.00 34.62 1001 LYS A CA 1
ATOM 7681 C C . LYS A 1 1001 ? -11.452 -16.135 -9.092 1.00 34.62 1001 LYS A C 1
ATOM 7683 O O . LYS A 1 1001 ? -10.446 -16.584 -8.553 1.00 34.62 1001 LYS A O 1
ATOM 7688 N N . ALA A 1 1002 ? -11.735 -14.836 -9.174 1.00 37.62 1002 ALA A N 1
ATOM 7689 C CA . ALA A 1 1002 ? -11.267 -13.922 -8.140 1.00 37.62 1002 ALA A CA 1
ATOM 7690 C C . ALA A 1 1002 ? -11.883 -14.429 -6.824 1.00 37.62 1002 ALA A C 1
ATOM 7692 O O . ALA A 1 1002 ? -13.110 -14.557 -6.731 1.00 37.62 1002 ALA A O 1
ATOM 7693 N N . ARG A 1 1003 ? -11.042 -14.890 -5.897 1.00 32.88 1003 ARG A N 1
ATOM 7694 C CA . ARG A 1 1003 ? -11.486 -15.417 -4.603 1.00 32.88 1003 ARG A CA 1
ATOM 7695 C C . ARG A 1 1003 ? -11.641 -14.319 -3.580 1.00 32.88 1003 ARG A C 1
ATOM 7697 O O . ARG A 1 1003 ? -10.691 -13.515 -3.482 1.00 32.88 1003 ARG A O 1
#

Radius of gyration: 35.5 Å; Cα contacts (8 Å, |Δi|>4): 2419; chains: 1; bounding box: 91×90×89 Å

Foldseek 3Di:
DVVVVVVVVVVVVVLVVQADADDPPDLAFEEEEEDLELVLCLQKVLLVLLVSQPHYDDDDYEYDYDDDDVDPPPPDVVNVVVSVVVSVVSNVVSNGDDDYHYPHDYPLCLQVCLVVLLVVLLVCCVVPVTQAYEAEDCVPPRNSSVSNVVSNVSNVVVNVDDHHYAYIYRDPVVVVPDDDPNPHPPPSSVVSSVVSVVVVVVVVVVVVVVVPPDDDPDDDDDDDDDDDDDDDDPPPVPPDDDDPVVVVVVVVVVVVVVVVVVVPPDDDPDAQADPDDFAWDKDFQFQFFALEWDWADLQVPPFIWIWGFWDQVGATWTFDPPVGLIAGQGHAPATWHNYWDWDDQQPPPHTWIWTFRFQDQFTTKIWDRLPPPDGNNHNVSIDIATLGGPNGHWDDKDWDQQQPPPGIWIWTDDQQWIWIFHDPHSHDTDIAIQRPDLAFRAEKEWDDQFPPPHIWIDGQQWTWDRPYHPCNRPSVSIDIAGQGHAHSQKYWYWDQQAPPPGTKIWMDHQAAWAFGWIWDADPGDNHYIDIAGQGGGDHRFQDWDWDPQLPLPGIKIWTFHAPVDPQRWTKIWDCVPSGNRDTHMYTPDRQTFHHKDWAQRVPLPHIKIWGHHNPPRGGIMITHTPSDDSQWFDQAFKDKAWQFLAFDFAQAWEWWDQQPPPFIWIDFQQWIFDDDPPDRRDHTDIAGQDPQWTWHYWDDQQPPPGIWTWTWHFQDQWIWIWIWDQPDSRSRYTDIAGQGIGGAAPDRSGFNAWDFAPQAPDAGTWIWAQGCQGIKTFDRDNPNNDPHTDMEHQDRFFHSAYKEWDPALPPPHIWIWGAGFPFQWTWIWARPNPPHSPTHIATQGHDPQAPGWHYKYWDQQQPPPHIKMKIWHADQELWFTWIKIWARPNDSVDHTDIDTPDIGAHWQAWDWASQTPPPHIWIWTFHLHHFRWTWIWDRSHPNHTRTDTQDTDHGFHSHQDWDPRVPQPGIKTWGAHNVSRSIIMIMDGPQWDQDPVRDIDRD

Mean predicted aligned error: 17.83 Å

Sequence (1003 aa):
MWIRRTFSTMLASQLRLRLRPFEVGDWSASAVVVVPHPDDEMLGCGGVAAKRLPRGPRSVLFLSPMAPSPHRDLRHPETLRTREAGAIEAVHRLGASESVTFLRLPGGAANHHVHEITNAVVSMLKSWRPRSVFVNYAKDPTSDRVAVNAAVRAALRAYGRPVAVLEYPVWIGTIASSTPNSLAYLGDVIGVTREALAAHARRCSAWRTKMNGGRCRTCQGEISSGGRWPTTKCSHAAKSTFSMFGRLIAVLVIGYTLASCEAARGQGPPEEILQSGLVFERKEIAPYSGDVKLVGDIDGDSRLDFVLGGFPEDAMSWWRWPDLVHTVIARPRVEFTTDGVLADIDGDGDPDIVTADGSDAVNLVWFENPRPNDNPTHGPSWKGREIGAVGSWGKDIKAADFDGDGLVDIVVRAPGEVMIFFQESPSSWTRVGLFFFNFGEEGMAIGDIDGDADVDLVLHGVWASNPGAAAARDPALWRSYEVGPFNPAFKALVTDLDQDGRADILTSSSEHTDDVAWFQPLAGPTGRWIRHVIQPSVAGAHTLQAADMDGDGDNDVVVGQMHTTEERKLAIHYNVDGRGTRWARQVIDDVGLHNGVVADVDRDGDFDIYGANWVGNPPVRVWINRLDPPASVRLDRWTYHRITNGHVRSFGIAFSAMDGDDLTDIISGPFWYRQPSESWNTEWERTRLAEGVDAVAALDLDGDGRGEVIAQRGGGRALHLVWLHAEDIEAHRFEEHGIGEVPAASHELGSQGHALAQVVKGGKPELAVSSGGGVFYFEIPDDPTVEPWPRTRICAEASDEGIAFADIDGDGLLDLVATTGDAKTVAWWRNPGDGSPDWELRHVGKVPEMVYPDRVAAADLDGDGRADIVVTEENGKADSAKAYWWHNPADSSSDWEQHEITSRGSLNSLSVSDMTGDGRPDLIMGEHRGALRLSSWHNLGGGRFIEQLVGEGMESHLGARTVDLDGDGDLDLVSIAWDAFEAIHVWRNDAVGKDADGDQKAR

Solvent-accessible surface area (backbone atoms only — not comparable to full-atom values): 54255 Å² total; per-residue (Å²): 110,67,72,59,51,56,52,51,50,51,52,52,47,56,50,56,77,74,41,64,87,70,80,70,88,69,64,49,62,29,36,38,36,48,39,45,32,82,70,43,42,56,59,32,46,42,32,61,47,38,74,41,35,86,53,62,77,66,52,50,46,34,36,42,30,60,74,78,62,97,58,86,79,78,78,46,72,68,64,51,54,56,48,54,54,48,42,53,51,53,41,43,77,35,53,49,90,61,78,73,46,69,74,71,48,60,30,85,38,37,64,83,38,33,70,60,54,15,50,55,50,31,52,48,46,69,75,66,61,38,57,30,37,38,31,49,32,73,80,45,89,48,67,33,39,34,24,46,32,51,15,52,56,51,16,49,64,72,62,72,61,93,54,48,78,44,68,35,57,60,63,71,85,71,57,86,78,65,75,82,92,78,65,60,66,68,76,64,31,55,60,43,32,52,53,47,50,53,54,54,54,60,48,61,56,58,63,58,64,75,64,78,79,71,96,74,96,78,87,83,82,78,96,73,87,87,80,88,79,85,77,66,84,84,62,71,82,74,80,66,99,73,61,83,75,60,59,60,56,56,55,52,53,55,56,54,53,57,60,58,58,64,68,72,74,68,82,74,82,83,80,55,66,57,93,72,68,86,50,63,53,76,44,80,76,40,82,48,22,40,37,17,62,49,76,42,49,73,82,70,80,81,48,38,20,40,38,35,19,14,53,56,91,40,47,28,26,40,34,42,63,91,83,54,55,75,22,55,53,46,68,42,92,53,23,36,28,63,26,46,39,76,44,45,64,78,72,80,82,55,51,17,47,36,39,19,35,29,55,43,74,66,16,33,33,34,34,43,54,26,58,94,83,46,60,60,75,47,24,89,58,39,44,81,44,73,65,40,60,68,67,35,61,38,34,60,39,44,76,46,47,53,37,71,80,83,49,54,16,41,36,35,31,39,84,80,36,39,34,39,35,41,57,79,48,84,81,42,57,50,81,39,68,47,66,89,68,63,57,44,73,36,49,48,29,60,40,49,55,79,75,81,78,42,49,21,38,38,42,49,28,27,39,35,47,51,62,32,37,77,48,44,73,40,62,86,60,50,43,77,38,69,52,49,94,56,53,44,32,21,39,48,43,58,47,51,45,46,71,79,86,51,48,21,43,38,36,27,11,31,78,40,72,31,46,32,31,36,33,44,52,76,77,45,60,87,39,60,48,47,81,43,77,78,42,78,69,38,48,19,26,40,10,73,47,73,47,42,62,85,71,66,81,40,48,18,41,39,39,12,12,23,75,93,37,95,69,12,38,26,30,42,34,41,32,81,63,50,47,60,80,42,70,36,41,40,77,79,47,61,77,18,19,40,50,43,47,74,46,51,50,88,69,82,80,46,43,18,41,38,42,18,26,58,84,87,43,37,51,15,33,35,36,39,55,48,87,62,61,98,75,44,47,63,86,87,38,70,47,82,34,59,40,39,76,76,50,58,75,52,63,23,64,30,58,38,36,62,51,76,81,80,48,46,19,47,29,41,18,36,31,37,33,48,66,62,94,84,56,63,88,46,70,45,55,70,44,64,55,54,87,78,36,28,23,53,40,50,46,55,58,82,73,83,84,48,48,27,41,32,26,34,29,38,77,56,87,35,26,37,35,32,38,35,41,60,77,45,66,70,43,76,43,52,49,80,45,60,36,46,72,46,51,28,29,90,44,60,73,33,50,61,9,66,46,79,40,59,61,57,87,92,66,66,53,23,50,33,40,20,11,67,54,8,33,33,38,31,50,62,49,89,60,62,85,53,68,62,39,56,72,45,54,56,42,67,63,39,31,37,36,29,49,28,64,36,39,64,85,72,82,84,51,39,18,45,36,34,40,24,63,93,69,45,26,40,32,35,30,44,60,72,83,75,84,64,59,73,43,48,81,43,81,56,48,73,46,85,86,46,81,33,80,34,33,35,45,52,45,38,44,43,72,83,85,49,32,21,40,38,40,22,9,35,62,84,29,57,52,77,16,43,32,36,40,35,47,63,63,87,46,91,89,51,77,50,49,79,43,79,76,49,70,35,23,7,25,38,8,58,35,74,44,52,65,31,68,74,81,43,45,19,41,29,40,14,11,60,24,55,66,10,39,32,29,42,28,46,43,76,40,73,68,40,68,42,69,39,81,70,46,67,72,52,52,15,34,70,16,37,42,77,44,52,54,86,71,74,79,50,56,19,39,39,28,35,16,72,87,63,14,31,32,36,41,34,36,40,55,58,43,49,48,72,48,101,82,72,53,84,39,87,116

pLDDT: mean 79.14, std 21.77, range [20.19, 98.38]